Protein AF-0000000076553183 (afdb_homodimer)

Radius of gyration: 32.22 Å; Cα contacts (8 Å, |Δi|>4): 2214; chains: 2; bounding box: 131×107×100 Å

Organism: NCBI:txid570835

pLDDT: mean 92.84, std 14.52, range [26.91, 98.94]

Nearest PDB structures (foldseek):
  4f0r-assembly1_A  TM=8.713E-01  e=1.427E-31  Chromobacterium violaceum ATCC 12472
  3lnp-assembly1_A-2  TM=8.678E-01  e=7.817E-31  Oleispira antarctica
  4dzh-assembly1_A-2  TM=8.698E-01  e=2.341E-30  Xanthomonas campestris pv. campestris str. ATCC 33913
  4v1y-assembly2_G  TM=8.309E-01  e=9.746E-30  Pseudomonas sp. ADP
  4gbd-assembly1_B  TM=8.555E-01  e=4.527E-29  Pseudomonas aeruginosa PAO1

Foldseek 3Di:
DPPVVVVVVVVVVVVVVVDCPVPPPPLQAFAEKEAQEQECFLDPVDRDTAHGMWTFGPLQFTADTDHDYDDPPHHHPYYHYLNHWYKWFFFEALAAAQLQLLAFPPPQPAFPVSLCCRVVVAQCLPDALLLSLLSNLLSLLQLQLQRHQEYEHPYDQDNDLVRRLSSLVSNVNSQLVNLGAYAYEGELDFDDPVDALVSSLVSVVVNVVVVVVVLVPDDSSSNRRYPYYAYAQCLLVDDDLVSSLRSLLSRLVNCVVVVHAYEYAAQQAPPCNVVRQVSVVSNVVNVNLALRYEYEQCASYDPVSLLSNQVRNAAYEHAQLLSVSNVRHAHQVLVSVVSRHQYAYRPYYCHSSVHRNVLVRLVSNLVRNCVVVVHNVSADLSRSLQRRAQSSCSNNVNNQATRGSDGPHRPWMWTFACVPQPDPPDPSCCSRVPDGSQRTAFTDTSNHTQDGSSDGDPDDSVVSVVSSNVSSVVSPDD/DCPVPVVVVVVVVVVVPVPCPVPPPPQQAFAEKEAQEQECFLDPVDRDTAHGMWTFGPLQFTADTDHDYDDPPHHHPYYHYLNHWYKWFFFEALAAAQLQLLAFPPPQPAFPVSLCCRVVVAQCLPDALLLSLLSNLLSLLQLQLQRHQEYEHPYDQDNDLVRRLSSLVSNVNSQLVNLGAYAYEGELDFDDPVDALVSSLVSVVVNVVVVVVVLVPDDSSSNRRYPYYAYAQCLLVDDDLVSSLRSLLSRLVNCVVVVHAYEYAAQQAPPCNVVRQVSVVSNVVNVNLALRYEYEQCASYDPVSLLSNQVRNAAYEHAQLLSVSNVRHAHQVLVSVVSRHQYAYHPYYCHSSVHRNVLVRLVSNLVRNCVVVVHNVSADLSRSLQRRAQSSCSNNVNNQATRGSDGPHRPWMWTFACPPQPDPPDPSCCSRVPDGSQRTAFTDTSNHTQDGSSDGDPDDSVVSVVSSNVSSVVSPDD

Structure (mmCIF, N/CA/C/O backbone):
data_AF-0000000076553183-model_v1
#
loop_
_entity.id
_entity.type
_entity.pdbx_description
1 polymer 'Cytosine/adenosine deaminase-related metal-dependent hydrolase'
#
loop_
_atom_site.group_PDB
_atom_site.id
_atom_site.type_symbol
_atom_site.label_atom_id
_atom_site.label_alt_id
_atom_site.label_comp_id
_atom_site.label_asym_id
_atom_site.label_entity_id
_atom_site.label_seq_id
_atom_site.pdbx_PDB_ins_code
_atom_site.Cartn_x
_atom_site.Cartn_y
_atom_site.Cartn_z
_atom_site.occupancy
_atom_site.B_iso_or_equiv
_atom_site.auth_seq_id
_atom_site.auth_comp_id
_atom_site.auth_asym_id
_atom_site.auth_atom_id
_atom_site.pdbx_PDB_model_num
ATOM 1 N N . MET A 1 1 ? -69.25 62.438 8.078 1 26.95 1 MET A N 1
ATOM 2 C CA . MET A 1 1 ? -69 61 8.148 1 26.95 1 MET A CA 1
ATOM 3 C C . MET A 1 1 ? -68.062 60.594 7.012 1 26.95 1 MET A C 1
ATOM 5 O O . MET A 1 1 ? -67.375 59.562 7.121 1 26.95 1 MET A O 1
ATOM 9 N N . ASN A 1 2 ? -68.25 61.25 5.855 1 29.41 2 ASN A N 1
ATOM 10 C CA . ASN A 1 2 ? -67.875 60.625 4.582 1 29.41 2 ASN A CA 1
ATOM 11 C C . ASN A 1 2 ? -66.438 60.844 4.23 1 29.41 2 ASN A C 1
ATOM 13 O O . ASN A 1 2 ? -65.938 60.281 3.256 1 29.41 2 ASN A O 1
ATOM 17 N N . PHE A 1 3 ? -65.938 62.031 4.539 1 40.34 3 PHE A N 1
ATOM 18 C CA . PHE A 1 3 ? -64.688 62.469 3.984 1 40.34 3 PHE A CA 1
ATOM 19 C C . PHE A 1 3 ? -63.531 61.656 4.57 1 40.34 3 PHE A C 1
ATOM 21 O O . PHE A 1 3 ? -62.469 61.562 3.977 1 40.34 3 PHE A O 1
ATOM 28 N N . LEU A 1 4 ? -63.75 61.125 5.84 1 42.34 4 LEU A N 1
ATOM 29 C CA . LEU A 1 4 ? -62.719 60.406 6.527 1 42.34 4 LEU A CA 1
ATOM 30 C C . LEU A 1 4 ? -62.469 59.062 5.871 1 42.34 4 LEU A C 1
ATOM 32 O O . LEU A 1 4 ? -61.438 58.406 6.109 1 42.34 4 LEU A O 1
ATOM 36 N N . SER A 1 5 ? -63.531 58.594 5.148 1 42.16 5 SER A N 1
ATOM 37 C CA . SER A 1 5 ? -63.438 57.219 4.645 1 42.16 5 SER A CA 1
ATOM 38 C C . SER A 1 5 ? -62.531 57.156 3.424 1 42.16 5 SER A C 1
ATOM 40 O O . SER A 1 5 ? -61.938 56.094 3.154 1 42.16 5 SER A O 1
ATOM 42 N N . ARG A 1 6 ? -62.594 58.25 2.646 1 43.75 6 ARG A N 1
ATOM 43 C CA . ARG A 1 6 ? -61.844 58.156 1.395 1 43.75 6 ARG A CA 1
ATOM 44 C C . ARG A 1 6 ? -60.344 58.188 1.646 1 43.75 6 ARG A C 1
ATOM 46 O O . ARG A 1 6 ? -59.562 57.656 0.869 1 43.75 6 ARG A O 1
ATOM 53 N N . LEU A 1 7 ? -60.031 59.094 2.688 1 41.28 7 LEU A N 1
ATOM 54 C CA . LEU A 1 7 ? -58.594 59.156 2.902 1 41.28 7 LEU A CA 1
ATOM 55 C C . LEU A 1 7 ? -58.062 57.844 3.422 1 41.28 7 LEU A C 1
ATOM 57 O O . LEU A 1 7 ? -56.906 57.5 3.182 1 41.28 7 LEU A O 1
ATOM 61 N N . VAL A 1 8 ? -59.062 57.062 4.113 1 43.88 8 VAL A N 1
ATOM 62 C CA . VAL A 1 8 ? -58.594 55.75 4.59 1 43.88 8 VAL A CA 1
ATOM 63 C C . VAL A 1 8 ? -58.281 54.844 3.404 1 43.88 8 VAL A C 1
ATOM 65 O O . VAL A 1 8 ? -57.312 54.094 3.418 1 43.88 8 VAL A O 1
ATOM 68 N N . TRP A 1 9 ? -59.219 55.062 2.371 1 41.66 9 TRP A N 1
ATOM 69 C CA . TRP A 1 9 ? -59.062 54.094 1.294 1 41.66 9 TRP A CA 1
ATOM 70 C C . TRP A 1 9 ? -57.812 54.375 0.479 1 41.66 9 TRP A C 1
ATOM 72 O O . TRP A 1 9 ? -57.125 53.469 0.052 1 41.66 9 TRP A O 1
ATOM 82 N N . MET A 1 10 ? -57.625 55.719 0.238 1 40.75 10 MET A N 1
ATOM 83 C CA . MET A 1 10 ? -56.438 55.938 -0.59 1 40.75 10 MET A CA 1
ATOM 84 C C . MET A 1 10 ? -55.156 55.562 0.156 1 40.75 10 MET A C 1
ATOM 86 O O . MET A 1 10 ? -54.125 55.281 -0.464 1 40.75 10 MET A O 1
ATOM 90 N N . PHE A 1 11 ? -55.219 55.844 1.507 1 41.41 11 PHE A N 1
ATOM 91 C CA . PHE A 1 11 ? -54 55.406 2.203 1 41.41 11 PHE A CA 1
ATOM 92 C C . PHE A 1 11 ? -53.875 53.875 2.164 1 41.41 11 PHE A C 1
ATOM 94 O O . PHE A 1 11 ? -52.781 53.344 2.303 1 41.41 11 PHE A O 1
ATOM 101 N N . VAL A 1 12 ? -55.094 53.25 2.213 1 39.97 12 VAL A N 1
ATOM 102 C CA . VAL A 1 12 ? -54.969 51.781 2.223 1 39.97 12 VAL A CA 1
ATOM 103 C C . VAL A 1 12 ? -54.438 51.312 0.869 1 39.97 12 VAL A C 1
ATOM 105 O O . VAL A 1 12 ? -53.656 50.375 0.799 1 39.97 12 VAL A O 1
ATOM 108 N N . VAL A 1 13 ? -54.969 51.938 -0.22 1 40.22 13 VAL A N 1
ATOM 109 C CA . VAL A 1 13 ? -54.531 51.344 -1.481 1 40.22 13 VAL A CA 1
ATOM 110 C C . VAL A 1 13 ? -53.062 51.656 -1.714 1 40.22 13 VAL A C 1
ATOM 112 O O . VAL A 1 13 ? -52.344 50.844 -2.32 1 40.22 13 VAL A O 1
ATOM 115 N N . CYS A 1 14 ? -52.656 52.875 -1.464 1 35.88 14 CYS A N 1
ATOM 116 C CA . CYS A 1 14 ? -51.25 53.062 -1.761 1 35.88 14 CYS A CA 1
ATOM 117 C C . CYS A 1 14 ? -50.375 52.156 -0.889 1 35.88 14 CYS A C 1
ATOM 119 O O . CYS A 1 14 ? -49.188 52 -1.161 1 35.88 14 CYS A O 1
ATOM 121 N N . LEU A 1 15 ? -50.812 51.969 0.413 1 36.19 15 LEU A N 1
ATOM 122 C CA . LEU A 1 15 ? -49.938 51.125 1.198 1 36.19 15 LEU A CA 1
ATOM 123 C C . LEU A 1 15 ? -49.938 49.688 0.661 1 36.19 15 LEU A C 1
ATOM 125 O O . LEU A 1 15 ? -49.031 48.906 0.927 1 36.19 15 LEU A O 1
ATOM 129 N N . LEU A 1 16 ? -51.094 49.25 0.176 1 36.59 16 LEU A N 1
ATOM 130 C CA . LEU A 1 16 ? -51.062 47.844 -0.158 1 36.59 16 LEU A CA 1
ATOM 131 C C . LEU A 1 16 ? -50.125 47.594 -1.339 1 36.59 16 LEU A C 1
ATOM 133 O O . LEU A 1 16 ? -49.812 46.438 -1.677 1 36.59 16 LEU A O 1
ATOM 137 N N . GLY A 1 17 ? -50 48.562 -2.197 1 34.38 17 GLY A N 1
ATOM 138 C CA . GLY A 1 17 ? -49.156 48.188 -3.32 1 34.38 17 GLY A CA 1
ATOM 139 C C . GLY A 1 17 ? -47.719 47.938 -2.926 1 34.38 17 GLY A C 1
ATOM 140 O O . GLY A 1 17 ? -46.875 47.781 -3.787 1 34.38 17 GLY A O 1
ATOM 141 N N . ILE A 1 18 ? -47.312 48.469 -1.747 1 36.47 18 ILE A N 1
ATOM 142 C CA . ILE A 1 18 ? -45.969 48.031 -1.471 1 36.47 18 ILE A CA 1
ATOM 143 C C . ILE A 1 18 ? -45.875 46.5 -1.48 1 36.47 18 ILE A C 1
ATOM 145 O O . ILE A 1 18 ? -46.312 45.844 -0.533 1 36.47 18 ILE A O 1
ATOM 149 N N . LEU A 1 19 ? -46.594 45.75 -2.361 1 31.22 19 LEU A N 1
ATOM 150 C CA . LEU A 1 19 ? -46.375 44.344 -2.594 1 31.22 19 LEU A CA 1
ATOM 151 C C . LEU A 1 19 ? -44.938 43.938 -2.359 1 31.22 19 LEU A C 1
ATOM 153 O O . LEU A 1 19 ? -44.031 44.812 -2.42 1 31.22 19 LEU A O 1
ATOM 157 N N . THR A 1 20 ? -44.781 42.562 -2.057 1 33 20 THR A N 1
ATOM 158 C CA . THR A 1 20 ? -43.75 41.5 -1.918 1 33 20 THR A CA 1
ATOM 159 C C . THR A 1 20 ? -42.75 41.594 -3.059 1 33 20 THR A C 1
ATOM 161 O O . THR A 1 20 ? -43.062 41.219 -4.191 1 33 20 THR A O 1
ATOM 164 N N . SER A 1 21 ? -42.219 42.688 -3.43 1 31.95 21 SER A N 1
ATOM 165 C CA . SER A 1 21 ? -41 42.375 -4.168 1 31.95 21 SER A CA 1
ATOM 166 C C . SER A 1 21 ? -40.281 41.156 -3.566 1 31.95 21 SER A C 1
ATOM 168 O O . SER A 1 21 ? -39.781 41.219 -2.455 1 31.95 21 SER A O 1
ATOM 170 N N . LEU A 1 22 ? -40.906 40 -3.691 1 36.03 22 LEU A N 1
ATOM 171 C CA . LEU A 1 22 ? -40.031 38.844 -3.58 1 36.03 22 LEU A CA 1
ATOM 172 C C . LEU A 1 22 ? -38.625 39.188 -4.113 1 36.03 22 LEU A C 1
ATOM 174 O O . LEU A 1 22 ? -38.469 39.375 -5.32 1 36.03 22 LEU A O 1
ATOM 178 N N . ARG A 1 23 ? -37.938 40.125 -3.604 1 35.34 23 ARG A N 1
ATOM 179 C CA . ARG A 1 23 ? -36.5 39.969 -3.832 1 35.34 23 ARG A CA 1
ATOM 180 C C . ARG A 1 23 ? -36.125 38.531 -4.129 1 35.34 23 ARG A C 1
ATOM 182 O O . ARG A 1 23 ? -36.219 37.656 -3.252 1 35.34 23 ARG A O 1
ATOM 189 N N . ALA A 1 24 ? -36.438 38.062 -5.207 1 37.56 24 ALA A N 1
ATOM 190 C CA . ALA A 1 24 ? -35.688 36.875 -5.625 1 37.56 24 ALA A CA 1
ATOM 191 C C . ALA A 1 24 ? -34.281 36.906 -5.078 1 37.56 24 ALA A C 1
ATOM 193 O O . ALA A 1 24 ? -33.469 37.75 -5.477 1 37.56 24 ALA A O 1
ATOM 194 N N . ALA A 1 25 ? -34.031 36.781 -3.836 1 38.31 25 ALA A N 1
ATOM 195 C CA . ALA A 1 25 ? -32.656 36.438 -3.463 1 38.31 25 ALA A CA 1
ATOM 196 C C . ALA A 1 25 ? -31.875 35.938 -4.668 1 38.31 25 ALA A C 1
ATOM 198 O O . ALA A 1 25 ? -32.25 34.938 -5.285 1 38.31 25 ALA A O 1
ATOM 199 N N . ALA A 1 26 ? -31.453 36.75 -5.504 1 41.47 26 ALA A N 1
ATOM 200 C CA . ALA A 1 26 ? -30.484 36.281 -6.5 1 41.47 26 ALA A CA 1
ATOM 201 C C . ALA A 1 26 ? -29.781 35 -6.051 1 41.47 26 ALA A C 1
ATOM 203 O O . ALA A 1 26 ? -29.031 35 -5.07 1 41.47 26 ALA A O 1
ATOM 204 N N . GLN A 1 27 ? -30.453 33.906 -6.129 1 50.22 27 GLN A N 1
ATOM 205 C CA . GLN A 1 27 ? -29.828 32.625 -5.793 1 50.22 27 GLN A CA 1
ATOM 206 C C . GLN A 1 27 ? -28.344 32.625 -6.168 1 50.22 27 GLN A C 1
ATOM 208 O O . GLN A 1 27 ? -28 32.906 -7.316 1 50.22 27 GLN A O 1
ATOM 213 N N . ILE A 1 28 ? -27.562 33.156 -5.43 1 57.5 28 ILE A N 1
ATOM 214 C CA . ILE A 1 28 ? -26.125 33.094 -5.629 1 57.5 28 ILE A CA 1
ATOM 215 C C . ILE A 1 28 ? -25.75 31.781 -6.301 1 57.5 28 ILE A C 1
ATOM 217 O O . ILE A 1 28 ? -25.984 30.703 -5.742 1 57.5 28 ILE A O 1
ATOM 221 N N . PRO A 1 29 ? -25.359 31.859 -7.578 1 79.31 29 PRO A N 1
ATOM 222 C CA . PRO A 1 29 ? -25.016 30.672 -8.375 1 79.31 29 PRO A CA 1
ATOM 223 C C . PRO A 1 29 ? -23.875 29.859 -7.77 1 79.31 29 PRO A C 1
ATOM 225 O O . PRO A 1 29 ? -22.922 30.438 -7.23 1 79.31 29 PRO A O 1
ATOM 228 N N . ALA A 1 30 ? -24.172 28.688 -7.445 1 89.88 30 ALA A N 1
ATOM 229 C CA . ALA A 1 30 ? -23.094 27.75 -7.109 1 89.88 30 ALA A CA 1
ATOM 230 C C . ALA A 1 30 ? -21.969 27.844 -8.125 1 89.88 30 ALA A C 1
ATOM 232 O O . ALA A 1 30 ? -22.203 28.125 -9.305 1 89.88 30 ALA A O 1
ATOM 233 N N . LYS A 1 31 ? -20.781 27.797 -7.609 1 94.88 31 LYS A N 1
ATOM 234 C CA . LYS A 1 31 ? -19.625 27.734 -8.477 1 94.88 31 LYS A CA 1
ATOM 235 C C . LYS A 1 31 ? -19.547 26.391 -9.195 1 94.88 31 LYS A C 1
ATOM 237 O O . LYS A 1 31 ? -19.188 26.328 -10.375 1 94.88 31 LYS A O 1
ATOM 242 N N . LEU A 1 32 ? -19.859 25.344 -8.57 1 97.31 32 LEU A N 1
ATOM 243 C CA . LEU A 1 32 ? -19.75 23.984 -9.062 1 97.31 32 LEU A CA 1
ATOM 244 C C . LEU A 1 32 ? -20.875 23.109 -8.523 1 97.31 32 LEU A C 1
ATOM 246 O O . LEU A 1 32 ? -21.203 23.172 -7.34 1 97.31 32 LEU A O 1
ATOM 250 N N . VAL A 1 33 ? -21.516 22.422 -9.406 1 98.12 33 VAL A N 1
ATOM 251 C CA . VAL A 1 33 ? -22.422 21.344 -9.008 1 98.12 33 VAL A CA 1
ATOM 252 C C . VAL A 1 33 ? -21.938 20.016 -9.602 1 98.12 33 VAL A C 1
ATOM 254 O O . VAL A 1 33 ? -21.734 19.906 -10.82 1 98.12 33 VAL A O 1
ATOM 257 N N . VAL A 1 34 ? -21.656 19.031 -8.758 1 98.56 34 VAL A N 1
ATOM 258 C CA . VAL A 1 34 ? -21.359 17.656 -9.156 1 98.56 34 VAL A CA 1
ATOM 259 C C . VAL A 1 34 ? -22.625 16.812 -9.055 1 98.56 34 VAL A C 1
ATOM 261 O O . VAL A 1 34 ? -23.203 16.672 -7.965 1 98.56 34 VAL A O 1
ATOM 264 N N . ARG A 1 35 ? -23.109 16.344 -10.172 1 98.25 35 ARG A N 1
ATOM 265 C CA . ARG A 1 35 ? -24.328 15.547 -10.148 1 98.25 35 ARG A CA 1
ATOM 266 C C . ARG A 1 35 ? -24.047 14.094 -10.508 1 98.25 35 ARG A C 1
ATOM 268 O O . ARG A 1 35 ? -23.016 13.781 -11.102 1 98.25 35 ARG A O 1
ATOM 275 N N . ASN A 1 36 ? -24.953 13.148 -10.172 1 98.62 36 ASN A N 1
ATOM 276 C CA . ASN A 1 36 ? -24.844 11.727 -10.469 1 98.62 36 ASN A CA 1
ATOM 277 C C . ASN A 1 36 ? -23.562 11.133 -9.898 1 98.62 36 ASN A C 1
ATOM 279 O O . ASN A 1 36 ? -22.875 10.344 -10.562 1 98.62 36 ASN A O 1
ATOM 283 N N . ALA A 1 37 ? -23.172 11.602 -8.664 1 98.81 37 ALA A N 1
ATOM 284 C CA . ALA A 1 37 ? -22.016 11.094 -7.934 1 98.81 37 ALA A CA 1
ATOM 285 C C . ALA A 1 37 ? -22.438 10.078 -6.875 1 98.81 37 ALA A C 1
ATOM 287 O O . ALA A 1 37 ? -23.5 10.203 -6.273 1 98.81 37 ALA A O 1
ATOM 288 N N . TYR A 1 38 ? -21.672 8.961 -6.754 1 98.81 38 TYR A N 1
ATOM 289 C CA . TYR A 1 38 ? -21.812 8.094 -5.59 1 98.81 38 TYR A CA 1
ATOM 290 C C . TYR A 1 38 ? -21.031 8.641 -4.402 1 98.81 38 TYR A C 1
ATOM 292 O O . TYR A 1 38 ? -19.797 8.57 -4.371 1 98.81 38 TYR A O 1
ATOM 300 N N . ILE A 1 39 ? -21.766 9.188 -3.365 1 98.88 39 ILE A N 1
ATOM 301 C CA . ILE A 1 39 ? -21.156 10.086 -2.389 1 98.88 39 ILE A CA 1
ATOM 302 C C . ILE A 1 39 ? -21 9.367 -1.051 1 98.88 39 ILE A C 1
ATOM 304 O O . ILE A 1 39 ? -21.969 8.82 -0.518 1 98.88 39 ILE A O 1
ATOM 308 N N . PHE A 1 40 ? -19.781 9.297 -0.594 1 98.88 40 PHE A N 1
ATOM 309 C CA . PHE A 1 40 ? -19.469 8.977 0.792 1 98.88 40 PHE A CA 1
ATOM 310 C C . PHE A 1 40 ? -19.281 10.25 1.61 1 98.88 40 PHE A C 1
ATOM 312 O O . PHE A 1 40 ? -18.203 10.836 1.626 1 98.88 40 PHE A O 1
ATOM 319 N N . SER A 1 41 ? -20.297 10.648 2.328 1 98.69 41 SER A N 1
ATOM 320 C CA . SER A 1 41 ? -20.266 11.961 2.963 1 98.69 41 SER A CA 1
ATOM 321 C C . SER A 1 41 ? -19.391 11.953 4.207 1 98.69 41 SER A C 1
ATOM 323 O O . SER A 1 41 ? -18.844 12.984 4.605 1 98.69 41 SER A O 1
ATOM 325 N N . MET A 1 42 ? -19.281 10.805 4.895 1 98.44 42 MET A N 1
ATOM 326 C CA . MET A 1 42 ? -18.578 10.602 6.164 1 98.44 42 MET A CA 1
ATOM 327 C C . MET A 1 42 ? -19.234 11.43 7.273 1 98.44 42 MET A C 1
ATOM 329 O O . MET A 1 42 ? -18.625 11.648 8.32 1 98.44 42 MET A O 1
ATOM 333 N N . ALA A 1 43 ? -20.391 11.977 6.98 1 97.62 43 ALA A N 1
ATOM 334 C CA . ALA A 1 43 ? -21.156 12.625 8.031 1 97.62 43 ALA A CA 1
ATOM 335 C C . ALA A 1 43 ? -21.672 11.602 9.047 1 97.62 43 ALA A C 1
ATOM 337 O O . ALA A 1 43 ? -22.078 10.5 8.68 1 97.62 43 ALA A O 1
ATOM 338 N N . SER A 1 44 ? -21.562 11.961 10.305 1 93.62 44 SER A N 1
ATOM 339 C CA . SER A 1 44 ? -21.984 11.039 11.352 1 93.62 44 SER A CA 1
ATOM 340 C C . SER A 1 44 ? -23.453 10.664 11.195 1 93.62 44 SER A C 1
ATOM 342 O O . SER A 1 44 ? -23.859 9.562 11.578 1 93.62 44 SER A O 1
ATOM 344 N N . SER A 1 45 ? -24.234 11.492 10.562 1 92.56 45 SER A N 1
ATOM 345 C CA . SER A 1 45 ? -25.672 11.266 10.422 1 92.56 45 SER A CA 1
ATOM 346 C C . SER A 1 45 ? -25.984 10.445 9.18 1 92.56 45 SER A C 1
ATOM 348 O O . SER A 1 45 ? -27.125 9.992 8.992 1 92.56 45 SER A O 1
ATOM 350 N N . GLU A 1 46 ? -25.031 10.258 8.359 1 92.81 46 GLU A N 1
ATOM 351 C CA . GLU A 1 46 ? -25.25 9.578 7.086 1 92.81 46 GLU A CA 1
ATOM 352 C C . GLU A 1 46 ? -24.078 8.664 6.734 1 92.81 46 GLU A C 1
ATOM 354 O O . GLU A 1 46 ? -23.281 8.977 5.844 1 92.81 46 GLU A O 1
ATOM 359 N N . ARG A 1 47 ? -24.141 7.508 7.238 1 94.06 47 ARG A N 1
ATOM 360 C CA . ARG A 1 47 ? -23.047 6.57 7.035 1 94.06 47 ARG A CA 1
ATOM 361 C C . ARG A 1 47 ? -23.156 5.875 5.684 1 94.06 47 ARG A C 1
ATOM 363 O O . ARG A 1 47 ? -22.156 5.613 5.023 1 94.06 47 ARG A O 1
ATOM 370 N N . GLU A 1 48 ? -24.359 5.609 5.215 1 97.12 48 GLU A N 1
ATOM 371 C CA . GLU A 1 48 ? -24.562 4.91 3.947 1 97.12 48 GLU A CA 1
ATOM 372 C C . GLU A 1 48 ? -24.312 5.836 2.762 1 97.12 48 GLU A C 1
ATOM 374 O O . GLU A 1 48 ? -24.906 6.918 2.68 1 97.12 48 GLU A O 1
ATOM 379 N N . PRO A 1 49 ? -23.438 5.418 1.88 1 98.38 49 PRO A N 1
ATOM 380 C CA . PRO A 1 49 ? -23.25 6.238 0.679 1 98.38 49 PRO A CA 1
ATOM 381 C C . PRO A 1 49 ? -24.5 6.273 -0.198 1 98.38 49 PRO A C 1
ATOM 383 O O . PRO A 1 49 ? -25.375 5.414 -0.068 1 98.38 49 PRO A O 1
ATOM 386 N N . PHE A 1 50 ? -24.609 7.27 -1.038 1 98.38 50 PHE A N 1
ATOM 387 C CA . PHE A 1 50 ? -25.781 7.43 -1.886 1 98.38 50 PHE A CA 1
ATOM 388 C C . PHE A 1 50 ? -25.422 8.109 -3.201 1 98.38 50 PHE A C 1
ATOM 390 O O . PHE A 1 50 ? -24.406 8.797 -3.285 1 98.38 50 PHE A O 1
ATOM 397 N N . THR A 1 51 ? -26.219 7.879 -4.23 1 98.69 51 THR A N 1
ATOM 398 C CA . THR A 1 51 ? -26.094 8.602 -5.492 1 98.69 51 THR A CA 1
ATOM 399 C C . THR A 1 51 ? -26.812 9.945 -5.418 1 98.69 51 THR A C 1
ATOM 401 O O . THR A 1 51 ? -27.969 10.016 -5.02 1 98.69 51 THR A O 1
ATOM 404 N N . GLY A 1 52 ? -26.047 11.047 -5.688 1 98.69 52 GLY A N 1
ATOM 405 C CA . GLY A 1 52 ? -26.656 12.359 -5.578 1 98.69 52 GLY A CA 1
ATOM 406 C C . GLY A 1 52 ? -25.766 13.477 -6.105 1 98.69 52 GLY A C 1
ATOM 407 O O . GLY A 1 52 ? -25.125 13.32 -7.148 1 98.69 52 GLY A O 1
ATOM 408 N N . PHE A 1 53 ? -25.922 14.633 -5.402 1 98.5 53 PHE A N 1
ATOM 409 C CA . PHE A 1 53 ? -25.203 15.805 -5.906 1 98.5 53 PHE A CA 1
ATOM 410 C C . PHE A 1 53 ? -24.484 16.531 -4.777 1 98.5 53 PHE A C 1
ATOM 412 O O . PHE A 1 53 ? -24.797 16.312 -3.6 1 98.5 53 PHE A O 1
ATOM 419 N N . LEU A 1 54 ? -23.5 17.266 -5.098 1 98.69 54 LEU A N 1
ATOM 420 C CA . LEU A 1 54 ? -22.734 18.172 -4.254 1 98.69 54 LEU A CA 1
ATOM 421 C C . LEU A 1 54 ? -22.641 19.562 -4.898 1 98.69 54 LEU A C 1
ATOM 423 O O . LEU A 1 54 ? -22.203 19.688 -6.043 1 98.69 54 LEU A O 1
ATOM 427 N N . ALA A 1 55 ? -23.109 20.594 -4.223 1 98.44 55 ALA A N 1
ATOM 428 C CA . ALA A 1 55 ? -23.062 21.969 -4.715 1 98.44 55 ALA A CA 1
ATOM 429 C C . ALA A 1 55 ? -22.062 22.797 -3.914 1 98.44 55 ALA A C 1
ATOM 431 O O . ALA A 1 55 ? -22.047 22.75 -2.682 1 98.44 55 ALA A O 1
ATOM 432 N N . VAL A 1 56 ? -21.25 23.531 -4.629 1 98 56 VAL A N 1
ATOM 433 C CA . VAL A 1 56 ? -20.188 24.312 -4.008 1 98 56 VAL A CA 1
ATOM 434 C C . VAL A 1 56 ? -20.438 25.797 -4.273 1 98 56 VAL A C 1
ATOM 436 O O . VAL A 1 56 ? -20.672 26.203 -5.418 1 98 56 VAL A O 1
ATOM 439 N N . GLY A 1 57 ? -20.375 26.562 -3.256 1 95.25 57 GLY A N 1
ATOM 440 C CA . GLY A 1 57 ? -20.531 28 -3.375 1 95.25 57 GLY A CA 1
ATOM 441 C C . GLY A 1 57 ? -19.281 28.703 -3.863 1 95.25 57 GLY A C 1
ATOM 442 O O . GLY A 1 57 ? -18.219 28.094 -3.961 1 95.25 57 GLY A O 1
ATOM 443 N N . ALA A 1 58 ? -19.422 29.969 -4.129 1 92.44 58 ALA A N 1
ATOM 444 C CA . ALA A 1 58 ? -18.328 30.781 -4.633 1 92.44 58 ALA A CA 1
ATOM 445 C C . ALA A 1 58 ? -17.203 30.906 -3.594 1 92.44 58 ALA A C 1
ATOM 447 O O . ALA A 1 58 ? -16.047 31.078 -3.943 1 92.44 58 ALA A O 1
ATOM 448 N N . ASP A 1 59 ? -17.594 30.719 -2.363 1 91.44 59 ASP A N 1
ATOM 449 C CA . ASP A 1 59 ? -16.625 30.844 -1.286 1 91.44 59 ASP A CA 1
ATOM 450 C C . ASP A 1 59 ? -15.898 29.531 -1.032 1 91.44 59 ASP A C 1
ATOM 452 O O . ASP A 1 59 ? -15.086 29.438 -0.108 1 91.44 59 ASP A O 1
ATOM 456 N N . GLY A 1 60 ? -16.219 28.531 -1.79 1 94.62 60 GLY A N 1
ATOM 457 C CA . GLY A 1 60 ? -15.523 27.25 -1.682 1 94.62 60 GLY A CA 1
ATOM 458 C C . GLY A 1 60 ? -16.125 26.344 -0.629 1 94.62 60 GLY A C 1
ATOM 459 O O . GLY A 1 60 ? -15.539 25.297 -0.306 1 94.62 60 GLY A O 1
ATOM 460 N N . ARG A 1 61 ? -17.25 26.734 -0.13 1 96.19 61 ARG A N 1
ATOM 461 C CA . ARG A 1 61 ? -17.922 25.922 0.874 1 96.19 61 ARG A CA 1
ATOM 462 C C . ARG A 1 61 ? -19.078 25.125 0.255 1 96.19 61 ARG A C 1
ATOM 464 O O . ARG A 1 61 ? -19.609 25.516 -0.782 1 96.19 61 ARG A O 1
ATOM 471 N N . ILE A 1 62 ? -19.391 24.062 0.861 1 97.88 62 ILE A N 1
ATOM 472 C CA . ILE A 1 62 ? -20.484 23.219 0.392 1 97.88 62 ILE A CA 1
ATOM 473 C C . ILE A 1 62 ? -21.828 23.906 0.663 1 97.88 62 ILE A C 1
ATOM 475 O O . ILE A 1 62 ? -22.141 24.25 1.81 1 97.88 62 ILE A O 1
ATOM 479 N N . LEU A 1 63 ? -22.562 24.125 -0.393 1 97.38 63 LEU A N 1
ATOM 480 C CA . LEU A 1 63 ? -23.891 24.75 -0.292 1 97.38 63 LEU A CA 1
ATOM 481 C C . LEU A 1 63 ? -24.953 23.703 0.015 1 97.38 63 LEU A C 1
ATOM 483 O O . LEU A 1 63 ? -25.906 23.969 0.757 1 97.38 63 LEU A O 1
ATOM 487 N N . ALA A 1 64 ? -24.766 22.594 -0.661 1 97.12 64 ALA A N 1
ATOM 488 C CA . ALA A 1 64 ? -25.75 21.531 -0.506 1 97.12 64 ALA A CA 1
ATOM 489 C C . ALA A 1 64 ? -25.172 20.188 -0.956 1 97.12 64 ALA A C 1
ATOM 491 O O . ALA A 1 64 ? -24.344 20.141 -1.862 1 97.12 64 ALA A O 1
ATOM 492 N N . VAL A 1 65 ? -25.625 19.141 -0.297 1 97.94 65 VAL A N 1
ATOM 493 C CA . VAL A 1 65 ? -25.344 17.75 -0.639 1 97.94 65 VAL A CA 1
ATOM 494 C C . VAL A 1 65 ? -26.594 16.891 -0.377 1 97.94 65 VAL A C 1
ATOM 496 O O . VAL A 1 65 ? -27.281 17.078 0.635 1 97.94 65 VAL A O 1
ATOM 499 N N . GLY A 1 66 ? -26.922 16.125 -1.362 1 97.12 66 GLY A N 1
ATOM 500 C CA . GLY A 1 66 ? -28.141 15.359 -1.146 1 97.12 66 GLY A CA 1
ATOM 501 C C . GLY A 1 66 ? -28.344 14.25 -2.168 1 97.12 66 GLY A C 1
ATOM 502 O O . GLY A 1 66 ? -27.609 14.18 -3.164 1 97.12 66 GLY A O 1
ATOM 503 N N . LYS A 1 67 ? -29.328 13.414 -1.89 1 97.62 67 LYS A N 1
ATOM 504 C CA . LYS A 1 67 ? -29.703 12.297 -2.754 1 97.62 67 LYS A CA 1
ATOM 505 C C . LYS A 1 67 ? -30.422 12.781 -4.004 1 97.62 67 LYS A C 1
ATOM 507 O O . LYS A 1 67 ? -31.172 13.758 -3.955 1 97.62 67 LYS A O 1
ATOM 512 N N . GLY A 1 68 ? -30.109 12.109 -5.133 1 97.75 68 GLY A N 1
ATOM 513 C CA . GLY A 1 68 ? -30.828 12.398 -6.359 1 97.75 68 GLY A CA 1
ATOM 514 C C . GLY A 1 68 ? -30.281 13.602 -7.105 1 97.75 68 GLY A C 1
ATOM 515 O O . GLY A 1 68 ? -29.109 13.945 -6.961 1 97.75 68 GLY A O 1
ATOM 516 N N . GLU A 1 69 ? -31.109 14.18 -7.98 1 97 69 GLU A N 1
ATOM 517 C CA . GLU A 1 69 ? -30.719 15.32 -8.812 1 97 69 GLU A CA 1
ATOM 518 C C . GLU A 1 69 ? -30.75 16.625 -8.016 1 97 69 GLU A C 1
ATOM 520 O O . GLU A 1 69 ? -31.562 16.766 -7.094 1 97 69 GLU A O 1
ATOM 525 N N . PRO A 1 70 ? -29.828 17.516 -8.344 1 96 70 PRO A N 1
ATOM 526 C CA . PRO A 1 70 ? -29.922 18.828 -7.695 1 96 70 PRO A CA 1
ATOM 527 C C . PRO A 1 70 ? -31.266 19.516 -7.988 1 96 70 PRO A C 1
ATOM 529 O O . PRO A 1 70 ? -31.844 19.328 -9.062 1 96 70 PRO A O 1
ATOM 532 N N . PRO A 1 71 ? -31.672 20.328 -7.094 1 93 71 PRO A N 1
ATOM 533 C CA . PRO A 1 71 ? -32.906 21.094 -7.352 1 93 71 PRO A CA 1
ATOM 534 C C . PRO A 1 71 ? -32.781 21.984 -8.578 1 93 71 PRO A C 1
ATOM 536 O O . PRO A 1 71 ? -31.734 22.562 -8.844 1 93 71 PRO A O 1
ATOM 539 N N . ALA A 1 72 ? -33.875 22.188 -9.203 1 90.38 72 ALA A N 1
ATOM 540 C CA . ALA A 1 72 ? -33.938 23 -10.414 1 90.38 72 ALA A CA 1
ATOM 541 C C . ALA A 1 72 ? -33.531 24.453 -10.133 1 90.38 72 ALA A C 1
ATOM 543 O O . ALA A 1 72 ? -33.031 25.141 -11.008 1 90.38 72 ALA A O 1
ATOM 544 N N . SER A 1 73 ? -33.719 24.828 -8.938 1 89.25 73 SER A N 1
ATOM 545 C CA . SER A 1 73 ? -33.438 26.203 -8.539 1 89.25 73 SER A CA 1
ATOM 546 C C . SER A 1 73 ? -31.953 26.438 -8.367 1 89.25 73 SER A C 1
ATOM 548 O O . SER A 1 73 ? -31.5 27.594 -8.32 1 89.25 73 SER A O 1
ATOM 550 N N . LEU A 1 74 ? -31.25 25.391 -8.266 1 90.62 74 LEU A N 1
ATOM 551 C CA . LEU A 1 74 ? -29.812 25.516 -8.07 1 90.62 74 LEU A CA 1
ATOM 552 C C . LEU A 1 74 ? -29.109 25.781 -9.398 1 90.62 74 LEU A C 1
ATOM 554 O O . LEU A 1 74 ? -29.047 24.906 -10.266 1 90.62 74 LEU A O 1
ATOM 558 N N . LYS A 1 75 ? -28.672 27.016 -9.594 1 90.25 75 LYS A N 1
ATOM 559 C CA . LYS A 1 75 ? -27.875 27.391 -10.766 1 90.25 75 LYS A CA 1
ATOM 560 C C . LYS A 1 75 ? -26.391 27.406 -10.438 1 90.25 75 LYS A C 1
ATOM 562 O O . LYS A 1 75 ? -26 27.781 -9.328 1 90.25 75 LYS A O 1
ATOM 567 N N . ALA A 1 76 ? -25.641 26.891 -11.367 1 93.44 76 ALA A N 1
ATOM 568 C CA . ALA A 1 76 ? -24.203 26.844 -11.125 1 93.44 76 ALA A CA 1
ATOM 569 C C . ALA A 1 76 ? -23.422 27.312 -12.359 1 93.44 76 ALA A C 1
ATOM 571 O O . ALA A 1 76 ? -23.891 27.156 -13.484 1 93.44 76 ALA A O 1
ATOM 572 N N . ALA A 1 77 ? -22.281 27.891 -12.125 1 93.06 77 ALA A N 1
ATOM 573 C CA . ALA A 1 77 ? -21.391 28.266 -13.219 1 93.06 77 ALA A CA 1
ATOM 574 C C . ALA A 1 77 ? -20.891 27.031 -13.977 1 93.06 77 ALA A C 1
ATOM 576 O O . ALA A 1 77 ? -20.766 27.062 -15.203 1 93.06 77 ALA A O 1
ATOM 577 N N . THR A 1 78 ? -20.594 25.984 -13.289 1 95.06 78 THR A N 1
ATOM 578 C CA . THR A 1 78 ? -20.156 24.719 -13.859 1 95.06 78 THR A CA 1
ATOM 579 C C . THR A 1 78 ? -20.984 23.562 -13.305 1 95.06 78 THR A C 1
ATOM 581 O O . THR A 1 78 ? -21.188 23.469 -12.094 1 95.06 78 THR A O 1
ATOM 584 N N . VAL A 1 79 ? -21.484 22.75 -14.172 1 96.06 79 VAL A N 1
ATOM 585 C CA . VAL A 1 79 ? -22.156 21.516 -13.797 1 96.06 79 VAL A CA 1
ATOM 586 C C . VAL A 1 79 ? -21.391 20.328 -14.359 1 96.06 79 VAL A C 1
ATOM 588 O O . VAL A 1 79 ? -21.156 20.234 -15.562 1 96.06 79 VAL A O 1
ATOM 591 N N . TRP A 1 80 ? -20.953 19.469 -13.5 1 96.94 80 TRP A N 1
ATOM 592 C CA . TRP A 1 80 ? -20.203 18.297 -13.914 1 96.94 80 TRP A CA 1
ATOM 593 C C . TRP A 1 80 ? -20.984 17.016 -13.633 1 96.94 80 TRP A C 1
ATOM 595 O O . TRP A 1 80 ? -21.406 16.781 -12.492 1 96.94 80 TRP A O 1
ATOM 605 N N . ASP A 1 81 ? -21.297 16.25 -14.664 1 98.31 81 ASP A N 1
ATOM 606 C CA . ASP A 1 81 ? -21.891 14.922 -14.508 1 98.31 81 ASP A CA 1
ATOM 607 C C . ASP A 1 81 ? -20.828 13.883 -14.148 1 98.31 81 ASP A C 1
ATOM 609 O O . ASP A 1 81 ? -19.984 13.531 -14.984 1 98.31 81 ASP A O 1
ATOM 613 N N . ALA A 1 82 ? -20.922 13.367 -12.945 1 98.25 82 ALA A N 1
ATOM 614 C CA . ALA A 1 82 ? -19.906 12.461 -12.438 1 98.25 82 ALA A CA 1
ATOM 615 C C . ALA A 1 82 ? -20.078 11.055 -13.008 1 98.25 82 ALA A C 1
ATOM 617 O O . ALA A 1 82 ? -19.172 10.227 -12.914 1 98.25 82 ALA A O 1
ATOM 618 N N . LYS A 1 83 ? -21.203 10.734 -13.586 1 97.75 83 LYS A N 1
ATOM 619 C CA . LYS A 1 83 ? -21.484 9.453 -14.234 1 97.75 83 LYS A CA 1
ATOM 620 C C . LYS A 1 83 ? -21.172 8.289 -13.297 1 97.75 83 LYS A C 1
ATOM 622 O O . LYS A 1 83 ? -20.547 7.309 -13.695 1 97.75 83 LYS A O 1
ATOM 627 N N . GLY A 1 84 ? -21.516 8.453 -12.016 1 98.12 84 GLY A N 1
ATOM 628 C CA . GLY A 1 84 ? -21.406 7.367 -11.062 1 98.12 84 GLY A CA 1
ATOM 629 C C . GLY A 1 84 ? -20.062 7.309 -10.359 1 98.12 84 GLY A C 1
ATOM 630 O O . GLY A 1 84 ? -19.828 6.438 -9.523 1 98.12 84 GLY A O 1
ATOM 631 N N . HIS A 1 85 ? -19.188 8.25 -10.656 1 98.81 85 HIS A N 1
ATOM 632 C CA . HIS A 1 85 ? -17.906 8.281 -9.953 1 98.81 85 HIS A CA 1
ATOM 633 C C . HIS A 1 85 ? -18.109 8.461 -8.453 1 98.81 85 HIS A C 1
ATOM 635 O O . HIS A 1 85 ? -19.125 9.016 -8.023 1 98.81 85 HIS A O 1
ATOM 641 N N . TRP A 1 86 ? -17.219 7.91 -7.719 1 98.94 86 TRP A N 1
ATOM 642 C CA . TRP A 1 86 ? -17.281 8.008 -6.266 1 98.94 86 TRP A CA 1
ATOM 643 C C . TRP A 1 86 ? -16.703 9.328 -5.773 1 98.94 86 TRP A C 1
ATOM 645 O O . TRP A 1 86 ? -15.688 9.789 -6.285 1 98.94 86 TRP A O 1
ATOM 655 N N . VAL A 1 87 ? -17.391 9.93 -4.816 1 98.94 87 VAL A N 1
ATOM 656 C CA . VAL A 1 87 ? -16.938 11.188 -4.227 1 98.94 87 VAL A CA 1
ATOM 657 C C . VAL A 1 87 ? -16.781 11.031 -2.717 1 98.94 87 VAL A C 1
ATOM 659 O O . VAL A 1 87 ? -17.719 10.594 -2.033 1 98.94 87 VAL A O 1
ATOM 662 N N . ILE A 1 88 ? -15.609 11.32 -2.201 1 98.94 88 ILE A N 1
ATOM 663 C CA . ILE A 1 88 ? -15.312 11.25 -0.774 1 98.94 88 ILE A CA 1
ATOM 664 C C . ILE A 1 88 ? -14.633 12.547 -0.327 1 98.94 88 ILE A C 1
ATOM 666 O O . ILE A 1 88 ? -14.117 13.297 -1.153 1 98.94 88 ILE A O 1
ATOM 670 N N . PRO A 1 89 ? -14.703 12.852 1.003 1 98.94 89 PRO A N 1
ATOM 671 C CA . PRO A 1 89 ? -13.898 13.984 1.463 1 98.94 89 PRO A CA 1
ATOM 672 C C . PRO A 1 89 ? -12.414 13.82 1.147 1 98.94 89 PRO A C 1
ATOM 674 O O . PRO A 1 89 ? -11.906 12.695 1.101 1 98.94 89 PRO A O 1
ATOM 677 N N . GLY A 1 90 ? -11.734 14.945 0.887 1 98.88 90 GLY A N 1
ATOM 678 C CA . GLY A 1 90 ? -10.289 14.867 0.819 1 98.88 90 GLY A CA 1
ATOM 679 C C . GLY A 1 90 ? -9.664 14.273 2.068 1 98.88 90 GLY A C 1
ATOM 680 O O . GLY A 1 90 ? -10.133 14.523 3.182 1 98.88 90 GLY A O 1
ATOM 681 N N . PHE A 1 91 ? -8.617 13.484 1.882 1 98.94 91 PHE A N 1
ATOM 682 C CA . PHE A 1 91 ? -7.914 12.953 3.043 1 98.94 91 PHE A CA 1
ATOM 683 C C . PHE A 1 91 ? -7.234 14.07 3.828 1 98.94 91 PHE A C 1
ATOM 685 O O . PHE A 1 91 ? -6.809 15.07 3.25 1 98.94 91 PHE A O 1
ATOM 692 N N . ILE A 1 92 ? -7.199 13.898 5.105 1 98.94 92 ILE A N 1
ATOM 693 C CA . ILE A 1 92 ? -6.48 14.797 6.008 1 98.94 92 ILE A CA 1
ATOM 694 C C . ILE A 1 92 ? -5.34 14.031 6.684 1 98.94 92 ILE A C 1
ATOM 696 O O . ILE A 1 92 ? -5.551 12.953 7.246 1 98.94 92 ILE A O 1
ATOM 700 N N . SER A 1 93 ? -4.152 14.578 6.562 1 98.94 93 SER A N 1
ATOM 701 C CA . SER A 1 93 ? -3.02 14.016 7.289 1 98.94 93 SER A CA 1
ATOM 702 C C . SER A 1 93 ? -2.787 14.742 8.609 1 98.94 93 SER A C 1
ATOM 704 O O . SER A 1 93 ? -2.309 15.875 8.617 1 98.94 93 SER A O 1
ATOM 706 N N . ALA A 1 94 ? -2.977 14.031 9.695 1 98.88 94 ALA A N 1
ATOM 707 C CA . ALA A 1 94 ? -2.857 14.648 11.016 1 98.88 94 ALA A CA 1
ATOM 708 C C . ALA A 1 94 ? -1.395 14.844 11.398 1 98.88 94 ALA A C 1
ATOM 710 O O . ALA A 1 94 ? -1.092 15.492 12.398 1 98.88 94 ALA A O 1
ATOM 711 N N . HIS A 1 95 ? -0.505 14.328 10.609 1 98.88 95 HIS A N 1
ATOM 712 C CA . HIS A 1 95 ? 0.928 14.43 10.867 1 98.88 95 HIS A CA 1
ATOM 713 C C . HIS A 1 95 ? 1.727 14.266 9.578 1 98.88 95 HIS A C 1
ATOM 715 O O . HIS A 1 95 ? 1.709 13.203 8.953 1 98.88 95 HIS A O 1
ATOM 721 N N . SER A 1 96 ? 2.426 15.305 9.172 1 98.75 96 SER A N 1
ATOM 722 C CA . SER A 1 96 ? 3.277 15.25 7.988 1 98.75 96 SER A CA 1
ATOM 723 C C . SER A 1 96 ? 4.535 16.094 8.172 1 98.75 96 SER A C 1
ATOM 725 O O . SER A 1 96 ? 4.566 17 9.008 1 98.75 96 SER A O 1
ATOM 727 N N . HIS A 1 97 ? 5.594 15.734 7.535 1 98.62 97 HIS A N 1
ATOM 728 C CA . HIS A 1 97 ? 6.809 16.516 7.332 1 98.62 97 HIS A CA 1
ATOM 729 C C . HIS A 1 97 ? 7.008 16.844 5.859 1 98.62 97 HIS A C 1
ATOM 731 O O . HIS A 1 97 ? 7.805 16.203 5.172 1 98.62 97 HIS A O 1
ATOM 737 N N . LEU A 1 98 ? 6.414 17.922 5.395 1 98.56 98 LEU A N 1
ATOM 738 C CA . LEU A 1 98 ? 6.309 18.188 3.963 1 98.56 98 LEU A CA 1
ATOM 739 C C . LEU A 1 98 ? 7.688 18.406 3.348 1 98.56 98 LEU A C 1
ATOM 741 O O . LEU A 1 98 ? 7.938 18 2.213 1 98.56 98 LEU A O 1
ATOM 745 N N . TRP A 1 99 ? 8.633 19 4.074 1 98.25 99 TRP A N 1
ATOM 746 C CA . TRP A 1 99 ? 9.953 19.312 3.555 1 98.25 99 TRP A CA 1
ATOM 747 C C . TRP A 1 99 ? 10.766 18.047 3.291 1 98.25 99 TRP A C 1
ATOM 749 O O . TRP A 1 99 ? 11.75 18.078 2.547 1 98.25 99 TRP A O 1
ATOM 759 N N . GLN A 1 100 ? 10.359 16.969 3.82 1 98.19 100 GLN A N 1
ATOM 760 C CA . GLN A 1 100 ? 11.125 15.727 3.717 1 98.19 100 GLN A CA 1
ATOM 761 C C . GLN A 1 100 ? 10.961 15.094 2.34 1 98.19 100 GLN A C 1
ATOM 763 O O . GLN A 1 100 ? 11.641 14.117 2.016 1 98.19 100 GLN A O 1
ATOM 768 N N . SER A 1 101 ? 10.133 15.641 1.47 1 97.19 101 SER A N 1
ATOM 769 C CA . SER A 1 101 ? 9.953 15.141 0.112 1 97.19 101 SER A CA 1
ATOM 770 C C . SER A 1 101 ? 11.273 15.109 -0.646 1 97.19 101 SER A C 1
ATOM 772 O O . SER A 1 101 ? 11.445 14.305 -1.57 1 97.19 101 SER A O 1
ATOM 774 N N . ALA A 1 102 ? 12.242 15.844 -0.202 1 97.5 102 ALA A N 1
ATOM 775 C CA . ALA A 1 102 ? 13.539 15.969 -0.859 1 97.5 102 ALA A CA 1
ATOM 776 C C . ALA A 1 102 ? 14.438 14.781 -0.534 1 97.5 102 ALA A C 1
ATOM 778 O O . ALA A 1 102 ? 15.461 14.562 -1.189 1 97.5 102 ALA A O 1
ATOM 779 N N . TYR A 1 103 ? 13.992 13.922 0.394 1 97.5 103 TYR A N 1
ATOM 780 C CA . TYR A 1 103 ? 14.961 12.984 0.944 1 97.5 103 TYR A CA 1
ATOM 781 C C . TYR A 1 103 ? 14.398 11.562 0.951 1 97.5 103 TYR A C 1
ATOM 783 O O . TYR A 1 103 ? 14.758 10.75 1.807 1 97.5 103 TYR A O 1
ATOM 791 N N . ARG A 1 104 ? 13.562 11.203 0.006 1 97.5 104 ARG A N 1
ATOM 792 C CA . ARG A 1 104 ? 12.984 9.867 -0.094 1 97.5 104 ARG A CA 1
ATOM 793 C C . ARG A 1 104 ? 14.078 8.805 -0.239 1 97.5 104 ARG A C 1
ATOM 795 O O . ARG A 1 104 ? 15.078 9.031 -0.925 1 97.5 104 ARG A O 1
ATOM 802 N N . GLY A 1 105 ? 13.852 7.652 0.422 1 97.38 105 GLY A N 1
ATOM 803 C CA . GLY A 1 105 ? 14.734 6.508 0.249 1 97.38 105 GLY A CA 1
ATOM 804 C C . GLY A 1 105 ? 16 6.594 1.084 1 97.38 105 GLY A C 1
ATOM 805 O O . GLY A 1 105 ? 16.812 5.676 1.074 1 97.38 105 GLY A O 1
ATOM 806 N N . LEU A 1 106 ? 16.188 7.645 1.86 1 97 106 LEU A N 1
ATOM 807 C CA . LEU A 1 106 ? 17.375 7.848 2.682 1 97 106 LEU A CA 1
ATOM 808 C C . LEU A 1 106 ? 17.391 6.891 3.865 1 97 106 LEU A C 1
ATOM 810 O O . LEU A 1 106 ? 16.328 6.574 4.426 1 97 106 LEU A O 1
ATOM 814 N N . ALA A 1 107 ? 18.578 6.371 4.23 1 97.81 107 ALA A N 1
ATOM 815 C CA . ALA A 1 107 ? 18.797 5.594 5.445 1 97.81 107 ALA A CA 1
ATOM 816 C C . ALA A 1 107 ? 17.859 4.391 5.508 1 97.81 107 ALA A C 1
ATOM 818 O O . ALA A 1 107 ? 17.172 4.184 6.508 1 97.81 107 ALA A O 1
ATOM 819 N N . ALA A 1 108 ? 17.969 3.523 4.547 1 97.56 108 ALA A N 1
ATOM 820 C CA . ALA A 1 108 ? 16.969 2.508 4.223 1 97.56 108 ALA A CA 1
ATOM 821 C C . ALA A 1 108 ? 16.844 1.489 5.352 1 97.56 108 ALA A C 1
ATOM 823 O O . ALA A 1 108 ? 15.758 0.936 5.574 1 97.56 108 ALA A O 1
ATOM 824 N N . ASP A 1 109 ? 17.859 1.188 6.09 1 98.06 109 ASP A N 1
ATOM 825 C CA . ASP A 1 109 ? 17.844 0.095 7.059 1 98.06 109 ASP A CA 1
ATOM 826 C C . ASP A 1 109 ? 18.016 0.618 8.484 1 98.06 109 ASP A C 1
ATOM 828 O O . ASP A 1 109 ? 18.531 -0.093 9.352 1 98.06 109 ASP A O 1
ATOM 832 N N . LYS A 1 110 ? 17.594 1.889 8.695 1 98.19 110 LYS A N 1
ATOM 833 C CA . LYS A 1 110 ? 17.766 2.502 10.016 1 98.19 110 LYS A CA 1
ATOM 834 C C . LYS A 1 110 ? 16.422 2.648 10.727 1 98.19 110 LYS A C 1
ATOM 836 O O . LYS A 1 110 ? 15.414 2.959 10.102 1 98.19 110 LYS A O 1
ATOM 841 N N . THR A 1 111 ? 16.531 2.34 12.047 1 98.31 111 THR A N 1
ATOM 842 C CA . THR A 1 111 ? 15.406 2.721 12.891 1 98.31 111 THR A CA 1
ATOM 843 C C . THR A 1 111 ? 15.336 4.238 13.055 1 98.31 111 THR A C 1
ATOM 845 O O . THR A 1 111 ? 16.156 4.961 12.492 1 98.31 111 THR A O 1
ATOM 848 N N . LEU A 1 112 ? 14.367 4.719 13.805 1 97.88 112 LEU A N 1
ATOM 849 C CA . LEU A 1 112 ? 14.094 6.145 13.938 1 97.88 112 LEU A CA 1
ATOM 850 C C . LEU A 1 112 ? 15.352 6.91 14.32 1 97.88 112 LEU A C 1
ATOM 852 O O . LEU A 1 112 ? 15.688 7.914 13.695 1 97.88 112 LEU A O 1
ATOM 856 N N . LEU A 1 113 ? 16.078 6.457 15.328 1 97.06 113 LEU A N 1
ATOM 857 C CA . LEU A 1 113 ? 17.219 7.211 15.844 1 97.06 113 LEU A CA 1
ATOM 858 C C . LEU A 1 113 ? 18.328 7.273 14.812 1 97.06 113 LEU A C 1
ATOM 860 O O . LEU A 1 113 ? 18.953 8.328 14.617 1 97.06 113 LEU A O 1
ATOM 864 N N . GLY A 1 114 ? 18.625 6.113 14.195 1 97.75 114 GLY A N 1
ATOM 865 C CA . GLY A 1 114 ? 19.594 6.121 13.117 1 97.75 114 GLY A CA 1
ATOM 866 C C . GLY A 1 114 ? 19.172 6.98 11.945 1 97.75 114 GLY A C 1
ATOM 867 O O . GLY A 1 114 ? 20 7.672 11.344 1 97.75 114 GLY A O 1
ATOM 868 N N . TRP A 1 115 ? 17.953 6.938 11.555 1 98.19 115 TRP A N 1
ATOM 869 C CA . TRP A 1 115 ? 17.391 7.746 10.469 1 98.19 115 TRP A CA 1
ATOM 870 C C . TRP A 1 115 ? 17.5 9.234 10.797 1 98.19 115 TRP A C 1
ATOM 872 O O . TRP A 1 115 ? 17.844 10.039 9.93 1 98.19 115 TRP A O 1
ATOM 882 N N . ILE A 1 116 ? 17.203 9.664 12.047 1 97.38 116 ILE A N 1
ATOM 883 C CA . ILE A 1 116 ? 17.312 11.047 12.484 1 97.38 116 ILE A CA 1
ATOM 884 C C . ILE A 1 116 ? 18.75 11.523 12.312 1 97.38 116 ILE A C 1
ATOM 886 O O . ILE A 1 116 ? 19 12.633 11.836 1 97.38 116 ILE A O 1
ATOM 890 N N . ASP A 1 117 ? 19.703 10.703 12.703 1 97.19 117 ASP A N 1
ATOM 891 C CA . ASP A 1 117 ? 21.109 11.055 12.547 1 97.19 117 ASP A CA 1
ATOM 892 C C . ASP A 1 117 ? 21.453 11.305 11.078 1 97.19 117 ASP A C 1
ATOM 894 O O . ASP A 1 117 ? 22.156 12.266 10.758 1 97.19 117 ASP A O 1
ATOM 898 N N . GLU A 1 118 ? 20.953 10.477 10.25 1 97.12 118 GLU A N 1
ATOM 899 C CA . GLU A 1 118 ? 21.281 10.578 8.828 1 97.12 118 GLU A CA 1
ATOM 900 C C . GLU A 1 118 ? 20.625 11.797 8.195 1 97.12 118 GLU A C 1
ATOM 902 O O . GLU A 1 118 ? 21.234 12.492 7.387 1 97.12 118 GLU A O 1
ATOM 907 N N . LEU A 1 119 ? 19.359 12.016 8.516 1 97 119 LEU A N 1
ATOM 908 C CA . LEU A 1 119 ? 18.625 13.102 7.875 1 97 119 LEU A CA 1
ATOM 909 C C . LEU A 1 119 ? 18.938 14.438 8.539 1 97 119 LEU A C 1
ATOM 911 O O . LEU A 1 119 ? 19.422 15.367 7.883 1 97 119 LEU A O 1
ATOM 915 N N . TYR A 1 120 ? 18.766 14.594 9.805 1 95.44 120 TYR A N 1
ATOM 916 C CA . TYR A 1 120 ? 18.891 15.859 10.531 1 95.44 120 TYR A CA 1
ATOM 917 C C . TYR A 1 120 ? 20.328 16.125 10.906 1 95.44 120 TYR A C 1
ATOM 919 O O . TYR A 1 120 ? 20.75 17.281 11.016 1 95.44 120 TYR A O 1
ATOM 927 N N . GLY A 1 121 ? 21.094 15.109 11.125 1 95.38 121 GLY A N 1
ATOM 928 C CA . GLY A 1 121 ? 22.484 15.273 11.531 1 95.38 121 GLY A CA 1
ATOM 929 C C . GLY A 1 121 ? 23.422 15.43 10.352 1 95.38 121 GLY A C 1
ATOM 930 O O . GLY A 1 121 ? 24.547 15.906 10.516 1 95.38 121 GLY A O 1
ATOM 931 N N . LYS A 1 122 ? 22.969 14.961 9.18 1 95.44 122 LYS A N 1
ATOM 932 C CA . LYS A 1 122 ? 23.875 14.984 8.039 1 95.44 122 LYS A CA 1
ATOM 933 C C . LYS A 1 122 ? 23.203 15.625 6.824 1 95.44 122 LYS A C 1
ATOM 935 O O . LYS A 1 122 ? 23.438 16.797 6.531 1 95.44 122 LYS A O 1
ATOM 940 N N . ALA A 1 123 ? 22.234 15.047 6.207 1 95.19 123 ALA A N 1
ATOM 941 C CA . ALA A 1 123 ? 21.75 15.367 4.871 1 95.19 123 ALA A CA 1
ATOM 942 C C . ALA A 1 123 ? 21.109 16.75 4.84 1 95.19 123 ALA A C 1
ATOM 944 O O . ALA A 1 123 ? 21.312 17.516 3.893 1 95.19 123 ALA A O 1
ATOM 945 N N . ALA A 1 124 ? 20.328 17.062 5.84 1 95.5 124 ALA A N 1
ATOM 946 C CA . ALA A 1 124 ? 19.531 18.281 5.797 1 95.5 124 ALA A CA 1
ATOM 947 C C . ALA A 1 124 ? 20.297 19.469 6.391 1 95.5 124 ALA A C 1
ATOM 949 O O . ALA A 1 124 ? 19.875 20.609 6.273 1 95.5 124 ALA A O 1
ATOM 950 N N . THR A 1 125 ? 21.469 19.281 6.965 1 94.12 125 THR A N 1
ATOM 951 C CA . THR A 1 125 ? 22.172 20.297 7.73 1 94.12 125 THR A CA 1
ATOM 952 C C . THR A 1 125 ? 22.672 21.406 6.812 1 94.12 125 THR A C 1
ATOM 954 O O . THR A 1 125 ? 23.031 22.484 7.281 1 94.12 125 THR A O 1
ATOM 957 N N . LYS A 1 126 ? 22.672 21.141 5.562 1 91.25 126 LYS A N 1
ATOM 958 C CA . LYS A 1 126 ? 23.219 22.141 4.637 1 91.25 126 LYS A CA 1
ATOM 959 C C . LYS A 1 126 ? 22.109 22.875 3.896 1 91.25 126 LYS A C 1
ATOM 961 O O . LYS A 1 126 ? 22.375 23.766 3.092 1 91.25 126 LYS A O 1
ATOM 966 N N . ALA A 1 127 ? 20.922 22.547 4.176 1 96 127 ALA A N 1
ATOM 967 C CA . ALA A 1 127 ? 19.812 23.172 3.484 1 96 127 ALA A CA 1
ATOM 968 C C . ALA A 1 127 ? 19.672 24.641 3.896 1 96 127 ALA A C 1
ATOM 970 O O . ALA A 1 127 ? 19.859 24.984 5.066 1 96 127 ALA A O 1
ATOM 971 N N . THR A 1 128 ? 19.328 25.5 2.938 1 96.81 128 THR A N 1
ATOM 972 C CA . THR A 1 128 ? 19.047 26.906 3.203 1 96.81 128 THR A CA 1
ATOM 973 C C . THR A 1 128 ? 17.547 27.141 3.352 1 96.81 128 THR A C 1
ATOM 975 O O . THR A 1 128 ? 16.734 26.25 3.062 1 96.81 128 THR A O 1
ATOM 978 N N . ALA A 1 129 ? 17.203 28.328 3.826 1 97.62 129 ALA A N 1
ATOM 979 C CA . ALA A 1 129 ? 15.797 28.688 3.934 1 97.62 129 ALA A CA 1
ATOM 980 C C . ALA A 1 129 ? 15.102 28.594 2.578 1 97.62 129 ALA A C 1
ATOM 982 O O . ALA A 1 129 ? 13.969 28.125 2.484 1 97.62 129 ALA A O 1
ATOM 983 N N . GLU A 1 130 ? 15.758 29.016 1.558 1 97.81 130 GLU A N 1
ATOM 984 C CA . GLU A 1 130 ? 15.188 28.953 0.217 1 97.81 130 GLU A CA 1
ATOM 985 C C . GLU A 1 130 ? 14.969 27.5 -0.221 1 97.81 130 GLU A C 1
ATOM 987 O O . GLU A 1 130 ? 13.992 27.188 -0.91 1 97.81 130 GLU A O 1
ATOM 992 N N . ASP A 1 131 ? 15.938 26.609 0.128 1 98.19 131 ASP A N 1
ATOM 993 C CA . ASP A 1 131 ? 15.742 25.188 -0.164 1 98.19 131 ASP A CA 1
ATOM 994 C C . ASP A 1 131 ? 14.445 24.672 0.453 1 98.19 131 ASP A C 1
ATOM 996 O O . ASP A 1 131 ? 13.695 23.922 -0.188 1 98.19 131 ASP A O 1
ATOM 1000 N N . LEU A 1 132 ? 14.188 25.109 1.661 1 98.25 132 LEU A N 1
ATOM 1001 C CA . LEU A 1 132 ? 13.023 24.625 2.389 1 98.25 132 LEU A CA 1
ATOM 1002 C C . LEU A 1 132 ? 11.727 25.109 1.748 1 98.25 132 LEU A C 1
ATOM 1004 O O . LEU A 1 132 ? 10.695 24.438 1.831 1 98.25 132 LEU A O 1
ATOM 1008 N N . TYR A 1 133 ? 11.758 26.297 1.071 1 98.25 133 TYR A N 1
ATOM 1009 C CA . TYR A 1 133 ? 10.617 26.688 0.254 1 98.25 133 TYR A CA 1
ATOM 1010 C C . TYR A 1 133 ? 10.289 25.625 -0.788 1 98.25 133 TYR A C 1
ATOM 1012 O O . TYR A 1 133 ? 9.156 25.156 -0.869 1 98.25 133 TYR A O 1
ATOM 1020 N N . TRP A 1 134 ? 11.273 25.203 -1.508 1 98.44 134 TRP A N 1
ATOM 1021 C CA . TRP A 1 134 ? 11.094 24.266 -2.615 1 98.44 134 TRP A CA 1
ATOM 1022 C C . TRP A 1 134 ? 10.727 22.875 -2.104 1 98.44 134 TRP A C 1
ATOM 1024 O O . TRP A 1 134 ? 9.859 22.203 -2.666 1 98.44 134 TRP A O 1
ATOM 1034 N N . PHE A 1 135 ? 11.422 22.422 -1.045 1 98.5 135 PHE A N 1
ATOM 1035 C CA . PHE A 1 135 ? 11.148 21.109 -0.481 1 98.5 135 PHE A CA 1
ATOM 1036 C C . PHE A 1 135 ? 9.711 21.016 -0.001 1 98.5 135 PHE A C 1
ATOM 1038 O O . PHE A 1 135 ? 9.016 20.031 -0.282 1 98.5 135 PHE A O 1
ATOM 1045 N N . THR A 1 136 ? 9.273 22.078 0.678 1 98.44 136 THR A N 1
ATOM 1046 C CA . THR A 1 136 ? 7.934 22.109 1.249 1 98.44 136 THR A CA 1
ATOM 1047 C C . THR A 1 136 ? 6.883 22.219 0.152 1 98.44 136 THR A C 1
ATOM 1049 O O . THR A 1 136 ? 5.82 21.609 0.232 1 98.44 136 THR A O 1
ATOM 1052 N N . LEU A 1 137 ? 7.176 23.016 -0.887 1 98.25 137 LEU A N 1
ATOM 1053 C CA . LEU A 1 137 ? 6.273 23.094 -2.031 1 98.25 137 LEU A CA 1
ATOM 1054 C C . LEU A 1 137 ? 6.105 21.734 -2.691 1 98.25 137 LEU A C 1
ATOM 1056 O O . LEU A 1 137 ? 4.98 21.297 -2.947 1 98.25 137 LEU A O 1
ATOM 1060 N N . GLU A 1 138 ? 7.184 21.031 -2.902 1 98.19 138 GLU A N 1
ATOM 1061 C CA . GLU A 1 138 ? 7.133 19.703 -3.514 1 98.19 138 GLU A CA 1
ATOM 1062 C C . GLU A 1 138 ? 6.309 18.734 -2.666 1 98.19 138 GLU A C 1
ATOM 1064 O O . GLU A 1 138 ? 5.449 18.031 -3.189 1 98.19 138 GLU A O 1
ATOM 1069 N N . GLY A 1 139 ? 6.633 18.75 -1.375 1 98.31 139 GLY A N 1
ATOM 1070 C CA . GLY A 1 139 ? 5.891 17.859 -0.489 1 98.31 139 GLY A CA 1
ATOM 1071 C C . GLY A 1 139 ? 4.402 18.141 -0.466 1 98.31 139 GLY A C 1
ATOM 1072 O O . GLY A 1 139 ? 3.588 17.219 -0.426 1 98.31 139 GLY A O 1
ATOM 1073 N N . SER A 1 140 ? 4.023 19.406 -0.47 1 98.06 140 SER A N 1
ATOM 1074 C CA . SER A 1 140 ? 2.621 19.812 -0.484 1 98.06 140 SER A CA 1
ATOM 1075 C C . SER A 1 140 ? 1.936 19.375 -1.773 1 98.06 140 SER A C 1
ATOM 1077 O O . SER A 1 140 ? 0.815 18.859 -1.743 1 98.06 140 SER A O 1
ATOM 1079 N N . LEU A 1 141 ? 2.604 19.562 -2.881 1 97.88 141 LEU A N 1
ATOM 1080 C CA . LEU A 1 141 ? 2.053 19.172 -4.176 1 97.88 141 LEU A CA 1
ATOM 1081 C C . LEU A 1 141 ? 1.938 17.656 -4.281 1 97.88 141 LEU A C 1
ATOM 1083 O O . LEU A 1 141 ? 0.983 17.141 -4.871 1 97.88 141 LEU A O 1
ATOM 1087 N N . ASP A 1 142 ? 2.912 16.984 -3.764 1 97.38 142 ASP A N 1
ATOM 1088 C CA . ASP A 1 142 ? 2.855 15.523 -3.711 1 97.38 142 ASP A CA 1
ATOM 1089 C C . ASP A 1 142 ? 1.637 15.055 -2.922 1 97.38 142 ASP A C 1
ATOM 1091 O O . ASP A 1 142 ? 0.946 14.117 -3.338 1 97.38 142 ASP A O 1
ATOM 1095 N N . HIS A 1 143 ? 1.387 15.68 -1.771 1 98.38 143 HIS A N 1
ATOM 1096 C CA . HIS A 1 143 ? 0.205 15.367 -0.973 1 98.38 143 HIS A CA 1
ATOM 1097 C C . HIS A 1 143 ? -1.072 15.562 -1.781 1 98.38 143 HIS A C 1
ATOM 1099 O O . HIS A 1 143 ? -1.935 14.688 -1.812 1 98.38 143 HIS A O 1
ATOM 1105 N N . LEU A 1 144 ? -1.139 16.641 -2.492 1 97.94 144 LEU A N 1
ATOM 1106 C CA . LEU A 1 144 ? -2.309 16.938 -3.312 1 97.94 144 LEU A CA 1
ATOM 1107 C C . LEU A 1 144 ? -2.51 15.859 -4.379 1 97.94 144 LEU A C 1
ATOM 1109 O O . LEU A 1 144 ? -3.627 15.375 -4.574 1 97.94 144 LEU A O 1
ATOM 1113 N N . ARG A 1 145 ? -1.496 15.461 -4.98 1 97.75 145 ARG A N 1
ATOM 1114 C CA . ARG A 1 145 ? -1.574 14.469 -6.051 1 97.75 145 ARG A CA 1
ATOM 1115 C C . ARG A 1 145 ? -2.078 13.133 -5.52 1 97.75 145 ARG A C 1
ATOM 1117 O O . ARG A 1 145 ? -2.641 12.336 -6.273 1 97.75 145 ARG A O 1
ATOM 1124 N N . HIS A 1 146 ? -1.911 12.984 -4.254 1 98 146 HIS A N 1
ATOM 1125 C CA . HIS A 1 146 ? -2.301 11.711 -3.656 1 98 146 HIS A CA 1
ATOM 1126 C C . HIS A 1 146 ? -3.633 11.828 -2.924 1 98 146 HIS A C 1
ATOM 1128 O O . HIS A 1 146 ? -4.062 10.891 -2.248 1 98 146 HIS A O 1
ATOM 1134 N N . GLY A 1 147 ? -4.273 12.93 -2.994 1 98.62 147 GLY A N 1
ATOM 1135 C CA . GLY A 1 147 ? -5.621 13.086 -2.467 1 98.62 147 GLY A CA 1
ATOM 1136 C C . GLY A 1 147 ? -5.645 13.648 -1.059 1 98.62 147 GLY A C 1
ATOM 1137 O O . GLY A 1 147 ? -6.707 13.734 -0.438 1 98.62 147 GLY A O 1
ATOM 1138 N N . VAL A 1 148 ? -4.504 14.023 -0.524 1 98.81 148 VAL A N 1
ATOM 1139 C CA . VAL A 1 148 ? -4.461 14.719 0.757 1 98.81 148 VAL A CA 1
ATOM 1140 C C . VAL A 1 148 ? -4.664 16.219 0.537 1 98.81 148 VAL A C 1
ATOM 1142 O O . VAL A 1 148 ? -3.832 16.875 -0.094 1 98.81 148 VAL A O 1
ATOM 1145 N N . THR A 1 149 ? -5.719 16.719 1.083 1 98.69 149 THR A N 1
ATOM 1146 C CA . THR A 1 149 ? -6.062 18.109 0.801 1 98.69 149 THR A CA 1
ATOM 1147 C C . THR A 1 149 ? -5.688 19.016 1.976 1 98.69 149 THR A C 1
ATOM 1149 O O . THR A 1 149 ? -5.66 20.234 1.842 1 98.69 149 THR A O 1
ATOM 1152 N N . SER A 1 150 ? -5.414 18.406 3.107 1 98.56 150 SER A N 1
ATOM 1153 C CA . SER A 1 150 ? -5.004 19.141 4.297 1 98.56 150 SER A CA 1
ATOM 1154 C C . SER A 1 150 ? -4.051 18.312 5.16 1 98.56 150 SER A C 1
ATOM 1156 O O . SER A 1 150 ? -4.168 17.094 5.227 1 98.56 150 SER A O 1
ATOM 1158 N N . ALA A 1 151 ? -3.125 19.047 5.805 1 98.75 151 ALA A N 1
ATOM 1159 C CA . ALA A 1 151 ? -2.178 18.312 6.633 1 98.75 151 ALA A CA 1
ATOM 1160 C C . ALA A 1 151 ? -1.624 19.188 7.754 1 98.75 151 ALA A C 1
ATOM 1162 O O . ALA A 1 151 ? -1.598 20.406 7.637 1 98.75 151 ALA A O 1
ATOM 1163 N N . TYR A 1 152 ? -1.274 18.5 8.867 1 98.88 152 TYR A N 1
ATOM 1164 C CA . TYR A 1 152 ? -0.344 19.109 9.82 1 98.88 152 TYR A CA 1
ATOM 1165 C C . TYR A 1 152 ? 1.083 19.062 9.281 1 98.88 152 TYR A C 1
ATOM 1167 O O . TYR A 1 152 ? 1.59 18 8.93 1 98.88 152 TYR A O 1
ATOM 1175 N N . SER A 1 153 ? 1.711 20.203 9.227 1 98.56 153 SER A N 1
ATOM 1176 C CA . SER A 1 153 ? 3.086 20.25 8.734 1 98.56 153 SER A CA 1
ATOM 1177 C C . SER A 1 153 ? 4.074 20.438 9.883 1 98.56 153 SER A C 1
ATOM 1179 O O . SER A 1 153 ? 4.176 21.531 10.445 1 98.56 153 SER A O 1
ATOM 1181 N N . PHE A 1 154 ? 4.73 19.391 10.211 1 98.19 154 PHE A N 1
ATOM 1182 C CA . PHE A 1 154 ? 5.82 19.453 11.18 1 98.19 154 PHE A CA 1
ATOM 1183 C C . PHE A 1 154 ? 7.086 20 10.531 1 98.19 154 PHE A C 1
ATOM 1185 O O . PHE A 1 154 ? 7.906 19.25 10.016 1 98.19 154 PHE A O 1
ATOM 1192 N N . ASN A 1 155 ? 7.297 21.281 10.648 1 97.75 155 ASN A N 1
ATOM 1193 C CA . ASN A 1 155 ? 8.305 21.984 9.867 1 97.75 155 ASN A CA 1
ATOM 1194 C C . ASN A 1 155 ? 9.695 21.828 10.477 1 97.75 155 ASN A C 1
ATOM 1196 O O . ASN A 1 155 ? 9.828 21.453 11.641 1 97.75 155 ASN A O 1
ATOM 1200 N N . TYR A 1 156 ? 10.766 22.078 9.789 1 93.75 156 TYR A N 1
ATOM 1201 C CA . TYR A 1 156 ? 12.164 21.812 10.086 1 93.75 156 TYR A CA 1
ATOM 1202 C C . TYR A 1 156 ? 12.648 22.672 11.242 1 93.75 156 TYR A C 1
ATOM 1204 O O . TYR A 1 156 ? 13.422 22.203 12.086 1 93.75 156 TYR A O 1
ATOM 1212 N N . GLY A 1 157 ? 12.328 23.906 11.359 1 87.56 157 GLY A N 1
ATOM 1213 C CA . GLY A 1 157 ? 12.688 24.766 12.477 1 87.56 157 GLY A CA 1
ATOM 1214 C C . GLY A 1 157 ? 13.977 25.531 12.258 1 87.56 157 GLY A C 1
ATOM 1215 O O . GLY A 1 157 ? 14.281 26.469 12.992 1 87.56 157 GLY A O 1
ATOM 1216 N N . GLY A 1 158 ? 14.82 25.109 11.328 1 89.19 158 GLY A N 1
ATOM 1217 C CA . GLY A 1 158 ? 16.062 25.812 11.062 1 89.19 158 GLY A CA 1
ATOM 1218 C C . GLY A 1 158 ? 17.266 25.188 11.758 1 89.19 158 GLY A C 1
ATOM 1219 O O . GLY A 1 158 ? 17.109 24.266 12.57 1 89.19 158 GLY A O 1
ATOM 1220 N N . HIS A 1 159 ? 18.469 25.812 11.438 1 90.06 159 HIS A N 1
ATOM 1221 C CA . HIS A 1 159 ? 19.719 25.281 11.984 1 90.06 159 HIS A CA 1
ATOM 1222 C C . HIS A 1 159 ? 20.094 25.969 13.289 1 90.06 159 HIS A C 1
ATOM 1224 O O . HIS A 1 159 ? 20.719 25.359 14.156 1 90.06 159 HIS A O 1
ATOM 1230 N N . THR A 1 160 ? 19.812 27.25 13.375 1 88.25 160 THR A N 1
ATOM 1231 C CA . THR A 1 160 ? 20.094 28.078 14.547 1 88.25 160 THR A CA 1
ATOM 1232 C C . THR A 1 160 ? 18.875 28.906 14.922 1 88.25 160 THR A C 1
ATOM 1234 O O . THR A 1 160 ? 17.969 29.109 14.102 1 88.25 160 THR A O 1
ATOM 1237 N N . PRO A 1 161 ? 18.844 29.375 16.156 1 86.25 161 PRO A N 1
ATOM 1238 C CA . PRO A 1 161 ? 17.719 30.234 16.562 1 86.25 161 PRO A CA 1
ATOM 1239 C C . PRO A 1 161 ? 17.578 31.469 15.672 1 86.25 161 PRO A C 1
ATOM 1241 O O . PRO A 1 161 ? 16.469 31.906 15.406 1 86.25 161 PRO A O 1
ATOM 1244 N N . GLU A 1 162 ? 18.688 31.984 15.211 1 85.12 162 GLU A N 1
ATOM 1245 C CA . GLU A 1 162 ? 18.672 33.188 14.414 1 85.12 162 GLU A CA 1
ATOM 1246 C C . GLU A 1 162 ? 18.047 32.969 13.047 1 85.12 162 GLU A C 1
ATOM 1248 O O . GLU A 1 162 ? 17.422 33.875 12.477 1 85.12 162 GLU A O 1
ATOM 1253 N N . GLN A 1 163 ? 18.078 31.719 12.602 1 90.62 163 GLN A N 1
ATOM 1254 C CA . GLN A 1 163 ? 17.609 31.391 11.258 1 90.62 163 GLN A CA 1
ATOM 1255 C C . GLN A 1 163 ? 16.172 30.859 11.297 1 90.62 163 GLN A C 1
ATOM 1257 O O . GLN A 1 163 ? 15.516 30.766 10.258 1 90.62 163 GLN A O 1
ATOM 1262 N N . ALA A 1 164 ? 15.688 30.641 12.43 1 91.75 164 ALA A N 1
ATOM 1263 C CA . ALA A 1 164 ? 14.453 29.891 12.617 1 91.75 164 ALA A CA 1
ATOM 1264 C C . ALA A 1 164 ? 13.273 30.594 11.953 1 91.75 164 ALA A C 1
ATOM 1266 O O . ALA A 1 164 ? 12.461 29.953 11.281 1 91.75 164 ALA A O 1
ATOM 1267 N N . VAL A 1 165 ? 13.195 31.875 12.078 1 94.31 165 VAL A N 1
ATOM 1268 C CA . VAL A 1 165 ? 12.055 32.625 11.562 1 94.31 165 VAL A CA 1
ATOM 1269 C C . VAL A 1 165 ? 12.094 32.625 10.039 1 94.31 165 VAL A C 1
ATOM 1271 O O . VAL A 1 165 ? 11.062 32.438 9.383 1 94.31 165 VAL A O 1
ATOM 1274 N N . GLU A 1 166 ? 13.273 32.844 9.5 1 96.44 166 GLU A N 1
ATOM 1275 C CA . GLU A 1 166 ? 13.406 32.875 8.047 1 96.44 166 GLU A CA 1
ATOM 1276 C C . GLU A 1 166 ? 13.031 31.516 7.449 1 96.44 166 GLU A C 1
ATOM 1278 O O . GLU A 1 166 ? 12.344 31.453 6.426 1 96.44 166 GLU A O 1
ATOM 1283 N N . PHE A 1 167 ? 13.523 30.453 8.039 1 97.56 167 PHE A N 1
ATOM 1284 C CA . PHE A 1 167 ? 13.172 29.109 7.59 1 97.56 167 PHE A CA 1
ATOM 1285 C C . PHE A 1 167 ? 11.664 28.891 7.645 1 97.56 167 PHE A C 1
ATOM 1287 O O . PHE A 1 167 ? 11.07 28.375 6.695 1 97.56 167 PHE A O 1
ATOM 1294 N N . ALA A 1 168 ? 11.047 29.281 8.727 1 97.94 168 ALA A N 1
ATOM 1295 C CA . ALA A 1 168 ? 9.602 29.141 8.906 1 97.94 168 ALA A CA 1
ATOM 1296 C C . ALA A 1 168 ? 8.836 29.922 7.844 1 97.94 168 ALA A C 1
ATOM 1298 O O . ALA A 1 168 ? 7.84 29.422 7.305 1 97.94 168 ALA A O 1
ATOM 1299 N N . GLU A 1 169 ? 9.297 31.156 7.566 1 97.44 169 GLU A N 1
ATOM 1300 C CA . GLU A 1 169 ? 8.641 31.984 6.555 1 97.44 169 GLU A CA 1
ATOM 1301 C C . GLU A 1 169 ? 8.664 31.297 5.191 1 97.44 169 GLU A C 1
ATOM 1303 O O . GLU A 1 169 ? 7.66 31.297 4.477 1 97.44 169 GLU A O 1
ATOM 1308 N N . GLN A 1 170 ? 9.789 30.703 4.855 1 98.06 170 GLN A N 1
ATOM 1309 C CA . GLN A 1 170 ? 9.93 30.047 3.559 1 98.06 170 GLN A CA 1
ATOM 1310 C C . GLN A 1 170 ? 9.062 28.797 3.477 1 98.06 170 GLN A C 1
ATOM 1312 O O . GLN A 1 170 ? 8.453 28.531 2.439 1 98.06 170 GLN A O 1
ATOM 1317 N N . GLU A 1 171 ? 9.016 28.047 4.516 1 98.25 171 GLU A N 1
ATOM 1318 C CA . GLU A 1 171 ? 8.156 26.859 4.539 1 98.25 171 GLU A CA 1
ATOM 1319 C C . GLU A 1 171 ? 6.68 27.25 4.457 1 98.25 171 GLU A C 1
ATOM 1321 O O . GLU A 1 171 ? 5.898 26.594 3.771 1 98.25 171 GLU A O 1
ATOM 1326 N N . TYR A 1 172 ? 6.297 28.328 5.172 1 97.06 172 TYR A N 1
ATOM 1327 C CA . TYR A 1 172 ? 4.941 28.859 5.078 1 97.06 172 TYR A CA 1
ATOM 1328 C C . TYR A 1 172 ? 4.59 29.219 3.639 1 97.06 172 TYR A C 1
ATOM 1330 O O . TYR A 1 172 ? 3.527 28.828 3.143 1 97.06 172 TYR A O 1
ATOM 1338 N N . ARG A 1 173 ? 5.488 29.891 2.973 1 96.38 173 ARG A N 1
ATOM 1339 C CA . ARG A 1 173 ? 5.262 30.312 1.597 1 96.38 173 ARG A CA 1
ATOM 1340 C C . ARG A 1 173 ? 5.117 29.109 0.667 1 96.38 173 ARG A C 1
ATOM 1342 O O . ARG A 1 173 ? 4.27 29.109 -0.226 1 96.38 173 ARG A O 1
ATOM 1349 N N . GLY A 1 174 ? 5.992 28.078 0.875 1 97 174 GLY A N 1
ATOM 1350 C CA . GLY A 1 174 ? 5.875 26.859 0.079 1 97 174 GLY A CA 1
ATOM 1351 C C . GLY A 1 174 ? 4.527 26.188 0.216 1 97 174 GLY A C 1
ATOM 1352 O O . GLY A 1 174 ? 3.953 25.719 -0.774 1 97 174 GLY A O 1
ATOM 1353 N N . GLN A 1 175 ? 4.027 26.141 1.431 1 97.06 175 GLN A N 1
ATOM 1354 C CA . GLN A 1 175 ? 2.719 25.547 1.688 1 97.06 175 GLN A CA 1
ATOM 1355 C C . GLN A 1 175 ? 1.604 26.406 1.082 1 97.06 175 GLN A C 1
ATOM 1357 O O . GLN A 1 175 ? 0.707 25.875 0.418 1 97.06 175 GLN A O 1
ATOM 1362 N N . MET A 1 176 ? 1.69 27.688 1.25 1 95.69 176 MET A N 1
ATOM 1363 C CA . MET A 1 176 ? 0.687 28.609 0.717 1 95.69 176 MET A CA 1
ATOM 1364 C C . MET A 1 176 ? 0.627 28.516 -0.804 1 95.69 176 MET A C 1
ATOM 1366 O O . MET A 1 176 ? -0.458 28.469 -1.385 1 95.69 176 MET A O 1
ATOM 1370 N N . ASP A 1 177 ? 1.751 28.469 -1.407 1 94.81 177 ASP A N 1
ATOM 1371 C CA . ASP A 1 177 ? 1.84 28.484 -2.863 1 94.81 177 ASP A CA 1
ATOM 1372 C C . ASP A 1 177 ? 1.341 27.172 -3.463 1 94.81 177 ASP A C 1
ATOM 1374 O O . ASP A 1 177 ? 0.983 27.125 -4.641 1 94.81 177 ASP A O 1
ATOM 1378 N N . SER A 1 178 ? 1.312 26.094 -2.689 1 95.44 178 SER A N 1
ATOM 1379 C CA . SER A 1 178 ? 0.83 24.812 -3.184 1 95.44 178 SER A CA 1
ATOM 1380 C C . SER A 1 178 ? -0.682 24.812 -3.379 1 95.44 178 SER A C 1
ATOM 1382 O O . SER A 1 178 ? -1.219 24.047 -4.172 1 95.44 178 SER A O 1
ATOM 1384 N N . GLY A 1 179 ? -1.342 25.531 -2.529 1 92.94 179 GLY A N 1
ATOM 1385 C CA . GLY A 1 179 ? -2.791 25.625 -2.615 1 92.94 179 GLY A CA 1
ATOM 1386 C C . GLY A 1 179 ? -3.508 24.641 -1.714 1 92.94 179 GLY A C 1
ATOM 1387 O O . GLY A 1 179 ? -4.738 24.656 -1.63 1 92.94 179 GLY A O 1
ATOM 1388 N N . PHE A 1 180 ? -2.898 23.688 -1.035 1 92.56 180 PHE A N 1
ATOM 1389 C CA . PHE A 1 180 ? -3.631 22.812 -0.125 1 92.56 180 PHE A CA 1
ATOM 1390 C C . PHE A 1 180 ? -3.777 23.469 1.246 1 92.56 180 PHE A C 1
ATOM 1392 O O . PHE A 1 180 ? -3.326 24.594 1.458 1 92.56 180 PHE A O 1
ATOM 1399 N N . ARG A 1 181 ? -4.453 22.922 2.184 1 97.31 181 ARG A N 1
ATOM 1400 C CA . ARG A 1 181 ? -4.68 23.484 3.516 1 97.31 181 ARG A CA 1
ATOM 1401 C C . ARG A 1 181 ? -3.695 22.891 4.523 1 97.31 181 ARG A C 1
ATOM 1403 O O . ARG A 1 181 ? -3.264 21.75 4.383 1 97.31 181 ARG A O 1
ATOM 1410 N N . PHE A 1 182 ? -3.346 23.75 5.512 1 98.12 182 PHE A N 1
ATOM 1411 C CA . PHE A 1 182 ? -2.344 23.203 6.418 1 98.12 182 PHE A CA 1
ATOM 1412 C C . PHE A 1 182 ? -2.465 23.828 7.801 1 98.12 182 PHE A C 1
ATOM 1414 O O . PHE A 1 182 ? -2.955 24.953 7.941 1 98.12 182 PHE A O 1
ATOM 1421 N N . VAL A 1 183 ? -2.168 23.016 8.781 1 98.62 183 VAL A N 1
ATOM 1422 C CA . VAL A 1 183 ? -1.76 23.469 10.102 1 98.62 183 VAL A CA 1
ATOM 1423 C C . VAL A 1 183 ? -0.243 23.641 10.141 1 98.62 183 VAL A C 1
ATOM 1425 O O . VAL A 1 183 ? 0.502 22.703 9.836 1 98.62 183 VAL A O 1
ATOM 1428 N N . PHE A 1 184 ? 0.182 24.859 10.484 1 98.25 184 PHE A N 1
ATOM 1429 C CA . PHE A 1 184 ? 1.611 25.156 10.484 1 98.25 184 PHE A CA 1
ATOM 1430 C C . PHE A 1 184 ? 2.223 24.844 11.844 1 98.25 184 PHE A C 1
ATOM 1432 O O . PHE A 1 184 ? 1.939 25.547 12.828 1 98.25 184 PHE A O 1
ATOM 1439 N N . GLY A 1 185 ? 3.076 23.812 11.891 1 98.56 185 GLY A N 1
ATOM 1440 C CA . GLY A 1 185 ? 3.818 23.531 13.109 1 98.56 185 GLY A CA 1
ATOM 1441 C C . GLY A 1 185 ? 5.094 24.344 13.234 1 98.56 185 GLY A C 1
ATOM 1442 O O . GLY A 1 185 ? 5.992 24.219 12.398 1 98.56 185 GLY A O 1
ATOM 1443 N N . LEU A 1 186 ? 5.184 25.125 14.297 1 97.44 186 LEU A N 1
ATOM 1444 C CA . LEU A 1 186 ? 6.336 25.984 14.531 1 97.44 186 LEU A CA 1
ATOM 1445 C C . LEU A 1 186 ? 7.125 25.516 15.75 1 97.44 186 LEU A C 1
ATOM 1447 O O . LEU A 1 186 ? 6.559 25.344 16.828 1 97.44 186 LEU A O 1
ATOM 1451 N N . GLU A 1 187 ? 8.414 25.328 15.586 1 94.06 187 GLU A N 1
ATOM 1452 C CA . GLU A 1 187 ? 9.289 24.984 16.703 1 94.06 187 GLU A CA 1
ATOM 1453 C C . GLU A 1 187 ? 9.648 26.219 17.531 1 94.06 187 GLU A C 1
ATOM 1455 O O . GLU A 1 187 ? 10.242 27.156 17 1 94.06 187 GLU A O 1
ATOM 1460 N N . PRO A 1 188 ? 9.383 26.188 18.781 1 94.19 188 PRO A N 1
ATOM 1461 C CA . PRO A 1 188 ? 9.711 27.359 19.594 1 94.19 188 PRO A CA 1
ATOM 1462 C C . PRO A 1 188 ? 11.188 27.391 20 1 94.19 188 PRO A C 1
ATOM 1464 O O . PRO A 1 188 ? 11.664 28.422 20.484 1 94.19 188 PRO A O 1
ATOM 1467 N N . GLY A 1 189 ? 11.859 26.375 19.781 1 92.88 189 GLY A N 1
ATOM 1468 C CA . GLY A 1 189 ? 13.242 26.25 20.219 1 92.88 189 GLY A CA 1
ATOM 1469 C C . GLY A 1 189 ? 13.391 25.344 21.422 1 92.88 189 GLY A C 1
ATOM 1470 O O . GLY A 1 189 ? 12.406 25 22.078 1 92.88 189 GLY A O 1
ATOM 1471 N N . ARG A 1 190 ? 14.648 24.984 21.656 1 92.94 190 ARG A N 1
ATOM 1472 C CA . ARG A 1 190 ? 14.977 24.141 22.797 1 92.94 190 ARG A CA 1
ATOM 1473 C C . ARG A 1 190 ? 15.477 24.984 23.969 1 92.94 190 ARG A C 1
ATOM 1475 O O . ARG A 1 190 ? 16.344 25.844 23.797 1 92.94 190 ARG A O 1
ATOM 1482 N N . ALA A 1 191 ? 14.891 24.672 25.078 1 94.38 191 ALA A N 1
ATOM 1483 C CA . ALA A 1 191 ? 15.32 25.375 26.281 1 94.38 191 ALA A CA 1
ATOM 1484 C C . ALA A 1 191 ? 16.75 25 26.656 1 94.38 191 ALA A C 1
ATOM 1486 O O . ALA A 1 191 ? 17.078 23.812 26.766 1 94.38 191 ALA A O 1
ATOM 1487 N N . THR A 1 192 ? 17.578 26 26.766 1 91.94 192 THR A N 1
ATOM 1488 C CA . THR A 1 192 ? 18.953 25.875 27.25 1 91.94 192 THR A CA 1
ATOM 1489 C C . THR A 1 192 ? 19.266 26.938 28.297 1 91.94 192 THR A C 1
ATOM 1491 O O . THR A 1 192 ? 18.375 27.656 28.734 1 91.94 192 THR A O 1
ATOM 1494 N N . ALA A 1 193 ? 20.531 26.953 28.703 1 91.12 193 ALA A N 1
ATOM 1495 C CA . ALA A 1 193 ? 20.953 27.969 29.656 1 91.12 193 ALA A CA 1
ATOM 1496 C C . ALA A 1 193 ? 20.859 29.375 29.047 1 91.12 193 ALA A C 1
ATOM 1498 O O . ALA A 1 193 ? 20.641 30.344 29.766 1 91.12 193 ALA A O 1
ATOM 1499 N N . THR A 1 194 ? 20.922 29.469 27.766 1 92.19 194 THR A N 1
ATOM 1500 C CA . THR A 1 194 ? 20.984 30.781 27.125 1 92.19 194 THR A CA 1
ATOM 1501 C C . THR A 1 194 ? 19.719 31.031 26.297 1 92.19 194 THR A C 1
ATOM 1503 O O . THR A 1 194 ? 19.562 32.094 25.719 1 92.19 194 THR A O 1
ATOM 1506 N N . TYR A 1 195 ? 18.891 30.094 26.188 1 94.19 195 TYR A N 1
ATOM 1507 C CA . TYR A 1 195 ? 17.625 30.219 25.453 1 94.19 195 TYR A CA 1
ATOM 1508 C C . TYR A 1 195 ? 16.453 29.812 26.328 1 94.19 195 TYR A C 1
ATOM 1510 O O . TYR A 1 195 ? 16.266 28.625 26.625 1 94.19 195 TYR A O 1
ATOM 1518 N N . GLY A 1 196 ? 15.656 30.812 26.719 1 95.06 196 GLY A N 1
ATOM 1519 C CA . GLY A 1 196 ? 14.555 30.547 27.625 1 95.06 196 GLY A CA 1
ATOM 1520 C C . GLY A 1 196 ? 13.219 31.047 27.109 1 95.06 196 GLY A C 1
ATOM 1521 O O . GLY A 1 196 ? 13.047 31.219 25.891 1 95.06 196 GLY A O 1
ATOM 1522 N N . LEU A 1 197 ? 12.258 31.172 28.016 1 97.38 197 LEU A N 1
ATOM 1523 C CA . LEU A 1 197 ? 10.875 31.516 27.688 1 97.38 197 LEU A CA 1
ATOM 1524 C C . LEU A 1 197 ? 10.805 32.812 26.922 1 97.38 197 LEU A C 1
ATOM 1526 O O . LEU A 1 197 ? 10.039 32.938 25.953 1 97.38 197 LEU A O 1
ATOM 1530 N N . GLU A 1 198 ? 11.594 33.781 27.312 1 97.38 198 GLU A N 1
ATOM 1531 C CA . GLU A 1 198 ? 11.539 35.094 26.672 1 97.38 198 GLU A CA 1
ATOM 1532 C C . GLU A 1 198 ? 12.031 35.031 25.219 1 97.38 198 GLU A C 1
ATOM 1534 O O . GLU A 1 198 ? 11.492 35.688 24.344 1 97.38 198 GLU A O 1
ATOM 1539 N N . ASP A 1 199 ? 13.07 34.25 24.984 1 96.31 199 ASP A N 1
ATOM 1540 C CA . ASP A 1 199 ? 13.578 34.062 23.641 1 96.31 199 ASP A CA 1
ATOM 1541 C C . ASP A 1 199 ? 12.531 33.375 22.766 1 96.31 199 ASP A C 1
ATOM 1543 O O . ASP A 1 199 ? 12.281 33.781 21.625 1 96.31 199 ASP A O 1
ATOM 1547 N N . ALA A 1 200 ? 11.953 32.344 23.281 1 97 200 ALA A N 1
ATOM 1548 C CA . ALA A 1 200 ? 10.938 31.578 22.562 1 97 200 ALA A CA 1
ATOM 1549 C C . ALA A 1 200 ? 9.711 32.438 22.266 1 97 200 ALA A C 1
ATOM 1551 O O . ALA A 1 200 ? 9.141 32.375 21.172 1 97 200 ALA A O 1
ATOM 1552 N N . ARG A 1 201 ? 9.32 33.25 23.234 1 97.5 201 ARG A N 1
ATOM 1553 C CA . ARG A 1 201 ? 8.211 34.188 23.078 1 97.5 201 ARG A CA 1
ATOM 1554 C C . ARG A 1 201 ? 8.461 35.156 21.922 1 97.5 201 ARG A C 1
ATOM 1556 O O . ARG A 1 201 ? 7.578 35.375 21.094 1 97.5 201 ARG A O 1
ATOM 1563 N N . LYS A 1 202 ? 9.625 35.688 21.938 1 96.88 202 LYS A N 1
ATOM 1564 C CA . LYS A 1 202 ? 9.984 36.625 20.891 1 96.88 202 LYS A CA 1
ATOM 1565 C C . LYS A 1 202 ? 9.945 35.969 19.516 1 96.88 202 LYS A C 1
ATOM 1567 O O . LYS A 1 202 ? 9.438 36.531 18.547 1 96.88 202 LYS A O 1
ATOM 1572 N N . ARG A 1 203 ? 10.508 34.781 19.438 1 95.5 203 ARG A N 1
ATOM 1573 C CA . ARG A 1 203 ? 10.516 34.031 18.188 1 95.5 203 ARG A CA 1
ATOM 1574 C C . ARG A 1 203 ? 9.094 33.75 17.703 1 95.5 203 ARG A C 1
ATOM 1576 O O . ARG A 1 203 ? 8.781 34 16.531 1 95.5 203 ARG A O 1
ATOM 1583 N N . LEU A 1 204 ? 8.25 33.25 18.531 1 97 204 LEU A N 1
ATOM 1584 C CA . LEU A 1 204 ? 6.871 32.938 18.188 1 97 204 LEU A CA 1
ATOM 1585 C C . LEU A 1 204 ? 6.098 34.156 17.766 1 97 204 LEU A C 1
ATOM 1587 O O . LEU A 1 204 ? 5.375 34.156 16.766 1 97 204 LEU A O 1
ATOM 1591 N N . LYS A 1 205 ? 6.246 35.219 18.562 1 97.62 205 LYS A N 1
ATOM 1592 C CA . LYS A 1 205 ? 5.535 36.469 18.281 1 97.62 205 LYS A CA 1
ATOM 1593 C C . LYS A 1 205 ? 5.949 37.031 16.938 1 97.62 205 LYS A C 1
ATOM 1595 O O . LYS A 1 205 ? 5.105 37.531 16.188 1 97.62 205 LYS A O 1
ATOM 1600 N N . THR A 1 206 ? 7.246 37.031 16.703 1 97.19 206 THR A N 1
ATOM 1601 C CA . THR A 1 206 ? 7.75 37.531 15.43 1 97.19 206 THR A CA 1
ATOM 1602 C C . THR A 1 206 ? 7.105 36.781 14.258 1 97.19 206 THR A C 1
ATOM 1604 O O . THR A 1 206 ? 6.645 37.438 13.297 1 97.19 206 THR A O 1
ATOM 1607 N N . PHE A 1 207 ? 7.074 35.531 14.281 1 97 207 PHE A N 1
ATOM 1608 C CA . PHE A 1 207 ? 6.5 34.75 13.203 1 97 207 PHE A CA 1
ATOM 1609 C C . PHE A 1 207 ? 4.996 34.969 13.102 1 97 207 PHE A C 1
ATOM 1611 O O . PHE A 1 207 ? 4.461 35.156 12.008 1 97 207 PHE A O 1
ATOM 1618 N N . LEU A 1 208 ? 4.273 34.906 14.242 1 97.38 208 LEU A N 1
ATOM 1619 C CA . LEU A 1 208 ? 2.824 35.094 14.242 1 97.38 208 LEU A CA 1
ATOM 1620 C C . LEU A 1 208 ? 2.432 36.438 13.703 1 97.38 208 LEU A C 1
ATOM 1622 O O . LEU A 1 208 ? 1.439 36.562 12.977 1 97.38 208 LEU A O 1
ATOM 1626 N N . ASP A 1 209 ? 3.176 37.469 14.078 1 97 209 ASP A N 1
ATOM 1627 C CA . ASP A 1 209 ? 2.932 38.812 13.531 1 97 209 ASP A CA 1
ATOM 1628 C C . ASP A 1 209 ? 3.123 38.812 12.016 1 97 209 ASP A C 1
ATOM 1630 O O . ASP A 1 209 ? 2.346 39.438 11.297 1 97 209 ASP A O 1
ATOM 1634 N N . TRP A 1 210 ? 4.172 38.188 11.617 1 95.69 210 TRP A N 1
ATOM 1635 C CA . TRP A 1 210 ? 4.434 38.094 10.18 1 95.69 210 TRP A CA 1
ATOM 1636 C C . TRP A 1 210 ? 3.301 37.375 9.461 1 95.69 210 TRP A C 1
ATOM 1638 O O . TRP A 1 210 ? 2.834 37.812 8.414 1 95.69 210 TRP A O 1
ATOM 1648 N N . VAL A 1 211 ? 2.832 36.25 9.984 1 95.5 211 VAL A N 1
ATOM 1649 C CA . VAL A 1 211 ? 1.736 35.469 9.414 1 95.5 211 VAL A CA 1
ATOM 1650 C C . VAL A 1 211 ? 0.481 36.344 9.32 1 95.5 211 VAL A C 1
ATOM 1652 O O . VAL A 1 211 ? -0.241 36.281 8.32 1 95.5 211 VAL A O 1
ATOM 1655 N N . ALA A 1 212 ? 0.219 37.094 10.375 1 94.38 212 ALA A N 1
ATOM 1656 C CA . ALA A 1 212 ? -0.948 37.969 10.398 1 94.38 212 ALA A CA 1
ATOM 1657 C C . ALA A 1 212 ? -0.907 38.969 9.234 1 94.38 212 ALA A C 1
ATOM 1659 O O . ALA A 1 212 ? -1.937 39.25 8.617 1 94.38 212 ALA A O 1
ATOM 1660 N N . VAL A 1 213 ? 0.251 39.469 8.969 1 93.75 213 VAL A N 1
ATOM 1661 C CA . VAL A 1 213 ? 0.428 40.406 7.863 1 93.75 213 VAL A CA 1
ATOM 1662 C C . VAL A 1 213 ? 0.181 39.688 6.535 1 93.75 213 VAL A C 1
ATOM 1664 O O . VAL A 1 213 ? -0.481 40.219 5.645 1 93.75 213 VAL A O 1
ATOM 1667 N N . GLN A 1 214 ? 0.75 38.469 6.414 1 92.12 214 GLN A N 1
ATOM 1668 C CA . GLN A 1 214 ? 0.545 37.719 5.195 1 92.12 214 GLN A CA 1
ATOM 1669 C C . GLN A 1 214 ? -0.937 37.438 4.965 1 92.12 214 GLN A C 1
ATOM 1671 O O . GLN A 1 214 ? -1.418 37.5 3.832 1 92.12 214 GLN A O 1
ATOM 1676 N N . GLN A 1 215 ? -1.655 37.094 6.023 1 90.75 215 GLN A N 1
ATOM 1677 C CA . GLN A 1 215 ? -3.064 36.719 5.93 1 90.75 215 GLN A CA 1
ATOM 1678 C C . GLN A 1 215 ? -3.926 37.938 5.598 1 90.75 215 GLN A C 1
ATOM 1680 O O . GLN A 1 215 ? -4.934 37.812 4.898 1 90.75 215 GLN A O 1
ATOM 1685 N N . ALA A 1 216 ? -3.592 39.031 6.078 1 87.44 216 ALA A N 1
ATOM 1686 C CA . ALA A 1 216 ? -4.344 40.25 5.84 1 87.44 216 ALA A CA 1
ATOM 1687 C C . ALA A 1 216 ? -4.238 40.688 4.383 1 87.44 216 ALA A C 1
ATOM 1689 O O . ALA A 1 216 ? -5.152 41.312 3.848 1 87.44 216 ALA A O 1
ATOM 1690 N N . SER A 1 217 ? -3.217 40.344 3.725 1 79.31 217 SER A N 1
ATOM 1691 C CA . SER A 1 217 ? -2.941 40.781 2.359 1 79.31 217 SER A CA 1
ATOM 1692 C C . SER A 1 217 ? -3.529 39.812 1.339 1 79.31 217 SER A C 1
ATOM 1694 O O . SER A 1 217 ? -3.596 40.125 0.147 1 79.31 217 SER A O 1
ATOM 1696 N N . LYS A 1 218 ? -3.977 38.75 1.739 1 71.19 218 LYS A N 1
ATOM 1697 C CA . LYS A 1 218 ? -4.406 37.688 0.81 1 71.19 218 LYS A CA 1
ATOM 1698 C C . LYS A 1 218 ? -5.91 37.781 0.56 1 71.19 218 LYS A C 1
ATOM 1700 O O . LYS A 1 218 ? -6.66 38.281 1.401 1 71.19 218 LYS A O 1
ATOM 1705 N N . ASP A 1 219 ? -6.141 37.344 -0.649 1 68 219 ASP A N 1
ATOM 1706 C CA . ASP A 1 219 ? -7.559 37.219 -0.989 1 68 219 ASP A CA 1
ATOM 1707 C C . ASP A 1 219 ? -8.234 36.156 -0.15 1 68 219 ASP A C 1
ATOM 1709 O O . ASP A 1 219 ? -7.574 35.219 0.349 1 68 219 ASP A O 1
ATOM 1713 N N . PRO A 1 220 ? -9.438 36.406 0.073 1 59.88 220 PRO A N 1
ATOM 1714 C CA . PRO A 1 220 ? -10.211 35.531 0.94 1 59.88 220 PRO A CA 1
ATOM 1715 C C . PRO A 1 220 ? -10.047 34.031 0.574 1 59.88 220 PRO A C 1
ATOM 1717 O O . PRO A 1 220 ? -10.055 33.188 1.455 1 59.88 220 PRO A O 1
ATOM 1720 N N . GLN A 1 221 ? -9.797 33.75 -0.615 1 59.28 221 GLN A N 1
ATOM 1721 C CA . GLN A 1 221 ? -9.688 32.375 -1.035 1 59.28 221 GLN A CA 1
ATOM 1722 C C . GLN A 1 221 ? -8.391 31.75 -0.538 1 59.28 221 GLN A C 1
ATOM 1724 O O . GLN A 1 221 ? -8.336 30.547 -0.239 1 59.28 221 GLN A O 1
ATOM 1729 N N . THR A 1 222 ? -7.539 32.531 -0.368 1 66.94 222 THR A N 1
ATOM 1730 C CA . THR A 1 222 ? -6.223 32.094 0.067 1 66.94 222 THR A CA 1
ATOM 1731 C C . THR A 1 222 ? -6.145 32.031 1.59 1 66.94 222 THR A C 1
ATOM 1733 O O . THR A 1 222 ? -5.402 31.234 2.154 1 66.94 222 THR A O 1
ATOM 1736 N N . ARG A 1 223 ? -7.008 32.812 2.197 1 73 223 ARG A N 1
ATOM 1737 C CA . ARG A 1 223 ? -6.969 32.875 3.654 1 73 223 ARG A CA 1
ATOM 1738 C C . ARG A 1 223 ? -7.414 31.578 4.277 1 73 223 ARG A C 1
ATOM 1740 O O . ARG A 1 223 ? -6.953 31.203 5.359 1 73 223 ARG A O 1
ATOM 1747 N N . GLY A 1 224 ? -8.156 30.859 3.586 1 85.44 224 GLY A N 1
ATOM 1748 C CA . GLY A 1 224 ? -8.695 29.641 4.148 1 85.44 224 GLY A CA 1
ATOM 1749 C C . GLY A 1 224 ? -7.746 28.453 4.043 1 85.44 224 GLY A C 1
ATOM 1750 O O . GLY A 1 224 ? -8.047 27.359 4.523 1 85.44 224 GLY A O 1
ATOM 1751 N N . LYS A 1 225 ? -6.492 28.766 3.574 1 94 225 LYS A N 1
ATOM 1752 C CA . LYS A 1 225 ? -5.523 27.672 3.424 1 94 225 LYS A CA 1
ATOM 1753 C C . LYS A 1 225 ? -4.801 27.406 4.738 1 94 225 LYS A C 1
ATOM 1755 O O . LYS A 1 225 ? -4.555 26.25 5.09 1 94 225 LYS A O 1
ATOM 1760 N N . LEU A 1 226 ? -4.434 28.453 5.441 1 96.62 226 LEU A N 1
ATOM 1761 C CA . LEU A 1 226 ? -3.904 28.25 6.785 1 96.62 226 LEU A CA 1
ATOM 1762 C C . LEU A 1 226 ? -5.023 27.906 7.766 1 96.62 226 LEU A C 1
ATOM 1764 O O . LEU A 1 226 ? -5.914 28.734 8 1 96.62 226 LEU A O 1
ATOM 1768 N N . LEU A 1 227 ? -4.973 26.766 8.312 1 97.25 227 LEU A N 1
ATOM 1769 C CA . LEU A 1 227 ? -6.004 26.312 9.242 1 97.25 227 LEU A CA 1
ATOM 1770 C C . LEU A 1 227 ? -5.703 26.812 10.656 1 97.25 227 LEU A C 1
ATOM 1772 O O . LEU A 1 227 ? -6.605 27.234 11.375 1 97.25 227 LEU A O 1
ATOM 1776 N N . SER A 1 228 ? -4.469 26.688 11.102 1 97.25 228 SER A N 1
ATOM 1777 C CA . SER A 1 228 ? -3.971 27.188 12.375 1 97.25 228 SER A CA 1
ATOM 1778 C C . SER A 1 228 ? -2.453 27.078 12.461 1 97.25 228 SER A C 1
ATOM 1780 O O . SER A 1 228 ? -1.818 26.484 11.586 1 97.25 228 SER A O 1
ATOM 1782 N N . VAL A 1 229 ? -1.907 27.781 13.43 1 97.75 229 VAL A N 1
ATOM 1783 C CA . VAL A 1 229 ? -0.521 27.562 13.828 1 97.75 229 VAL A CA 1
ATOM 1784 C C . VAL A 1 229 ? -0.476 26.797 15.148 1 97.75 229 VAL A C 1
ATOM 1786 O O . VAL A 1 229 ? -1.286 27.047 16.047 1 97.75 229 VAL A O 1
ATOM 1789 N N . MET A 1 230 ? 0.375 25.828 15.242 1 98.69 230 MET A N 1
ATOM 1790 C CA . MET A 1 230 ? 0.587 25.078 16.469 1 98.69 230 MET A CA 1
ATOM 1791 C C . MET A 1 230 ? 2.072 24.984 16.812 1 98.69 230 MET A C 1
ATOM 1793 O O . MET A 1 230 ? 2.92 25.359 16 1 98.69 230 MET A O 1
ATOM 1797 N N . ILE A 1 231 ? 2.348 24.547 18.016 1 98.38 231 ILE A N 1
ATOM 1798 C CA . ILE A 1 231 ? 3.723 24.344 18.469 1 98.38 231 ILE A CA 1
ATOM 1799 C C . ILE A 1 231 ? 4.18 22.938 18.094 1 98.38 231 ILE A C 1
ATOM 1801 O O . ILE A 1 231 ? 3.467 21.969 18.344 1 98.38 231 ILE A O 1
ATOM 1805 N N . ASN A 1 232 ? 5.34 22.875 17.406 1 98.06 232 ASN A N 1
ATOM 1806 C CA . ASN A 1 232 ? 6.082 21.609 17.375 1 98.06 232 ASN A CA 1
ATOM 1807 C C . ASN A 1 232 ? 6.809 21.359 18.688 1 98.06 232 ASN A C 1
ATOM 1809 O O . ASN A 1 232 ? 7.863 21.938 18.953 1 98.06 232 ASN A O 1
ATOM 1813 N N . GLY A 1 233 ? 6.262 20.5 19.453 1 97.5 233 GLY A N 1
ATOM 1814 C CA . GLY A 1 233 ? 6.754 20.297 20.797 1 97.5 233 GLY A CA 1
ATOM 1815 C C . GLY A 1 233 ? 8.102 19.609 20.859 1 97.5 233 GLY A C 1
ATOM 1816 O O . GLY A 1 233 ? 8.383 18.734 20.047 1 97.5 233 GLY A O 1
ATOM 1817 N N . GLY A 1 234 ? 8.93 20.047 21.812 1 96.25 234 GLY A N 1
ATOM 1818 C CA . GLY A 1 234 ? 10.266 19.484 21.969 1 96.25 234 GLY A CA 1
ATOM 1819 C C . GLY A 1 234 ? 10.461 18.766 23.297 1 96.25 234 GLY A C 1
ATOM 1820 O O . GLY A 1 234 ? 11.531 18.219 23.562 1 96.25 234 GLY A O 1
ATOM 1821 N N . THR A 1 235 ? 9.461 18.641 24.109 1 95.44 235 THR A N 1
ATOM 1822 C CA . THR A 1 235 ? 9.547 18.094 25.453 1 95.44 235 THR A CA 1
ATOM 1823 C C . THR A 1 235 ? 10.031 16.641 25.406 1 95.44 235 THR A C 1
ATOM 1825 O O . THR A 1 235 ? 10.867 16.25 26.219 1 95.44 235 THR A O 1
ATOM 1828 N N . ALA A 1 236 ? 9.555 15.914 24.406 1 95.44 236 ALA A N 1
ATOM 1829 C CA . ALA A 1 236 ? 9.891 14.5 24.297 1 95.44 236 ALA A CA 1
ATOM 1830 C C . ALA A 1 236 ? 11.305 14.312 23.75 1 95.44 236 ALA A C 1
ATOM 1832 O O . ALA A 1 236 ? 11.844 13.203 23.781 1 95.44 236 ALA A O 1
ATOM 1833 N N . PHE A 1 237 ? 11.961 15.352 23.297 1 91.44 237 PHE A N 1
ATOM 1834 C CA . PHE A 1 237 ? 13.258 15.258 22.641 1 91.44 237 PHE A CA 1
ATOM 1835 C C . PHE A 1 237 ? 14.359 15.789 23.547 1 91.44 237 PHE A C 1
ATOM 1837 O O . PHE A 1 237 ? 15.32 16.406 23.078 1 91.44 237 PHE A O 1
ATOM 1844 N N . THR A 1 238 ? 14.18 15.648 24.797 1 91.56 238 THR A N 1
ATOM 1845 C CA . THR A 1 238 ? 15.18 16.078 25.766 1 91.56 238 THR A CA 1
ATOM 1846 C C . THR A 1 238 ? 15.922 14.867 26.328 1 91.56 238 THR A C 1
ATOM 1848 O O . THR A 1 238 ? 15.469 13.727 26.203 1 91.56 238 THR A O 1
ATOM 1851 N N . ASP A 1 239 ? 17.016 15.133 26.953 1 86.19 239 ASP A N 1
ATOM 1852 C CA . ASP A 1 239 ? 17.906 14.055 27.391 1 86.19 239 ASP A CA 1
ATOM 1853 C C . ASP A 1 239 ? 17.609 13.648 28.828 1 86.19 239 ASP A C 1
ATOM 1855 O O . ASP A 1 239 ? 17.922 12.531 29.25 1 86.19 239 ASP A O 1
ATOM 1859 N N . THR A 1 240 ? 17.078 14.602 29.656 1 89.44 240 THR A N 1
ATOM 1860 C CA . THR A 1 240 ? 16.844 14.328 31.062 1 89.44 240 THR A CA 1
ATOM 1861 C C . THR A 1 240 ? 15.453 14.812 31.484 1 89.44 240 THR A C 1
ATOM 1863 O O . THR A 1 240 ? 14.891 15.719 30.875 1 89.44 240 THR A O 1
ATOM 1866 N N . PRO A 1 241 ? 14.953 14.258 32.562 1 92.44 241 PRO A N 1
ATOM 1867 C CA . PRO A 1 241 ? 13.664 14.711 33.094 1 92.44 241 PRO A CA 1
ATOM 1868 C C . PRO A 1 241 ? 13.656 16.203 33.438 1 92.44 241 PRO A C 1
ATOM 1870 O O . PRO A 1 241 ? 12.641 16.875 33.281 1 92.44 241 PRO A O 1
ATOM 1873 N N . LYS A 1 242 ? 14.75 16.656 33.969 1 93.88 242 LYS A N 1
ATOM 1874 C CA . LYS A 1 242 ? 14.852 18.062 34.312 1 93.88 242 LYS A CA 1
ATOM 1875 C C . LYS A 1 242 ? 14.711 18.938 33.062 1 93.88 242 LYS A C 1
ATOM 1877 O O . LYS A 1 242 ? 13.992 19.938 33.094 1 93.88 242 LYS A O 1
ATOM 1882 N N . GLN A 1 243 ? 15.43 18.562 32.062 1 95.25 243 GLN A N 1
ATOM 1883 C CA . GLN A 1 243 ? 15.328 19.297 30.797 1 95.25 243 GLN A CA 1
ATOM 1884 C C . GLN A 1 243 ? 13.914 19.219 30.234 1 95.25 243 GLN A C 1
ATOM 1886 O O . GLN A 1 243 ? 13.406 20.203 29.688 1 95.25 243 GLN A O 1
ATOM 1891 N N . ALA A 1 244 ? 13.336 18.078 30.391 1 97 244 ALA A N 1
ATOM 1892 C CA . ALA A 1 244 ? 11.961 17.891 29.922 1 97 244 ALA A CA 1
ATOM 1893 C C . ALA A 1 244 ? 11 18.797 30.672 1 97 244 ALA A C 1
ATOM 1895 O O . ALA A 1 244 ? 10.094 19.391 30.062 1 97 244 ALA A O 1
ATOM 1896 N N . GLY A 1 245 ? 11.188 18.859 31.922 1 97.56 245 GLY A N 1
ATOM 1897 C CA . GLY A 1 245 ? 10.367 19.75 32.719 1 97.56 245 GLY A CA 1
ATOM 1898 C C . GLY A 1 245 ? 10.477 21.203 32.312 1 97.56 245 GLY A C 1
ATOM 1899 O O . GLY A 1 245 ? 9.461 21.891 32.156 1 97.56 245 GLY A O 1
ATOM 1900 N N . THR A 1 246 ? 11.688 21.672 32.062 1 97.56 246 THR A N 1
ATOM 1901 C CA . THR A 1 246 ? 11.93 23.047 31.625 1 97.56 246 THR A CA 1
ATOM 1902 C C . THR A 1 246 ? 11.289 23.312 30.266 1 97.56 246 THR A C 1
ATOM 1904 O O . THR A 1 246 ? 10.633 24.344 30.078 1 97.56 246 THR A O 1
ATOM 1907 N N . GLN A 1 247 ? 11.5 22.406 29.391 1 97.94 247 GLN A N 1
ATOM 1908 C CA . GLN A 1 247 ? 10.93 22.531 28.047 1 97.94 247 GLN A CA 1
ATOM 1909 C C . GLN A 1 247 ? 9.406 22.531 28.109 1 97.94 247 GLN A C 1
ATOM 1911 O O . GLN A 1 247 ? 8.758 23.344 27.438 1 97.94 247 GLN A O 1
ATOM 1916 N N . ALA A 1 248 ? 8.875 21.672 28.875 1 98.44 248 ALA A N 1
ATOM 1917 C CA . ALA A 1 248 ? 7.422 21.531 29 1 98.44 248 ALA A CA 1
ATOM 1918 C C . ALA A 1 248 ? 6.801 22.812 29.547 1 98.44 248 ALA A C 1
ATOM 1920 O O . ALA A 1 248 ? 5.758 23.266 29.062 1 98.44 248 ALA A O 1
ATOM 1921 N N . LEU A 1 249 ? 7.395 23.359 30.547 1 98.12 249 LEU A N 1
ATOM 1922 C CA . LEU A 1 249 ? 6.887 24.594 31.141 1 98.12 249 LEU A CA 1
ATOM 1923 C C . LEU A 1 249 ? 6.926 25.734 30.141 1 98.12 249 LEU A C 1
ATOM 1925 O O . LEU A 1 249 ? 6 26.547 30.078 1 98.12 249 LEU A O 1
ATOM 1929 N N . MET A 1 250 ? 7.992 25.812 29.375 1 98.12 250 MET A N 1
ATOM 1930 C CA . MET A 1 250 ? 8.117 26.828 28.344 1 98.12 250 MET A CA 1
ATOM 1931 C C . MET A 1 250 ? 7.02 26.672 27.297 1 98.12 250 MET A C 1
ATOM 1933 O O . MET A 1 250 ? 6.352 27.641 26.938 1 98.12 250 MET A O 1
ATOM 1937 N N . GLU A 1 251 ? 6.777 25.484 26.828 1 98.38 251 GLU A N 1
ATOM 1938 C CA . GLU A 1 251 ? 5.762 25.219 25.812 1 98.38 251 GLU A CA 1
ATOM 1939 C C . GLU A 1 251 ? 4.363 25.5 26.344 1 98.38 251 GLU A C 1
ATOM 1941 O O . GLU A 1 251 ? 3.533 26.094 25.641 1 98.38 251 GLU A O 1
ATOM 1946 N N . ALA A 1 252 ? 4.121 25.109 27.578 1 98.38 252 ALA A N 1
ATOM 1947 C CA . ALA A 1 252 ? 2.822 25.359 28.188 1 98.38 252 ALA A CA 1
ATOM 1948 C C . ALA A 1 252 ? 2.545 26.859 28.281 1 98.38 252 ALA A C 1
ATOM 1950 O O . ALA A 1 252 ? 1.423 27.297 28.031 1 98.38 252 ALA A O 1
ATOM 1951 N N . ALA A 1 253 ? 3.49 27.609 28.688 1 98.31 253 ALA A N 1
ATOM 1952 C CA . ALA A 1 253 ? 3.346 29.062 28.797 1 98.31 253 ALA A CA 1
ATOM 1953 C C . ALA A 1 253 ? 3.025 29.688 27.438 1 98.31 253 ALA A C 1
ATOM 1955 O O . ALA A 1 253 ? 2.17 30.562 27.344 1 98.31 253 ALA A O 1
ATOM 1956 N N . LEU A 1 254 ? 3.74 29.281 26.438 1 98.38 254 LEU A N 1
ATOM 1957 C CA . LEU A 1 254 ? 3.537 29.797 25.094 1 98.38 254 LEU A CA 1
ATOM 1958 C C . LEU A 1 254 ? 2.148 29.438 24.578 1 98.38 254 LEU A C 1
ATOM 1960 O O . LEU A 1 254 ? 1.482 30.25 23.938 1 98.38 254 LEU A O 1
ATOM 1964 N N . MET A 1 255 ? 1.726 28.172 24.828 1 98.31 255 MET A N 1
ATOM 1965 C CA . MET A 1 255 ? 0.395 27.734 24.422 1 98.31 255 MET A CA 1
ATOM 1966 C C . MET A 1 255 ? -0.684 28.625 25.031 1 98.31 255 MET A C 1
ATOM 1968 O O . MET A 1 255 ? -1.618 29.031 24.344 1 98.31 255 MET A O 1
ATOM 1972 N N . LYS A 1 256 ? -0.539 28.906 26.266 1 97.69 256 LYS A N 1
ATOM 1973 C CA . LYS A 1 256 ? -1.508 29.75 26.969 1 97.69 256 LYS A CA 1
ATOM 1974 C C . LYS A 1 256 ? -1.474 31.172 26.453 1 97.69 256 LYS A C 1
ATOM 1976 O O . LYS A 1 256 ? -2.52 31.781 26.188 1 97.69 256 LYS A O 1
ATOM 1981 N N . GLU A 1 257 ? -0.315 31.703 26.312 1 98.06 257 GLU A N 1
ATOM 1982 C CA . GLU A 1 257 ? -0.14 33.094 25.953 1 98.06 257 GLU A CA 1
ATOM 1983 C C . GLU A 1 257 ? -0.651 33.375 24.547 1 98.06 257 GLU A C 1
ATOM 1985 O O . GLU A 1 257 ? -1.257 34.406 24.281 1 98.06 257 GLU A O 1
ATOM 1990 N N . PHE A 1 258 ? -0.434 32.438 23.594 1 97.94 258 PHE A N 1
ATOM 1991 C CA . PHE A 1 258 ? -0.736 32.719 22.188 1 97.94 258 PHE A CA 1
ATOM 1992 C C . PHE A 1 258 ? -1.938 31.891 21.734 1 97.94 258 PHE A C 1
ATOM 1994 O O . PHE A 1 258 ? -2.314 31.922 20.562 1 97.94 258 PHE A O 1
ATOM 2001 N N . ASP A 1 259 ? -2.555 31.094 22.672 1 97.44 259 ASP A N 1
ATOM 2002 C CA . ASP A 1 259 ? -3.719 30.266 22.391 1 97.44 259 ASP A CA 1
ATOM 2003 C C . ASP A 1 259 ? -3.434 29.297 21.234 1 97.44 259 ASP A C 1
ATOM 2005 O O . ASP A 1 259 ? -4.164 29.266 20.25 1 97.44 259 ASP A O 1
ATOM 2009 N N . LEU A 1 260 ? -2.389 28.547 21.422 1 98.25 260 LEU A N 1
ATOM 2010 C CA . LEU A 1 260 ? -1.948 27.609 20.391 1 98.25 260 LEU A CA 1
ATOM 2011 C C . LEU A 1 260 ? -2.078 26.172 20.891 1 98.25 260 LEU A C 1
ATOM 2013 O O . LEU A 1 260 ? -2.02 25.922 22.094 1 98.25 260 LEU A O 1
ATOM 2017 N N . GLY A 1 261 ? -2.326 25.219 19.953 1 98.5 261 GLY A N 1
ATOM 2018 C CA . GLY A 1 261 ? -2.145 23.812 20.234 1 98.5 261 GLY A CA 1
ATOM 2019 C C . GLY A 1 261 ? -0.697 23.359 20.141 1 98.5 261 GLY A C 1
ATOM 2020 O O . GLY A 1 261 ? 0.188 24.172 19.844 1 98.5 261 GLY A O 1
ATOM 2021 N N . ASN A 1 262 ? -0.488 22.109 20.453 1 98.69 262 ASN A N 1
ATOM 2022 C CA . ASN A 1 262 ? 0.845 21.516 20.453 1 98.69 262 ASN A CA 1
ATOM 2023 C C . ASN A 1 262 ? 0.824 20.094 19.906 1 98.69 262 ASN A C 1
ATOM 2025 O O . ASN A 1 262 ? -0.085 19.312 20.219 1 98.69 262 ASN A O 1
ATOM 2029 N N . GLN A 1 263 ? 1.751 19.781 19 1 98.75 263 GLN A N 1
ATOM 2030 C CA . GLN A 1 263 ? 2 18.406 18.609 1 98.75 263 GLN A CA 1
ATOM 2031 C C . GLN A 1 263 ? 3.445 18 18.891 1 98.75 263 GLN A C 1
ATOM 2033 O O . GLN A 1 263 ? 4.375 18.75 18.578 1 98.75 263 GLN A O 1
ATOM 2038 N N . SER A 1 264 ? 3.607 16.875 19.5 1 98.31 264 SER A N 1
ATOM 2039 C CA . SER A 1 264 ? 4.922 16.328 19.812 1 98.31 264 SER A CA 1
ATOM 2040 C C . SER A 1 264 ? 5.004 14.852 19.422 1 98.31 264 SER A C 1
ATOM 2042 O O . SER A 1 264 ? 4.086 14.078 19.703 1 98.31 264 SER A O 1
ATOM 2044 N N . HIS A 1 265 ? 6.145 14.5 18.719 1 98.38 265 HIS A N 1
ATOM 2045 C CA . HIS A 1 265 ? 6.449 13.07 18.688 1 98.38 265 HIS A CA 1
ATOM 2046 C C . HIS A 1 265 ? 6.625 12.523 20.109 1 98.38 265 HIS A C 1
ATOM 2048 O O . HIS A 1 265 ? 7.262 13.164 20.953 1 98.38 265 HIS A O 1
ATOM 2054 N N . TYR A 1 266 ? 6.035 11.383 20.344 1 98.44 266 TYR A N 1
ATOM 2055 C CA . TYR A 1 266 ? 6.191 10.812 21.672 1 98.44 266 TYR A CA 1
ATOM 2056 C C . TYR A 1 266 ? 5.953 9.305 21.656 1 98.44 266 TYR A C 1
ATOM 2058 O O . TYR A 1 266 ? 5.008 8.828 21.016 1 98.44 266 TYR A O 1
ATOM 2066 N N . LEU A 1 267 ? 6.902 8.57 22.312 1 98.31 267 LEU A N 1
ATOM 2067 C CA . LEU A 1 267 ? 6.836 7.129 22.531 1 98.31 267 LEU A CA 1
ATOM 2068 C C . LEU A 1 267 ? 6.801 6.391 21.188 1 98.31 267 LEU A C 1
ATOM 2070 O O . LEU A 1 267 ? 5.961 5.508 20.984 1 98.31 267 LEU A O 1
ATOM 2074 N N . GLU A 1 268 ? 7.672 6.762 20.281 1 98.12 268 GLU A N 1
ATOM 2075 C CA . GLU A 1 268 ? 7.695 6.188 18.953 1 98.12 268 GLU A CA 1
ATOM 2076 C C . GLU A 1 268 ? 8.656 5 18.875 1 98.12 268 GLU A C 1
ATOM 2078 O O . GLU A 1 268 ? 8.273 3.918 18.422 1 98.12 268 GLU A O 1
ATOM 2083 N N . GLN A 1 269 ? 9.898 5.18 19.297 1 95.94 269 GLN A N 1
ATOM 2084 C CA . GLN A 1 269 ? 10.914 4.145 19.094 1 95.94 269 GLN A CA 1
ATOM 2085 C C . GLN A 1 269 ? 10.938 3.172 20.266 1 95.94 269 GLN A C 1
ATOM 2087 O O . GLN A 1 269 ? 10.781 3.578 21.422 1 95.94 269 GLN A O 1
ATOM 2092 N N . PRO A 1 270 ? 11.141 1.952 20 1 97 270 PRO A N 1
ATOM 2093 C CA . PRO A 1 270 ? 11.148 0.945 21.062 1 97 270 PRO A CA 1
ATOM 2094 C C . PRO A 1 270 ? 12.43 0.974 21.891 1 97 270 PRO A C 1
ATOM 2096 O O . PRO A 1 270 ? 12.422 0.6 23.062 1 97 270 PRO A O 1
ATOM 2099 N N . GLU A 1 271 ? 13.477 1.487 21.391 1 95.69 271 GLU A N 1
ATOM 2100 C CA . GLU A 1 271 ? 14.805 1.389 22 1 95.69 271 GLU A CA 1
ATOM 2101 C C . GLU A 1 271 ? 14.859 2.096 23.344 1 95.69 271 GLU A C 1
ATOM 2103 O O . GLU A 1 271 ? 15.57 1.661 24.25 1 95.69 271 GLU A O 1
ATOM 2108 N N . THR A 1 272 ? 14.133 3.182 23.484 1 95.5 272 THR A N 1
ATOM 2109 C CA . THR A 1 272 ? 14.219 3.998 24.688 1 95.5 272 THR A CA 1
ATOM 2110 C C . THR A 1 272 ? 12.859 4.105 25.375 1 95.5 272 THR A C 1
ATOM 2112 O O . THR A 1 272 ? 12.609 5.047 26.125 1 95.5 272 THR A O 1
ATOM 2115 N N . GLN A 1 273 ? 12 3.203 25.109 1 95.69 273 GLN A N 1
ATOM 2116 C CA . GLN A 1 273 ? 10.594 3.311 25.484 1 95.69 273 GLN A CA 1
ATOM 2117 C C . GLN A 1 273 ? 10.438 3.465 27 1 95.69 273 GLN A C 1
ATOM 2119 O O . GLN A 1 273 ? 9.562 4.203 27.453 1 95.69 273 GLN A O 1
ATOM 2124 N N . VAL A 1 274 ? 11.234 2.775 27.828 1 95.81 274 VAL A N 1
ATOM 2125 C CA . VAL A 1 274 ? 11.109 2.82 29.281 1 95.81 274 VAL A CA 1
ATOM 2126 C C . VAL A 1 274 ? 11.445 4.223 29.781 1 95.81 274 VAL A C 1
ATOM 2128 O O . VAL A 1 274 ? 10.695 4.805 30.562 1 95.81 274 VAL A O 1
ATOM 2131 N N . GLU A 1 275 ? 12.57 4.777 29.297 1 95.56 275 GLU A N 1
ATOM 2132 C CA . GLU A 1 275 ? 12.977 6.129 29.672 1 95.56 275 GLU A CA 1
ATOM 2133 C C . GLU A 1 275 ? 12.008 7.172 29.125 1 95.56 275 GLU A C 1
ATOM 2135 O O . GLU A 1 275 ? 11.703 8.156 29.812 1 95.56 275 GLU A O 1
ATOM 2140 N N . ASP A 1 276 ? 11.508 6.938 27.984 1 96.44 276 ASP A N 1
ATOM 2141 C CA . ASP A 1 276 ? 10.586 7.883 27.359 1 96.44 276 ASP A CA 1
ATOM 2142 C C . ASP A 1 276 ? 9.273 7.973 28.125 1 96.44 276 ASP A C 1
ATOM 2144 O O . ASP A 1 276 ? 8.688 9.055 28.234 1 96.44 276 ASP A O 1
ATOM 2148 N N . ARG A 1 277 ? 8.75 6.859 28.641 1 96.75 277 ARG A N 1
ATOM 2149 C CA . ARG A 1 277 ? 7.508 6.867 29.391 1 96.75 277 ARG A CA 1
ATOM 2150 C C . ARG A 1 277 ? 7.633 7.734 30.641 1 96.75 277 ARG A C 1
ATOM 2152 O O . ARG A 1 277 ? 6.66 8.367 31.062 1 96.75 277 ARG A O 1
ATOM 2159 N N . LYS A 1 278 ? 8.82 7.828 31.156 1 95.56 278 LYS A N 1
ATOM 2160 C CA . LYS A 1 278 ? 9.039 8.617 32.375 1 95.56 278 LYS A CA 1
ATOM 2161 C C . LYS A 1 278 ? 8.875 10.109 32.094 1 95.56 278 LYS A C 1
ATOM 2163 O O . LYS A 1 278 ? 8.555 10.875 33 1 95.56 278 LYS A O 1
ATOM 2168 N N . LEU A 1 279 ? 9.07 10.508 30.906 1 96.94 279 LEU A N 1
ATOM 2169 C CA . LEU A 1 279 ? 8.984 11.914 30.547 1 96.94 279 LEU A CA 1
ATOM 2170 C C . LEU A 1 279 ? 7.543 12.398 30.578 1 96.94 279 LEU A C 1
ATOM 2172 O O . LEU A 1 279 ? 7.285 13.609 30.562 1 96.94 279 LEU A O 1
ATOM 2176 N N . PHE A 1 280 ? 6.609 11.469 30.625 1 97.19 280 PHE A N 1
ATOM 2177 C CA . PHE A 1 280 ? 5.199 11.836 30.609 1 97.19 280 PHE A CA 1
ATOM 2178 C C . PHE A 1 280 ? 4.867 12.734 31.797 1 97.19 280 PHE A C 1
ATOM 2180 O O . PHE A 1 280 ? 4.027 13.633 31.703 1 97.19 280 PHE A O 1
ATOM 2187 N N . GLN A 1 281 ? 5.539 12.492 32.875 1 96.88 281 GLN A N 1
ATOM 2188 C CA . GLN A 1 281 ? 5.316 13.305 34.062 1 96.88 281 GLN A CA 1
ATOM 2189 C C . GLN A 1 281 ? 5.582 14.781 33.781 1 96.88 281 GLN A C 1
ATOM 2191 O O . GLN A 1 281 ? 4.898 15.656 34.344 1 96.88 281 GLN A O 1
ATOM 2196 N N . ALA A 1 282 ? 6.578 15.062 33 1 97.69 282 ALA A N 1
ATOM 2197 C CA . ALA A 1 282 ? 6.871 16.453 32.656 1 97.69 282 ALA A CA 1
ATOM 2198 C C . ALA A 1 282 ? 5.707 17.078 31.891 1 97.69 282 ALA A C 1
ATOM 2200 O O . ALA A 1 282 ? 5.379 18.25 32.094 1 97.69 282 ALA A O 1
ATOM 2201 N N . PHE A 1 283 ? 5.102 16.297 30.984 1 97.94 283 PHE A N 1
ATOM 2202 C CA . PHE A 1 283 ? 3.93 16.781 30.25 1 97.94 283 PHE A CA 1
ATOM 2203 C C . PHE A 1 283 ? 2.797 17.125 31.219 1 97.94 283 PHE A C 1
ATOM 2205 O O . PHE A 1 283 ? 2.191 18.188 31.109 1 97.94 283 PHE A O 1
ATOM 2212 N N . THR A 1 284 ? 2.518 16.219 32.125 1 97.62 284 THR A N 1
ATOM 2213 C CA . THR A 1 284 ? 1.397 16.359 33.031 1 97.62 284 THR A CA 1
ATOM 2214 C C . THR A 1 284 ? 1.658 17.5 34.031 1 97.62 284 THR A C 1
ATOM 2216 O O . THR A 1 284 ? 0.781 18.328 34.281 1 97.62 284 THR A O 1
ATOM 2219 N N . ASP A 1 285 ? 2.863 17.531 34.594 1 97.81 285 ASP A N 1
ATOM 2220 C CA . ASP A 1 285 ? 3.201 18.531 35.594 1 97.81 285 ASP A CA 1
ATOM 2221 C C . ASP A 1 285 ? 3.109 19.938 35.031 1 97.81 285 ASP A C 1
ATOM 2223 O O . ASP A 1 285 ? 2.719 20.875 35.719 1 97.81 285 ASP A O 1
ATOM 2227 N N . ALA A 1 286 ? 3.455 20.047 33.781 1 98.06 286 ALA A N 1
ATOM 2228 C CA . ALA A 1 286 ? 3.471 21.375 33.156 1 98.06 286 ALA A CA 1
ATOM 2229 C C . ALA A 1 286 ? 2.082 21.75 32.656 1 98.06 286 ALA A C 1
ATOM 2231 O O . ALA A 1 286 ? 1.863 22.891 32.219 1 98.06 286 ALA A O 1
ATOM 2232 N N . GLY A 1 287 ? 1.13 20.75 32.625 1 97.5 287 GLY A N 1
ATOM 2233 C CA . GLY A 1 287 ? -0.208 21.031 32.125 1 97.5 287 GLY A CA 1
ATOM 2234 C C . GLY A 1 287 ? -0.301 21 30.609 1 97.5 287 GLY A C 1
ATOM 2235 O O . GLY A 1 287 ? -1.165 21.641 30.031 1 97.5 287 GLY A O 1
ATOM 2236 N N . LEU A 1 288 ? 0.549 20.281 30.016 1 97.44 288 LEU A N 1
ATOM 2237 C CA . LEU A 1 288 ? 0.589 20.188 28.547 1 97.44 288 LEU A CA 1
ATOM 2238 C C . LEU A 1 288 ? -0.476 19.234 28.031 1 97.44 288 LEU A C 1
ATOM 2240 O O . LEU A 1 288 ? -0.957 19.375 26.906 1 97.44 288 LEU A O 1
ATOM 2244 N N . VAL A 1 289 ? -0.779 18.266 28.844 1 97.94 289 VAL A N 1
ATOM 2245 C CA . VAL A 1 289 ? -1.734 17.266 28.391 1 97.94 289 VAL A CA 1
ATOM 2246 C C . VAL A 1 289 ? -3.154 17.812 28.484 1 97.94 289 VAL A C 1
ATOM 2248 O O . VAL A 1 289 ? -3.803 17.703 29.531 1 97.94 289 VAL A O 1
ATOM 2251 N N . THR A 1 290 ? -3.666 18.375 27.422 1 97.88 290 THR A N 1
ATOM 2252 C CA . THR A 1 290 ? -4.996 18.953 27.297 1 97.88 290 THR A CA 1
ATOM 2253 C C . THR A 1 290 ? -5.633 18.547 25.969 1 97.88 290 THR A C 1
ATOM 2255 O O . THR A 1 290 ? -5.031 17.812 25.172 1 97.88 290 THR A O 1
ATOM 2258 N N . ASN A 1 291 ? -6.828 19.047 25.719 1 97.88 291 ASN A N 1
ATOM 2259 C CA . ASN A 1 291 ? -7.512 18.75 24.469 1 97.88 291 ASN A CA 1
ATOM 2260 C C . ASN A 1 291 ? -6.84 19.453 23.281 1 97.88 291 ASN A C 1
ATOM 2262 O O . ASN A 1 291 ? -7.238 19.25 22.141 1 97.88 291 ASN A O 1
ATOM 2266 N N . ARG A 1 292 ? -5.734 20.188 23.578 1 97.56 292 ARG A N 1
ATOM 2267 C CA . ARG A 1 292 ? -4.984 20.875 22.531 1 97.56 292 ARG A CA 1
ATOM 2268 C C . ARG A 1 292 ? -3.643 20.188 22.281 1 97.56 292 ARG A C 1
ATOM 2270 O O . ARG A 1 292 ? -2.809 20.703 21.531 1 97.56 292 ARG A O 1
ATOM 2277 N N . MET A 1 293 ? -3.428 19.047 22.938 1 98.75 293 MET A N 1
ATOM 2278 C CA . MET A 1 293 ? -2.197 18.281 22.781 1 98.75 293 MET A CA 1
ATOM 2279 C C . MET A 1 293 ? -2.416 17.094 21.844 1 98.75 293 MET A C 1
ATOM 2281 O O . MET A 1 293 ? -3.389 16.344 22 1 98.75 293 MET A O 1
ATOM 2285 N N . ILE A 1 294 ? -1.544 16.969 20.828 1 98.88 294 ILE A N 1
ATOM 2286 C CA . ILE A 1 294 ? -1.547 15.828 19.922 1 98.88 294 ILE A CA 1
ATOM 2287 C C . ILE A 1 294 ? -0.209 15.094 20 1 98.88 294 ILE A C 1
ATOM 2289 O O . ILE A 1 294 ? 0.849 15.695 19.812 1 98.88 294 ILE A O 1
ATOM 2293 N N . PHE A 1 295 ? -0.216 13.82 20.266 1 98.88 295 PHE A N 1
ATOM 2294 C CA . PHE A 1 295 ? 0.999 13.016 20.266 1 98.88 295 PHE A CA 1
ATOM 2295 C C . PHE A 1 295 ? 1.156 12.289 18.938 1 98.88 295 PHE A C 1
ATOM 2297 O O . PHE A 1 295 ? 0.253 11.57 18.5 1 98.88 295 PHE A O 1
ATOM 2304 N N . GLY A 1 296 ? 2.289 12.539 18.25 1 98.75 296 GLY A N 1
ATOM 2305 C CA . GLY A 1 296 ? 2.6 11.797 17.047 1 98.75 296 GLY A CA 1
ATOM 2306 C C . GLY A 1 296 ? 3.061 10.375 17.312 1 98.75 296 GLY A C 1
ATOM 2307 O O . GLY A 1 296 ? 3.836 10.133 18.25 1 98.75 296 GLY A O 1
ATOM 2308 N N . HIS A 1 297 ? 2.572 9.398 16.578 1 98.62 297 HIS A N 1
ATOM 2309 C CA . HIS A 1 297 ? 2.91 7.977 16.625 1 98.62 297 HIS A CA 1
ATOM 2310 C C . HIS A 1 297 ? 2.363 7.328 17.891 1 98.62 297 HIS A C 1
ATOM 2312 O O . HIS A 1 297 ? 1.42 6.539 17.844 1 98.62 297 HIS A O 1
ATOM 2318 N N . PHE A 1 298 ? 2.971 7.73 19.062 1 98.75 298 PHE A N 1
ATOM 2319 C CA . PHE A 1 298 ? 2.396 7.336 20.344 1 98.75 298 PHE A CA 1
ATOM 2320 C C . PHE A 1 298 ? 2.205 5.828 20.422 1 98.75 298 PHE A C 1
ATOM 2322 O O . PHE A 1 298 ? 1.108 5.348 20.719 1 98.75 298 PHE A O 1
ATOM 2329 N N . ILE A 1 299 ? 3.246 5.016 20.266 1 98.81 299 ILE A N 1
ATOM 2330 C CA . ILE A 1 299 ? 3.172 3.576 20.062 1 98.81 299 ILE A CA 1
ATOM 2331 C C . ILE A 1 299 ? 3.369 2.848 21.391 1 98.81 299 ILE A C 1
ATOM 2333 O O . ILE A 1 299 ? 2.561 1.992 21.75 1 98.81 299 ILE A O 1
ATOM 2337 N N . HIS A 1 300 ? 4.395 3.188 22.109 1 98.5 300 HIS A N 1
ATOM 2338 C CA . HIS A 1 300 ? 4.832 2.432 23.281 1 98.5 300 HIS A CA 1
ATOM 2339 C C . HIS A 1 300 ? 4.301 3.053 24.562 1 98.5 300 HIS A C 1
ATOM 2341 O O . HIS A 1 300 ? 5.074 3.342 25.484 1 98.5 300 HIS A O 1
ATOM 2347 N N . THR A 1 301 ? 3.068 3.123 24.656 1 98.38 301 THR A N 1
ATOM 2348 C CA . THR A 1 301 ? 2.375 3.682 25.812 1 98.38 301 THR A CA 1
ATOM 2349 C C . THR A 1 301 ? 2.143 2.611 26.875 1 98.38 301 THR A C 1
ATOM 2351 O O . THR A 1 301 ? 2.672 1.502 26.766 1 98.38 301 THR A O 1
ATOM 2354 N N . ASP A 1 302 ? 1.506 2.936 27.922 1 97.56 302 ASP A N 1
ATOM 2355 C CA . ASP A 1 302 ? 1.004 2.031 28.953 1 97.56 302 ASP A CA 1
ATOM 2356 C C . ASP A 1 302 ? -0.374 2.471 29.453 1 97.56 302 ASP A C 1
ATOM 2358 O O . ASP A 1 302 ? -0.881 3.516 29.031 1 97.56 302 ASP A O 1
ATOM 2362 N N . PRO A 1 303 ? -1.042 1.696 30.25 1 97.44 303 PRO A N 1
ATOM 2363 C CA . PRO A 1 303 ? -2.422 2 30.625 1 97.44 303 PRO A CA 1
ATOM 2364 C C . PRO A 1 303 ? -2.551 3.336 31.359 1 97.44 303 PRO A C 1
ATOM 2366 O O . PRO A 1 303 ? -3.566 4.023 31.219 1 97.44 303 PRO A O 1
ATOM 2369 N N . ILE A 1 304 ? -1.576 3.715 32.094 1 97.75 304 ILE A N 1
ATOM 2370 C CA . ILE A 1 304 ? -1.621 4.961 32.844 1 97.75 304 ILE A CA 1
ATOM 2371 C C . ILE A 1 304 ? -1.564 6.148 31.891 1 97.75 304 ILE A C 1
ATOM 2373 O O . ILE A 1 304 ? -2.357 7.086 32 1 97.75 304 ILE A O 1
ATOM 2377 N N . ILE A 1 305 ? -0.671 6.117 30.984 1 98.56 305 ILE A N 1
ATOM 2378 C CA . ILE A 1 305 ? -0.509 7.176 29.984 1 98.56 305 ILE A CA 1
ATOM 2379 C C . ILE A 1 305 ? -1.768 7.277 29.141 1 98.56 305 ILE A C 1
ATOM 2381 O O . ILE A 1 305 ? -2.26 8.375 28.875 1 98.56 305 ILE A O 1
ATOM 2385 N N . ILE A 1 306 ? -2.289 6.172 28.719 1 98.69 306 ILE A N 1
ATOM 2386 C CA . ILE A 1 306 ? -3.488 6.141 27.891 1 98.69 306 ILE A CA 1
ATOM 2387 C C . ILE A 1 306 ? -4.656 6.773 28.641 1 98.69 306 ILE A C 1
ATOM 2389 O O . ILE A 1 306 ? -5.371 7.617 28.094 1 98.69 306 ILE A O 1
ATOM 2393 N N . ALA A 1 307 ? -4.859 6.371 29.859 1 98.44 307 ALA A N 1
ATOM 2394 C CA . ALA A 1 307 ? -5.969 6.879 30.672 1 98.44 307 ALA A CA 1
ATOM 2395 C C . ALA A 1 307 ? -5.859 8.391 30.859 1 98.44 307 ALA A C 1
ATOM 2397 O O . ALA A 1 307 ? -6.855 9.109 30.766 1 98.44 307 ALA A O 1
ATOM 2398 N N . ALA A 1 308 ? -4.691 8.875 31.203 1 98.5 308 ALA A N 1
ATOM 2399 C CA . ALA A 1 308 ? -4.469 10.305 31.406 1 98.5 308 ALA A CA 1
ATOM 2400 C C . ALA A 1 308 ? -4.719 11.086 30.125 1 98.5 308 ALA A C 1
ATOM 2402 O O . ALA A 1 308 ? -5.285 12.18 30.156 1 98.5 308 ALA A O 1
ATOM 2403 N N . THR A 1 309 ? -4.246 10.523 29.031 1 98.75 309 THR A N 1
ATOM 2404 C CA . THR A 1 309 ? -4.434 11.148 27.734 1 98.75 309 THR A CA 1
ATOM 2405 C C . THR A 1 309 ? -5.918 11.273 27.391 1 98.75 309 THR A C 1
ATOM 2407 O O . THR A 1 309 ? -6.383 12.336 26.984 1 98.75 309 THR A O 1
ATOM 2410 N N . ALA A 1 310 ? -6.625 10.211 27.594 1 98.75 310 ALA A N 1
ATOM 2411 C CA . ALA A 1 310 ? -8.062 10.195 27.344 1 98.75 310 ALA A CA 1
ATOM 2412 C C . ALA A 1 310 ? -8.797 11.18 28.234 1 98.75 310 ALA A C 1
ATOM 2414 O O . ALA A 1 310 ? -9.656 11.938 27.766 1 98.75 310 ALA A O 1
ATOM 2415 N N . LYS A 1 311 ? -8.484 11.133 29.484 1 98.5 311 LYS A N 1
ATOM 2416 C CA . LYS A 1 311 ? -9.148 11.992 30.469 1 98.5 311 LYS A CA 1
ATOM 2417 C C . LYS A 1 311 ? -8.961 13.469 30.109 1 98.5 311 LYS A C 1
ATOM 2419 O O . LYS A 1 311 ? -9.883 14.273 30.281 1 98.5 311 LYS A O 1
ATOM 2424 N N . ALA A 1 312 ? -7.816 13.828 29.609 1 98.56 312 ALA A N 1
ATOM 2425 C CA . ALA A 1 312 ? -7.484 15.219 29.297 1 98.56 312 ALA A CA 1
ATOM 2426 C C . ALA A 1 312 ? -8.07 15.633 27.953 1 98.56 312 ALA A C 1
ATOM 2428 O O . ALA A 1 312 ? -8.086 16.812 27.609 1 98.56 312 ALA A O 1
ATOM 2429 N N . GLY A 1 313 ? -8.523 14.656 27.156 1 98.5 313 GLY A N 1
ATOM 2430 C CA . GLY A 1 313 ? -9.016 14.93 25.812 1 98.5 313 GLY A CA 1
ATOM 2431 C C . GLY A 1 313 ? -7.91 15.117 24.797 1 98.5 313 GLY A C 1
ATOM 2432 O O . GLY A 1 313 ? -8.141 15.664 23.719 1 98.5 313 GLY A O 1
ATOM 2433 N N . ALA A 1 314 ? -6.68 14.742 25.156 1 98.75 314 ALA A N 1
ATOM 2434 C CA . ALA A 1 314 ? -5.562 14.797 24.219 1 98.75 314 ALA A CA 1
ATOM 2435 C C . ALA A 1 314 ? -5.727 13.766 23.109 1 98.75 314 ALA A C 1
ATOM 2437 O O . ALA A 1 314 ? -6.594 12.891 23.188 1 98.75 314 ALA A O 1
ATOM 2438 N N . ALA A 1 315 ? -4.941 13.977 22.047 1 98.88 315 ALA A N 1
ATOM 2439 C CA . ALA A 1 315 ? -5.113 13.172 20.844 1 98.88 315 ALA A CA 1
ATOM 2440 C C . ALA A 1 315 ? -3.791 12.555 20.406 1 98.88 315 ALA A C 1
ATOM 2442 O O . ALA A 1 315 ? -2.74 12.844 20.984 1 98.88 315 ALA A O 1
ATOM 2443 N N . MET A 1 316 ? -3.891 11.672 19.469 1 98.81 316 MET A N 1
ATOM 2444 C CA . MET A 1 316 ? -2.689 11.148 18.828 1 98.81 316 MET A CA 1
ATOM 2445 C C . MET A 1 316 ? -2.887 11.023 17.312 1 98.81 316 MET A C 1
ATOM 2447 O O . MET A 1 316 ? -4.02 11 16.844 1 98.81 316 MET A O 1
ATOM 2451 N N . SER A 1 317 ? -1.816 11.055 16.562 1 98.88 317 SER A N 1
ATOM 2452 C CA . SER A 1 317 ? -1.789 10.781 15.125 1 98.88 317 SER A CA 1
ATOM 2453 C C . SER A 1 317 ? -1.105 9.453 14.82 1 98.88 317 SER A C 1
ATOM 2455 O O . SER A 1 317 ? 0.074 9.273 15.133 1 98.88 317 SER A O 1
ATOM 2457 N N . TRP A 1 318 ? -1.884 8.547 14.273 1 98.88 318 TRP A N 1
ATOM 2458 C CA . TRP A 1 318 ? -1.408 7.23 13.859 1 98.88 318 TRP A CA 1
ATOM 2459 C C . TRP A 1 318 ? -0.714 7.297 12.508 1 98.88 318 TRP A C 1
ATOM 2461 O O . TRP A 1 318 ? -1.281 7.805 11.539 1 98.88 318 TRP A O 1
ATOM 2471 N N . ASN A 1 319 ? 0.542 6.828 12.398 1 98.75 319 ASN A N 1
ATOM 2472 C CA . ASN A 1 319 ? 1.351 6.898 11.188 1 98.75 319 ASN A CA 1
ATOM 2473 C C . ASN A 1 319 ? 1.872 5.523 10.773 1 98.75 319 ASN A C 1
ATOM 2475 O O . ASN A 1 319 ? 3.074 5.266 10.852 1 98.75 319 ASN A O 1
ATOM 2479 N N . PRO A 1 320 ? 1.04 4.68 10.203 1 98.5 320 PRO A N 1
ATOM 2480 C CA . PRO A 1 320 ? 1.394 3.27 10.047 1 98.5 320 PRO A CA 1
ATOM 2481 C C . PRO A 1 320 ? 2.518 3.051 9.039 1 98.5 320 PRO A C 1
ATOM 2483 O O . PRO A 1 320 ? 3.406 2.225 9.266 1 98.5 320 PRO A O 1
ATOM 2486 N N . LEU A 1 321 ? 2.527 3.699 7.871 1 98.5 321 LEU A N 1
ATOM 2487 C CA . LEU A 1 321 ? 3.596 3.51 6.898 1 98.5 321 LEU A CA 1
ATOM 2488 C C . LEU A 1 321 ? 4.949 3.861 7.504 1 98.5 321 LEU A C 1
ATOM 2490 O O . LEU A 1 321 ? 5.91 3.1 7.371 1 98.5 321 LEU A O 1
ATOM 2494 N N . SER A 1 322 ? 4.988 4.977 8.148 1 98.69 322 SER A N 1
ATOM 2495 C CA . SER A 1 322 ? 6.234 5.41 8.773 1 98.69 322 SER A CA 1
ATOM 2496 C C . SER A 1 322 ? 6.668 4.449 9.875 1 98.69 322 SER A C 1
ATOM 2498 O O . SER A 1 322 ? 7.855 4.137 10 1 98.69 322 SER A O 1
ATOM 2500 N N . ASN A 1 323 ? 5.707 4.047 10.742 1 98.69 323 ASN A N 1
ATOM 2501 C CA . ASN A 1 323 ? 6.023 3.107 11.812 1 98.69 323 ASN A CA 1
ATOM 2502 C C . ASN A 1 323 ? 6.68 1.842 11.273 1 98.69 323 ASN A C 1
ATOM 2504 O O . ASN A 1 323 ? 7.676 1.37 11.828 1 98.69 323 ASN A O 1
ATOM 2508 N N . GLY A 1 324 ? 6.133 1.328 10.172 1 98.5 324 GLY A N 1
ATOM 2509 C CA . GLY A 1 324 ? 6.711 0.145 9.562 1 98.5 324 GLY A CA 1
ATOM 2510 C C . GLY A 1 324 ? 8.062 0.408 8.914 1 98.5 324 GLY A C 1
ATOM 2511 O O . GLY A 1 324 ? 9 -0.374 9.086 1 98.5 324 GLY A O 1
ATOM 2512 N N . ARG A 1 325 ? 8.164 1.512 8.203 1 98.62 325 ARG A N 1
ATOM 2513 C CA . ARG A 1 325 ? 9.391 1.923 7.52 1 98.62 325 ARG A CA 1
ATOM 2514 C C . ARG A 1 325 ? 10.562 1.995 8.492 1 98.62 325 ARG A C 1
ATOM 2516 O O . ARG A 1 325 ? 11.664 1.558 8.172 1 98.62 325 ARG A O 1
ATOM 2523 N N . LEU A 1 326 ? 10.305 2.42 9.68 1 98.69 326 LEU A N 1
ATOM 2524 C CA . LEU A 1 326 ? 11.359 2.689 10.648 1 98.69 326 LEU A CA 1
ATOM 2525 C C . LEU A 1 326 ? 11.375 1.628 11.742 1 98.69 326 LEU A C 1
ATOM 2527 O O . LEU A 1 326 ? 12.156 1.72 12.695 1 98.69 326 LEU A O 1
ATOM 2531 N N . ALA A 1 327 ? 10.5 0.652 11.641 1 98.56 327 ALA A N 1
ATOM 2532 C CA . ALA A 1 327 ? 10.422 -0.446 12.594 1 98.56 327 ALA A CA 1
ATOM 2533 C C . ALA A 1 327 ? 10.078 0.071 13.992 1 98.56 327 ALA A C 1
ATOM 2535 O O . ALA A 1 327 ? 10.688 -0.343 14.984 1 98.56 327 ALA A O 1
ATOM 2536 N N . SER A 1 328 ? 9.109 0.963 14 1 98.69 328 SER A N 1
ATOM 2537 C CA . SER A 1 328 ? 8.805 1.626 15.266 1 98.69 328 SER A CA 1
ATOM 2538 C C . SER A 1 328 ? 7.785 0.831 16.078 1 98.69 328 SER A C 1
ATOM 2540 O O . SER A 1 328 ? 7.617 1.062 17.266 1 98.69 328 SER A O 1
ATOM 2542 N N . GLY A 1 329 ? 7.102 -0.071 15.469 1 98.19 329 GLY A N 1
ATOM 2543 C CA . GLY A 1 329 ? 6.098 -0.874 16.156 1 98.19 329 GLY A CA 1
ATOM 2544 C C . GLY A 1 329 ? 4.68 -0.543 15.727 1 98.19 329 GLY A C 1
ATOM 2545 O O . GLY A 1 329 ? 4.473 0.221 14.781 1 98.19 329 GLY A O 1
ATOM 2546 N N . VAL A 1 330 ? 3.703 -1.241 16.375 1 98.19 330 VAL A N 1
ATOM 2547 C CA . VAL A 1 330 ? 2.295 -1.092 16.016 1 98.19 330 VAL A CA 1
ATOM 2548 C C . VAL A 1 330 ? 1.532 -0.477 17.188 1 98.19 330 VAL A C 1
ATOM 2550 O O . VAL A 1 330 ? 1.419 -1.089 18.25 1 98.19 330 VAL A O 1
ATOM 2553 N N . ALA A 1 331 ? 1.058 0.715 16.984 1 98.38 331 ALA A N 1
ATOM 2554 C CA . ALA A 1 331 ? 0.233 1.352 18 1 98.38 331 ALA A CA 1
ATOM 2555 C C . ALA A 1 331 ? -1.078 0.597 18.203 1 98.38 331 ALA A C 1
ATOM 2557 O O . ALA A 1 331 ? -1.69 0.141 17.234 1 98.38 331 ALA A O 1
ATOM 2558 N N . ASP A 1 332 ? -1.53 0.484 19.438 1 98.25 332 ASP A N 1
ATOM 2559 C CA . ASP A 1 332 ? -2.738 -0.273 19.75 1 98.25 332 ASP A CA 1
ATOM 2560 C C . ASP A 1 332 ? -3.986 0.59 19.594 1 98.25 332 ASP A C 1
ATOM 2562 O O . ASP A 1 332 ? -4.684 0.877 20.562 1 98.25 332 ASP A O 1
ATOM 2566 N N . ILE A 1 333 ? -4.406 0.828 18.422 1 98.81 333 ILE A N 1
ATOM 2567 C CA . ILE A 1 333 ? -5.426 1.81 18.062 1 98.81 333 ILE A CA 1
ATOM 2568 C C . ILE A 1 333 ? -6.773 1.386 18.641 1 98.81 333 ILE A C 1
ATOM 2570 O O . ILE A 1 333 ? -7.488 2.203 19.234 1 98.81 333 ILE A O 1
ATOM 2574 N N . PRO A 1 334 ? -7.184 0.066 18.516 1 98.56 334 PRO A N 1
ATOM 2575 C CA . PRO A 1 334 ? -8.453 -0.323 19.125 1 98.56 334 PRO A CA 1
ATOM 2576 C C . PRO A 1 334 ? -8.508 -0.031 20.625 1 98.56 334 PRO A C 1
ATOM 2578 O O . PRO A 1 334 ? -9.523 0.442 21.125 1 98.56 334 PRO A O 1
ATOM 2581 N N . ALA A 1 335 ? -7.426 -0.275 21.297 1 98.31 335 ALA A N 1
ATOM 2582 C CA . ALA A 1 335 ? -7.367 0.003 22.734 1 98.31 335 ALA A CA 1
ATOM 2583 C C . ALA A 1 335 ? -7.469 1.501 23 1 98.31 335 ALA A C 1
ATOM 2585 O O . ALA A 1 335 ? -8.109 1.92 23.969 1 98.31 335 ALA A O 1
ATOM 2586 N N . TYR A 1 336 ? -6.785 2.318 22.234 1 98.75 336 TYR A N 1
ATOM 2587 C CA . TYR A 1 336 ? -6.84 3.768 22.375 1 98.75 336 TYR A CA 1
ATOM 2588 C C . TYR A 1 336 ? -8.258 4.281 22.203 1 98.75 336 TYR A C 1
ATOM 2590 O O . TYR A 1 336 ? -8.758 5.051 23.031 1 98.75 336 TYR A O 1
ATOM 2598 N N . LEU A 1 337 ? -8.875 3.832 21.125 1 98.62 337 LEU A N 1
ATOM 2599 C CA . LEU A 1 337 ? -10.242 4.254 20.828 1 98.62 337 LEU A CA 1
ATOM 2600 C C . LEU A 1 337 ? -11.188 3.832 21.953 1 98.62 337 LEU A C 1
ATOM 2602 O O . LEU A 1 337 ? -12.047 4.613 22.375 1 98.62 337 LEU A O 1
ATOM 2606 N N . LYS A 1 338 ? -11.047 2.643 22.422 1 98.19 338 LYS A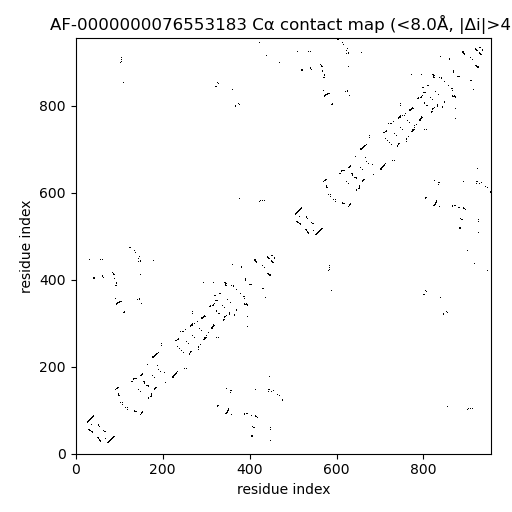 N 1
ATOM 2607 C CA . LYS A 1 338 ? -11.875 2.139 23.5 1 98.19 338 LYS A CA 1
ATOM 2608 C C . LYS A 1 338 ? -11.711 2.98 24.766 1 98.19 338 LYS A C 1
ATOM 2610 O O . LYS A 1 338 ? -12.672 3.205 25.5 1 98.19 338 LYS A O 1
ATOM 2615 N N . ALA A 1 339 ? -10.508 3.445 25.016 1 98.56 339 ALA A N 1
ATOM 2616 C CA . ALA A 1 339 ? -10.195 4.234 26.203 1 98.56 339 ALA A CA 1
ATOM 2617 C C . ALA A 1 339 ? -10.688 5.672 26.047 1 98.56 339 ALA A C 1
ATOM 2619 O O . ALA A 1 339 ? -10.742 6.426 27.016 1 98.56 339 ALA A O 1
ATOM 2620 N N . GLY A 1 340 ? -11 6.062 24.828 1 98.5 340 GLY A N 1
ATOM 2621 C CA . GLY A 1 340 ? -11.523 7.398 24.594 1 98.5 340 GLY A CA 1
ATOM 2622 C C . GLY A 1 340 ? -10.477 8.367 24.078 1 98.5 340 GLY A C 1
ATOM 2623 O O . GLY A 1 340 ? -10.711 9.578 24.031 1 98.5 340 GLY A O 1
ATOM 2624 N N . VAL A 1 341 ? -9.336 7.902 23.734 1 98.88 341 VAL A N 1
ATOM 2625 C CA . VAL A 1 341 ? -8.328 8.758 23.125 1 98.88 341 VAL A CA 1
ATOM 2626 C C . VAL A 1 341 ? -8.781 9.148 21.719 1 98.88 341 VAL A C 1
ATOM 2628 O O . VAL A 1 341 ? -9.266 8.312 20.953 1 98.88 341 VAL A O 1
ATOM 2631 N N . ARG A 1 342 ? -8.703 10.422 21.391 1 98.75 342 ARG A N 1
ATOM 2632 C CA . ARG A 1 342 ? -8.953 10.883 20.016 1 98.75 342 ARG A CA 1
ATOM 2633 C C . ARG A 1 342 ? -7.82 10.477 19.078 1 98.75 342 ARG A C 1
ATOM 2635 O O . ARG A 1 342 ? -6.645 10.648 19.422 1 98.75 342 ARG A O 1
ATOM 2642 N N . VAL A 1 343 ? -8.195 9.859 17.969 1 98.94 343 VAL A N 1
ATOM 2643 C CA . VAL A 1 343 ? -7.18 9.336 17.062 1 98.94 343 VAL A CA 1
ATOM 2644 C C . VAL A 1 343 ? -7.414 9.883 15.648 1 98.94 343 VAL A C 1
ATOM 2646 O O . VAL A 1 343 ? -8.539 9.844 15.141 1 98.94 343 VAL A O 1
ATOM 2649 N N . GLY A 1 344 ? -6.414 10.484 15.031 1 98.88 344 GLY A N 1
ATOM 2650 C CA . GLY A 1 344 ? -6.301 10.742 13.609 1 98.88 344 GLY A CA 1
ATOM 2651 C C . GLY A 1 344 ? -5.234 9.906 12.93 1 98.88 344 GLY A C 1
ATOM 2652 O O . GLY A 1 344 ? -4.59 9.07 13.57 1 98.88 344 GLY A O 1
ATOM 2653 N N . MET A 1 345 ? -5.117 10.07 11.648 1 98.69 345 MET A N 1
ATOM 2654 C CA . MET A 1 345 ? -4.117 9.352 10.875 1 98.69 345 MET A CA 1
ATOM 2655 C C . MET A 1 345 ? -3.273 10.312 10.039 1 98.69 345 MET A C 1
ATOM 2657 O O . MET A 1 345 ? -3.779 11.328 9.555 1 98.69 345 MET A O 1
ATOM 2661 N N . GLY A 1 346 ? -2.016 10.062 9.969 1 98.81 346 GLY A N 1
ATOM 2662 C CA . GLY A 1 346 ? -1.104 10.836 9.141 1 98.81 346 GLY A CA 1
ATOM 2663 C C . GLY A 1 346 ? -0.25 9.984 8.227 1 98.81 346 GLY A C 1
ATOM 2664 O O . GLY A 1 346 ? -0.132 8.773 8.43 1 98.81 346 GLY A O 1
ATOM 2665 N N . VAL A 1 347 ? 0.283 10.648 7.207 1 98.5 347 VAL A N 1
ATOM 2666 C CA . VAL A 1 347 ? 1.178 9.953 6.289 1 98.5 347 VAL A CA 1
ATOM 2667 C C . VAL A 1 347 ? 2.629 10.211 6.688 1 98.5 347 VAL A C 1
ATOM 2669 O O . VAL A 1 347 ? 3.555 9.695 6.055 1 98.5 347 VAL A O 1
ATOM 2672 N N . ASP A 1 348 ? 2.842 10.969 7.727 1 98.12 348 ASP A N 1
ATOM 2673 C CA . ASP A 1 348 ? 4.145 11.328 8.281 1 98.12 348 ASP A CA 1
ATOM 2674 C C . ASP A 1 348 ? 5 12.039 7.234 1 98.12 348 ASP A C 1
ATOM 2676 O O . ASP A 1 348 ? 4.559 13.016 6.621 1 98.12 348 ASP A O 1
ATOM 2680 N N . GLY A 1 349 ? 6.305 11.641 7.113 1 96.44 349 GLY A N 1
ATOM 2681 C CA . GLY A 1 349 ? 7.207 12.328 6.203 1 96.44 349 GLY A CA 1
ATOM 2682 C C . GLY A 1 349 ? 7.594 11.484 5 1 96.44 349 GLY A C 1
ATOM 2683 O O . GLY A 1 349 ? 7.645 10.258 5.086 1 96.44 349 GLY A O 1
ATOM 2684 N N . GLU A 1 350 ? 7.918 12.227 3.869 1 96.06 350 GLU A N 1
ATOM 2685 C CA . GLU A 1 350 ? 8.289 11.562 2.625 1 96.06 350 GLU A CA 1
ATOM 2686 C C . GLU A 1 350 ? 9.719 11.023 2.691 1 96.06 350 GLU A C 1
ATOM 2688 O O . GLU A 1 350 ? 10.227 10.477 1.712 1 96.06 350 GLU A O 1
ATOM 2693 N N . ALA A 1 351 ? 10.336 11.125 3.855 1 97.38 351 ALA A N 1
ATOM 2694 C CA . ALA A 1 351 ? 11.609 10.438 4.066 1 97.38 351 ALA A CA 1
ATOM 2695 C C . ALA A 1 351 ? 11.5 9.406 5.184 1 97.38 351 ALA A C 1
ATOM 2697 O O . ALA A 1 351 ? 12.406 8.594 5.379 1 97.38 351 ALA A O 1
ATOM 2698 N N . SER A 1 352 ? 10.461 9.445 5.902 1 97.38 352 SER A N 1
ATOM 2699 C CA . SER A 1 352 ? 10.258 8.484 6.988 1 97.38 352 SER A CA 1
ATOM 2700 C C . SER A 1 352 ? 9.203 7.449 6.621 1 97.38 352 SER A C 1
ATOM 2702 O O . SER A 1 352 ? 9.188 6.352 7.18 1 97.38 352 SER A O 1
ATOM 2704 N N . ALA A 1 353 ? 8.273 7.789 5.777 1 97.44 353 ALA A N 1
ATOM 2705 C CA . ALA A 1 353 ? 7.332 6.859 5.156 1 97.44 353 ALA A CA 1
ATOM 2706 C C . ALA A 1 353 ? 7.652 6.66 3.68 1 97.44 353 ALA A C 1
ATOM 2708 O O . ALA A 1 353 ? 7.301 5.629 3.098 1 97.44 353 ALA A O 1
ATOM 2709 N N . ASP A 1 354 ? 8.219 7.695 3.086 1 97.5 354 ASP A N 1
ATOM 2710 C CA . ASP A 1 354 ? 8.695 7.781 1.709 1 97.5 354 ASP A CA 1
ATOM 2711 C C . ASP A 1 354 ? 7.535 7.949 0.733 1 97.5 354 ASP A C 1
ATOM 2713 O O . ASP A 1 354 ? 7.715 8.453 -0.375 1 97.5 354 ASP A O 1
ATOM 2717 N N . LEU A 1 355 ? 6.352 7.414 1.065 1 95.5 355 LEU A N 1
ATOM 2718 C CA . LEU A 1 355 ? 5.152 7.547 0.247 1 95.5 355 LEU A CA 1
ATOM 2719 C C . LEU A 1 355 ? 4.043 8.25 1.021 1 95.5 355 LEU A C 1
ATOM 2721 O O . LEU A 1 355 ? 3.736 7.871 2.154 1 95.5 355 LEU A O 1
ATOM 2725 N N . ALA A 1 356 ? 3.438 9.266 0.369 1 95.81 356 ALA A N 1
ATOM 2726 C CA . ALA A 1 356 ? 2.287 9.945 0.956 1 95.81 356 ALA A CA 1
ATOM 2727 C C . ALA A 1 356 ? 0.981 9.445 0.35 1 95.81 356 ALA A C 1
ATOM 2729 O O . ALA A 1 356 ? 0.154 10.242 -0.105 1 95.81 356 ALA A O 1
ATOM 2730 N N . ASP A 1 357 ? 0.747 8.156 0.328 1 97.56 357 ASP A N 1
ATOM 2731 C CA . ASP A 1 357 ? -0.431 7.523 -0.254 1 97.56 357 ASP A CA 1
ATOM 2732 C C . ASP A 1 357 ? -1.43 7.117 0.829 1 97.56 357 ASP A C 1
ATOM 2734 O O . ASP A 1 357 ? -1.24 6.109 1.509 1 97.56 357 ASP A O 1
ATOM 2738 N N . PRO A 1 358 ? -2.521 7.836 0.904 1 98.44 358 PRO A N 1
ATOM 2739 C CA . PRO A 1 358 ? -3.471 7.527 1.977 1 98.44 358 PRO A CA 1
ATOM 2740 C C . PRO A 1 358 ? -4.16 6.18 1.786 1 98.44 358 PRO A C 1
ATOM 2742 O O . PRO A 1 358 ? -4.527 5.527 2.766 1 98.44 358 PRO A O 1
ATOM 2745 N N . PHE A 1 359 ? -4.387 5.715 0.546 1 98.56 359 PHE A N 1
ATOM 2746 C CA . PHE A 1 359 ? -5.016 4.418 0.324 1 98.56 359 PHE A CA 1
ATOM 2747 C C . PHE A 1 359 ? -4.156 3.297 0.898 1 98.56 359 PHE A C 1
ATOM 2749 O O . PHE A 1 359 ? -4.66 2.432 1.619 1 98.56 359 PHE A O 1
ATOM 2756 N N . GLU A 1 360 ? -2.916 3.336 0.582 1 98.31 360 GLU A N 1
ATOM 2757 C CA . GLU A 1 360 ? -1.999 2.348 1.14 1 98.31 360 GLU A CA 1
ATOM 2758 C C . GLU A 1 360 ? -1.863 2.512 2.65 1 98.31 360 GLU A C 1
ATOM 2760 O O . GLU A 1 360 ? -1.735 1.525 3.379 1 98.31 360 GLU A O 1
ATOM 2765 N N . ASN A 1 361 ? -1.83 3.76 3.08 1 98.62 361 ASN A N 1
ATOM 2766 C CA . ASN A 1 361 ? -1.725 4.043 4.508 1 98.62 361 ASN A CA 1
ATOM 2767 C C . ASN A 1 361 ? -2.877 3.418 5.289 1 98.62 361 ASN A C 1
ATOM 2769 O O . ASN A 1 361 ? -2.666 2.846 6.359 1 98.62 361 ASN A O 1
ATOM 2773 N N . LEU A 1 362 ? -4.07 3.484 4.789 1 98.69 362 LEU A N 1
ATOM 2774 C CA . LEU A 1 362 ? -5.246 2.857 5.379 1 98.69 362 LEU A CA 1
ATOM 2775 C C . LEU A 1 362 ? -5.055 1.35 5.504 1 98.69 362 LEU A C 1
ATOM 2777 O O . LEU A 1 362 ? -5.266 0.778 6.574 1 98.69 362 LEU A O 1
ATOM 2781 N N . ARG A 1 363 ? -4.605 0.698 4.41 1 98.56 363 ARG A N 1
ATOM 2782 C CA . ARG A 1 363 ? -4.461 -0.754 4.387 1 98.56 363 ARG A CA 1
ATOM 2783 C C . ARG A 1 363 ? -3.328 -1.205 5.301 1 98.56 363 ARG A C 1
ATOM 2785 O O . ARG A 1 363 ? -3.477 -2.17 6.055 1 98.56 363 ARG A O 1
ATOM 2792 N N . THR A 1 364 ? -2.252 -0.452 5.246 1 98.31 364 THR A N 1
ATOM 2793 C CA . THR A 1 364 ? -1.108 -0.811 6.078 1 98.31 364 THR A CA 1
ATOM 2794 C C . THR A 1 364 ? -1.49 -0.801 7.555 1 98.31 364 THR A C 1
ATOM 2796 O O . THR A 1 364 ? -1.174 -1.738 8.289 1 98.31 364 THR A O 1
ATOM 2799 N N . GLY A 1 365 ? -2.164 0.251 7.949 1 98.69 365 GLY A N 1
ATOM 2800 C CA . GLY A 1 365 ? -2.604 0.335 9.336 1 98.69 365 GLY A CA 1
ATOM 2801 C C . GLY A 1 365 ? -3.609 -0.737 9.703 1 98.69 365 GLY A C 1
ATOM 2802 O O . GLY A 1 365 ? -3.43 -1.444 10.703 1 98.69 365 GLY A O 1
ATOM 2803 N N . LEU A 1 366 ? -4.617 -0.872 8.906 1 98.81 366 LEU A N 1
ATOM 2804 C CA . LEU A 1 366 ? -5.691 -1.813 9.195 1 98.81 366 LEU A CA 1
ATOM 2805 C C . LEU A 1 366 ? -5.16 -3.24 9.273 1 98.81 366 LEU A C 1
ATOM 2807 O O . LEU A 1 366 ? -5.484 -3.98 10.203 1 98.81 366 LEU A O 1
ATOM 2811 N N . TYR A 1 367 ? -4.348 -3.607 8.344 1 98.69 367 TYR A N 1
ATOM 2812 C CA . TYR A 1 367 ? -3.846 -4.977 8.273 1 98.69 367 TYR A CA 1
ATOM 2813 C C . TYR A 1 367 ? -2.91 -5.277 9.438 1 98.69 367 TYR A C 1
ATOM 2815 O O . TYR A 1 367 ? -2.914 -6.387 9.977 1 98.69 367 TYR A O 1
ATOM 2823 N N . ALA A 1 368 ? -2.156 -4.27 9.828 1 98.38 368 ALA A N 1
ATOM 2824 C CA . ALA A 1 368 ? -1.292 -4.457 10.992 1 98.38 368 ALA A CA 1
ATOM 2825 C C . ALA A 1 368 ? -2.115 -4.723 12.25 1 98.38 368 ALA A C 1
ATOM 2827 O O . ALA A 1 368 ? -1.779 -5.605 13.047 1 98.38 368 ALA A O 1
ATOM 2828 N N . ILE A 1 369 ? -3.188 -3.951 12.406 1 98.44 369 ILE A N 1
ATOM 2829 C CA . ILE A 1 369 ? -4.051 -4.086 13.57 1 98.44 369 ILE A CA 1
ATOM 2830 C C . ILE A 1 369 ? -4.762 -5.438 13.531 1 98.44 369 ILE A C 1
ATOM 2832 O O . ILE A 1 369 ? -4.863 -6.121 14.555 1 98.44 369 ILE A O 1
ATOM 2836 N N . ARG A 1 370 ? -5.203 -5.84 12.359 1 98.5 370 ARG A N 1
ATOM 2837 C CA . ARG A 1 370 ? -5.898 -7.113 12.203 1 98.5 370 ARG A CA 1
ATOM 2838 C C . ARG A 1 370 ? -4.973 -8.289 12.508 1 98.5 370 ARG A C 1
ATOM 2840 O O . ARG A 1 370 ? -5.359 -9.227 13.211 1 98.5 370 ARG A O 1
ATOM 2847 N N . ASP A 1 371 ? -3.795 -8.242 12.039 1 98.19 371 ASP A N 1
ATOM 2848 C CA . ASP A 1 371 ? -2.816 -9.297 12.312 1 98.19 371 ASP A CA 1
ATOM 2849 C C . ASP A 1 371 ? -2.465 -9.352 13.797 1 98.19 371 ASP A C 1
ATOM 2851 O O . ASP A 1 371 ? -2.377 -10.43 14.375 1 98.19 371 ASP A O 1
ATOM 2855 N N . LYS A 1 372 ? -2.279 -8.164 14.375 1 96.88 372 LYS A N 1
ATOM 2856 C CA . LYS A 1 372 ? -1.91 -8.078 15.789 1 96.88 372 LYS A CA 1
ATOM 2857 C C . LYS A 1 372 ? -2.963 -8.742 16.672 1 96.88 372 LYS A C 1
ATOM 2859 O O . LYS A 1 372 ? -2.625 -9.438 17.625 1 96.88 372 LYS A O 1
ATOM 2864 N N . TYR A 1 373 ? -4.184 -8.531 16.328 1 97.94 373 TYR A N 1
ATOM 2865 C CA . TYR A 1 373 ? -5.285 -9.031 17.141 1 97.94 373 TYR A CA 1
ATOM 2866 C C . TYR A 1 373 ? -5.77 -10.383 16.641 1 97.94 373 TYR A C 1
ATOM 2868 O O . TYR A 1 373 ? -6.578 -11.047 17.297 1 97.94 373 TYR A O 1
ATOM 2876 N N . GLU A 1 374 ? -5.281 -10.789 15.453 1 97.62 374 GLU A N 1
ATOM 2877 C CA . GLU A 1 374 ? -5.805 -11.984 14.789 1 97.62 374 GLU A CA 1
ATOM 2878 C C . GLU A 1 374 ? -7.332 -11.969 14.742 1 97.62 374 GLU A C 1
ATOM 2880 O O . GLU A 1 374 ? -7.98 -12.953 15.094 1 97.62 374 GLU A O 1
ATOM 2885 N N . ASN A 1 375 ? -7.867 -10.82 14.414 1 98.12 375 ASN A N 1
ATOM 2886 C CA . ASN A 1 375 ? -9.297 -10.523 14.375 1 98.12 375 ASN A CA 1
ATOM 2887 C C . ASN A 1 375 ? -9.633 -9.516 13.281 1 98.12 375 ASN A C 1
ATOM 2889 O O . ASN A 1 375 ? -9.328 -8.328 13.422 1 98.12 375 ASN A O 1
ATOM 2893 N N . ALA A 1 376 ? -10.297 -9.984 12.242 1 98 376 ALA A N 1
ATOM 2894 C CA . ALA A 1 376 ? -10.578 -9.148 11.078 1 98 376 ALA A CA 1
ATOM 2895 C C . ALA A 1 376 ? -11.688 -8.141 11.383 1 98 376 ALA A C 1
ATOM 2897 O O . ALA A 1 376 ? -11.867 -7.164 10.656 1 98 376 ALA A O 1
ATOM 2898 N N . GLY A 1 377 ? -12.422 -8.312 12.406 1 97.81 377 GLY A N 1
ATOM 2899 C CA . GLY A 1 377 ? -13.523 -7.426 12.766 1 97.81 377 GLY A CA 1
ATOM 2900 C C . GLY A 1 377 ? -13.148 -6.418 13.836 1 97.81 377 GLY A C 1
ATOM 2901 O O . GLY A 1 377 ? -13.977 -5.613 14.258 1 97.81 377 GLY A O 1
ATOM 2902 N N . VAL A 1 378 ? -11.883 -6.414 14.258 1 98.38 378 VAL A N 1
ATOM 2903 C CA . VAL A 1 378 ? -11.453 -5.559 15.359 1 98.38 378 VAL A CA 1
ATOM 2904 C C . VAL A 1 378 ? -11.562 -4.094 14.945 1 98.38 378 VAL A C 1
ATOM 2906 O O . VAL A 1 378 ? -11.773 -3.217 15.789 1 98.38 378 VAL A O 1
ATOM 2909 N N . MET A 1 379 ? -11.438 -3.832 13.695 1 97.88 379 MET A N 1
ATOM 2910 C CA . MET A 1 379 ? -11.609 -2.531 13.047 1 97.88 379 MET A CA 1
ATOM 2911 C C . MET A 1 379 ? -12.086 -2.691 11.617 1 97.88 379 MET A C 1
ATOM 2913 O O . MET A 1 379 ? -11.539 -3.49 10.852 1 97.88 379 MET A O 1
ATOM 2917 N N . SER A 1 380 ? -13.109 -1.948 11.211 1 97.94 380 SER A N 1
ATOM 2918 C CA . SER A 1 380 ? -13.719 -2.088 9.891 1 97.94 380 SER A CA 1
ATOM 2919 C C . SER A 1 380 ? -13.094 -1.12 8.891 1 97.94 380 SER A C 1
ATOM 2921 O O . SER A 1 380 ? -12.391 -0.188 9.281 1 97.94 380 SER A O 1
ATOM 2923 N N . PRO A 1 381 ? -13.398 -1.344 7.566 1 98.5 381 PRO A N 1
ATOM 2924 C CA . PRO A 1 381 ? -12.984 -0.364 6.559 1 98.5 381 PRO A CA 1
ATOM 2925 C C . PRO A 1 381 ? -13.547 1.031 6.828 1 98.5 381 PRO A C 1
ATOM 2927 O O . PRO A 1 381 ? -12.836 2.027 6.656 1 98.5 381 PRO A O 1
ATOM 2930 N N . TYR A 1 382 ? -14.742 1.142 7.293 1 98.25 382 TYR A N 1
ATOM 2931 C CA . TYR A 1 382 ? -15.32 2.438 7.641 1 98.25 382 TYR A CA 1
ATOM 2932 C C . TYR A 1 382 ? -14.531 3.104 8.758 1 98.25 382 TYR A C 1
ATOM 2934 O O . TYR A 1 382 ? -14.25 4.305 8.695 1 98.25 382 TYR A O 1
ATOM 2942 N N . ASP A 1 383 ? -14.18 2.26 9.75 1 97.88 383 ASP A N 1
ATOM 2943 C CA . ASP A 1 383 ? -13.484 2.791 10.922 1 97.88 383 ASP A CA 1
ATOM 2944 C C . ASP A 1 383 ? -12.148 3.416 10.531 1 97.88 383 ASP A C 1
ATOM 2946 O O . ASP A 1 383 ? -11.82 4.52 10.969 1 97.88 383 ASP A O 1
ATOM 2950 N N . VAL A 1 384 ? -11.398 2.738 9.758 1 98.75 384 VAL A N 1
ATOM 2951 C CA . VAL A 1 384 ? -10.07 3.234 9.43 1 98.75 384 VAL A CA 1
ATOM 2952 C C . VAL A 1 384 ? -10.18 4.438 8.492 1 98.75 384 VAL A C 1
ATOM 2954 O O . VAL A 1 384 ? -9.398 5.383 8.586 1 98.75 384 VAL A O 1
ATOM 2957 N N . LEU A 1 385 ? -11.117 4.434 7.551 1 98.75 385 LEU A N 1
ATOM 2958 C CA . LEU A 1 385 ? -11.352 5.574 6.672 1 98.75 385 LEU A CA 1
ATOM 2959 C C . LEU A 1 385 ? -11.711 6.816 7.48 1 98.75 385 LEU A C 1
ATOM 2961 O O . LEU A 1 385 ? -11.25 7.918 7.168 1 98.75 385 LEU A O 1
ATOM 2965 N N . LYS A 1 386 ? -12.492 6.629 8.484 1 98.62 386 LYS A N 1
ATOM 2966 C CA . LYS A 1 386 ? -12.891 7.727 9.367 1 98.62 386 LYS A CA 1
ATOM 2967 C C . LYS A 1 386 ? -11.672 8.383 10.008 1 98.62 386 LYS A C 1
ATOM 2969 O O . LYS A 1 386 ? -11.633 9.609 10.18 1 98.62 386 LYS A O 1
ATOM 2974 N N . LEU A 1 387 ? -10.672 7.637 10.312 1 98.81 387 LEU A N 1
ATOM 2975 C CA . LEU A 1 387 ? -9.484 8.18 10.977 1 98.81 387 LEU A CA 1
ATOM 2976 C C . LEU A 1 387 ? -8.727 9.117 10.039 1 98.81 387 LEU A C 1
ATOM 2978 O O . LEU A 1 387 ? -8.102 10.078 10.492 1 98.81 387 LEU A O 1
ATOM 2982 N N . HIS A 1 388 ? -8.766 8.898 8.672 1 98.31 388 HIS A N 1
ATOM 2983 C CA . HIS A 1 388 ? -8.047 9.703 7.688 1 98.31 388 HIS A CA 1
ATOM 2984 C C . HIS A 1 388 ? -8.906 10.859 7.195 1 98.31 388 HIS A C 1
ATOM 2986 O O . HIS A 1 388 ? -8.523 11.578 6.273 1 98.31 388 HIS A O 1
ATOM 2992 N N . THR A 1 389 ? -10.156 11 7.738 1 98.69 389 THR A N 1
ATOM 2993 C CA . THR A 1 389 ? -11.062 12.094 7.402 1 98.69 389 THR A CA 1
ATOM 2994 C C . THR A 1 389 ? -11.523 12.812 8.664 1 98.69 389 THR A C 1
ATOM 2996 O O . THR A 1 389 ? -10.781 13.617 9.234 1 98.69 389 THR A O 1
ATOM 2999 N N . MET A 1 390 ? -12.602 12.32 9.242 1 98.69 390 MET A N 1
ATOM 3000 C CA . MET A 1 390 ? -13.195 12.992 10.391 1 98.69 390 MET A CA 1
ATOM 3001 C C . MET A 1 390 ? -12.289 12.875 11.617 1 98.69 390 MET A C 1
ATOM 3003 O O . MET A 1 390 ? -12.211 13.797 12.43 1 98.69 390 MET A O 1
ATOM 3007 N N . GLY A 1 391 ? -11.648 11.742 11.773 1 98.81 391 GLY A N 1
ATOM 3008 C CA . GLY A 1 391 ? -10.734 11.594 12.891 1 98.81 391 GLY A CA 1
ATOM 3009 C C . GLY A 1 391 ? -9.609 12.602 12.883 1 98.81 391 GLY A C 1
ATOM 3010 O O . GLY A 1 391 ? -9.328 13.242 13.898 1 98.81 391 GLY A O 1
ATOM 3011 N N . SER A 1 392 ? -9.016 12.742 11.758 1 98.94 392 SER A N 1
ATOM 3012 C CA . SER A 1 392 ? -7.926 13.703 11.617 1 98.94 392 SER A CA 1
ATOM 3013 C C . SER A 1 392 ? -8.438 15.133 11.734 1 98.94 392 SER A C 1
ATOM 3015 O O . SER A 1 392 ? -7.762 15.992 12.312 1 98.94 392 SER A O 1
ATOM 3017 N N . ALA A 1 393 ? -9.609 15.391 11.211 1 98.88 393 ALA A N 1
ATOM 3018 C CA . ALA A 1 393 ? -10.203 16.719 11.367 1 98.88 393 ALA A CA 1
ATOM 3019 C C . ALA A 1 393 ? -10.414 17.047 12.844 1 98.88 393 ALA A C 1
ATOM 3021 O O . ALA A 1 393 ? -10.133 18.172 13.281 1 98.88 393 ALA A O 1
ATOM 3022 N N . ASP A 1 394 ? -10.844 16.078 13.57 1 98.69 394 ASP A N 1
ATOM 3023 C CA . ASP A 1 394 ? -11.094 16.25 15 1 98.69 394 ASP A CA 1
ATOM 3024 C C . ASP A 1 394 ? -9.789 16.516 15.75 1 98.69 394 ASP A C 1
ATOM 3026 O O . ASP A 1 394 ? -9.695 17.453 16.531 1 98.69 394 ASP A O 1
ATOM 3030 N N . VAL A 1 395 ? -8.805 15.734 15.453 1 98.5 395 VAL A N 1
ATOM 3031 C CA . VAL A 1 395 ? -7.52 15.82 16.141 1 98.5 395 VAL A CA 1
ATOM 3032 C C . VAL A 1 395 ? -6.879 17.172 15.867 1 98.5 395 VAL A C 1
ATOM 3034 O O . VAL A 1 395 ? -6.219 17.75 16.75 1 98.5 395 VAL A O 1
ATOM 3037 N N . LEU A 1 396 ? -7.152 17.75 14.703 1 98.69 396 LEU A N 1
ATOM 3038 C CA . LEU A 1 396 ? -6.527 19.016 14.312 1 98.69 396 LEU A CA 1
ATOM 3039 C C . LEU A 1 396 ? -7.402 20.203 14.695 1 98.69 396 LEU A C 1
ATOM 3041 O O . LEU A 1 396 ? -7.02 21.359 14.477 1 98.69 396 LEU A O 1
ATOM 3045 N N . GLY A 1 397 ? -8.57 19.953 15.234 1 98.19 397 GLY A N 1
ATOM 3046 C CA . GLY A 1 397 ? -9.469 21.016 15.68 1 98.19 397 GLY A CA 1
ATOM 3047 C C . GLY A 1 397 ? -10.18 21.719 14.539 1 98.19 397 GLY A C 1
ATOM 3048 O O . GLY A 1 397 ? -10.469 22.906 14.625 1 98.19 397 GLY A O 1
ATOM 3049 N N . VAL A 1 398 ? -10.414 20.969 13.445 1 98.19 398 VAL A N 1
ATOM 3050 C CA . VAL A 1 398 ? -11.008 21.609 12.281 1 98.19 398 VAL A CA 1
ATOM 3051 C C . VAL A 1 398 ? -12.219 20.828 11.812 1 98.19 398 VAL A C 1
ATOM 3053 O O . VAL A 1 398 ? -12.57 20.859 10.625 1 98.19 398 VAL A O 1
ATOM 3056 N N . ALA A 1 399 ? -12.867 20.031 12.664 1 98.25 399 ALA A N 1
ATOM 3057 C CA . ALA A 1 399 ? -13.984 19.156 12.32 1 98.25 399 ALA A CA 1
ATOM 3058 C C . ALA A 1 399 ? -15.188 19.969 11.844 1 98.25 399 ALA A C 1
ATOM 3060 O O . ALA A 1 399 ? -16.062 19.438 11.156 1 98.25 399 ALA A O 1
ATOM 3061 N N . ASP A 1 400 ? -15.25 21.219 12.188 1 97.81 400 ASP A N 1
ATOM 3062 C CA . ASP A 1 400 ? -16.344 22.094 11.766 1 97.81 400 ASP A CA 1
ATOM 3063 C C . ASP A 1 400 ? -16.156 22.562 10.328 1 97.81 400 ASP A C 1
ATOM 3065 O O . ASP A 1 400 ? -17.078 23.062 9.703 1 97.81 400 ASP A O 1
ATOM 3069 N N . ARG A 1 401 ? -15.016 22.344 9.766 1 97.75 401 ARG A N 1
ATOM 3070 C CA . ARG A 1 401 ? -14.695 22.906 8.461 1 97.75 401 ARG A CA 1
ATOM 3071 C C . ARG A 1 401 ? -14.32 21.812 7.469 1 97.75 401 ARG A C 1
ATOM 3073 O O . ARG A 1 401 ? -14.453 22 6.254 1 97.75 401 ARG A O 1
ATOM 3080 N N . LEU A 1 402 ? -13.805 20.703 7.926 1 98.38 402 LEU A N 1
ATOM 3081 C CA . LEU A 1 402 ? -13.25 19.656 7.07 1 98.38 402 LEU A CA 1
ATOM 3082 C C . LEU A 1 402 ? -13.656 18.266 7.57 1 98.38 402 LEU A C 1
ATOM 3084 O O . LEU A 1 402 ? -14.305 18.141 8.609 1 98.38 402 LEU A O 1
ATOM 3088 N N . GLY A 1 403 ? -13.352 17.219 6.828 1 98.69 403 GLY A N 1
ATOM 3089 C CA . GLY A 1 403 ? -13.438 15.836 7.27 1 98.69 403 GLY A CA 1
ATOM 3090 C C . GLY A 1 403 ? -14.672 15.125 6.762 1 98.69 403 GLY A C 1
ATOM 3091 O O . GLY A 1 403 ? -14.719 13.891 6.738 1 98.69 403 GLY A O 1
ATOM 3092 N N . SER A 1 404 ? -15.703 15.852 6.422 1 98.81 404 SER A N 1
ATOM 3093 C CA . SER A 1 404 ? -16.938 15.312 5.852 1 98.81 404 SER A CA 1
ATOM 3094 C C . SER A 1 404 ? -17.516 16.25 4.797 1 98.81 404 SER A C 1
ATOM 3096 O O . SER A 1 404 ? -17.078 17.391 4.676 1 98.81 404 SER A O 1
ATOM 3098 N N . LEU A 1 405 ? -18.359 15.695 3.959 1 98.81 405 LEU A N 1
ATOM 3099 C CA . LEU A 1 405 ? -19.094 16.5 2.99 1 98.81 405 LEU A CA 1
ATOM 3100 C C . LEU A 1 405 ? -20.453 16.906 3.545 1 98.81 405 LEU A C 1
ATOM 3102 O O . LEU A 1 405 ? -21.438 16.188 3.377 1 98.81 405 LEU A O 1
ATOM 3106 N N . GLU A 1 406 ? -20.453 18.016 4.168 1 98.69 406 GLU A N 1
ATOM 3107 C CA . GLU A 1 406 ? -21.641 18.578 4.793 1 98.69 406 GLU A CA 1
ATOM 3108 C C . GLU A 1 406 ? -21.766 20.062 4.496 1 98.69 406 GLU A C 1
ATOM 3110 O O . GLU A 1 406 ? -20.766 20.75 4.293 1 98.69 406 GLU A O 1
ATOM 3115 N N . LYS A 1 407 ? -23.016 20.516 4.508 1 97.75 407 LYS A N 1
ATOM 3116 C CA . LYS A 1 407 ? -23.266 21.922 4.258 1 97.75 407 LYS A CA 1
ATOM 3117 C C . LYS A 1 407 ? -22.438 22.812 5.176 1 97.75 407 LYS A C 1
ATOM 3119 O O . LYS A 1 407 ? -22.328 22.547 6.379 1 97.75 407 LYS A O 1
ATOM 3124 N N . GLY A 1 408 ? -21.797 23.797 4.617 1 97.56 408 GLY A N 1
ATOM 3125 C CA . GLY A 1 408 ? -21.031 24.766 5.383 1 97.56 408 GLY A CA 1
ATOM 3126 C C . GLY A 1 408 ? -19.547 24.469 5.43 1 97.56 408 GLY A C 1
ATOM 3127 O O . GLY A 1 408 ? -18.734 25.359 5.621 1 97.56 408 GLY A O 1
ATOM 3128 N N . LYS A 1 409 ? -19.156 23.266 5.285 1 98.19 409 LYS A N 1
ATOM 3129 C CA . LYS A 1 409 ? -17.75 22.891 5.309 1 98.19 409 LYS A CA 1
ATOM 3130 C C . LYS A 1 409 ? -17.078 23.203 3.98 1 98.19 409 LYS A C 1
ATOM 3132 O O . LYS A 1 409 ? -17.75 23.469 2.98 1 98.19 409 LYS A O 1
ATOM 3137 N N . PHE A 1 410 ? -15.75 23.281 4.047 1 97.69 410 PHE A N 1
ATOM 3138 C CA . PHE A 1 410 ? -14.992 23.484 2.814 1 97.69 410 PHE A CA 1
ATOM 3139 C C . PHE A 1 410 ? -15.227 22.328 1.847 1 97.69 410 PHE A C 1
ATOM 3141 O O . PHE A 1 410 ? -15.297 21.172 2.258 1 97.69 410 PHE A O 1
ATOM 3148 N N . ALA A 1 411 ? -15.344 22.656 0.578 1 97.94 411 ALA A N 1
ATOM 3149 C CA . ALA A 1 411 ? -15.539 21.641 -0.459 1 97.94 411 ALA A CA 1
ATOM 3150 C C . ALA A 1 411 ? -14.211 21.047 -0.891 1 97.94 411 ALA A C 1
ATOM 3152 O O . ALA A 1 411 ? -13.805 21.188 -2.047 1 97.94 411 ALA A O 1
ATOM 3153 N N . ASP A 1 412 ? -13.555 20.375 -0.021 1 98.56 412 ASP A N 1
ATOM 3154 C CA . ASP A 1 412 ? -12.398 19.531 -0.306 1 98.56 412 ASP A CA 1
ATOM 3155 C C . ASP A 1 412 ? -12.812 18.078 -0.524 1 98.56 412 ASP A C 1
ATOM 3157 O O . ASP A 1 412 ? -13.203 17.391 0.421 1 98.56 412 ASP A O 1
ATOM 3161 N N . PHE A 1 413 ? -12.672 17.641 -1.783 1 98.88 413 PHE A N 1
ATOM 3162 C CA . PHE A 1 413 ? -13.18 16.297 -2.045 1 98.88 413 PHE A CA 1
ATOM 3163 C C . PHE A 1 413 ? -12.422 15.648 -3.189 1 98.88 413 PHE A C 1
ATOM 3165 O O . PHE A 1 413 ? -11.688 16.312 -3.918 1 98.88 413 PHE A O 1
ATOM 3172 N N . LEU A 1 414 ? -12.531 14.367 -3.256 1 98.94 414 LEU A N 1
ATOM 3173 C CA . LEU A 1 414 ? -11.898 13.531 -4.27 1 98.94 414 LEU A CA 1
ATOM 3174 C C . LEU A 1 414 ? -12.945 12.906 -5.188 1 98.94 414 LEU A C 1
ATOM 3176 O O . LEU A 1 414 ? -14.055 12.594 -4.75 1 98.94 414 LEU A O 1
ATOM 3180 N N . VAL A 1 415 ? -12.602 12.773 -6.418 1 98.94 415 VAL A N 1
ATOM 3181 C CA . VAL A 1 415 ? -13.375 12 -7.383 1 98.94 415 VAL A CA 1
ATOM 3182 C C . VAL A 1 415 ? -12.602 10.75 -7.785 1 98.94 415 VAL A C 1
ATOM 3184 O O . VAL A 1 415 ? -11.469 10.844 -8.273 1 98.94 415 VAL A O 1
ATOM 3187 N N . ILE A 1 416 ? -13.227 9.594 -7.605 1 98.88 416 ILE A N 1
ATOM 3188 C CA . ILE A 1 416 ? -12.594 8.305 -7.832 1 98.88 416 ILE A CA 1
ATOM 3189 C C . ILE A 1 416 ? -13.336 7.551 -8.93 1 98.88 416 ILE A C 1
ATOM 3191 O O . ILE A 1 416 ? -14.562 7.469 -8.914 1 98.88 416 ILE A O 1
ATOM 3195 N N . ASP A 1 417 ? -12.617 7.027 -9.875 1 98.25 417 ASP A N 1
ATOM 3196 C CA . ASP A 1 417 ? -13.156 6.25 -10.977 1 98.25 417 ASP A CA 1
ATOM 3197 C C . ASP A 1 417 ? -13.359 4.789 -10.578 1 98.25 417 ASP A C 1
ATOM 3199 O O . ASP A 1 417 ? -12.391 4.059 -10.375 1 98.25 417 ASP A O 1
ATOM 3203 N N . PRO A 1 418 ? -14.555 4.316 -10.5 1 97 418 PRO A N 1
ATOM 3204 C CA . PRO A 1 418 ? -14.82 2.951 -10.039 1 97 418 PRO A CA 1
ATOM 3205 C C . PRO A 1 418 ? -14.789 1.927 -11.164 1 97 418 PRO A C 1
ATOM 3207 O O . PRO A 1 418 ? -15.172 0.772 -10.969 1 97 418 PRO A O 1
ATOM 3210 N N . SER A 1 419 ? -14.289 2.246 -12.297 1 93.81 419 SER A N 1
ATOM 3211 C CA . SER A 1 419 ? -14.422 1.429 -13.5 1 93.81 419 SER A CA 1
ATOM 3212 C C . SER A 1 419 ? -13.773 0.062 -13.312 1 93.81 419 SER A C 1
ATOM 3214 O O . SER A 1 419 ? -14.242 -0.935 -13.867 1 93.81 419 SER A O 1
ATOM 3216 N N . ASP A 1 420 ? -12.773 0.004 -12.477 1 92.5 420 ASP A N 1
ATOM 3217 C CA . ASP A 1 420 ? -12 -1.229 -12.383 1 92.5 420 ASP A CA 1
ATOM 3218 C C . ASP A 1 420 ? -12.367 -2.01 -11.117 1 92.5 420 ASP A C 1
ATOM 3220 O O . ASP A 1 420 ? -11.672 -2.953 -10.742 1 92.5 420 ASP A O 1
ATOM 3224 N N . TYR A 1 421 ? -13.438 -1.717 -10.461 1 95.19 421 TYR A N 1
ATOM 3225 C CA . TYR A 1 421 ? -13.766 -2.348 -9.188 1 95.19 421 TYR A CA 1
ATOM 3226 C C . TYR A 1 421 ? -14.461 -3.684 -9.406 1 95.19 421 TYR A C 1
ATOM 3228 O O . TYR A 1 421 ? -14.43 -4.559 -8.531 1 95.19 421 TYR A O 1
ATOM 3236 N N . GLY A 1 422 ? -15.133 -3.826 -10.562 1 93.31 422 GLY A N 1
ATOM 3237 C CA . GLY A 1 422 ? -16.047 -4.945 -10.711 1 93.31 422 GLY A CA 1
ATOM 3238 C C . GLY A 1 422 ? -17.297 -4.816 -9.859 1 93.31 422 GLY A C 1
ATOM 3239 O O . GLY A 1 422 ? -17.797 -3.709 -9.641 1 93.31 422 GLY A O 1
ATOM 3240 N N . HIS A 1 423 ? -17.844 -5.953 -9.516 1 94.38 423 HIS A N 1
ATOM 3241 C CA . HIS A 1 423 ? -19.031 -5.961 -8.648 1 94.38 423 HIS A CA 1
ATOM 3242 C C . HIS A 1 423 ? -18.688 -5.457 -7.25 1 94.38 423 HIS A C 1
ATOM 3244 O O . HIS A 1 423 ? -17.703 -5.91 -6.641 1 94.38 423 HIS A O 1
ATOM 3250 N N . VAL A 1 424 ? -19.469 -4.547 -6.766 1 96.31 424 VAL A N 1
ATOM 3251 C CA . VAL A 1 424 ? -19.219 -3.963 -5.449 1 96.31 424 VAL A CA 1
ATOM 3252 C C . VAL A 1 424 ? -20.062 -4.668 -4.398 1 96.31 424 VAL A C 1
ATOM 3254 O O . VAL A 1 424 ? -21.281 -4.461 -4.332 1 96.31 424 VAL A O 1
ATOM 3257 N N . PHE A 1 425 ? -19.422 -5.445 -3.57 1 95.69 425 PHE A N 1
ATOM 3258 C CA . PHE A 1 425 ? -20.125 -6.156 -2.502 1 95.69 425 PHE A CA 1
ATOM 3259 C C . PHE A 1 425 ? -20.328 -5.25 -1.296 1 95.69 425 PHE A C 1
ATOM 3261 O O . PHE A 1 425 ? -21.344 -5.355 -0.604 1 95.69 425 PHE A O 1
ATOM 3268 N N . ASP A 1 426 ? -19.422 -4.445 -0.98 1 96.44 426 ASP A N 1
ATOM 3269 C CA . ASP A 1 426 ? -19.391 -3.48 0.116 1 96.44 426 ASP A CA 1
ATOM 3270 C C . ASP A 1 426 ? -18.641 -2.219 -0.284 1 96.44 426 ASP A C 1
ATOM 3272 O O . ASP A 1 426 ? -17.422 -2.262 -0.494 1 96.44 426 ASP A O 1
ATOM 3276 N N . PRO A 1 427 ? -19.344 -1.136 -0.343 1 98.06 427 PRO A N 1
ATOM 3277 C CA . PRO A 1 427 ? -18.719 0.082 -0.856 1 98.06 427 PRO A CA 1
ATOM 3278 C C . PRO A 1 427 ? -17.531 0.534 -0.007 1 98.06 427 PRO A C 1
ATOM 3280 O O . PRO A 1 427 ? -16.516 0.98 -0.546 1 98.06 427 PRO A O 1
ATOM 3283 N N . TYR A 1 428 ? -17.609 0.459 1.308 1 98.56 428 TYR A N 1
ATOM 3284 C CA . TYR A 1 428 ? -16.5 0.883 2.158 1 98.56 428 TYR A CA 1
ATOM 3285 C C . TYR A 1 428 ? -15.336 -0.087 2.053 1 98.56 428 TYR A C 1
ATOM 3287 O O . TYR A 1 428 ? -14.172 0.33 2.047 1 98.56 428 TYR A O 1
ATOM 3295 N N . ALA A 1 429 ? -15.641 -1.393 1.962 1 98.56 429 ALA A N 1
ATOM 3296 C CA . ALA A 1 429 ? -14.578 -2.369 1.734 1 98.56 429 ALA A CA 1
ATOM 3297 C C . ALA A 1 429 ? -13.859 -2.1 0.417 1 98.56 429 ALA A C 1
ATOM 3299 O O . ALA A 1 429 ? -12.625 -2.143 0.355 1 98.56 429 ALA A O 1
ATOM 3300 N N . THR A 1 430 ? -14.664 -1.812 -0.615 1 98.38 430 THR A N 1
ATOM 3301 C CA . THR A 1 430 ? -14.086 -1.524 -1.923 1 98.38 430 THR A CA 1
ATOM 3302 C C . THR A 1 430 ? -13.195 -0.284 -1.86 1 98.38 430 THR A C 1
ATOM 3304 O O . THR A 1 430 ? -12.102 -0.267 -2.43 1 98.38 430 THR A O 1
ATOM 3307 N N . LEU A 1 431 ? -13.586 0.701 -1.12 1 98.38 431 LEU A N 1
ATOM 3308 C CA . LEU A 1 431 ? -12.828 1.942 -0.991 1 98.38 431 LEU A CA 1
ATOM 3309 C C . LEU A 1 431 ? -11.492 1.695 -0.298 1 98.38 431 LEU A C 1
ATOM 3311 O O . LEU A 1 431 ? -10.484 2.314 -0.646 1 98.38 431 LEU A O 1
ATOM 3315 N N . VAL A 1 432 ? -11.5 0.789 0.646 1 98.62 432 VAL A N 1
ATOM 3316 C CA . VAL A 1 432 ? -10.297 0.606 1.454 1 98.62 432 VAL A CA 1
ATOM 3317 C C . VAL A 1 432 ? -9.453 -0.527 0.875 1 98.62 432 VAL A C 1
ATOM 3319 O O . VAL A 1 432 ? -8.234 -0.394 0.74 1 98.62 432 VAL A O 1
ATOM 3322 N N . PHE A 1 433 ? -10.062 -1.609 0.419 1 98.5 433 PHE A N 1
ATOM 3323 C CA . PHE A 1 433 ? -9.32 -2.816 0.065 1 98.5 433 PHE A CA 1
ATOM 3324 C C . PHE A 1 433 ? -8.906 -2.785 -1.4 1 98.5 433 PHE A C 1
ATOM 3326 O O . PHE A 1 433 ? -7.93 -3.432 -1.786 1 98.5 433 PHE A O 1
ATOM 3333 N N . VAL A 1 434 ? -9.672 -2.051 -2.229 1 98.19 434 VAL A N 1
ATOM 3334 C CA . VAL A 1 434 ? -9.516 -2.205 -3.672 1 98.19 434 VAL A CA 1
ATOM 3335 C C . VAL A 1 434 ? -8.961 -0.917 -4.273 1 98.19 434 VAL A C 1
ATOM 3337 O O . VAL A 1 434 ? -8.086 -0.959 -5.141 1 98.19 434 VAL A O 1
ATOM 3340 N N . THR A 1 435 ? -9.391 0.217 -3.775 1 98.44 435 THR A N 1
ATOM 3341 C CA . THR A 1 435 ? -9.078 1.507 -4.383 1 98.44 435 THR A CA 1
ATOM 3342 C C . THR A 1 435 ? -7.602 1.846 -4.203 1 98.44 435 THR A C 1
ATOM 3344 O O . THR A 1 435 ? -7.039 1.634 -3.127 1 98.44 435 THR A O 1
ATOM 3347 N N . SER A 1 436 ? -7.023 2.342 -5.285 1 97.19 436 SER A N 1
ATOM 3348 C CA . SER A 1 436 ? -5.625 2.762 -5.258 1 97.19 436 SER A CA 1
ATOM 3349 C C . SER A 1 436 ? -5.414 4.031 -6.074 1 97.19 436 SER A C 1
ATOM 3351 O O . SER A 1 436 ? -6.371 4.598 -6.613 1 97.19 436 SER A O 1
ATOM 3353 N N . GLN A 1 437 ? -4.184 4.523 -6.074 1 96.38 437 GLN A N 1
ATOM 3354 C CA . GLN A 1 437 ? -3.846 5.824 -6.641 1 96.38 437 GLN A CA 1
ATOM 3355 C C . GLN A 1 437 ? -4.266 5.914 -8.102 1 96.38 437 GLN A C 1
ATOM 3357 O O . GLN A 1 437 ? -4.738 6.961 -8.555 1 96.38 437 GLN A O 1
ATOM 3362 N N . PRO A 1 438 ? -4.152 4.836 -8.914 1 95.5 438 PRO A N 1
ATOM 3363 C CA . PRO A 1 438 ? -4.57 4.949 -10.312 1 95.5 438 PRO A CA 1
ATOM 3364 C C . PRO A 1 438 ? -6.059 5.266 -10.461 1 95.5 438 PRO A C 1
ATOM 3366 O O . PRO A 1 438 ? -6.484 5.781 -11.5 1 95.5 438 PRO A O 1
ATOM 3369 N N . ASP A 1 439 ? -6.84 5.02 -9.422 1 97.44 439 ASP A N 1
ATOM 3370 C CA . ASP A 1 439 ? -8.281 5.23 -9.484 1 97.44 439 ASP A CA 1
ATOM 3371 C C . ASP A 1 439 ? -8.641 6.68 -9.172 1 97.44 439 ASP A C 1
ATOM 3373 O O . ASP A 1 439 ? -9.758 7.125 -9.453 1 97.44 439 ASP A O 1
ATOM 3377 N N . LEU A 1 440 ? -7.746 7.367 -8.523 1 98.44 440 LEU A N 1
ATOM 3378 C CA . LEU A 1 440 ? -8 8.758 -8.164 1 98.44 440 LEU A CA 1
ATOM 3379 C C . LEU A 1 440 ? -7.984 9.656 -9.391 1 98.44 440 LEU A C 1
ATOM 3381 O O . LEU A 1 440 ? -6.93 9.883 -9.992 1 98.44 440 LEU A O 1
ATOM 3385 N N . GLU A 1 441 ? -9.125 10.219 -9.734 1 98.38 441 GLU A N 1
ATOM 3386 C CA . GLU A 1 441 ? -9.25 10.961 -10.984 1 98.38 441 GLU A CA 1
ATOM 3387 C C . GLU A 1 441 ? -9.109 12.461 -10.75 1 98.38 441 GLU A C 1
ATOM 3389 O O . GLU A 1 441 ? -8.477 13.164 -11.547 1 98.38 441 GLU A O 1
ATOM 3394 N N . ARG A 1 442 ? -9.766 12.969 -9.672 1 98.69 442 ARG A N 1
ATOM 3395 C CA . ARG A 1 442 ? -9.742 14.406 -9.438 1 98.69 442 ARG A CA 1
ATOM 3396 C C . ARG A 1 442 ? -9.609 14.719 -7.953 1 98.69 442 ARG A C 1
ATOM 3398 O O . ARG A 1 442 ? -10.141 13.992 -7.109 1 98.69 442 ARG A O 1
ATOM 3405 N N . VAL A 1 443 ? -8.93 15.812 -7.691 1 98.75 443 VAL A N 1
ATOM 3406 C CA . VAL A 1 443 ? -8.805 16.359 -6.344 1 98.75 443 VAL A CA 1
ATOM 3407 C C . VAL A 1 443 ? -9.258 17.812 -6.332 1 98.75 443 VAL A C 1
ATOM 3409 O O . VAL A 1 443 ? -8.773 18.625 -7.121 1 98.75 443 VAL A O 1
ATOM 3412 N N . TYR A 1 444 ? -10.164 18.109 -5.457 1 98.25 444 TYR A N 1
ATOM 3413 C CA . TYR A 1 444 ? -10.68 19.469 -5.312 1 98.25 444 TYR A CA 1
ATOM 3414 C C . TYR A 1 444 ? -10.328 20.031 -3.943 1 98.25 444 TYR A C 1
ATOM 3416 O O . TYR A 1 444 ? -10.398 19.328 -2.934 1 98.25 444 TYR A O 1
ATOM 3424 N N . VAL A 1 445 ? -9.945 21.297 -3.895 1 97.44 445 VAL A N 1
ATOM 3425 C CA . VAL A 1 445 ? -9.805 22.094 -2.676 1 97.44 445 VAL A CA 1
ATOM 3426 C C . VAL A 1 445 ? -10.672 23.344 -2.771 1 97.44 445 VAL A C 1
ATOM 3428 O O . VAL A 1 445 ? -10.445 24.188 -3.631 1 97.44 445 VAL A O 1
ATOM 3431 N N . GLY A 1 446 ? -11.68 23.391 -1.916 1 95.56 446 GLY A N 1
ATOM 3432 C CA . GLY A 1 446 ? -12.602 24.516 -2 1 95.56 446 GLY A CA 1
ATOM 3433 C C . GLY A 1 446 ? -13.367 24.562 -3.312 1 95.56 446 GLY A C 1
ATOM 3434 O O . GLY A 1 446 ? -13.602 25.641 -3.861 1 95.56 446 GLY A O 1
ATOM 3435 N N . GLY A 1 447 ? -13.57 23.422 -3.867 1 95.62 447 GLY A N 1
ATOM 3436 C CA . GLY A 1 447 ? -14.289 23.359 -5.129 1 95.62 447 GLY A CA 1
ATOM 3437 C C . GLY A 1 447 ? -13.43 23.688 -6.328 1 95.62 447 GLY A C 1
ATOM 3438 O O . GLY A 1 447 ? -13.914 23.703 -7.461 1 95.62 447 GLY A O 1
ATOM 3439 N N . GLU A 1 448 ? -12.258 23.984 -6.102 1 95.12 448 GLU A N 1
ATOM 3440 C CA . GLU A 1 448 ? -11.328 24.234 -7.195 1 95.12 448 GLU A CA 1
ATOM 3441 C C . GLU A 1 448 ? -10.562 22.969 -7.57 1 95.12 448 GLU A C 1
ATOM 3443 O O . GLU A 1 448 ? -9.969 22.312 -6.707 1 95.12 448 GLU A O 1
ATOM 3448 N N . LEU A 1 449 ? -10.57 22.641 -8.875 1 96.94 449 LEU A N 1
ATOM 3449 C CA . LEU A 1 449 ? -9.836 21.484 -9.359 1 96.94 449 LEU A CA 1
ATOM 3450 C C . LEU A 1 449 ? -8.328 21.703 -9.242 1 96.94 449 LEU A C 1
ATOM 3452 O O . LEU A 1 449 ? -7.785 22.625 -9.836 1 96.94 449 LEU A O 1
ATOM 3456 N N . LYS A 1 450 ? -7.691 20.875 -8.438 1 97.44 450 LYS A N 1
ATOM 3457 C CA . LYS A 1 450 ? -6.254 21.016 -8.219 1 97.44 450 LYS A CA 1
ATOM 3458 C C . LYS A 1 450 ? -5.469 19.953 -8.984 1 97.44 450 LYS A C 1
ATOM 3460 O O . LYS A 1 450 ? -4.352 20.219 -9.43 1 97.44 450 LYS A O 1
ATOM 3465 N N . VAL A 1 451 ? -6.023 18.75 -9.016 1 98.25 451 VAL A N 1
ATOM 3466 C CA . VAL A 1 451 ? -5.371 17.609 -9.656 1 98.25 451 VAL A CA 1
ATOM 3467 C C . VAL A 1 451 ? -6.367 16.875 -10.547 1 98.25 451 VAL A C 1
ATOM 3469 O O . VAL A 1 451 ? -7.52 16.672 -10.164 1 98.25 451 VAL A O 1
ATOM 3472 N N . GLU A 1 452 ? -5.941 16.531 -11.711 1 97.81 452 GLU A N 1
ATOM 3473 C CA . GLU A 1 452 ? -6.707 15.695 -12.633 1 97.81 452 GLU A CA 1
ATOM 3474 C C . GLU A 1 452 ? -5.848 14.562 -13.188 1 97.81 452 GLU A C 1
ATOM 3476 O O . GLU A 1 452 ? -4.879 14.805 -13.906 1 97.81 452 GLU A O 1
ATOM 3481 N N . ARG A 1 453 ? -6.188 13.289 -12.891 1 93.56 453 ARG A N 1
ATOM 3482 C CA . ARG A 1 453 ? -5.504 12.078 -13.328 1 93.56 453 ARG A CA 1
ATOM 3483 C C . ARG A 1 453 ? -4.008 12.164 -13.047 1 93.56 453 ARG A C 1
ATOM 3485 O O . ARG A 1 453 ? -3.189 11.953 -13.945 1 93.56 453 ARG A O 1
ATOM 3492 N N . GLY A 1 454 ? -3.779 12.648 -11.867 1 93.5 454 GLY A N 1
ATOM 3493 C CA . GLY A 1 454 ? -2.406 12.664 -11.391 1 93.5 454 GLY A CA 1
ATOM 3494 C C . GLY A 1 454 ? -1.645 13.914 -11.797 1 93.5 454 GLY A C 1
ATOM 3495 O O . GLY A 1 454 ? -0.525 14.141 -11.328 1 93.5 454 GLY A O 1
ATOM 3496 N N . HIS A 1 455 ? -2.225 14.812 -12.578 1 95 455 HIS A N 1
ATOM 3497 C CA . HIS A 1 455 ? -1.55 16.016 -13.047 1 95 455 HIS A CA 1
ATOM 3498 C C . HIS A 1 455 ? -2.066 17.25 -12.328 1 95 455 HIS A C 1
ATOM 3500 O O . HIS A 1 455 ? -3.277 17.453 -12.203 1 95 455 HIS A O 1
ATOM 3506 N N . LEU A 1 456 ? -1.129 18.047 -11.891 1 96.5 456 LEU A N 1
ATOM 3507 C CA . LEU A 1 456 ? -1.491 19.312 -11.266 1 96.5 456 LEU A CA 1
ATOM 3508 C C . LEU A 1 456 ? -2.016 20.297 -12.297 1 96.5 456 LEU A C 1
ATOM 3510 O O . LEU A 1 456 ? -1.435 20.438 -13.375 1 96.5 456 LEU A O 1
ATOM 3514 N N . VAL A 1 457 ? -3.061 20.969 -12.008 1 94.06 457 VAL A N 1
ATOM 3515 C CA . VAL A 1 457 ? -3.732 21.828 -12.961 1 94.06 457 VAL A CA 1
ATOM 3516 C C . VAL A 1 457 ? -3.004 23.172 -13.047 1 94.06 457 VAL A C 1
ATOM 3518 O O . VAL A 1 457 ? -2.838 23.734 -14.133 1 94.06 457 VAL A O 1
ATOM 3521 N N . ALA A 1 458 ? -2.521 23.734 -11.914 1 89.88 458 ALA A N 1
ATOM 3522 C CA . ALA A 1 458 ? -2.039 25.109 -11.906 1 89.88 458 ALA A CA 1
ATOM 3523 C C . ALA A 1 458 ? -0.566 25.172 -11.516 1 89.88 458 ALA A C 1
ATOM 3525 O O . ALA A 1 458 ? -0.024 26.25 -11.289 1 89.88 458 ALA A O 1
ATOM 3526 N N . GLN A 1 459 ? 0.054 24.094 -11.336 1 91.25 459 GLN A N 1
ATOM 3527 C CA . GLN A 1 459 ? 1.445 24.094 -10.898 1 91.25 459 GLN A CA 1
ATOM 3528 C C . GLN A 1 459 ? 2.326 23.312 -11.875 1 91.25 459 GLN A C 1
ATOM 3530 O O . GLN A 1 459 ? 1.902 22.312 -12.438 1 91.25 459 GLN A O 1
ATOM 3535 N N . ASP A 1 460 ? 3.486 23.797 -12.062 1 93.5 460 ASP A N 1
ATOM 3536 C CA . ASP A 1 460 ? 4.496 23.125 -12.867 1 93.5 460 ASP A CA 1
ATOM 3537 C C . ASP A 1 460 ? 5.359 22.203 -12.008 1 93.5 460 ASP A C 1
ATOM 3539 O O . ASP A 1 460 ? 6.434 22.594 -11.555 1 93.5 460 ASP A O 1
ATOM 3543 N N . LEU A 1 461 ? 4.906 21 -11.898 1 94.31 461 LEU A N 1
ATOM 3544 C CA . LEU A 1 461 ? 5.574 20.047 -11.023 1 94.31 461 LEU A CA 1
ATOM 3545 C C . LEU A 1 461 ? 6.984 19.734 -11.523 1 94.31 461 LEU A C 1
ATOM 3547 O O . LEU A 1 461 ? 7.895 19.516 -10.727 1 94.31 461 LEU A O 1
ATOM 3551 N N . ASP A 1 462 ? 7.168 19.719 -12.789 1 94.06 462 ASP A N 1
ATOM 3552 C CA . ASP A 1 462 ? 8.477 19.422 -13.352 1 94.06 462 ASP A CA 1
ATOM 3553 C C . ASP A 1 462 ? 9.508 20.453 -12.914 1 94.06 462 ASP A C 1
ATOM 3555 O O . ASP A 1 462 ? 10.641 20.109 -12.57 1 94.06 462 ASP A O 1
ATOM 3559 N N . ARG A 1 463 ? 9.102 21.656 -12.938 1 96.62 463 ARG A N 1
ATOM 3560 C CA . ARG A 1 463 ? 9.992 22.719 -12.484 1 96.62 463 ARG A CA 1
ATOM 3561 C C . ARG A 1 463 ? 10.328 22.562 -11.008 1 96.62 463 ARG A C 1
ATOM 3563 O O . ARG A 1 463 ? 11.492 22.688 -10.617 1 96.62 463 ARG A O 1
ATOM 3570 N N . VAL A 1 464 ? 9.297 22.297 -10.227 1 97.75 464 VAL A N 1
ATOM 3571 C CA . VAL A 1 464 ? 9.492 22.156 -8.789 1 97.75 464 VAL A CA 1
ATOM 3572 C C . VAL A 1 464 ? 10.461 21 -8.523 1 97.75 464 VAL A C 1
ATOM 3574 O O . VAL A 1 464 ? 11.414 21.156 -7.754 1 97.75 464 VAL A O 1
ATOM 3577 N N . GLU A 1 465 ? 10.289 19.906 -9.195 1 96.56 465 GLU A N 1
ATOM 3578 C CA . GLU A 1 465 ? 11.125 18.734 -9.008 1 96.56 465 GLU A CA 1
ATOM 3579 C C . GLU A 1 465 ? 12.562 19 -9.445 1 96.56 465 GLU A C 1
ATOM 3581 O O . GLU A 1 465 ? 13.516 18.547 -8.805 1 96.56 465 GLU A O 1
ATOM 3586 N N . ARG A 1 466 ? 12.734 19.719 -10.5 1 96.62 466 ARG A N 1
ATOM 3587 C CA . ARG A 1 466 ? 14.07 20.094 -10.961 1 96.62 466 ARG A CA 1
ATOM 3588 C C . ARG A 1 466 ? 14.789 20.953 -9.93 1 96.62 466 ARG A C 1
ATOM 3590 O O . ARG A 1 466 ? 15.969 20.75 -9.648 1 96.62 466 ARG A O 1
ATOM 3597 N N . GLU A 1 467 ? 14.055 21.906 -9.414 1 97.44 467 GLU A N 1
ATOM 3598 C CA . GLU A 1 467 ? 14.625 22.766 -8.383 1 97.44 467 GLU A CA 1
ATOM 3599 C C . GLU A 1 467 ? 15.062 21.953 -7.164 1 97.44 467 GLU A C 1
ATOM 3601 O O . GLU A 1 467 ? 16.188 22.109 -6.672 1 97.44 467 GLU A O 1
ATOM 3606 N N . VAL A 1 468 ? 14.227 21.078 -6.73 1 98 468 VAL A N 1
ATOM 3607 C CA . VAL A 1 468 ? 14.5 20.281 -5.543 1 98 468 VAL A CA 1
ATOM 3608 C C . VAL A 1 468 ? 15.703 19.359 -5.805 1 98 468 VAL A C 1
ATOM 3610 O O . VAL A 1 468 ? 16.625 19.297 -4.988 1 98 468 VAL A O 1
ATOM 3613 N N . ASN A 1 469 ? 15.688 18.703 -6.938 1 96.31 469 ASN A N 1
ATOM 3614 C CA . ASN A 1 469 ? 16.766 17.781 -7.27 1 96.31 469 ASN A CA 1
ATOM 3615 C C . ASN A 1 469 ? 18.109 18.5 -7.352 1 96.31 469 ASN A C 1
ATOM 3617 O O . ASN A 1 469 ? 19.125 17.984 -6.867 1 96.31 469 ASN A O 1
ATOM 3621 N N . THR A 1 470 ? 18.109 19.625 -7.965 1 96.12 470 THR A N 1
ATOM 3622 C CA . THR A 1 470 ? 19.328 20.406 -8.094 1 96.12 470 THR A CA 1
ATOM 3623 C C . THR A 1 470 ? 19.859 20.812 -6.719 1 96.12 470 THR A C 1
ATOM 3625 O O . THR A 1 470 ? 21.062 20.719 -6.453 1 96.12 470 THR A O 1
ATOM 3628 N N . ARG A 1 471 ? 19.016 21.188 -5.883 1 96.5 471 ARG A N 1
ATOM 3629 C CA . ARG A 1 471 ? 19.391 21.672 -4.559 1 96.5 471 ARG A CA 1
ATOM 3630 C C . ARG A 1 471 ? 19.906 20.531 -3.684 1 96.5 471 ARG A C 1
ATOM 3632 O O . ARG A 1 471 ? 20.906 20.688 -2.982 1 96.5 471 ARG A O 1
ATOM 3639 N N . VAL A 1 472 ? 19.266 19.406 -3.725 1 96.62 472 VAL A N 1
ATOM 3640 C CA . VAL A 1 472 ? 19.688 18.266 -2.924 1 96.62 472 VAL A CA 1
ATOM 3641 C C . VAL A 1 472 ? 21.031 17.75 -3.439 1 96.62 472 VAL A C 1
ATOM 3643 O O . VAL A 1 472 ? 21.922 17.422 -2.652 1 96.62 472 VAL A O 1
ATOM 3646 N N . ALA A 1 473 ? 21.156 17.656 -4.727 1 92.88 473 ALA A N 1
ATOM 3647 C CA . ALA A 1 473 ? 22.406 17.188 -5.328 1 92.88 473 ALA A CA 1
ATOM 3648 C C . ALA A 1 473 ? 23.578 18.094 -4.938 1 92.88 473 ALA A C 1
ATOM 3650 O O . ALA A 1 473 ? 24.672 17.594 -4.668 1 92.88 473 ALA A O 1
ATOM 3651 N N . ALA A 1 474 ? 23.375 19.312 -4.941 1 91.5 474 ALA A N 1
ATOM 3652 C CA . ALA A 1 474 ? 24.422 20.281 -4.609 1 91.5 474 ALA A CA 1
ATOM 3653 C C . ALA A 1 474 ? 24.875 20.125 -3.162 1 91.5 474 ALA A C 1
ATOM 3655 O O . ALA A 1 474 ? 26.031 20.422 -2.828 1 91.5 474 ALA A O 1
ATOM 3656 N N . ARG A 1 475 ? 23.984 19.609 -2.342 1 88.12 475 ARG A N 1
ATOM 3657 C CA . ARG A 1 475 ? 24.266 19.531 -0.911 1 88.12 475 ARG A CA 1
ATOM 3658 C C . ARG A 1 475 ? 24.75 18.141 -0.526 1 88.12 475 ARG A C 1
ATOM 3660 O O . ARG A 1 475 ? 25.234 17.938 0.587 1 88.12 475 ARG A O 1
ATOM 3667 N N . SER A 1 476 ? 24.562 17.172 -1.32 1 80 476 SER A N 1
ATOM 3668 C CA . SER A 1 476 ? 24.953 15.789 -1.05 1 80 476 SER A CA 1
ATOM 3669 C C . SER A 1 476 ? 26.359 15.5 -1.542 1 80 476 SER A C 1
ATOM 3671 O O . SER A 1 476 ? 26.938 14.453 -1.241 1 80 476 SER A O 1
ATOM 3673 N N . THR A 1 477 ? 26.953 16.375 -2.305 1 65.25 477 THR A N 1
ATOM 3674 C CA . THR A 1 477 ? 28.312 16.219 -2.791 1 65.25 477 THR A CA 1
ATOM 3675 C C . THR A 1 477 ? 29.312 16.578 -1.696 1 65.25 477 THR A C 1
ATOM 3677 O O . THR A 1 477 ? 29.172 17.594 -1.021 1 65.25 477 THR A O 1
ATOM 3680 N N . PRO A 1 478 ? 30.312 15.586 -1.425 1 56.75 478 PRO A N 1
ATOM 3681 C CA . PRO A 1 478 ? 31.344 15.906 -0.437 1 56.75 478 PRO A CA 1
ATOM 3682 C C . PRO A 1 478 ? 32.094 17.203 -0.757 1 56.75 478 PRO A C 1
ATOM 3684 O O . PRO A 1 478 ? 32.188 17.578 -1.926 1 56.75 478 PRO A O 1
ATOM 3687 N N . MET B 1 1 ? 62.125 -36.219 -64.25 1 26.91 1 MET B N 1
ATOM 3688 C CA . MET B 1 1 ? 61.781 -34.844 -64.625 1 26.91 1 MET B CA 1
ATOM 3689 C C . MET B 1 1 ? 60.562 -34.375 -63.844 1 26.91 1 MET B C 1
ATOM 3691 O O . MET B 1 1 ? 59.812 -35.188 -63.281 1 26.91 1 MET B O 1
ATOM 3695 N N . ASN B 1 2 ? 60 -33.219 -64.25 1 28.62 2 ASN B N 1
ATOM 3696 C CA . ASN B 1 2 ? 59.375 -32.062 -63.656 1 28.62 2 ASN B CA 1
ATOM 3697 C C . ASN B 1 2 ? 57.906 -32.281 -63.406 1 28.62 2 ASN B C 1
ATOM 3699 O O . ASN B 1 2 ? 57.156 -31.312 -63.188 1 28.62 2 ASN B O 1
ATOM 3703 N N . PHE B 1 3 ? 57.406 -33.406 -63.938 1 35.56 3 PHE B N 1
ATOM 3704 C CA . PHE B 1 3 ? 55.938 -33.469 -63.969 1 35.56 3 PHE B CA 1
ATOM 3705 C C . PHE B 1 3 ? 55.406 -33.719 -62.562 1 35.56 3 PHE B C 1
ATOM 3707 O O . PHE B 1 3 ? 54.188 -33.562 -62.344 1 35.56 3 PHE B O 1
ATOM 3714 N N . LEU B 1 4 ? 56.188 -34.344 -61.625 1 41.84 4 LEU B N 1
ATOM 3715 C CA . LEU B 1 4 ? 55.688 -34.656 -60.281 1 41.84 4 LEU B CA 1
ATOM 3716 C C . LEU B 1 4 ? 55.438 -33.375 -59.5 1 41.84 4 LEU B C 1
ATOM 3718 O O . LEU B 1 4 ? 54.781 -33.406 -58.469 1 41.84 4 LEU B O 1
ATOM 3722 N N . SER B 1 5 ? 56.219 -32.312 -59.906 1 41.06 5 SER B N 1
ATOM 3723 C CA . SER B 1 5 ? 56.156 -31.125 -59.094 1 41.06 5 SER B CA 1
ATOM 3724 C C . SER B 1 5 ? 54.844 -30.391 -59.25 1 41.06 5 SER B C 1
ATOM 3726 O O . SER B 1 5 ? 54.406 -29.672 -58.344 1 41.06 5 SER B O 1
ATOM 3728 N N . ARG B 1 6 ? 54.312 -30.453 -60.5 1 39.91 6 ARG B N 1
ATOM 3729 C CA . ARG B 1 6 ? 53.156 -29.594 -60.75 1 39.91 6 ARG B CA 1
ATOM 3730 C C . ARG B 1 6 ? 51.906 -30.156 -60.094 1 39.91 6 ARG B C 1
ATOM 3732 O O . ARG B 1 6 ? 50.906 -29.438 -59.969 1 39.91 6 ARG B O 1
ATOM 3739 N N . LEU B 1 7 ? 51.906 -31.531 -59.969 1 39.72 7 LEU B N 1
ATOM 3740 C CA . LEU B 1 7 ? 50.688 -32.031 -59.312 1 39.72 7 LEU B CA 1
ATOM 3741 C C . LEU B 1 7 ? 50.594 -31.578 -57.875 1 39.72 7 LEU B C 1
ATOM 3743 O O . LEU B 1 7 ? 49.5 -31.469 -57.312 1 39.72 7 LEU B O 1
ATOM 3747 N N . VAL B 1 8 ? 51.906 -31.312 -57.281 1 42.19 8 VAL B N 1
ATOM 3748 C CA . VAL B 1 8 ? 51.875 -30.891 -55.906 1 42.19 8 VAL B CA 1
ATOM 3749 C C . VAL B 1 8 ? 51.188 -29.516 -55.812 1 42.19 8 VAL B C 1
ATOM 3751 O O . VAL B 1 8 ? 50.375 -29.281 -54.875 1 42.19 8 VAL B O 1
ATOM 3754 N N . TRP B 1 9 ? 51.656 -28.703 -56.875 1 40.5 9 TRP B N 1
ATOM 3755 C CA . TRP B 1 9 ? 51.25 -27.312 -56.656 1 40.5 9 TRP B CA 1
ATOM 3756 C C . TRP B 1 9 ? 49.75 -27.125 -56.906 1 40.5 9 TRP B C 1
ATOM 3758 O O . TRP B 1 9 ? 49.125 -26.297 -56.25 1 40.5 9 TRP B O 1
ATOM 3768 N N . MET B 1 10 ? 49.25 -27.891 -57.969 1 38.84 10 MET B N 1
ATOM 3769 C CA . MET B 1 10 ? 47.844 -27.609 -58.219 1 38.84 10 MET B CA 1
ATOM 3770 C C . MET B 1 10 ? 46.969 -28.141 -57.094 1 38.84 10 MET B C 1
ATOM 3772 O O . MET B 1 10 ? 45.844 -27.688 -56.906 1 38.84 10 MET B O 1
ATOM 3776 N N . PHE B 1 11 ? 47.438 -29.328 -56.531 1 41.44 11 PHE B N 1
ATOM 3777 C CA . PHE B 1 11 ? 46.594 -29.781 -55.438 1 41.44 11 PHE B CA 1
ATOM 3778 C C . PHE B 1 11 ? 46.625 -28.797 -54.281 1 41.44 11 PHE B C 1
ATOM 3780 O O . PHE B 1 11 ? 45.688 -28.781 -53.438 1 41.44 11 PHE B O 1
ATOM 3787 N N . VAL B 1 12 ? 47.875 -28.203 -54.094 1 40.81 12 VAL B N 1
ATOM 3788 C CA . VAL B 1 12 ? 47.906 -27.297 -52.938 1 40.81 12 VAL B CA 1
ATOM 3789 C C . VAL B 1 12 ? 47 -26.094 -53.219 1 40.81 12 VAL B C 1
ATOM 3791 O O . VAL B 1 12 ? 46.406 -25.547 -52.281 1 40.81 12 VAL B O 1
ATOM 3794 N N . VAL B 1 13 ? 47 -25.656 -54.531 1 40 13 VAL B N 1
ATOM 3795 C CA . VAL B 1 13 ? 46.219 -24.422 -54.688 1 40 13 VAL B CA 1
ATOM 3796 C C . VAL B 1 13 ? 44.75 -24.703 -54.5 1 40 13 VAL B C 1
ATOM 3798 O O . VAL B 1 13 ? 43.969 -23.828 -54.062 1 40 13 VAL B O 1
ATOM 3801 N N . CYS B 1 14 ? 44.25 -25.844 -55.062 1 36.25 14 CYS B N 1
ATOM 3802 C CA . CYS B 1 14 ? 42.812 -25.984 -54.938 1 36.25 14 CYS B CA 1
ATOM 3803 C C . CYS B 1 14 ? 42.406 -26.125 -53.469 1 36.25 14 CYS B C 1
ATOM 3805 O O . CYS B 1 14 ? 41.219 -26 -53.125 1 36.25 14 CYS B O 1
ATOM 3807 N N . LEU B 1 15 ? 43.281 -26.891 -52.688 1 35.94 15 LEU B N 1
ATOM 3808 C CA . LEU B 1 15 ? 42.812 -27.031 -51.312 1 35.94 15 LEU B CA 1
ATOM 3809 C C . LEU B 1 15 ? 42.75 -25.688 -50.594 1 35.94 15 LEU B C 1
ATOM 3811 O O . LEU B 1 15 ? 42.031 -25.516 -49.625 1 35.94 15 LEU B O 1
ATOM 3815 N N . LEU B 1 16 ? 43.781 -24.859 -50.938 1 36.53 16 LEU B N 1
ATOM 3816 C CA . LEU B 1 16 ? 43.812 -23.719 -50.031 1 36.53 16 LEU B CA 1
ATOM 3817 C C . LEU B 1 16 ? 42.594 -22.812 -50.25 1 36.53 16 LEU B C 1
ATOM 3819 O O . LEU B 1 16 ? 42.375 -21.859 -49.5 1 36.53 16 LEU B O 1
ATOM 3823 N N . GLY B 1 17 ? 42.094 -22.859 -51.5 1 33.75 17 GLY B N 1
ATOM 3824 C CA . GLY B 1 17 ? 41.031 -21.859 -51.625 1 33.75 17 GLY B CA 1
ATOM 3825 C C . GLY B 1 17 ? 39.812 -22.188 -50.844 1 33.75 17 GLY B C 1
ATOM 3826 O O . GLY B 1 17 ? 38.75 -21.594 -51.062 1 33.75 17 GLY B O 1
ATOM 3827 N N . ILE B 1 18 ? 39.688 -23.469 -50.344 1 35.22 18 ILE B N 1
ATOM 3828 C CA . ILE B 1 18 ? 38.469 -23.562 -49.562 1 35.22 18 ILE B CA 1
ATOM 3829 C C . ILE B 1 18 ? 38.438 -22.438 -48.531 1 35.22 18 ILE B C 1
ATOM 3831 O O . ILE B 1 18 ? 39.25 -22.406 -47.594 1 35.22 18 ILE B O 1
ATOM 3835 N N . LEU B 1 19 ? 38.469 -21.141 -48.938 1 32.56 19 LEU B N 1
ATOM 3836 C CA . LEU B 1 19 ? 38.156 -19.922 -48.25 1 32.56 19 LEU B CA 1
ATOM 3837 C C . LEU B 1 19 ? 37.094 -20.172 -47.188 1 32.56 19 LEU B C 1
ATOM 3839 O O . LEU B 1 19 ? 36.125 -20.938 -47.406 1 32.56 19 LEU B O 1
ATOM 3843 N N . THR B 1 20 ? 37.469 -19.953 -45.906 1 33.41 20 THR B N 1
ATOM 3844 C CA . THR B 1 20 ? 36.688 -19.594 -44.688 1 33.41 20 THR B CA 1
ATOM 3845 C C . THR B 1 20 ? 35.469 -18.734 -45.062 1 33.41 20 THR B C 1
ATOM 3847 O O . THR B 1 20 ? 35.625 -17.562 -45.438 1 33.41 20 THR B O 1
ATOM 3850 N N . SER B 1 21 ? 34.656 -19.109 -46.031 1 32.22 21 SER B N 1
ATOM 3851 C CA . SER B 1 21 ? 33.375 -18.406 -45.938 1 32.22 21 SER B CA 1
ATOM 3852 C C . SER B 1 21 ? 33 -18.219 -44.469 1 32.22 21 SER B C 1
ATOM 3854 O O . SER B 1 21 ? 32.688 -19.188 -43.781 1 32.22 21 SER B O 1
ATOM 3856 N N . LEU B 1 22 ? 33.719 -17.359 -43.781 1 36.41 22 LEU B N 1
ATOM 3857 C CA . LEU B 1 22 ? 33 -16.828 -42.625 1 36.41 22 LEU B CA 1
ATOM 3858 C C . LEU B 1 22 ? 31.516 -16.719 -42.906 1 36.41 22 LEU B C 1
ATOM 3860 O O . LEU B 1 22 ? 31.078 -15.859 -43.656 1 36.41 22 LEU B O 1
ATOM 3864 N N . ARG B 1 23 ? 30.812 -17.75 -43.25 1 35.12 23 ARG B N 1
ATOM 3865 C CA . ARG B 1 23 ? 29.375 -17.625 -43 1 35.12 23 ARG B CA 1
ATOM 3866 C C . ARG B 1 23 ? 29.109 -16.578 -41.906 1 35.12 23 ARG B C 1
ATOM 3868 O O . ARG B 1 23 ? 29.469 -16.75 -40.75 1 35.12 23 ARG B O 1
ATOM 3875 N N . ALA B 1 24 ? 29.188 -15.414 -42.281 1 36.56 24 ALA B N 1
ATOM 3876 C CA . ALA B 1 24 ? 28.484 -14.461 -41.406 1 36.56 24 ALA B CA 1
ATOM 3877 C C . ALA B 1 24 ? 27.25 -15.094 -40.781 1 36.56 24 ALA B C 1
ATOM 3879 O O . ALA B 1 24 ? 26.281 -15.398 -41.469 1 36.56 24 ALA B O 1
ATOM 3880 N N . ALA B 1 25 ? 27.344 -15.977 -39.875 1 36.91 25 ALA B N 1
ATOM 3881 C CA . ALA B 1 25 ? 26.125 -16.219 -39.094 1 36.91 25 ALA B CA 1
ATOM 3882 C C . ALA B 1 25 ? 25.156 -15.047 -39.188 1 36.91 25 ALA B C 1
ATOM 3884 O O . ALA B 1 25 ? 25.5 -13.922 -38.844 1 36.91 25 ALA B O 1
ATOM 3885 N N . ALA B 1 26 ? 24.469 -14.914 -40.219 1 40.44 26 ALA B N 1
ATOM 3886 C CA . ALA B 1 26 ? 23.359 -13.961 -40.188 1 40.44 26 ALA B CA 1
ATOM 3887 C C . ALA B 1 26 ? 22.938 -13.633 -38.75 1 40.44 26 ALA B C 1
ATOM 3889 O O . ALA B 1 26 ? 22.453 -14.508 -38.031 1 40.44 26 ALA B O 1
ATOM 3890 N N . GLN B 1 27 ? 23.719 -12.844 -38.062 1 49.72 27 GLN B N 1
ATOM 3891 C CA . GLN B 1 27 ? 23.359 -12.43 -36.719 1 49.72 27 GLN B CA 1
ATOM 3892 C C . GLN B 1 27 ? 21.844 -12.305 -36.562 1 49.72 27 GLN B C 1
ATOM 3894 O O . GLN B 1 27 ? 21.188 -11.594 -37.344 1 49.72 27 GLN B O 1
ATOM 3899 N N . ILE B 1 28 ? 21.172 -13.297 -36.406 1 56.81 28 ILE B N 1
ATOM 3900 C CA . ILE B 1 28 ? 19.75 -13.266 -36.094 1 56.81 28 ILE B CA 1
ATOM 3901 C C . ILE B 1 28 ? 19.406 -11.992 -35.344 1 56.81 28 ILE B C 1
ATOM 3903 O O . ILE B 1 28 ? 19.906 -11.766 -34.219 1 56.81 28 ILE B O 1
ATOM 3907 N N . PRO B 1 29 ? 18.703 -11.055 -36 1 78.81 29 PRO B N 1
ATOM 3908 C CA . PRO B 1 29 ? 18.344 -9.75 -35.469 1 78.81 29 PRO B CA 1
ATOM 3909 C C . PRO B 1 29 ? 17.516 -9.859 -34.188 1 78.81 29 PRO B C 1
ATOM 3911 O O . PRO B 1 29 ? 16.672 -10.75 -34.062 1 78.81 29 PRO B O 1
ATOM 3914 N N . ALA B 1 30 ? 18.047 -9.359 -33.156 1 89.69 30 ALA B N 1
ATOM 3915 C CA . ALA B 1 30 ? 17.234 -9.172 -31.953 1 89.69 30 ALA B CA 1
ATOM 3916 C C . ALA B 1 30 ? 15.867 -8.586 -32.312 1 89.69 30 ALA B C 1
ATOM 3918 O O . ALA B 1 30 ? 15.75 -7.828 -33.281 1 89.69 30 ALA B O 1
ATOM 3919 N N . LYS B 1 31 ? 14.883 -9.094 -31.672 1 94.81 31 LYS B N 1
ATOM 3920 C CA . LYS B 1 31 ? 13.539 -8.531 -31.812 1 94.81 31 LYS B CA 1
ATOM 3921 C C . LYS B 1 31 ? 13.461 -7.148 -31.156 1 94.81 31 LYS B C 1
ATOM 3923 O O . LYS B 1 31 ? 12.82 -6.242 -31.703 1 94.81 31 LYS B O 1
ATOM 3928 N N . LEU B 1 32 ? 14.062 -6.953 -30.078 1 97.25 32 LEU B N 1
ATOM 3929 C CA . LEU B 1 32 ? 14 -5.734 -29.281 1 97.25 32 LEU B CA 1
ATOM 3930 C C . LEU B 1 32 ? 15.328 -5.465 -28.594 1 97.25 32 LEU B C 1
ATOM 3932 O O . LEU B 1 32 ? 15.953 -6.383 -28.062 1 97.25 32 LEU B O 1
ATOM 3936 N N . VAL B 1 33 ? 15.812 -4.266 -28.734 1 98.06 33 VAL B N 1
ATOM 3937 C CA . VAL B 1 33 ? 16.906 -3.785 -27.906 1 98.06 33 VAL B CA 1
ATOM 3938 C C . VAL B 1 33 ? 16.453 -2.57 -27.109 1 98.06 33 VAL B C 1
ATOM 3940 O O . VAL B 1 33 ? 15.969 -1.591 -27.672 1 98.06 33 VAL B O 1
ATOM 3943 N N . VAL B 1 34 ? 16.531 -2.658 -25.781 1 98.56 34 VAL B N 1
ATOM 3944 C CA . VAL B 1 34 ? 16.328 -1.535 -24.875 1 98.56 34 VAL B CA 1
ATOM 3945 C C . VAL B 1 34 ? 17.672 -0.929 -24.484 1 98.56 34 VAL B C 1
ATOM 3947 O O . VAL B 1 34 ? 18.516 -1.6 -23.891 1 98.56 34 VAL B O 1
ATOM 3950 N N . ARG B 1 35 ? 17.906 0.302 -24.891 1 98.25 35 ARG B N 1
ATOM 3951 C CA . ARG B 1 35 ? 19.188 0.936 -24.578 1 98.25 35 ARG B CA 1
ATOM 3952 C C . ARG B 1 35 ? 19 2.082 -23.594 1 98.25 35 ARG B C 1
ATOM 3954 O O . ARG B 1 35 ? 17.891 2.588 -23.422 1 98.25 35 ARG B O 1
ATOM 3961 N N . ASN B 1 36 ? 20.078 2.514 -22.906 1 98.62 36 ASN B N 1
ATOM 3962 C CA . ASN B 1 36 ? 20.078 3.613 -21.938 1 98.62 36 ASN B CA 1
ATOM 3963 C C . ASN B 1 36 ? 19.078 3.371 -20.812 1 98.62 36 ASN B C 1
ATOM 3965 O O . ASN B 1 36 ? 18.359 4.285 -20.406 1 98.62 36 ASN B O 1
ATOM 3969 N N . ALA B 1 37 ? 18.984 2.076 -20.375 1 98.81 37 ALA B N 1
ATOM 3970 C CA . ALA B 1 37 ? 18.125 1.678 -19.25 1 98.81 37 ALA B CA 1
ATOM 3971 C C . ALA B 1 37 ? 18.938 1.544 -17.969 1 98.81 37 ALA B C 1
ATOM 3973 O O . ALA B 1 37 ? 20.109 1.142 -18 1 98.81 37 ALA B O 1
ATOM 3974 N N . TYR B 1 38 ? 18.375 2.033 -16.828 1 98.81 38 TYR B N 1
ATOM 3975 C CA . TYR B 1 38 ? 18.922 1.696 -15.523 1 98.81 38 TYR B CA 1
ATOM 3976 C C . TYR B 1 38 ? 18.422 0.334 -15.062 1 98.81 38 TYR B C 1
ATOM 3978 O O . TYR B 1 38 ? 17.266 0.194 -14.664 1 98.81 38 TYR B O 1
ATOM 3986 N N . ILE B 1 39 ? 19.328 -0.71 -15.078 1 98.88 39 ILE B N 1
ATOM 3987 C CA . ILE B 1 39 ? 18.891 -2.102 -15.055 1 98.88 39 ILE B CA 1
ATOM 3988 C C . ILE B 1 39 ? 19.188 -2.711 -13.688 1 98.88 39 ILE B C 1
ATOM 3990 O O . ILE B 1 39 ? 20.328 -2.656 -13.211 1 98.88 39 ILE B O 1
ATOM 3994 N N . PHE B 1 40 ? 18.156 -3.186 -13.047 1 98.88 40 PHE B N 1
ATOM 3995 C CA . PHE B 1 40 ? 18.25 -4.102 -11.922 1 98.88 40 PHE B CA 1
ATOM 3996 C C . PHE B 1 40 ? 18.125 -5.547 -12.383 1 98.88 40 PHE B C 1
ATOM 3998 O O . PHE B 1 40 ? 17.016 -6.062 -12.547 1 98.88 40 PHE B O 1
ATOM 4005 N N . SER B 1 41 ? 19.234 -6.219 -12.547 1 98.69 41 SER B N 1
ATOM 4006 C CA . SER B 1 41 ? 19.203 -7.527 -13.188 1 98.69 41 SER B CA 1
ATOM 4007 C C . SER B 1 41 ? 18.688 -8.594 -12.227 1 98.69 41 SER B C 1
ATOM 4009 O O . SER B 1 41 ? 18.156 -9.617 -12.664 1 98.69 41 SER B O 1
ATOM 4011 N N . MET B 1 42 ? 18.906 -8.43 -10.914 1 98.44 42 MET B N 1
ATOM 4012 C CA . MET B 1 42 ? 18.609 -9.375 -9.852 1 98.44 42 MET B CA 1
ATOM 4013 C C . MET B 1 42 ? 19.406 -10.664 -10.023 1 98.44 42 MET B C 1
ATOM 4015 O O . MET B 1 42 ? 19.062 -11.695 -9.438 1 98.44 42 MET B O 1
ATOM 4019 N N . ALA B 1 43 ? 20.375 -10.625 -10.906 1 97.62 43 ALA B N 1
ATOM 4020 C CA . ALA B 1 43 ? 21.312 -11.734 -11.008 1 97.62 43 ALA B CA 1
ATOM 4021 C C . ALA B 1 43 ? 22.188 -11.828 -9.766 1 97.62 43 ALA B C 1
ATOM 4023 O O . ALA B 1 43 ? 22.625 -10.805 -9.227 1 97.62 43 ALA B O 1
ATOM 4024 N N . SER B 1 44 ? 22.375 -13.039 -9.289 1 93.62 44 SER B N 1
ATOM 4025 C CA . SER B 1 44 ? 23.188 -13.219 -8.086 1 93.62 44 SER B CA 1
ATOM 4026 C C . SER B 1 44 ? 24.594 -12.672 -8.266 1 93.62 44 SER B C 1
ATOM 4028 O O . SER B 1 44 ? 25.219 -12.234 -7.301 1 93.62 44 SER B O 1
ATOM 4030 N N . SER B 1 45 ? 25.078 -12.594 -9.484 1 92.5 45 SER B N 1
ATOM 4031 C CA . SER B 1 45 ? 26.438 -12.156 -9.766 1 92.5 45 SER B CA 1
ATOM 4032 C C . SER B 1 45 ? 26.516 -10.648 -9.93 1 92.5 45 SER B C 1
ATOM 4034 O O . SER B 1 45 ? 27.609 -10.078 -9.992 1 92.5 45 SER B O 1
ATOM 4036 N N . GLU B 1 46 ? 25.391 -10.016 -10.008 1 92.81 46 GLU B N 1
ATOM 4037 C CA . GLU B 1 46 ? 25.359 -8.586 -10.273 1 92.81 46 GLU B CA 1
ATOM 4038 C C . GLU B 1 46 ? 24.266 -7.895 -9.469 1 92.81 46 GLU B C 1
ATOM 4040 O O . GLU B 1 46 ? 23.234 -7.496 -10.016 1 92.81 46 GLU B O 1
ATOM 4045 N N . ARG B 1 47 ? 24.609 -7.574 -8.289 1 94.12 47 ARG B N 1
ATOM 4046 C CA . ARG B 1 47 ? 23.625 -6.977 -7.395 1 94.12 47 ARG B CA 1
ATOM 4047 C C . ARG B 1 47 ? 23.469 -5.484 -7.668 1 94.12 47 ARG B C 1
ATOM 4049 O O . ARG B 1 47 ? 22.359 -4.941 -7.582 1 94.12 47 ARG B O 1
ATOM 4056 N N . GLU B 1 48 ? 24.531 -4.797 -8.055 1 97.12 48 GLU B N 1
ATOM 4057 C CA . GLU B 1 48 ? 24.484 -3.357 -8.297 1 97.12 48 GLU B CA 1
ATOM 4058 C C . GLU B 1 48 ? 23.812 -3.043 -9.625 1 97.12 48 GLU B C 1
ATOM 4060 O O . GLU B 1 48 ? 24.203 -3.58 -10.664 1 97.12 48 GLU B O 1
ATOM 4065 N N . PRO B 1 49 ? 22.781 -2.215 -9.578 1 98.38 49 PRO B N 1
ATOM 4066 C CA . PRO B 1 49 ? 22.188 -1.812 -10.852 1 98.38 49 PRO B CA 1
ATOM 4067 C C . PRO B 1 49 ? 23.156 -0.991 -11.711 1 98.38 49 PRO B C 1
ATOM 4069 O O . PRO B 1 49 ? 24.125 -0.444 -11.203 1 98.38 49 PRO B O 1
ATOM 4072 N N . PHE B 1 50 ? 22.906 -0.939 -12.992 1 98.38 50 PHE B N 1
ATOM 4073 C CA . PHE B 1 50 ? 23.781 -0.232 -13.914 1 98.38 50 PHE B CA 1
ATOM 4074 C C . PHE B 1 50 ? 23 0.319 -15.102 1 98.38 50 PHE B C 1
ATOM 4076 O O . PHE B 1 50 ? 21.922 -0.174 -15.414 1 98.38 50 PHE B O 1
ATOM 4083 N N . THR B 1 51 ? 23.531 1.357 -15.727 1 98.69 51 THR B N 1
ATOM 4084 C CA . THR B 1 51 ? 22.984 1.868 -16.984 1 98.69 51 THR B CA 1
ATOM 4085 C C . THR B 1 51 ? 23.516 1.067 -18.172 1 98.69 51 THR B C 1
ATOM 4087 O O . THR B 1 51 ? 24.734 0.87 -18.297 1 98.69 51 THR B O 1
ATOM 4090 N N . GLY B 1 52 ? 22.562 0.493 -18.969 1 98.69 52 GLY B N 1
ATOM 4091 C CA . GLY B 1 52 ? 23 -0.333 -20.078 1 98.69 52 GLY B CA 1
ATOM 4092 C C . GLY B 1 52 ? 21.875 -0.728 -21.016 1 98.69 52 GLY B C 1
ATOM 4093 O O . GLY B 1 52 ? 21.016 0.087 -21.328 1 98.69 52 GLY B O 1
ATOM 4094 N N . PHE B 1 53 ? 22.062 -1.971 -21.547 1 98.5 53 PHE B N 1
ATOM 4095 C CA . PHE B 1 53 ? 21.109 -2.398 -22.562 1 98.5 53 PHE B CA 1
ATOM 4096 C C . PHE B 1 53 ? 20.609 -3.812 -22.281 1 98.5 53 PHE B C 1
ATOM 4098 O O . PHE B 1 53 ? 21.234 -4.551 -21.516 1 98.5 53 PHE B O 1
ATOM 4105 N N . LEU B 1 54 ? 19.484 -4.152 -22.781 1 98.69 54 LEU B N 1
ATOM 4106 C CA . LEU B 1 54 ? 18.859 -5.473 -22.812 1 98.69 54 LEU B CA 1
ATOM 4107 C C . LEU B 1 54 ? 18.422 -5.84 -24.219 1 98.69 54 LEU B C 1
ATOM 4109 O O . LEU B 1 54 ? 17.688 -5.086 -24.859 1 98.69 54 LEU B O 1
ATOM 4113 N N . ALA B 1 55 ? 18.922 -6.938 -24.75 1 98.44 55 ALA B N 1
ATOM 4114 C CA . ALA B 1 55 ? 18.562 -7.418 -26.078 1 98.44 55 ALA B CA 1
ATOM 4115 C C . ALA B 1 55 ? 17.719 -8.68 -26 1 98.44 55 ALA B C 1
ATOM 4117 O O . ALA B 1 55 ? 18.031 -9.609 -25.25 1 98.44 55 ALA B O 1
ATOM 4118 N N . VAL B 1 56 ? 16.656 -8.688 -26.766 1 98 56 VAL B N 1
ATOM 4119 C CA . VAL B 1 56 ? 15.711 -9.797 -26.75 1 98 56 VAL B CA 1
ATOM 4120 C C . VAL B 1 56 ? 15.68 -10.477 -28.109 1 98 56 VAL B C 1
ATOM 4122 O O . VAL B 1 56 ? 15.547 -9.812 -29.141 1 98 56 VAL B O 1
ATOM 4125 N N . GLY B 1 57 ? 15.773 -11.742 -28.094 1 95.25 57 GLY B N 1
ATOM 4126 C CA . GLY B 1 57 ? 15.719 -12.523 -29.312 1 95.25 57 GLY B CA 1
ATOM 4127 C C . GLY B 1 57 ? 14.305 -12.75 -29.812 1 95.25 57 GLY B C 1
ATOM 4128 O O . GLY B 1 57 ? 13.336 -12.438 -29.125 1 95.25 57 GLY B O 1
ATOM 4129 N N . ALA B 1 58 ? 14.203 -13.305 -30.984 1 92.44 58 ALA B N 1
ATOM 4130 C CA . ALA B 1 58 ? 12.906 -13.562 -31.609 1 92.44 58 ALA B CA 1
ATOM 4131 C C . ALA B 1 58 ? 12.102 -14.586 -30.812 1 92.44 58 ALA B C 1
ATOM 4133 O O . ALA B 1 58 ? 10.875 -14.586 -30.859 1 92.44 58 ALA B O 1
ATOM 4134 N N . ASP B 1 59 ? 12.828 -15.375 -30.062 1 91.5 59 ASP B N 1
ATOM 4135 C CA . ASP B 1 59 ? 12.164 -16.422 -29.297 1 91.5 59 ASP B CA 1
ATOM 4136 C C . ASP B 1 59 ? 11.703 -15.891 -27.938 1 91.5 59 ASP B C 1
ATOM 4138 O O . ASP B 1 59 ? 11.188 -16.656 -27.109 1 91.5 59 ASP B O 1
ATOM 4142 N N . GLY B 1 60 ? 11.945 -14.641 -27.688 1 94.69 60 GLY B N 1
ATOM 4143 C CA . GLY B 1 60 ? 11.469 -14.031 -26.453 1 94.69 60 GLY B CA 1
ATOM 4144 C C . GLY B 1 60 ? 12.43 -14.195 -25.297 1 94.69 60 GLY B C 1
ATOM 4145 O O . GLY B 1 60 ? 12.094 -13.875 -24.156 1 94.69 60 GLY B O 1
ATOM 4146 N N . ARG B 1 61 ? 13.602 -14.68 -25.609 1 96.19 61 ARG B N 1
ATOM 4147 C CA . ARG B 1 61 ? 14.617 -14.859 -24.578 1 96.19 61 ARG B CA 1
ATOM 4148 C C . ARG B 1 61 ? 15.656 -13.742 -24.625 1 96.19 61 ARG B C 1
ATOM 4150 O O . ARG B 1 61 ? 15.844 -13.117 -25.672 1 96.19 61 ARG B O 1
ATOM 4157 N N . ILE B 1 62 ? 16.266 -13.508 -23.531 1 97.81 62 ILE B N 1
ATOM 4158 C CA . ILE B 1 62 ? 17.297 -12.484 -23.438 1 97.81 62 ILE B CA 1
ATOM 4159 C C . ILE B 1 62 ? 18.562 -12.953 -24.172 1 97.81 62 ILE B C 1
ATOM 4161 O O . ILE B 1 62 ? 19.109 -14.008 -23.859 1 97.81 62 ILE B O 1
ATOM 4165 N N . LEU B 1 63 ? 18.953 -12.164 -25.141 1 97.38 63 LEU B N 1
ATOM 4166 C CA . LEU B 1 63 ? 20.172 -12.461 -25.906 1 97.38 63 LEU B CA 1
ATOM 4167 C C . LEU B 1 63 ? 21.406 -11.914 -25.203 1 97.38 63 LEU B C 1
ATOM 4169 O O . LEU B 1 63 ? 22.469 -12.539 -25.234 1 97.38 63 LEU B O 1
ATOM 4173 N N . ALA B 1 64 ? 21.188 -10.734 -24.688 1 97.12 64 ALA B N 1
ATOM 4174 C CA . ALA B 1 64 ? 22.312 -10.062 -24.031 1 97.12 64 ALA B CA 1
ATOM 4175 C C . ALA B 1 64 ? 21.812 -8.953 -23.109 1 97.12 64 ALA B C 1
ATOM 4177 O O . ALA B 1 64 ? 20.781 -8.328 -23.359 1 97.12 64 ALA B O 1
ATOM 4178 N N . VAL B 1 65 ? 22.547 -8.758 -22.016 1 97.88 65 VAL B N 1
ATOM 4179 C CA . VAL B 1 65 ? 22.375 -7.668 -21.078 1 97.88 65 VAL B CA 1
ATOM 4180 C C . VAL B 1 65 ? 23.734 -7.184 -20.594 1 97.88 65 VAL B C 1
ATOM 4182 O O . VAL B 1 65 ? 24.625 -7.988 -20.328 1 97.88 65 VAL B O 1
ATOM 4185 N N . GLY B 1 66 ? 23.891 -5.898 -20.641 1 97.12 66 GLY B N 1
ATOM 4186 C CA . GLY B 1 66 ? 25.203 -5.434 -20.234 1 97.12 66 GLY B CA 1
ATOM 4187 C C . GLY B 1 66 ? 25.266 -3.932 -20.016 1 97.12 66 GLY B C 1
ATOM 4188 O O . GLY B 1 66 ? 24.312 -3.213 -20.344 1 97.12 66 GLY B O 1
ATOM 4189 N N . LYS B 1 67 ? 26.406 -3.498 -19.469 1 97.56 67 LYS B N 1
ATOM 4190 C CA . LYS B 1 67 ? 26.672 -2.088 -19.203 1 97.56 67 LYS B CA 1
ATOM 4191 C C . LYS B 1 67 ? 26.969 -1.328 -20.484 1 97.56 67 LYS B C 1
ATOM 4193 O O . LYS B 1 67 ? 27.578 -1.876 -21.406 1 97.56 67 LYS B O 1
ATOM 4198 N N . GLY B 1 68 ? 26.453 -0.078 -20.531 1 97.69 68 GLY B N 1
ATOM 4199 C CA . GLY B 1 68 ? 26.781 0.788 -21.641 1 97.69 68 GLY B CA 1
ATOM 4200 C C . GLY B 1 68 ? 25.922 0.542 -22.875 1 97.69 68 GLY B C 1
ATOM 4201 O O . GLY B 1 68 ? 24.797 0.056 -22.75 1 97.69 68 GLY B O 1
ATOM 4202 N N . GLU B 1 69 ? 26.406 0.987 -24.031 1 97 69 GLU B N 1
ATOM 4203 C CA . GLU B 1 69 ? 25.688 0.871 -25.297 1 97 69 GLU B CA 1
ATOM 4204 C C . GLU B 1 69 ? 25.766 -0.549 -25.844 1 97 69 GLU B C 1
ATOM 4206 O O . GLU B 1 69 ? 26.766 -1.245 -25.641 1 97 69 GLU B O 1
ATOM 4211 N N . PRO B 1 70 ? 24.672 -0.974 -26.484 1 96 70 PRO B N 1
ATOM 4212 C CA . PRO B 1 70 ? 24.766 -2.273 -27.156 1 96 70 PRO B CA 1
ATOM 4213 C C . PRO B 1 70 ? 25.875 -2.312 -28.203 1 96 70 PRO B C 1
ATOM 4215 O O . PRO B 1 70 ? 26.172 -1.289 -28.828 1 96 70 PRO B O 1
ATOM 4218 N N . PRO B 1 71 ? 26.391 -3.461 -28.422 1 93 71 PRO B N 1
ATOM 4219 C CA . PRO B 1 71 ? 27.406 -3.572 -29.469 1 93 71 PRO B CA 1
ATOM 4220 C C . PRO B 1 71 ? 26.875 -3.195 -30.844 1 93 71 PRO B C 1
ATOM 4222 O O . PRO B 1 71 ? 25.719 -3.477 -31.156 1 93 71 PRO B O 1
ATOM 4225 N N . ALA B 1 72 ? 27.719 -2.709 -31.656 1 90.38 72 ALA B N 1
ATOM 4226 C CA . ALA B 1 72 ? 27.359 -2.264 -33 1 90.38 72 ALA B CA 1
ATOM 4227 C C . ALA B 1 72 ? 26.859 -3.434 -33.844 1 90.38 72 ALA B C 1
ATOM 4229 O O . ALA B 1 72 ? 26.047 -3.248 -34.75 1 90.38 72 ALA B O 1
ATOM 4230 N N . SER B 1 73 ? 27.297 -4.566 -33.5 1 89.19 73 SER B N 1
ATOM 4231 C CA . SER B 1 73 ? 26.953 -5.766 -34.25 1 89.19 73 SER B CA 1
ATOM 4232 C C . SER B 1 73 ? 25.547 -6.234 -33.938 1 89.19 73 SER B C 1
ATOM 4234 O O . SER B 1 73 ? 24.969 -7.035 -34.688 1 89.19 73 SER B O 1
ATOM 4236 N N . LEU B 1 74 ? 25.031 -5.762 -32.906 1 90.62 74 LEU B N 1
ATOM 4237 C CA . LEU B 1 74 ? 23.688 -6.172 -32.5 1 90.62 74 LEU B CA 1
ATOM 4238 C C . LEU B 1 74 ? 22.641 -5.398 -33.281 1 90.62 74 LEU B C 1
ATOM 4240 O O . LEU B 1 74 ? 22.469 -4.195 -33.094 1 90.62 74 LEU B O 1
ATOM 4244 N N . LYS B 1 75 ? 22 -6.062 -34.25 1 90.12 75 LYS B N 1
ATOM 4245 C CA . LYS B 1 75 ? 20.891 -5.492 -35 1 90.12 75 LYS B CA 1
ATOM 4246 C C . LYS B 1 75 ? 19.547 -5.949 -34.438 1 90.12 75 LYS B C 1
ATOM 4248 O O . LYS B 1 75 ? 19.422 -7.09 -34 1 90.12 75 LYS B O 1
ATOM 4253 N N . ALA B 1 76 ? 18.656 -5.016 -34.375 1 93.44 76 ALA B N 1
ATOM 4254 C CA . ALA B 1 76 ? 17.344 -5.355 -33.844 1 93.44 76 ALA B CA 1
ATOM 4255 C C . ALA B 1 76 ? 16.219 -4.781 -34.719 1 93.44 76 ALA B C 1
ATOM 4257 O O . ALA B 1 76 ? 16.406 -3.75 -35.375 1 93.44 76 ALA B O 1
ATOM 4258 N N . ALA B 1 77 ? 15.117 -5.453 -34.719 1 93.12 77 ALA B N 1
ATOM 4259 C CA . ALA B 1 77 ? 13.938 -4.953 -35.406 1 93.12 77 ALA B CA 1
ATOM 4260 C C . ALA B 1 77 ? 13.422 -3.666 -34.781 1 93.12 77 ALA B C 1
ATOM 4262 O O . ALA B 1 77 ? 12.984 -2.75 -35.469 1 93.12 77 ALA B O 1
ATOM 4263 N N . THR B 1 78 ? 13.445 -3.592 -33.469 1 95.06 78 THR B N 1
ATOM 4264 C CA . THR B 1 78 ? 13.039 -2.422 -32.719 1 95.06 78 THR B CA 1
ATOM 4265 C C . THR B 1 78 ? 14.117 -2.027 -31.703 1 95.06 78 THR B C 1
ATOM 4267 O O . THR B 1 78 ? 14.648 -2.879 -31 1 95.06 78 THR B O 1
ATOM 4270 N N . VAL B 1 79 ? 14.484 -0.792 -31.734 1 96.06 79 VAL B N 1
ATOM 4271 C CA . VAL B 1 79 ? 15.383 -0.226 -30.734 1 96.06 79 VAL B CA 1
ATOM 4272 C C . VAL B 1 79 ? 14.648 0.847 -29.922 1 96.06 79 VAL B C 1
ATOM 4274 O O . VAL B 1 79 ? 14.117 1.802 -30.5 1 96.06 79 VAL B O 1
ATOM 4277 N N . TRP B 1 80 ? 14.578 0.661 -28.672 1 97 80 TRP B N 1
ATOM 4278 C CA . TRP B 1 80 ? 13.898 1.612 -27.797 1 97 80 TRP B CA 1
ATOM 4279 C C . TRP B 1 80 ? 14.891 2.285 -26.844 1 97 80 TRP B C 1
ATOM 4281 O O . TRP B 1 80 ? 15.609 1.609 -26.109 1 97 80 TRP B O 1
ATOM 4291 N N . ASP B 1 81 ? 15 3.604 -26.922 1 98.31 81 ASP B N 1
ATOM 4292 C CA . ASP B 1 81 ? 15.781 4.383 -25.969 1 98.31 81 ASP B CA 1
ATOM 4293 C C . ASP B 1 81 ? 14.984 4.613 -24.672 1 98.31 81 ASP B C 1
ATOM 4295 O O . ASP B 1 81 ? 14.016 5.375 -24.672 1 98.31 81 ASP B O 1
ATOM 4299 N N . ALA B 1 82 ? 15.469 4.012 -23.609 1 98.25 82 ALA B N 1
ATOM 4300 C CA . ALA B 1 82 ? 14.742 4.051 -22.344 1 98.25 82 ALA B CA 1
ATOM 4301 C C . ALA B 1 82 ? 14.938 5.383 -21.641 1 98.25 82 ALA B C 1
ATOM 4303 O O . ALA B 1 82 ? 14.211 5.707 -20.703 1 98.25 82 ALA B O 1
ATOM 4304 N N . LYS B 1 83 ? 15.914 6.176 -22.016 1 97.69 83 LYS B N 1
ATOM 4305 C CA . LYS B 1 83 ? 16.156 7.508 -21.469 1 97.69 83 LYS B CA 1
ATOM 4306 C C . LYS B 1 83 ? 16.281 7.465 -19.953 1 97.69 83 LYS B C 1
ATOM 4308 O O . LYS B 1 83 ? 15.695 8.305 -19.266 1 97.69 83 LYS B O 1
ATOM 4313 N N . GLY B 1 84 ? 16.906 6.41 -19.438 1 98.12 84 GLY B N 1
ATOM 4314 C CA . GLY B 1 84 ? 17.203 6.336 -18.016 1 98.12 84 GLY B CA 1
ATOM 4315 C C . GLY B 1 84 ? 16.109 5.656 -17.203 1 98.12 84 GLY B C 1
ATOM 4316 O O . GLY B 1 84 ? 16.219 5.516 -15.992 1 98.12 84 GLY B O 1
ATOM 4317 N N . HIS B 1 85 ? 15.07 5.18 -17.875 1 98.81 85 HIS B N 1
ATOM 4318 C CA . HIS B 1 85 ? 14.031 4.449 -17.156 1 98.81 85 HIS B CA 1
ATOM 4319 C C . HIS B 1 85 ? 14.594 3.203 -16.484 1 98.81 85 HIS B C 1
ATOM 4321 O O . HIS B 1 85 ? 15.609 2.662 -16.922 1 98.81 85 HIS B O 1
ATOM 4327 N N . TRP B 1 86 ? 14 2.859 -15.406 1 98.94 86 TRP B N 1
ATOM 4328 C CA . TRP B 1 86 ? 14.438 1.687 -14.656 1 98.94 86 TRP B CA 1
ATOM 4329 C C . TRP B 1 86 ? 13.844 0.411 -15.242 1 98.94 86 TRP B C 1
ATOM 4331 O O . TRP B 1 86 ? 12.672 0.386 -15.625 1 98.94 86 TRP B O 1
ATOM 4341 N N . VAL B 1 87 ? 14.664 -0.616 -15.336 1 98.94 87 VAL B N 1
ATOM 4342 C CA . VAL B 1 87 ? 14.234 -1.909 -15.852 1 98.94 87 VAL B CA 1
ATOM 4343 C C . VAL B 1 87 ? 14.5 -2.998 -14.82 1 98.94 87 VAL B C 1
ATOM 4345 O O . VAL B 1 87 ? 15.625 -3.137 -14.336 1 98.94 87 VAL B O 1
ATOM 4348 N N . ILE B 1 88 ? 13.477 -3.73 -14.438 1 98.94 88 ILE B N 1
ATOM 4349 C CA . ILE B 1 88 ? 13.578 -4.832 -13.492 1 98.94 88 ILE B CA 1
ATOM 4350 C C . ILE B 1 88 ? 12.883 -6.066 -14.055 1 98.94 88 ILE B C 1
ATOM 4352 O O . ILE B 1 88 ? 12.07 -5.965 -14.977 1 98.94 88 ILE B O 1
ATOM 4356 N N . PRO B 1 89 ? 13.266 -7.273 -13.539 1 98.94 89 PRO B N 1
ATOM 4357 C CA . PRO B 1 89 ? 12.469 -8.438 -13.938 1 98.94 89 PRO B CA 1
ATOM 4358 C C . PRO B 1 89 ? 10.984 -8.281 -13.602 1 98.94 89 PRO B C 1
ATOM 4360 O O . PRO B 1 89 ? 10.641 -7.613 -12.633 1 98.94 89 PRO B O 1
ATOM 4363 N N . GLY B 1 90 ? 10.125 -8.883 -14.445 1 98.88 90 GLY B N 1
ATOM 4364 C CA . GLY B 1 90 ? 8.727 -8.961 -14.047 1 98.88 90 GLY B CA 1
ATOM 4365 C C . GLY B 1 90 ? 8.539 -9.641 -12.703 1 98.88 90 GLY B C 1
ATOM 4366 O O . GLY B 1 90 ? 9.242 -10.602 -12.375 1 98.88 90 GLY B O 1
ATOM 4367 N N . PHE B 1 91 ? 7.586 -9.141 -11.93 1 98.94 91 PHE B N 1
ATOM 4368 C CA . PHE B 1 91 ? 7.285 -9.797 -10.664 1 98.94 91 PHE B CA 1
ATOM 4369 C C . PHE B 1 91 ? 6.699 -11.188 -10.898 1 98.94 91 PHE B C 1
ATOM 4371 O O . PHE B 1 91 ? 6.016 -11.422 -11.898 1 98.94 91 PHE B O 1
ATOM 4378 N N . ILE B 1 92 ? 7.023 -12.07 -10.023 1 98.94 92 ILE B N 1
ATOM 4379 C CA . ILE B 1 92 ? 6.457 -13.414 -10 1 98.94 92 ILE B CA 1
ATOM 4380 C C . ILE B 1 92 ? 5.648 -13.617 -8.727 1 98.94 92 ILE B C 1
ATOM 4382 O O . ILE B 1 92 ? 6.137 -13.359 -7.621 1 98.94 92 ILE B O 1
ATOM 4386 N N . SER B 1 93 ? 4.406 -14.016 -8.914 1 98.94 93 SER B N 1
ATOM 4387 C CA . SER B 1 93 ? 3.588 -14.367 -7.758 1 98.94 93 SER B CA 1
ATOM 4388 C C . SER B 1 93 ? 3.617 -15.867 -7.5 1 98.94 93 SER B C 1
ATOM 4390 O O . SER B 1 93 ? 3.014 -16.641 -8.242 1 98.94 93 SER B O 1
ATOM 4392 N N . ALA B 1 94 ? 4.18 -16.25 -6.371 1 98.88 94 ALA B N 1
ATOM 4393 C CA . ALA B 1 94 ? 4.332 -17.656 -6.059 1 98.88 94 ALA B CA 1
ATOM 4394 C C . ALA B 1 94 ? 3.008 -18.266 -5.605 1 98.88 94 ALA B C 1
ATOM 4396 O O . ALA B 1 94 ? 2.898 -19.484 -5.453 1 98.88 94 ALA B O 1
ATOM 4397 N N . HIS B 1 95 ? 2.02 -17.453 -5.418 1 98.88 95 HIS B N 1
ATOM 4398 C CA . HIS B 1 95 ? 0.704 -17.891 -4.969 1 98.88 95 HIS B CA 1
ATOM 4399 C C . HIS B 1 95 ? -0.38 -16.906 -5.379 1 98.88 95 HIS B C 1
ATOM 4401 O O . HIS B 1 95 ? -0.39 -15.766 -4.918 1 98.88 95 HIS B O 1
ATOM 4407 N N . SER B 1 96 ? -1.291 -17.328 -6.234 1 98.81 96 SER B N 1
ATOM 4408 C CA . SER B 1 96 ? -2.41 -16.484 -6.652 1 98.81 96 SER B CA 1
ATOM 4409 C C . SER B 1 96 ? -3.672 -17.312 -6.867 1 98.81 96 SER B C 1
ATOM 4411 O O . SER B 1 96 ? -3.594 -18.531 -7.086 1 98.81 96 SER B O 1
ATOM 4413 N N . HIS B 1 97 ? -4.797 -16.734 -6.672 1 98.62 97 HIS B N 1
ATOM 4414 C CA . HIS B 1 97 ? -6.113 -17.219 -7.066 1 98.62 97 HIS B CA 1
ATOM 4415 C C . HIS B 1 97 ? -6.738 -16.312 -8.125 1 98.62 97 HIS B C 1
ATOM 4417 O O . HIS B 1 97 ? -7.598 -15.484 -7.812 1 98.62 97 HIS B O 1
ATOM 4423 N N . LEU B 1 98 ? -6.438 -16.547 -9.391 1 98.56 98 LEU B N 1
ATOM 4424 C CA . LEU B 1 98 ? -6.746 -15.586 -10.438 1 98.56 98 LEU B CA 1
ATOM 4425 C C . LEU B 1 98 ? -8.258 -15.43 -10.602 1 98.56 98 LEU B C 1
ATOM 4427 O O . LEU B 1 98 ? -8.742 -14.328 -10.867 1 98.56 98 LEU B O 1
ATOM 4431 N N . TRP B 1 99 ? -9.039 -16.469 -10.383 1 98.25 99 TRP B N 1
ATOM 4432 C CA . TRP B 1 99 ? -10.477 -16.453 -10.586 1 98.25 99 TRP B CA 1
ATOM 4433 C C . TRP B 1 99 ? -11.156 -15.562 -9.547 1 98.25 99 TRP B C 1
ATOM 4435 O O . TRP B 1 99 ? -12.297 -15.133 -9.734 1 98.25 99 TRP B O 1
ATOM 4445 N N . GLN B 1 100 ? -10.492 -15.242 -8.508 1 98.12 100 GLN B N 1
ATOM 4446 C CA . GLN B 1 100 ? -11.094 -14.492 -7.406 1 98.12 100 GLN B CA 1
ATOM 4447 C C . GLN B 1 100 ? -11.219 -13.016 -7.758 1 98.12 100 GLN B C 1
ATOM 4449 O O . GLN B 1 100 ? -11.828 -12.242 -7.012 1 98.12 100 GLN B O 1
ATOM 4454 N N . SER B 1 101 ? -10.734 -12.57 -8.898 1 97.25 101 SER B N 1
ATOM 4455 C CA . SER B 1 101 ? -10.852 -11.188 -9.344 1 97.25 101 SER B CA 1
ATOM 4456 C C . SER B 1 101 ? -12.312 -10.742 -9.406 1 97.25 101 SER B C 1
ATOM 4458 O O . SER B 1 101 ? -12.609 -9.555 -9.289 1 97.25 101 SER B O 1
ATOM 4460 N N . ALA B 1 102 ? -13.211 -11.68 -9.461 1 97.5 102 ALA B N 1
ATOM 4461 C CA . ALA B 1 102 ? -14.641 -11.414 -9.594 1 97.5 102 ALA B CA 1
ATOM 4462 C C . ALA B 1 102 ? -15.258 -11.047 -8.25 1 97.5 102 ALA B C 1
ATOM 4464 O O . ALA B 1 102 ? -16.375 -10.539 -8.195 1 97.5 102 ALA B O 1
ATOM 4465 N N . TYR B 1 103 ? -14.477 -11.172 -7.172 1 97.5 103 TYR B N 1
ATOM 4466 C CA . TYR B 1 103 ? -15.141 -11.133 -5.875 1 97.5 103 TYR B CA 1
ATOM 4467 C C . TYR B 1 103 ? -14.422 -10.188 -4.922 1 97.5 103 TYR B C 1
ATOM 4469 O O . TYR B 1 103 ? -14.438 -10.391 -3.703 1 97.5 103 TYR B O 1
ATOM 4477 N N . ARG B 1 104 ? -13.82 -9.125 -5.41 1 97.5 104 ARG B N 1
ATOM 4478 C CA . ARG B 1 104 ? -13.125 -8.141 -4.586 1 97.5 104 ARG B CA 1
ATOM 4479 C C . ARG B 1 104 ? -14.062 -7.516 -3.562 1 97.5 104 ARG B C 1
ATOM 4481 O O . ARG B 1 104 ? -15.227 -7.246 -3.863 1 97.5 104 ARG B O 1
ATOM 4488 N N . GLY B 1 105 ? -13.523 -7.289 -2.35 1 97.38 105 GLY B N 1
ATOM 4489 C CA . GLY B 1 105 ? -14.258 -6.555 -1.332 1 97.38 105 GLY B CA 1
ATOM 4490 C C . GLY B 1 105 ? -15.258 -7.418 -0.584 1 97.38 105 GLY B C 1
ATOM 4491 O O . GLY B 1 105 ? -15.922 -6.945 0.339 1 97.38 105 GLY B O 1
ATOM 4492 N N . LEU B 1 106 ? -15.367 -8.695 -0.902 1 97 106 LEU B N 1
ATOM 4493 C CA . LEU B 1 106 ? -16.312 -9.609 -0.273 1 97 106 LEU B CA 1
ATOM 4494 C C . LEU B 1 106 ? -15.891 -9.93 1.156 1 97 106 LEU B C 1
ATOM 4496 O O . LEU B 1 106 ? -14.695 -10.031 1.447 1 97 106 LEU B O 1
ATOM 4500 N N . ALA B 1 107 ? -16.875 -10.047 2.072 1 97.88 107 ALA B N 1
ATOM 4501 C CA . ALA B 1 107 ? -16.672 -10.531 3.432 1 97.88 107 ALA B CA 1
ATOM 4502 C C . ALA B 1 107 ? -15.602 -9.719 4.152 1 97.88 107 ALA B C 1
ATOM 4504 O O . ALA B 1 107 ? -14.648 -10.273 4.703 1 97.88 107 ALA B O 1
ATOM 4505 N N . ALA B 1 108 ? -15.852 -8.453 4.293 1 97.62 108 ALA B N 1
ATOM 4506 C CA . ALA B 1 108 ? -14.852 -7.441 4.629 1 97.62 108 ALA B CA 1
ATOM 4507 C C . ALA B 1 108 ? -14.297 -7.668 6.031 1 97.62 108 ALA B C 1
ATOM 4509 O O . ALA B 1 108 ? -13.133 -7.359 6.301 1 97.62 108 ALA B O 1
ATOM 4510 N N . ASP B 1 109 ? -15.031 -8.18 6.969 1 98.06 109 ASP B N 1
ATOM 4511 C CA . ASP B 1 109 ? -14.609 -8.25 8.367 1 98.06 109 ASP B CA 1
ATOM 4512 C C . ASP B 1 109 ? -14.477 -9.695 8.828 1 98.06 109 ASP B C 1
ATOM 4514 O O . ASP B 1 109 ? -14.648 -9.992 10.016 1 98.06 109 ASP B O 1
ATOM 4518 N N . LYS B 1 110 ? -14.172 -10.602 7.859 1 98.19 110 LYS B N 1
ATOM 4519 C CA . LYS B 1 110 ? -14.07 -12.016 8.188 1 98.19 110 LYS B CA 1
ATOM 4520 C C . LYS B 1 110 ? -12.625 -12.492 8.133 1 98.19 110 LYS B C 1
ATOM 4522 O O . LYS B 1 110 ? -11.859 -12.07 7.266 1 98.19 110 LYS B O 1
ATOM 4527 N N . THR B 1 111 ? -12.344 -13.328 9.164 1 98.31 111 THR B N 1
ATOM 4528 C CA . THR B 1 111 ? -11.094 -14.078 9.062 1 98.31 111 THR B CA 1
ATOM 4529 C C . THR B 1 111 ? -11.18 -15.141 7.973 1 98.31 111 THR B C 1
ATOM 4531 O O . THR B 1 111 ? -12.211 -15.266 7.301 1 98.31 111 THR B O 1
ATOM 4534 N N . LEU B 1 112 ? -10.117 -15.891 7.773 1 97.88 112 LEU B N 1
ATOM 4535 C CA . LEU B 1 112 ? -10 -16.844 6.68 1 97.88 112 LEU B CA 1
ATOM 4536 C C . LEU B 1 112 ? -11.203 -17.781 6.637 1 97.88 112 LEU B C 1
ATOM 4538 O O . LEU B 1 112 ? -11.82 -17.953 5.586 1 97.88 112 LEU B O 1
ATOM 4542 N N . LEU B 1 113 ? -11.578 -18.375 7.758 1 97 113 LEU B N 1
ATOM 4543 C CA . LEU B 1 113 ? -12.625 -19.391 7.77 1 97 113 LEU B CA 1
ATOM 4544 C C . LEU B 1 113 ? -13.977 -18.766 7.418 1 97 113 LEU B C 1
ATOM 4546 O O . LEU B 1 113 ? -14.75 -19.344 6.656 1 97 113 LEU B O 1
ATOM 4550 N N . GLY B 1 114 ? -14.266 -17.609 8.055 1 97.69 114 GLY B N 1
ATOM 4551 C CA . GLY B 1 114 ? -15.477 -16.906 7.68 1 97.69 114 GLY B CA 1
ATOM 4552 C C . GLY B 1 114 ? -15.5 -16.469 6.227 1 97.69 114 GLY B C 1
ATOM 4553 O O . GLY B 1 114 ? -16.531 -16.547 5.566 1 97.69 114 GLY B O 1
ATOM 4554 N N . TRP B 1 115 ? -14.414 -15.984 5.703 1 98.12 115 TRP B N 1
ATOM 4555 C CA . TRP B 1 115 ? -14.273 -15.578 4.309 1 98.12 115 TRP B CA 1
ATOM 4556 C C . TRP B 1 115 ? -14.484 -16.766 3.371 1 98.12 115 TRP B C 1
ATOM 4558 O O . TRP B 1 115 ? -15.156 -16.641 2.342 1 98.12 115 TRP B O 1
ATOM 4568 N N . ILE B 1 116 ? -13.922 -17.953 3.68 1 97.38 116 ILE B N 1
ATOM 4569 C CA . ILE B 1 116 ? -14.094 -19.172 2.889 1 97.38 116 ILE B CA 1
ATOM 4570 C C . ILE B 1 116 ? -15.578 -19.516 2.803 1 97.38 116 ILE B C 1
ATOM 4572 O O . ILE B 1 116 ? -16.078 -19.859 1.731 1 97.38 116 ILE B O 1
ATOM 4576 N N . ASP B 1 117 ? -16.281 -19.438 3.908 1 97.25 117 ASP B N 1
ATOM 4577 C CA . ASP B 1 117 ? -17.703 -19.719 3.92 1 97.25 117 ASP B CA 1
ATOM 4578 C C . ASP B 1 117 ? -18.453 -18.781 2.979 1 97.25 117 ASP B C 1
ATOM 4580 O O . ASP B 1 117 ? -19.344 -19.219 2.234 1 97.25 117 ASP B O 1
ATOM 4584 N N . GLU B 1 118 ? -18.078 -17.547 3.002 1 97.19 118 GLU B N 1
ATOM 4585 C CA . GLU B 1 118 ? -18.781 -16.562 2.195 1 97.19 118 GLU B CA 1
ATOM 4586 C C . GLU B 1 118 ? -18.484 -16.734 0.711 1 97.19 118 GLU B C 1
ATOM 4588 O O . GLU B 1 118 ? -19.375 -16.625 -0.129 1 97.19 118 GLU B O 1
ATOM 4593 N N . LEU B 1 119 ? -17.219 -16.969 0.394 1 97 119 LEU B N 1
ATOM 4594 C CA . LEU B 1 119 ? -16.828 -17.047 -1.007 1 97 119 LEU B CA 1
ATOM 4595 C C . LEU B 1 119 ? -17.125 -18.422 -1.575 1 97 119 LEU B C 1
ATOM 4597 O O . LEU B 1 119 ? -17.891 -18.562 -2.537 1 97 119 LEU B O 1
ATOM 4601 N N . TYR B 1 120 ? -16.641 -19.484 -1.016 1 95.44 120 TYR B N 1
ATOM 4602 C CA . TYR B 1 120 ? -16.734 -20.844 -1.544 1 95.44 120 TYR B CA 1
ATOM 4603 C C . TYR B 1 120 ? -18.062 -21.5 -1.151 1 95.44 120 TYR B C 1
ATOM 4605 O O . TYR B 1 120 ? -18.578 -22.344 -1.875 1 95.44 120 TYR B O 1
ATOM 4613 N N . GLY B 1 121 ? -18.594 -21.125 -0.034 1 95.38 121 GLY B N 1
ATOM 4614 C CA . GLY B 1 121 ? -19.828 -21.719 0.437 1 95.38 121 GLY B CA 1
ATOM 4615 C C . GLY B 1 121 ? -21.062 -21.031 -0.107 1 95.38 121 GLY B C 1
ATOM 4616 O O . GLY B 1 121 ? -22.156 -21.609 -0.094 1 95.38 121 GLY B O 1
ATOM 4617 N N . LYS B 1 122 ? -20.859 -19.766 -0.546 1 95.5 122 LYS B N 1
ATOM 4618 C CA . LYS B 1 122 ? -22.047 -19.016 -0.982 1 95.5 122 LYS B CA 1
ATOM 4619 C C . LYS B 1 122 ? -21.812 -18.391 -2.352 1 95.5 122 LYS B C 1
ATOM 4621 O O . LYS B 1 122 ? -22.25 -18.922 -3.371 1 95.5 122 LYS B O 1
ATOM 4626 N N . ALA B 1 123 ? -20.969 -17.422 -2.512 1 95.06 123 ALA B N 1
ATOM 4627 C CA . ALA B 1 123 ? -20.891 -16.531 -3.66 1 95.06 123 ALA B CA 1
ATOM 4628 C C . ALA B 1 123 ? -20.469 -17.281 -4.918 1 95.06 123 ALA B C 1
ATOM 4630 O O . ALA B 1 123 ? -21.016 -17.047 -6 1 95.06 123 ALA B O 1
ATOM 4631 N N . ALA B 1 124 ? -19.5 -18.156 -4.797 1 95.5 124 ALA B N 1
ATOM 4632 C CA . ALA B 1 124 ? -18.906 -18.781 -5.977 1 95.5 124 ALA B CA 1
ATOM 4633 C C . ALA B 1 124 ? -19.641 -20.062 -6.344 1 95.5 124 ALA B C 1
ATOM 4635 O O . ALA B 1 124 ? -19.406 -20.641 -7.41 1 95.5 124 ALA B O 1
ATOM 4636 N N . THR B 1 125 ? -20.578 -20.547 -5.555 1 94.12 125 THR B N 1
ATOM 4637 C CA . THR B 1 125 ? -21.188 -21.859 -5.711 1 94.12 125 THR B CA 1
ATOM 4638 C C . THR B 1 125 ? -22.047 -21.906 -6.973 1 94.12 125 THR B C 1
ATOM 4640 O O . THR B 1 125 ? -22.406 -22.984 -7.441 1 94.12 125 THR B O 1
ATOM 4643 N N . LYS B 1 126 ? -22.344 -20.766 -7.492 1 91.25 126 LYS B N 1
ATOM 4644 C CA . LYS B 1 126 ? -23.234 -20.75 -8.648 1 91.25 126 LYS B CA 1
ATOM 4645 C C . LYS B 1 126 ? -22.469 -20.484 -9.938 1 91.25 126 LYS B C 1
ATOM 4647 O O . LYS B 1 126 ? -23.047 -20.453 -11.023 1 91.25 126 LYS B O 1
ATOM 4652 N N . ALA B 1 127 ? -21.219 -20.344 -9.836 1 96.06 127 ALA B N 1
ATOM 4653 C CA . ALA B 1 127 ? -20.406 -20.062 -11.016 1 96.06 127 ALA B CA 1
ATOM 4654 C C . ALA B 1 127 ? -20.359 -21.266 -11.945 1 96.06 127 ALA B C 1
ATOM 4656 O O . ALA B 1 127 ? -20.281 -22.406 -11.492 1 96.06 127 ALA B O 1
ATOM 4657 N N . THR B 1 128 ? -20.391 -21.016 -13.242 1 96.81 128 THR B N 1
ATOM 4658 C CA . THR B 1 128 ? -20.234 -22.062 -14.25 1 96.81 128 THR B CA 1
ATOM 4659 C C . THR B 1 128 ? -18.781 -22.125 -14.742 1 96.81 128 THR B C 1
ATOM 4661 O O . THR B 1 128 ? -17.984 -21.25 -14.43 1 96.81 128 THR B O 1
ATOM 4664 N N . ALA B 1 129 ? -18.5 -23.188 -15.484 1 97.62 129 ALA B N 1
ATOM 4665 C CA . ALA B 1 129 ? -17.172 -23.312 -16.078 1 97.62 129 ALA B CA 1
ATOM 4666 C C . ALA B 1 129 ? -16.844 -22.109 -16.969 1 97.62 129 ALA B C 1
ATOM 4668 O O . ALA B 1 129 ? -15.727 -21.609 -16.953 1 97.62 129 ALA B O 1
ATOM 4669 N N . GLU B 1 130 ? -17.797 -21.672 -17.703 1 97.81 130 GLU B N 1
ATOM 4670 C CA . GLU B 1 130 ? -17.594 -20.516 -18.578 1 97.81 130 GLU B CA 1
ATOM 4671 C C . GLU B 1 130 ? -17.312 -19.25 -17.766 1 97.81 130 GLU B C 1
ATOM 4673 O O . GLU B 1 130 ? -16.516 -18.406 -18.188 1 97.81 130 GLU B O 1
ATOM 4678 N N . ASP B 1 131 ? -18.031 -19.094 -16.609 1 98.19 131 ASP B N 1
ATOM 4679 C CA . ASP B 1 131 ? -17.734 -17.969 -15.734 1 98.19 131 ASP B CA 1
ATOM 4680 C C . ASP B 1 131 ? -16.266 -17.953 -15.328 1 98.19 131 ASP B C 1
ATOM 4682 O O . ASP B 1 131 ? -15.625 -16.891 -15.312 1 98.19 131 ASP B O 1
ATOM 4686 N N . LEU B 1 132 ? -15.75 -19.125 -15.055 1 98.25 132 LEU B N 1
ATOM 4687 C CA . LEU B 1 132 ? -14.383 -19.234 -14.547 1 98.25 132 LEU B CA 1
ATOM 4688 C C . LEU B 1 132 ? -13.383 -18.875 -15.641 1 98.25 132 LEU B C 1
ATOM 4690 O O . LEU B 1 132 ? -12.281 -18.391 -15.344 1 98.25 132 LEU B O 1
ATOM 4694 N N . TYR B 1 133 ? -13.742 -19.078 -16.922 1 98.25 133 TYR B N 1
ATOM 4695 C CA . TYR B 1 133 ? -12.914 -18.547 -18.016 1 98.25 133 TYR B CA 1
ATOM 4696 C C . TYR B 1 133 ? -12.742 -17.047 -17.875 1 98.25 133 TYR B C 1
ATOM 4698 O O . TYR B 1 133 ? -11.617 -16.531 -17.859 1 98.25 133 TYR B O 1
ATOM 4706 N N . TRP B 1 134 ? -13.82 -16.344 -17.703 1 98.5 134 TRP B N 1
ATOM 4707 C CA . TRP B 1 134 ? -13.82 -14.891 -17.672 1 98.5 134 TRP B CA 1
ATOM 4708 C C . TRP B 1 134 ? -13.156 -14.375 -16.391 1 98.5 134 TRP B C 1
ATOM 4710 O O . TRP B 1 134 ? -12.383 -13.414 -16.422 1 98.5 134 TRP B O 1
ATOM 4720 N N . PHE B 1 135 ? -13.484 -15.008 -15.25 1 98.5 135 PHE B N 1
ATOM 4721 C CA . PHE B 1 135 ? -12.906 -14.586 -13.977 1 98.5 135 PHE B CA 1
ATOM 4722 C C . PHE B 1 135 ? -11.391 -14.719 -14 1 98.5 135 PHE B C 1
ATOM 4724 O O . PHE B 1 135 ? -10.68 -13.797 -13.586 1 98.5 135 PHE B O 1
ATOM 4731 N N . THR B 1 136 ? -10.938 -15.844 -14.547 1 98.5 136 THR B N 1
ATOM 4732 C CA . THR B 1 136 ? -9.508 -16.125 -14.594 1 98.5 136 THR B CA 1
ATOM 4733 C C . THR B 1 136 ? -8.805 -15.219 -15.602 1 98.5 136 THR B C 1
ATOM 4735 O O . THR B 1 136 ? -7.688 -14.758 -15.352 1 98.5 136 THR B O 1
ATOM 4738 N N . LEU B 1 137 ? -9.461 -14.938 -16.719 1 98.25 137 LEU B N 1
ATOM 4739 C CA . LEU B 1 137 ? -8.914 -13.992 -17.688 1 98.25 137 LEU B CA 1
ATOM 4740 C C . LEU B 1 137 ? -8.75 -12.609 -17.062 1 98.25 137 LEU B C 1
ATOM 4742 O O . LEU B 1 137 ? -7.684 -12 -17.172 1 98.25 137 LEU B O 1
ATOM 4746 N N . GLU B 1 138 ? -9.742 -12.156 -16.359 1 98.19 138 GLU B N 1
ATOM 4747 C CA . GLU B 1 138 ? -9.688 -10.852 -15.695 1 98.19 138 GLU B CA 1
ATOM 4748 C C . GLU B 1 138 ? -8.547 -10.805 -14.672 1 98.19 138 GLU B C 1
ATOM 4750 O O . GLU B 1 138 ? -7.77 -9.852 -14.656 1 98.19 138 GLU B O 1
ATOM 4755 N N . GLY B 1 139 ? -8.516 -11.844 -13.859 1 98.31 139 GLY B N 1
ATOM 4756 C CA . GLY B 1 139 ? -7.465 -11.891 -12.852 1 98.31 139 GLY B CA 1
ATOM 4757 C C . GLY B 1 139 ? -6.07 -11.898 -13.453 1 98.31 139 GLY B C 1
ATOM 4758 O O . GLY B 1 139 ? -5.16 -11.25 -12.93 1 98.31 139 GLY B O 1
ATOM 4759 N N . SER B 1 140 ? -5.883 -12.617 -14.531 1 98.06 140 SER B N 1
ATOM 4760 C CA . SER B 1 140 ? -4.594 -12.672 -15.219 1 98.06 140 SER B CA 1
ATOM 4761 C C . SER B 1 140 ? -4.219 -11.32 -15.805 1 98.06 140 SER B C 1
ATOM 4763 O O . SER B 1 140 ? -3.072 -10.883 -15.68 1 98.06 140 SER B O 1
ATOM 4765 N N . LEU B 1 141 ? -5.168 -10.672 -16.406 1 97.88 141 LEU B N 1
ATOM 4766 C CA . LEU B 1 141 ? -4.93 -9.359 -16.984 1 97.88 141 LEU B CA 1
ATOM 4767 C C . LEU B 1 141 ? -4.652 -8.32 -15.906 1 97.88 141 LEU B C 1
ATOM 4769 O O . LEU B 1 141 ? -3.828 -7.426 -16.094 1 97.88 141 LEU B O 1
ATOM 4773 N N . ASP B 1 142 ? -5.355 -8.453 -14.828 1 97.38 142 ASP B N 1
ATOM 4774 C CA . ASP B 1 142 ? -5.102 -7.582 -13.688 1 97.38 142 ASP B CA 1
ATOM 4775 C C . ASP B 1 142 ? -3.67 -7.742 -13.188 1 97.38 142 ASP B C 1
ATOM 4777 O O . ASP B 1 142 ? -2.998 -6.75 -12.883 1 97.38 142 ASP B O 1
ATOM 4781 N N . HIS B 1 143 ? -3.219 -8.977 -13.086 1 98.31 143 HIS B N 1
ATOM 4782 C CA . HIS B 1 143 ? -1.839 -9.25 -12.695 1 98.31 143 HIS B CA 1
ATOM 4783 C C . HIS B 1 143 ? -0.858 -8.578 -13.656 1 98.31 143 HIS B C 1
ATOM 4785 O O . HIS B 1 143 ? 0.075 -7.902 -13.227 1 98.31 143 HIS B O 1
ATOM 4791 N N . LEU B 1 144 ? -1.115 -8.672 -14.914 1 98 144 LEU B N 1
ATOM 4792 C CA . LEU B 1 144 ? -0.253 -8.07 -15.93 1 98 144 LEU B CA 1
ATOM 4793 C C . LEU B 1 144 ? -0.202 -6.555 -15.766 1 98 144 LEU B C 1
ATOM 4795 O O . LEU B 1 144 ? 0.876 -5.957 -15.797 1 98 144 LEU B O 1
ATOM 4799 N N . ARG B 1 145 ? -1.277 -5.977 -15.539 1 97.75 145 ARG B N 1
ATOM 4800 C CA . ARG B 1 145 ? -1.357 -4.523 -15.414 1 97.75 145 ARG B CA 1
ATOM 4801 C C . ARG B 1 145 ? -0.564 -4.039 -14.203 1 97.75 145 ARG B C 1
ATOM 4803 O O . ARG B 1 145 ? -0.124 -2.887 -14.164 1 97.75 145 ARG B O 1
ATOM 4810 N N . HIS B 1 146 ? -0.371 -4.949 -13.312 1 98 146 HIS B N 1
ATOM 4811 C CA . HIS B 1 146 ? 0.324 -4.574 -12.086 1 98 146 HIS B CA 1
ATOM 4812 C C . HIS B 1 146 ? 1.774 -5.043 -12.109 1 98 146 HIS B C 1
ATOM 4814 O O . HIS B 1 146 ? 2.482 -4.93 -11.109 1 98 146 HIS B O 1
ATOM 4820 N N . GLY B 1 147 ? 2.23 -5.574 -13.164 1 98.62 147 GLY B N 1
ATOM 4821 C CA . GLY B 1 147 ? 3.637 -5.91 -13.336 1 98.62 147 GLY B CA 1
ATOM 4822 C C . GLY B 1 147 ? 3.957 -7.344 -12.961 1 98.62 147 GLY B C 1
ATOM 4823 O O . GLY B 1 147 ? 5.125 -7.738 -12.945 1 98.62 147 GLY B O 1
ATOM 4824 N N . VAL B 1 148 ? 2.955 -8.133 -12.648 1 98.81 148 VAL B N 1
ATOM 4825 C CA . VAL B 1 148 ? 3.162 -9.562 -12.438 1 98.81 148 VAL B CA 1
ATOM 4826 C C . VAL B 1 148 ? 3.105 -10.297 -13.781 1 98.81 148 VAL B C 1
ATOM 4828 O O . VAL B 1 148 ? 2.061 -10.328 -14.438 1 98.81 148 VAL B O 1
ATOM 4831 N N . THR B 1 149 ? 4.199 -10.898 -14.133 1 98.69 149 THR B N 1
ATOM 4832 C CA . THR B 1 149 ? 4.273 -11.492 -15.453 1 98.69 149 THR B CA 1
ATOM 4833 C C . THR B 1 149 ? 4.113 -13.008 -15.375 1 98.69 149 THR B C 1
ATOM 4835 O O . THR B 1 149 ? 3.896 -13.672 -16.391 1 98.69 149 THR B O 1
ATOM 4838 N N . SER B 1 150 ? 4.219 -13.547 -14.188 1 98.62 150 SER B N 1
ATOM 4839 C CA . SER B 1 150 ? 4.047 -14.977 -13.961 1 98.62 150 SER B CA 1
ATOM 4840 C C . SER B 1 150 ? 3.467 -15.258 -12.578 1 98.62 150 SER B C 1
ATOM 4842 O O . SER B 1 150 ? 3.754 -14.531 -11.625 1 98.62 150 SER B O 1
ATOM 4844 N N . ALA B 1 151 ? 2.648 -16.328 -12.531 1 98.81 151 ALA B N 1
ATOM 4845 C CA . ALA B 1 151 ? 2.057 -16.641 -11.227 1 98.81 151 ALA B CA 1
ATOM 4846 C C . ALA B 1 151 ? 1.707 -18.109 -11.109 1 98.81 151 ALA B C 1
ATOM 4848 O O . ALA B 1 151 ? 1.485 -18.781 -12.117 1 98.81 151 ALA B O 1
ATOM 4849 N N . TYR B 1 152 ? 1.764 -18.594 -9.859 1 98.88 152 TYR B N 1
ATOM 4850 C CA . TYR B 1 152 ? 1.046 -19.828 -9.531 1 98.88 152 TYR B CA 1
ATOM 4851 C C . TYR B 1 152 ? -0.453 -19.578 -9.43 1 98.88 152 TYR B C 1
ATOM 4853 O O . TYR B 1 152 ? -0.891 -18.703 -8.672 1 98.88 152 TYR B O 1
ATOM 4861 N N . SER B 1 153 ? -1.212 -20.312 -10.172 1 98.56 153 SER B N 1
ATOM 4862 C CA . SER B 1 153 ? -2.66 -20.141 -10.125 1 98.56 153 SER B CA 1
ATOM 4863 C C . SER B 1 153 ? -3.326 -21.281 -9.352 1 98.56 153 SER B C 1
ATOM 4865 O O . SER B 1 153 ? -3.426 -22.406 -9.852 1 98.56 153 SER B O 1
ATOM 4867 N N . PHE B 1 154 ? -3.738 -20.969 -8.18 1 98.19 154 PHE B N 1
ATOM 4868 C CA . PHE B 1 154 ? -4.539 -21.891 -7.387 1 98.19 154 PHE B CA 1
ATOM 4869 C C . PHE B 1 154 ? -5.988 -21.906 -7.859 1 98.19 154 PHE B C 1
ATOM 4871 O O . PHE B 1 154 ? -6.812 -21.125 -7.355 1 98.19 154 PHE B O 1
ATOM 4878 N N . ASN B 1 155 ? -6.316 -22.812 -8.711 1 97.81 155 ASN B N 1
ATOM 4879 C CA . ASN B 1 155 ? -7.578 -22.766 -9.445 1 97.81 155 ASN B CA 1
ATOM 4880 C C . ASN B 1 155 ? -8.727 -23.328 -8.609 1 97.81 155 ASN B C 1
ATOM 4882 O O . ASN B 1 155 ? -8.5 -24.016 -7.617 1 97.81 155 ASN B O 1
ATOM 4886 N N . TYR B 1 156 ? -9.961 -23.094 -8.922 1 93.94 156 TYR B N 1
ATOM 4887 C CA . TYR B 1 156 ? -11.188 -23.328 -8.172 1 93.94 156 TYR B CA 1
ATOM 4888 C C . TYR B 1 156 ? -11.461 -24.812 -8.039 1 93.94 156 TYR B C 1
ATOM 4890 O O . TYR B 1 156 ? -11.922 -25.281 -6.996 1 93.94 156 TYR B O 1
ATOM 4898 N N . GLY B 1 157 ? -11.273 -25.641 -9.023 1 87.62 157 GLY B N 1
ATOM 4899 C CA . GLY B 1 157 ? -11.438 -27.078 -8.945 1 87.62 157 GLY B CA 1
ATOM 4900 C C . GLY B 1 157 ? -12.828 -27.547 -9.336 1 87.62 157 GLY B C 1
ATOM 4901 O O . GLY B 1 157 ? -13.047 -28.734 -9.578 1 87.62 157 GLY B O 1
ATOM 4902 N N . GLY B 1 158 ? -13.836 -26.672 -9.305 1 89.12 158 GLY B N 1
ATOM 4903 C CA . GLY B 1 158 ? -15.188 -27.062 -9.664 1 89.12 158 GLY B CA 1
ATOM 4904 C C . GLY B 1 158 ? -16.062 -27.359 -8.469 1 89.12 158 GLY B C 1
ATOM 4905 O O . GLY B 1 158 ? -15.586 -27.406 -7.332 1 89.12 158 GLY B O 1
ATOM 4906 N N . HIS B 1 159 ? -17.391 -27.672 -8.82 1 90.19 159 HIS B N 1
ATOM 4907 C CA . HIS B 1 159 ? -18.359 -27.922 -7.758 1 90.19 159 HIS B CA 1
ATOM 4908 C C . HIS B 1 159 ? -18.469 -29.406 -7.445 1 90.19 159 HIS B C 1
ATOM 4910 O O . HIS B 1 159 ? -18.766 -29.797 -6.312 1 90.19 159 HIS B O 1
ATOM 4916 N N . THR B 1 160 ? -18.344 -30.234 -8.477 1 88.31 160 THR B N 1
ATOM 4917 C CA . THR B 1 160 ? -18.406 -31.688 -8.359 1 88.31 160 THR B CA 1
ATOM 4918 C C . THR B 1 160 ? -17.25 -32.344 -9.109 1 88.31 160 THR B C 1
ATOM 4920 O O . THR B 1 160 ? -16.625 -31.703 -9.977 1 88.31 160 THR B O 1
ATOM 4923 N N . PRO B 1 161 ? -16.953 -33.594 -8.781 1 86.25 161 PRO B N 1
ATOM 4924 C CA . PRO B 1 161 ? -15.891 -34.281 -9.508 1 86.25 161 PRO B CA 1
ATOM 4925 C C . PRO B 1 161 ? -16.156 -34.344 -11.016 1 86.25 161 PRO B C 1
ATOM 4927 O O . PRO B 1 161 ? -15.211 -34.25 -11.812 1 86.25 161 PRO B O 1
ATOM 4930 N N . GLU B 1 162 ? -17.406 -34.438 -11.383 1 85.19 162 GLU B N 1
ATOM 4931 C CA . GLU B 1 162 ? -17.766 -34.562 -12.789 1 85.19 162 GLU B CA 1
ATOM 4932 C C . GLU B 1 162 ? -17.484 -33.281 -13.555 1 85.19 162 GLU B C 1
ATOM 4934 O O . GLU B 1 162 ? -17.172 -33.312 -14.75 1 85.19 162 GLU B O 1
ATOM 4939 N N . GLN B 1 163 ? -17.469 -32.156 -12.836 1 90.69 163 GLN B N 1
ATOM 4940 C CA . GLN B 1 163 ? -17.328 -30.875 -13.477 1 90.69 163 GLN B CA 1
ATOM 4941 C C . GLN B 1 163 ? -15.875 -30.391 -13.43 1 90.69 163 GLN B C 1
ATOM 4943 O O . GLN B 1 163 ? -15.508 -29.438 -14.109 1 90.69 163 GLN B O 1
ATOM 4948 N N . ALA B 1 164 ? -15.094 -31.078 -12.742 1 91.81 164 ALA B N 1
ATOM 4949 C CA . ALA B 1 164 ? -13.766 -30.594 -12.375 1 91.81 164 ALA B CA 1
ATOM 4950 C C . ALA B 1 164 ? -12.898 -30.359 -13.609 1 91.81 164 ALA B C 1
ATOM 4952 O O . ALA B 1 164 ? -12.219 -29.344 -13.719 1 91.81 164 ALA B O 1
ATOM 4953 N N . VAL B 1 165 ? -12.953 -31.234 -14.539 1 94.31 165 VAL B N 1
ATOM 4954 C CA . VAL B 1 165 ? -12.094 -31.156 -15.719 1 94.31 165 VAL B CA 1
ATOM 4955 C C . VAL B 1 165 ? -12.531 -29.984 -16.594 1 94.31 165 VAL B C 1
ATOM 4957 O O . VAL B 1 165 ? -11.695 -29.219 -17.078 1 94.31 165 VAL B O 1
ATOM 4960 N N . GLU B 1 166 ? -13.828 -29.859 -16.766 1 96.44 166 GLU B N 1
ATOM 4961 C CA . GLU B 1 166 ? -14.344 -28.766 -17.578 1 96.44 166 GLU B CA 1
ATOM 4962 C C . GLU B 1 166 ? -13.961 -27.406 -16.969 1 96.44 166 GLU B C 1
ATOM 4964 O O . GLU B 1 166 ? -13.57 -26.5 -17.688 1 96.44 166 GLU B O 1
ATOM 4969 N N . PHE B 1 167 ? -14.141 -27.266 -15.672 1 97.56 167 PHE B N 1
ATOM 4970 C CA . PHE B 1 167 ? -13.75 -26.047 -14.984 1 97.56 167 PHE B CA 1
ATOM 4971 C C . PHE B 1 167 ? -12.266 -25.766 -15.188 1 97.56 167 PHE B C 1
ATOM 4973 O O . PHE B 1 167 ? -11.883 -24.625 -15.492 1 97.56 167 PHE B O 1
ATOM 4980 N N . ALA B 1 168 ? -11.445 -26.766 -15.031 1 97.94 168 ALA B N 1
ATOM 4981 C CA . ALA B 1 168 ? -10 -26.625 -15.195 1 97.94 168 ALA B CA 1
ATOM 4982 C C . ALA B 1 168 ? -9.641 -26.188 -16.609 1 97.94 168 ALA B C 1
ATOM 4984 O O . ALA B 1 168 ? -8.773 -25.344 -16.797 1 97.94 168 ALA B O 1
ATOM 4985 N N . GLU B 1 169 ? -10.32 -26.797 -17.609 1 97.44 169 GLU B N 1
ATOM 4986 C CA . GLU B 1 169 ? -10.062 -26.453 -19 1 97.44 169 GLU B CA 1
ATOM 4987 C C . GLU B 1 169 ? -10.359 -24.969 -19.25 1 97.44 169 GLU B C 1
ATOM 4989 O O . GLU B 1 169 ? -9.586 -24.281 -19.922 1 97.44 169 GLU B O 1
ATOM 4994 N N . GLN B 1 170 ? -11.445 -24.484 -18.688 1 98.12 170 GLN B N 1
ATOM 4995 C CA . GLN B 1 170 ? -11.836 -23.094 -18.906 1 98.12 170 GLN B CA 1
ATOM 4996 C C . GLN B 1 170 ? -10.867 -22.141 -18.203 1 98.12 170 GLN B C 1
ATOM 4998 O O . GLN B 1 170 ? -10.516 -21.094 -18.75 1 98.12 170 GLN B O 1
ATOM 5003 N N . GLU B 1 171 ? -10.461 -22.484 -17.031 1 98.31 171 GLU B N 1
ATOM 5004 C CA . GLU B 1 171 ? -9.477 -21.656 -16.328 1 98.31 171 GLU B CA 1
ATOM 5005 C C . GLU B 1 171 ? -8.141 -21.641 -17.062 1 98.31 171 GLU B C 1
ATOM 5007 O O . GLU B 1 171 ? -7.484 -20.594 -17.156 1 98.31 171 GLU B O 1
ATOM 5012 N N . TYR B 1 172 ? -7.727 -22.812 -17.594 1 97.12 172 TYR B N 1
ATOM 5013 C CA . TYR B 1 172 ? -6.52 -22.891 -18.406 1 97.12 172 TYR B CA 1
ATOM 5014 C C . TYR B 1 172 ? -6.609 -21.953 -19.609 1 97.12 172 TYR B C 1
ATOM 5016 O O . TYR B 1 172 ? -5.672 -21.203 -19.875 1 97.12 172 TYR B O 1
ATOM 5024 N N . ARG B 1 173 ? -7.723 -21.969 -20.266 1 96.5 173 ARG B N 1
ATOM 5025 C CA . ARG B 1 173 ? -7.926 -21.141 -21.453 1 96.5 173 ARG B CA 1
ATOM 5026 C C . ARG B 1 173 ? -7.879 -19.656 -21.094 1 96.5 173 ARG B C 1
ATOM 5028 O O . ARG B 1 173 ? -7.305 -18.859 -21.844 1 96.5 173 ARG B O 1
ATOM 5035 N N . GLY B 1 174 ? -8.531 -19.297 -19.938 1 97.06 174 GLY B N 1
ATOM 5036 C CA . GLY B 1 174 ? -8.477 -17.906 -19.5 1 97.06 174 GLY B CA 1
ATOM 5037 C C . GLY B 1 174 ? -7.059 -17.422 -19.25 1 97.06 174 GLY B C 1
ATOM 5038 O O . GLY B 1 174 ? -6.715 -16.297 -19.609 1 97.06 174 GLY B O 1
ATOM 5039 N N . GLN B 1 175 ? -6.25 -18.281 -18.656 1 97.12 175 GLN B N 1
ATOM 5040 C CA . GLN B 1 175 ? -4.855 -17.938 -18.391 1 97.12 175 GLN B CA 1
ATOM 5041 C C . GLN B 1 175 ? -4.059 -17.859 -19.688 1 97.12 175 GLN B C 1
ATOM 5043 O O . GLN B 1 175 ? -3.309 -16.891 -19.891 1 97.12 175 GLN B O 1
ATOM 5048 N N . MET B 1 176 ? -4.262 -18.781 -20.562 1 95.81 176 MET B N 1
ATOM 5049 C CA . MET B 1 176 ? -3.562 -18.812 -21.844 1 95.81 176 MET B CA 1
ATOM 5050 C C . MET B 1 176 ? -3.893 -17.578 -22.672 1 95.81 176 MET B C 1
ATOM 5052 O O . MET B 1 176 ? -3 -16.953 -23.234 1 95.81 176 MET B O 1
ATOM 5056 N N . ASP B 1 177 ? -5.121 -17.219 -22.672 1 94.88 177 ASP B N 1
ATOM 5057 C CA . ASP B 1 177 ? -5.594 -16.125 -23.516 1 94.88 177 ASP B CA 1
ATOM 5058 C C . ASP B 1 177 ? -5.109 -14.781 -22.969 1 94.88 177 ASP B C 1
ATOM 5060 O O . ASP B 1 177 ? -5.082 -13.789 -23.703 1 94.88 177 ASP B O 1
ATOM 5064 N N . SER B 1 178 ? -4.734 -14.703 -21.688 1 95.5 178 SER B N 1
ATOM 5065 C CA . SER B 1 178 ? -4.242 -13.461 -21.109 1 95.5 178 SER B CA 1
ATOM 5066 C C . SER B 1 178 ? -2.852 -13.117 -21.625 1 95.5 178 SER B C 1
ATOM 5068 O O . SER B 1 178 ? -2.451 -11.953 -21.625 1 95.5 178 SER B O 1
ATOM 5070 N N . GLY B 1 179 ? -2.072 -14.133 -21.859 1 93.06 179 GLY B N 1
ATOM 5071 C CA . GLY B 1 179 ? -0.724 -13.93 -22.375 1 93.06 179 GLY B CA 1
ATOM 5072 C C . GLY B 1 179 ? 0.33 -13.922 -21.281 1 93.06 179 GLY B C 1
ATOM 5073 O O . GLY B 1 179 ? 1.526 -13.836 -21.562 1 93.06 179 GLY B O 1
ATOM 5074 N N . PHE B 1 180 ? 0.043 -13.945 -19.984 1 92.81 180 PHE B N 1
ATOM 5075 C CA . PHE B 1 180 ? 1.098 -14.016 -18.984 1 92.81 180 PHE B CA 1
ATOM 5076 C C . PHE B 1 180 ? 1.513 -15.461 -18.734 1 92.81 180 PHE B C 1
ATOM 5078 O O . PHE B 1 180 ? 0.989 -16.375 -19.359 1 92.81 180 PHE B O 1
ATOM 5085 N N . ARG B 1 181 ? 2.482 -15.758 -17.969 1 97.44 181 ARG B N 1
ATOM 5086 C CA . ARG B 1 181 ? 2.973 -17.109 -17.688 1 97.44 181 ARG B CA 1
ATOM 5087 C C . ARG B 1 181 ? 2.371 -17.641 -16.391 1 97.44 181 ARG B C 1
ATOM 5089 O O . ARG B 1 181 ? 2.072 -16.875 -15.469 1 97.44 181 ARG B O 1
ATOM 5096 N N . PHE B 1 182 ? 2.176 -18.984 -16.391 1 98.12 182 PHE B N 1
ATOM 5097 C CA . PHE B 1 182 ? 1.524 -19.469 -15.18 1 98.12 182 PHE B CA 1
ATOM 5098 C C . PHE B 1 182 ? 1.921 -20.922 -14.898 1 98.12 182 PHE B C 1
ATOM 5100 O O . PHE B 1 182 ? 2.281 -21.656 -15.812 1 98.12 182 PHE B O 1
ATOM 5107 N N . VAL B 1 183 ? 2 -21.203 -13.633 1 98.69 183 VAL B N 1
ATOM 5108 C CA . VAL B 1 183 ? 1.899 -22.578 -13.117 1 98.69 183 VAL B CA 1
ATOM 5109 C C . VAL B 1 183 ? 0.439 -22.906 -12.828 1 98.69 183 VAL B C 1
ATOM 5111 O O . VAL B 1 183 ? -0.236 -22.188 -12.094 1 98.69 183 VAL B O 1
ATOM 5114 N N . PHE B 1 184 ? -0.02 -23.984 -13.445 1 98.25 184 PHE B N 1
ATOM 5115 C CA . PHE B 1 184 ? -1.424 -24.344 -13.289 1 98.25 184 PHE B CA 1
ATOM 5116 C C . PHE B 1 184 ? -1.611 -25.297 -12.117 1 98.25 184 PHE B C 1
ATOM 5118 O O . PHE B 1 184 ? -1.169 -26.453 -12.156 1 98.25 184 PHE B O 1
ATOM 5125 N N . GLY B 1 185 ? -2.287 -24.797 -11.055 1 98.56 185 GLY B N 1
ATOM 5126 C CA . GLY B 1 185 ? -2.639 -25.656 -9.938 1 98.56 185 GLY B CA 1
ATOM 5127 C C . GLY B 1 185 ? -3.93 -26.422 -10.164 1 98.56 185 GLY B C 1
ATOM 5128 O O . GLY B 1 185 ? -4.996 -25.812 -10.312 1 98.56 185 GLY B O 1
ATOM 5129 N N . LEU B 1 186 ? -3.844 -27.734 -10.141 1 97.44 186 LEU B N 1
ATOM 5130 C CA . LEU B 1 186 ? -4.996 -28.609 -10.367 1 97.44 186 LEU B CA 1
ATOM 5131 C C . LEU B 1 186 ? -5.367 -29.359 -9.094 1 97.44 186 LEU B C 1
ATOM 5133 O O . LEU B 1 186 ? -4.516 -30 -8.484 1 97.44 186 LEU B O 1
ATOM 5137 N N . GLU B 1 187 ? -6.625 -29.281 -8.711 1 94.06 187 GLU B N 1
ATOM 5138 C CA . GLU B 1 187 ? -7.117 -30.047 -7.57 1 94.06 187 GLU B CA 1
ATOM 5139 C C . GLU B 1 187 ? -7.41 -31.5 -7.957 1 94.06 187 GLU B C 1
ATOM 5141 O O . GLU B 1 187 ? -8.258 -31.75 -8.82 1 94.06 187 GLU B O 1
ATOM 5146 N N . PRO B 1 188 ? -6.816 -32.406 -7.285 1 94.19 188 PRO B N 1
ATOM 5147 C CA . PRO B 1 188 ? -7.066 -33.812 -7.633 1 94.19 188 PRO B CA 1
ATOM 5148 C C . PRO B 1 188 ? -8.367 -34.344 -7.039 1 94.19 188 PRO B C 1
ATOM 5150 O O . PRO B 1 188 ? -8.836 -35.406 -7.434 1 94.19 188 PRO B O 1
ATOM 5153 N N . GLY B 1 189 ? -8.938 -33.594 -6.191 1 92.88 189 GLY B N 1
ATOM 5154 C CA . GLY B 1 189 ? -10.117 -34.062 -5.469 1 92.88 189 GLY B CA 1
ATOM 5155 C C 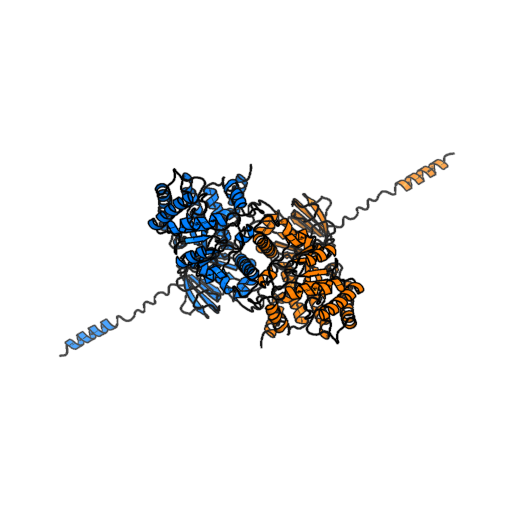. GLY B 1 189 ? -9.828 -34.438 -4.031 1 92.88 189 GLY B C 1
ATOM 5156 O O . GLY B 1 189 ? -8.672 -34.625 -3.652 1 92.88 189 GLY B O 1
ATOM 5157 N N . ARG B 1 190 ? -10.93 -34.562 -3.287 1 93 190 ARG B N 1
ATOM 5158 C CA . ARG B 1 190 ? -10.836 -34.969 -1.891 1 93 190 ARG B CA 1
ATOM 5159 C C . ARG B 1 190 ? -11.109 -36.469 -1.742 1 93 190 ARG B C 1
ATOM 5161 O O . ARG B 1 190 ? -12.094 -36.969 -2.275 1 93 190 ARG B O 1
ATOM 5168 N N . ALA B 1 191 ? -10.203 -37.062 -1.016 1 94.44 191 ALA B N 1
ATOM 5169 C CA . ALA B 1 191 ? -10.391 -38.5 -0.763 1 94.44 191 ALA B CA 1
ATOM 5170 C C . ALA B 1 191 ? -11.609 -38.719 0.12 1 94.44 191 ALA B C 1
ATOM 5172 O O . ALA B 1 191 ? -11.742 -38.125 1.19 1 94.44 191 ALA B O 1
ATOM 5173 N N . THR B 1 192 ? -12.508 -39.531 -0.375 1 91.94 192 THR B N 1
ATOM 5174 C CA . THR B 1 192 ? -13.68 -40 0.359 1 91.94 192 THR B CA 1
ATOM 5175 C C . THR B 1 192 ? -13.836 -41.531 0.213 1 91.94 192 THR B C 1
ATOM 5177 O O . THR B 1 192 ? -12.961 -42.188 -0.324 1 91.94 192 THR B O 1
ATOM 5180 N N . ALA B 1 193 ? -14.938 -42.031 0.763 1 91.12 193 ALA B N 1
ATOM 5181 C CA . ALA B 1 193 ? -15.227 -43.438 0.635 1 91.12 193 ALA B CA 1
ATOM 5182 C C . ALA B 1 193 ? -15.484 -43.812 -0.821 1 91.12 193 ALA B C 1
ATOM 5184 O O . ALA B 1 193 ? -15.211 -44.938 -1.233 1 91.12 193 ALA B O 1
ATOM 5185 N N . THR B 1 194 ? -15.906 -42.875 -1.621 1 92.19 194 THR B N 1
ATOM 5186 C CA . THR B 1 194 ? -16.297 -43.219 -2.99 1 92.19 194 THR B CA 1
ATOM 5187 C C . THR B 1 194 ? -15.344 -42.562 -3.99 1 92.19 194 THR B C 1
ATOM 5189 O O . THR B 1 194 ? -15.484 -42.75 -5.199 1 92.19 194 THR B O 1
ATOM 5192 N N . TYR B 1 195 ? -14.445 -41.781 -3.555 1 94.19 195 TYR B N 1
ATOM 5193 C CA . TYR B 1 195 ? -13.453 -41.125 -4.395 1 94.19 195 TYR B CA 1
ATOM 5194 C C . TYR B 1 195 ? -12.039 -41.406 -3.883 1 94.19 195 TYR B C 1
ATOM 5196 O O . TYR B 1 195 ? -11.641 -40.875 -2.842 1 94.19 195 TYR B O 1
ATOM 5204 N N . GLY B 1 196 ? -11.312 -42.219 -4.648 1 95.06 196 GLY B N 1
ATOM 5205 C CA . GLY B 1 196 ? -9.984 -42.625 -4.211 1 95.06 196 GLY B CA 1
ATOM 5206 C C . GLY B 1 196 ? -8.906 -42.344 -5.246 1 95.06 196 GLY B C 1
ATOM 5207 O O . GLY B 1 196 ? -9.078 -41.5 -6.125 1 95.06 196 GLY B O 1
ATOM 5208 N N . LEU B 1 197 ? -7.766 -43 -5.074 1 97.31 197 LEU B N 1
ATOM 5209 C CA . LEU B 1 197 ? -6.574 -42.781 -5.891 1 97.31 197 LEU B CA 1
ATOM 5210 C C . LEU B 1 197 ? -6.883 -43 -7.367 1 97.31 197 LEU B C 1
ATOM 5212 O O . LEU B 1 197 ? -6.418 -42.25 -8.219 1 97.31 197 LEU B O 1
ATOM 5216 N N . GLU B 1 198 ? -7.652 -44 -7.668 1 97.31 198 GLU B N 1
ATOM 5217 C CA . GLU B 1 198 ? -7.941 -44.312 -9.062 1 97.31 198 GLU B CA 1
ATOM 5218 C C . GLU B 1 198 ? -8.781 -43.219 -9.703 1 97.31 198 GLU B C 1
ATOM 5220 O O . GLU B 1 198 ? -8.578 -42.875 -10.875 1 97.31 198 GLU B O 1
ATOM 5225 N N . ASP B 1 199 ? -9.75 -42.688 -8.984 1 96.31 199 ASP B N 1
ATOM 5226 C CA . ASP B 1 199 ? -10.562 -41.594 -9.477 1 96.31 199 ASP B CA 1
ATOM 5227 C C . ASP B 1 199 ? -9.703 -40.344 -9.719 1 96.31 199 ASP B C 1
ATOM 5229 O O . ASP B 1 199 ? -9.82 -39.688 -10.766 1 96.31 199 ASP B O 1
ATOM 5233 N N . ALA B 1 200 ? -8.875 -40.031 -8.773 1 96.94 200 ALA B N 1
ATOM 5234 C CA . ALA B 1 200 ? -7.988 -38.875 -8.875 1 96.94 200 ALA B CA 1
ATOM 5235 C C . ALA B 1 200 ? -7.016 -39.031 -10.039 1 96.94 200 ALA B C 1
ATOM 5237 O O . ALA B 1 200 ? -6.746 -38.062 -10.758 1 96.94 200 ALA B O 1
ATOM 5238 N N . ARG B 1 201 ? -6.492 -40.219 -10.203 1 97.5 201 ARG B N 1
ATOM 5239 C CA . ARG B 1 201 ? -5.594 -40.531 -11.312 1 97.5 201 ARG B CA 1
ATOM 5240 C C . ARG B 1 201 ? -6.262 -40.281 -12.656 1 97.5 201 ARG B C 1
ATOM 5242 O O . ARG B 1 201 ? -5.668 -39.656 -13.539 1 97.5 201 ARG B O 1
ATOM 5249 N N . LYS B 1 202 ? -7.434 -40.781 -12.75 1 96.88 202 LYS B N 1
ATOM 5250 C CA . LYS B 1 202 ? -8.18 -40.594 -13.992 1 96.88 202 LYS B CA 1
ATOM 5251 C C . LYS B 1 202 ? -8.414 -39.094 -14.273 1 96.88 202 LYS B C 1
ATOM 5253 O O . LYS B 1 202 ? -8.258 -38.656 -15.398 1 96.88 202 LYS B O 1
ATOM 5258 N N . ARG B 1 203 ? -8.82 -38.406 -13.266 1 95.44 203 ARG B N 1
ATOM 5259 C CA . ARG B 1 203 ? -9.055 -36.969 -13.383 1 95.44 203 ARG B CA 1
ATOM 5260 C C . ARG B 1 203 ? -7.797 -36.219 -13.836 1 95.44 203 ARG B C 1
ATOM 5262 O O . ARG B 1 203 ? -7.832 -35.438 -14.781 1 95.44 203 ARG B O 1
ATOM 5269 N N . LEU B 1 204 ? -6.703 -36.469 -13.195 1 96.94 204 LEU B N 1
ATOM 5270 C CA . LEU B 1 204 ? -5.438 -35.812 -13.5 1 96.94 204 LEU B CA 1
ATOM 5271 C C . LEU B 1 204 ? -4.965 -36.156 -14.906 1 96.94 204 LEU B C 1
ATOM 5273 O O . LEU B 1 204 ? -4.539 -35.281 -15.664 1 96.94 204 LEU B O 1
ATOM 5277 N N . LYS B 1 205 ? -5.031 -37.438 -15.211 1 97.56 205 LYS B N 1
ATOM 5278 C CA . LYS B 1 205 ? -4.586 -37.906 -16.516 1 97.56 205 LYS B CA 1
ATOM 5279 C C . LYS B 1 205 ? -5.41 -37.25 -17.641 1 97.56 205 LYS B C 1
ATOM 5281 O O . LYS B 1 205 ? -4.867 -36.875 -18.672 1 97.56 205 LYS B O 1
ATOM 5286 N N . THR B 1 206 ? -6.711 -37.219 -17.422 1 97.12 206 THR B N 1
ATOM 5287 C CA . THR B 1 206 ? -7.59 -36.625 -18.422 1 97.12 206 THR B CA 1
ATOM 5288 C C . THR B 1 206 ? -7.191 -35.188 -18.703 1 97.12 206 THR B C 1
ATOM 5290 O O . THR B 1 206 ? -7.078 -34.781 -19.859 1 97.12 206 THR B O 1
ATOM 5293 N N . PHE B 1 207 ? -7 -34.438 -17.719 1 97 207 PHE B N 1
ATOM 5294 C CA . PHE B 1 207 ? -6.633 -33.031 -17.875 1 97 207 PHE B CA 1
ATOM 5295 C C . PHE B 1 207 ? -5.25 -32.906 -18.5 1 97 207 PHE B C 1
ATOM 5297 O O . PHE B 1 207 ? -5.051 -32.094 -19.422 1 97 207 PHE B O 1
ATOM 5304 N N . LEU B 1 208 ? -4.246 -33.656 -18 1 97.38 208 LEU B N 1
ATOM 5305 C CA . LEU B 1 208 ? -2.883 -33.562 -18.5 1 97.38 208 LEU B CA 1
ATOM 5306 C C . LEU B 1 208 ? -2.824 -33.938 -19.984 1 97.38 208 LEU B C 1
ATOM 5308 O O . LEU B 1 208 ? -2.082 -33.344 -20.75 1 97.38 208 LEU B O 1
ATOM 5312 N N . ASP B 1 209 ? -3.576 -34.969 -20.359 1 97.06 209 ASP B N 1
ATOM 5313 C CA . ASP B 1 209 ? -3.658 -35.344 -21.766 1 97.06 209 ASP B CA 1
ATOM 5314 C C . ASP B 1 209 ? -4.242 -34.188 -22.594 1 97.06 209 ASP B C 1
ATOM 5316 O O . ASP B 1 209 ? -3.77 -33.938 -23.703 1 97.06 209 ASP B O 1
ATOM 5320 N N . TRP B 1 210 ? -5.266 -33.625 -22.062 1 95.81 210 TRP B N 1
ATOM 5321 C CA . TRP B 1 210 ? -5.883 -32.5 -22.75 1 95.81 210 TRP B CA 1
ATOM 5322 C C . TRP B 1 210 ? -4.895 -31.344 -22.891 1 95.81 210 TRP B C 1
ATOM 5324 O O . TRP B 1 210 ? -4.781 -30.766 -23.969 1 95.81 210 TRP B O 1
ATOM 5334 N N . VAL B 1 211 ? -4.164 -30.984 -21.859 1 95.56 211 VAL B N 1
ATOM 5335 C CA . VAL B 1 211 ? -3.166 -29.922 -21.875 1 95.56 211 VAL B CA 1
ATOM 5336 C C . VAL B 1 211 ? -2.1 -30.234 -22.922 1 95.56 211 VAL B C 1
ATOM 5338 O O . VAL B 1 211 ? -1.668 -29.328 -23.656 1 95.56 211 VAL B O 1
ATOM 5341 N N . ALA B 1 212 ? -1.675 -31.484 -22.969 1 94.56 212 ALA B N 1
ATOM 5342 C CA . ALA B 1 212 ? -0.667 -31.891 -23.953 1 94.56 212 ALA B CA 1
ATOM 5343 C C . ALA B 1 212 ? -1.139 -31.609 -25.375 1 94.56 212 ALA B C 1
ATOM 5345 O O . ALA B 1 212 ? -0.354 -31.188 -26.219 1 94.56 212 ALA B O 1
ATOM 5346 N N . VAL B 1 213 ? -2.381 -31.859 -25.594 1 93.94 213 VAL B N 1
ATOM 5347 C CA . VAL B 1 213 ? -2.961 -31.609 -26.922 1 93.94 213 VAL B CA 1
ATOM 5348 C C . VAL B 1 213 ? -2.982 -30.109 -27.188 1 93.94 213 VAL B C 1
ATOM 5350 O O . VAL B 1 213 ? -2.652 -29.672 -28.297 1 93.94 213 VAL B O 1
ATOM 5353 N N . GLN B 1 214 ? -3.41 -29.344 -26.172 1 92.31 214 GLN B N 1
ATOM 5354 C CA . GLN B 1 214 ? -3.436 -27.891 -26.328 1 92.31 214 GLN B CA 1
ATOM 5355 C C . GLN B 1 214 ? -2.043 -27.344 -26.641 1 92.31 214 GLN B C 1
ATOM 5357 O O . GLN B 1 214 ? -1.891 -26.453 -27.484 1 92.31 214 GLN B O 1
ATOM 5362 N N . GLN B 1 215 ? -1.024 -27.859 -25.969 1 91.06 215 GLN B N 1
ATOM 5363 C CA . GLN B 1 215 ? 0.345 -27.375 -26.109 1 91.06 215 GLN B CA 1
ATOM 5364 C C . GLN B 1 215 ? 0.926 -27.766 -27.453 1 91.06 215 GLN B C 1
ATOM 5366 O O . GLN B 1 215 ? 1.713 -27.016 -28.047 1 91.06 215 GLN B O 1
ATOM 5371 N N . ALA B 1 216 ? 0.594 -28.844 -27.938 1 87.75 216 ALA B N 1
ATOM 5372 C CA . ALA B 1 216 ? 1.094 -29.328 -29.219 1 87.75 216 ALA B CA 1
ATOM 5373 C C . ALA B 1 216 ? 0.549 -28.484 -30.375 1 87.75 216 ALA B C 1
ATOM 5375 O O . ALA B 1 216 ? 1.199 -28.344 -31.406 1 87.75 216 ALA B O 1
ATOM 5376 N N . SER B 1 217 ? -0.567 -27.891 -30.203 1 79.81 217 SER B N 1
ATOM 5377 C CA . SER B 1 217 ? -1.244 -27.141 -31.25 1 79.81 217 SER B CA 1
ATOM 5378 C C . SER B 1 217 ? -0.825 -25.672 -31.25 1 79.81 217 SER B C 1
ATOM 5380 O O . SER B 1 217 ? -1.119 -24.938 -32.188 1 79.81 217 SER B O 1
ATOM 5382 N N . LYS B 1 218 ? -0.143 -25.25 -30.297 1 72.25 218 LYS B N 1
ATOM 5383 C CA . LYS B 1 218 ? 0.17 -23.844 -30.156 1 72.25 218 LYS B CA 1
ATOM 5384 C C . LYS B 1 218 ? 1.537 -23.516 -30.75 1 72.25 218 LYS B C 1
ATOM 5386 O O . LYS B 1 218 ? 2.402 -24.391 -30.844 1 72.25 218 LYS B O 1
ATOM 5391 N N . ASP B 1 219 ? 1.516 -22.266 -31.172 1 68.75 219 ASP B N 1
ATOM 5392 C CA . ASP B 1 219 ? 2.805 -21.766 -31.641 1 68.75 219 ASP B CA 1
ATOM 5393 C C . ASP B 1 219 ? 3.803 -21.656 -30.484 1 68.75 219 ASP B C 1
ATOM 5395 O O . ASP B 1 219 ? 3.406 -21.547 -29.328 1 68.75 219 ASP B O 1
ATOM 5399 N N . PRO B 1 220 ? 4.988 -21.844 -30.859 1 60.28 220 PRO B N 1
ATOM 5400 C CA . PRO B 1 220 ? 6.059 -21.8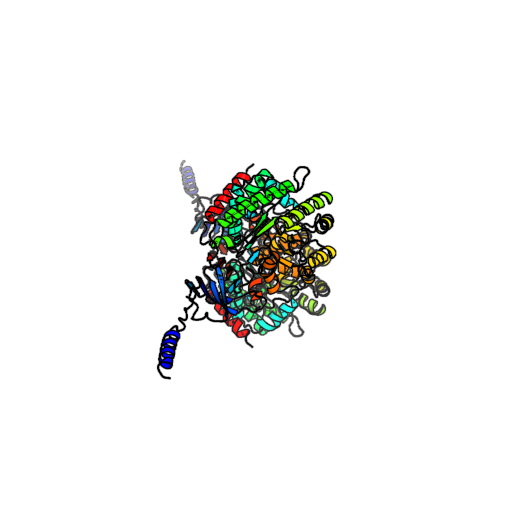59 -29.859 1 60.28 220 PRO B CA 1
ATOM 5401 C C . PRO B 1 220 ? 5.98 -20.688 -28.891 1 60.28 220 PRO B C 1
ATOM 5403 O O . PRO B 1 220 ? 6.305 -20.828 -27.719 1 60.28 220 PRO B O 1
ATOM 5406 N N . GLN B 1 221 ? 5.488 -19.609 -29.312 1 59.69 221 GLN B N 1
ATOM 5407 C CA . GLN B 1 221 ? 5.453 -18.438 -28.453 1 59.69 221 GLN B CA 1
ATOM 5408 C C . GLN B 1 221 ? 4.398 -18.594 -27.359 1 59.69 221 GLN B C 1
ATOM 5410 O O . GLN B 1 221 ? 4.574 -18.094 -26.25 1 59.69 221 GLN B O 1
ATOM 5415 N N . THR B 1 222 ? 3.523 -19.312 -27.672 1 67.38 222 THR B N 1
ATOM 5416 C CA . THR B 1 222 ? 2.424 -19.531 -26.75 1 67.38 222 THR B CA 1
ATOM 5417 C C . THR B 1 222 ? 2.727 -20.703 -25.812 1 67.38 222 THR B C 1
ATOM 5419 O O . THR B 1 222 ? 2.262 -20.719 -24.672 1 67.38 222 THR B O 1
ATOM 5422 N N . ARG B 1 223 ? 3.609 -21.547 -26.266 1 73 223 ARG B N 1
ATOM 5423 C CA . ARG B 1 223 ? 3.922 -22.734 -25.469 1 73 223 ARG B CA 1
ATOM 5424 C C . ARG B 1 223 ? 4.68 -22.344 -24.203 1 73 223 ARG B C 1
ATOM 5426 O O . ARG B 1 223 ? 4.543 -23.016 -23.172 1 73 223 ARG B O 1
ATOM 5433 N N . GLY B 1 224 ? 5.336 -21.312 -24.234 1 85.62 224 GLY B N 1
ATOM 5434 C CA . GLY B 1 224 ? 6.16 -20.938 -23.109 1 85.62 224 GLY B CA 1
ATOM 5435 C C . GLY B 1 224 ? 5.375 -20.234 -22 1 85.62 224 GLY B C 1
ATOM 5436 O O . GLY B 1 224 ? 5.934 -19.906 -20.953 1 85.62 224 GLY B O 1
ATOM 5437 N N . LYS B 1 225 ? 4.02 -20.203 -22.203 1 94.12 225 LYS B N 1
ATOM 5438 C CA . LYS B 1 225 ? 3.197 -19.531 -21.203 1 94.12 225 LYS B CA 1
ATOM 5439 C C . LYS B 1 225 ? 2.885 -20.484 -20.031 1 94.12 225 LYS B C 1
ATOM 5441 O O . LYS B 1 225 ? 2.898 -20.062 -18.875 1 94.12 225 LYS B O 1
ATOM 5446 N N . LEU B 1 226 ? 2.588 -21.703 -20.344 1 96.69 226 LEU B N 1
ATOM 5447 C CA . LEU B 1 226 ? 2.465 -22.688 -19.266 1 96.69 226 LEU B CA 1
ATOM 5448 C C . LEU B 1 226 ? 3.836 -23.094 -18.734 1 96.69 226 LEU B C 1
ATOM 5450 O O . LEU B 1 226 ? 4.645 -23.672 -19.469 1 96.69 226 LEU B O 1
ATOM 5454 N N . LEU B 1 227 ? 4.078 -22.812 -17.531 1 97.31 227 LEU B N 1
ATOM 5455 C CA . LEU B 1 227 ? 5.367 -23.125 -16.906 1 97.31 227 LEU B CA 1
ATOM 5456 C C . LEU B 1 227 ? 5.391 -24.562 -16.391 1 97.31 227 LEU B C 1
ATOM 5458 O O . LEU B 1 227 ? 6.395 -25.266 -16.547 1 97.31 227 LEU B O 1
ATOM 5462 N N . SER B 1 228 ? 4.34 -24.984 -15.727 1 97.31 228 SER B N 1
ATOM 5463 C CA . SER B 1 228 ? 4.137 -26.359 -15.258 1 97.31 228 SER B CA 1
ATOM 5464 C C . SER B 1 228 ? 2.727 -26.547 -14.711 1 97.31 228 SER B C 1
ATOM 5466 O O . SER B 1 228 ? 1.963 -25.578 -14.594 1 97.31 228 SER B O 1
ATOM 5468 N N . VAL B 1 229 ? 2.367 -27.797 -14.562 1 97.81 229 VAL B N 1
ATOM 5469 C CA . VAL B 1 229 ? 1.174 -28.156 -13.805 1 97.81 229 VAL B CA 1
ATOM 5470 C C . VAL B 1 229 ? 1.576 -28.703 -12.438 1 97.81 229 VAL B C 1
ATOM 5472 O O . VAL B 1 229 ? 2.553 -29.453 -12.32 1 97.81 229 VAL B O 1
ATOM 5475 N N . MET B 1 230 ? 0.914 -28.297 -11.406 1 98.69 230 MET B N 1
ATOM 5476 C CA . MET B 1 230 ? 1.133 -28.812 -10.062 1 98.69 230 MET B CA 1
ATOM 5477 C C . MET B 1 230 ? -0.187 -29.203 -9.406 1 98.69 230 MET B C 1
ATOM 5479 O O . MET B 1 230 ? -1.26 -28.906 -9.938 1 98.69 230 MET B O 1
ATOM 5483 N N . ILE B 1 231 ? -0.077 -29.891 -8.305 1 98.38 231 ILE B N 1
ATOM 5484 C CA . ILE B 1 231 ? -1.246 -30.281 -7.523 1 98.38 231 ILE B CA 1
ATOM 5485 C C . ILE B 1 231 ? -1.596 -29.188 -6.523 1 98.38 231 ILE B C 1
ATOM 5487 O O . ILE B 1 231 ? -0.72 -28.672 -5.82 1 98.38 231 ILE B O 1
ATOM 5491 N N . ASN B 1 232 ? -2.879 -28.766 -6.562 1 98.12 232 ASN B N 1
ATOM 5492 C CA . ASN B 1 232 ? -3.432 -28.062 -5.41 1 98.12 232 ASN B CA 1
ATOM 5493 C C . ASN B 1 232 ? -3.75 -29.016 -4.266 1 98.12 232 ASN B C 1
ATOM 5495 O O . ASN B 1 232 ? -4.766 -29.703 -4.297 1 98.12 232 ASN B O 1
ATOM 5499 N N . GLY B 1 233 ? -2.924 -29 -3.307 1 97.5 233 GLY B N 1
ATOM 5500 C CA . GLY B 1 233 ? -3.01 -30 -2.244 1 97.5 233 GLY B CA 1
ATOM 5501 C C . GLY B 1 233 ? -4.195 -29.781 -1.323 1 97.5 233 GLY B C 1
ATOM 5502 O O . GLY B 1 233 ? -4.566 -28.641 -1.031 1 97.5 233 GLY B O 1
ATOM 5503 N N . GLY B 1 234 ? -4.785 -30.891 -0.888 1 96.31 234 GLY B N 1
ATOM 5504 C CA . GLY B 1 234 ? -5.949 -30.859 -0.015 1 96.31 234 GLY B CA 1
ATOM 5505 C C . GLY B 1 234 ? -5.688 -31.453 1.354 1 96.31 234 GLY B C 1
ATOM 5506 O O . GLY B 1 234 ? -6.57 -31.469 2.213 1 96.31 234 GLY B O 1
ATOM 5507 N N . THR B 1 235 ? -4.492 -31.875 1.651 1 95.56 235 THR B N 1
ATOM 5508 C CA . THR B 1 235 ? -4.145 -32.594 2.881 1 95.56 235 THR B CA 1
ATOM 5509 C C . THR B 1 235 ? -4.438 -31.719 4.102 1 95.56 235 THR B C 1
ATOM 5511 O O . THR B 1 235 ? -4.98 -32.188 5.098 1 95.56 235 THR B O 1
ATOM 5514 N N . ALA B 1 236 ? -4.16 -30.438 3.969 1 95.5 236 ALA B N 1
ATOM 5515 C CA . ALA B 1 236 ? -4.328 -29.516 5.094 1 95.5 236 ALA B CA 1
ATOM 5516 C C . ALA B 1 236 ? -5.801 -29.156 5.297 1 95.5 236 ALA B C 1
ATOM 5518 O O . ALA B 1 236 ? -6.164 -28.562 6.312 1 95.5 236 ALA B O 1
ATOM 5519 N N . PHE B 1 237 ? -6.688 -29.531 4.406 1 91.56 237 PHE B N 1
ATOM 5520 C CA . PHE B 1 237 ? -8.086 -29.141 4.441 1 91.56 237 PHE B CA 1
ATOM 5521 C C . PHE B 1 237 ? -8.969 -30.312 4.84 1 91.56 237 PHE B C 1
ATOM 5523 O O . PHE B 1 237 ? -10.094 -30.453 4.34 1 91.56 237 PHE B O 1
ATOM 5530 N N . THR B 1 238 ? -8.445 -31.156 5.621 1 91.69 238 THR B N 1
ATOM 5531 C CA . THR B 1 238 ? -9.195 -32.312 6.117 1 91.69 238 THR B CA 1
ATOM 5532 C C . THR B 1 238 ? -9.602 -32.094 7.574 1 91.69 238 THR B C 1
ATOM 5534 O O . THR B 1 238 ? -9.039 -31.234 8.266 1 91.69 238 THR B O 1
ATOM 5537 N N . ASP B 1 239 ? -10.523 -32.875 8.016 1 86.25 239 ASP B N 1
ATOM 5538 C CA . ASP B 1 239 ? -11.109 -32.656 9.336 1 86.25 239 ASP B CA 1
ATOM 5539 C C . ASP B 1 239 ? -10.391 -33.5 10.398 1 86.25 239 ASP B C 1
ATOM 5541 O O . ASP B 1 239 ? -10.438 -33.156 11.586 1 86.25 239 ASP B O 1
ATOM 5545 N N . THR B 1 240 ? -9.789 -34.625 9.984 1 89.56 240 THR B N 1
ATOM 5546 C CA . THR B 1 240 ? -9.156 -35.531 10.945 1 89.56 240 THR B CA 1
ATOM 5547 C C . THR B 1 240 ? -7.781 -35.969 10.453 1 89.56 240 THR B C 1
ATOM 5549 O O . THR B 1 240 ? -7.523 -36 9.25 1 89.56 240 THR B O 1
ATOM 5552 N N . PRO B 1 241 ? -6.953 -36.406 11.367 1 92.5 241 PRO B N 1
ATOM 5553 C CA . PRO B 1 241 ? -5.641 -36.938 10.977 1 92.5 241 PRO B CA 1
ATOM 5554 C C . PRO B 1 241 ? -5.734 -38.125 10.031 1 92.5 241 PRO B C 1
ATOM 5556 O O . PRO B 1 241 ? -4.895 -38.281 9.141 1 92.5 241 PRO B O 1
ATOM 5559 N N . LYS B 1 242 ? -6.699 -38.969 10.266 1 93.94 242 LYS B N 1
ATOM 5560 C CA . LYS B 1 242 ? -6.887 -40.125 9.398 1 93.94 242 LYS B CA 1
ATOM 5561 C C . LYS B 1 242 ? -7.195 -39.688 7.965 1 93.94 242 LYS B C 1
ATOM 5563 O O . LYS B 1 242 ? -6.625 -40.219 7.012 1 93.94 242 LYS B O 1
ATOM 5568 N N . GLN B 1 243 ? -8.102 -38.75 7.867 1 95.31 243 GLN B N 1
ATOM 5569 C CA . GLN B 1 243 ? -8.43 -38.219 6.551 1 95.31 243 GLN B CA 1
ATOM 5570 C C . GLN B 1 243 ? -7.223 -37.531 5.914 1 95.31 243 GLN B C 1
ATOM 5572 O O . GLN B 1 243 ? -7 -37.656 4.707 1 95.31 243 GLN B O 1
ATOM 5577 N N . ALA B 1 244 ? -6.473 -36.875 6.73 1 97 244 ALA B N 1
ATOM 5578 C CA . ALA B 1 244 ? -5.262 -36.219 6.246 1 97 244 ALA B CA 1
ATOM 5579 C C . ALA B 1 244 ? -4.262 -37.25 5.711 1 97 244 ALA B C 1
ATOM 5581 O O . ALA B 1 244 ? -3.635 -37.031 4.672 1 97 244 ALA B O 1
ATOM 5582 N N . GLY B 1 245 ? -4.121 -38.281 6.445 1 97.56 245 GLY B N 1
ATOM 5583 C CA . GLY B 1 245 ? -3.236 -39.344 5.996 1 97.56 245 GLY B CA 1
ATOM 5584 C C . GLY B 1 245 ? -3.639 -39.938 4.656 1 97.56 245 GLY B C 1
ATOM 5585 O O . GLY B 1 245 ? -2.795 -40.125 3.779 1 97.56 245 GLY B O 1
ATOM 5586 N N . THR B 1 246 ? -4.926 -40.188 4.477 1 97.56 246 THR B N 1
ATOM 5587 C CA . THR B 1 246 ? -5.449 -40.75 3.23 1 97.56 246 THR B CA 1
ATOM 5588 C C . THR B 1 246 ? -5.227 -39.781 2.072 1 97.56 246 THR B C 1
ATOM 5590 O O . THR B 1 246 ? -4.789 -40.188 0.993 1 97.56 246 THR B O 1
ATOM 5593 N N . GLN B 1 247 ? -5.551 -38.531 2.322 1 97.94 247 GLN B N 1
ATOM 5594 C CA . GLN B 1 247 ? -5.375 -37.531 1.304 1 97.94 247 GLN B CA 1
ATOM 5595 C C . GLN B 1 247 ? -3.902 -37.375 0.925 1 97.94 247 GLN B C 1
ATOM 5597 O O . GLN B 1 247 ? -3.566 -37.281 -0.257 1 97.94 247 GLN B O 1
ATOM 5602 N N . ALA B 1 248 ? -3.078 -37.344 1.905 1 98.44 248 ALA B N 1
ATOM 5603 C CA . ALA B 1 248 ? -1.645 -37.188 1.689 1 98.44 248 ALA B CA 1
ATOM 5604 C C . ALA B 1 248 ? -1.07 -38.312 0.85 1 98.44 248 ALA B C 1
ATOM 5606 O O . ALA B 1 248 ? -0.261 -38.094 -0.052 1 98.44 248 ALA B O 1
ATOM 5607 N N . LEU B 1 249 ? -1.438 -39.5 1.165 1 98.12 249 LEU B N 1
ATOM 5608 C CA . LEU B 1 249 ? -0.957 -40.656 0.419 1 98.12 249 LEU B CA 1
ATOM 5609 C C . LEU B 1 249 ? -1.406 -40.594 -1.037 1 98.12 249 LEU B C 1
ATOM 5611 O O . LEU B 1 249 ? -0.641 -40.938 -1.943 1 98.12 249 LEU B O 1
ATOM 5615 N N . MET B 1 250 ? -2.637 -40.188 -1.248 1 98.12 250 MET B N 1
ATOM 5616 C CA . MET B 1 250 ? -3.16 -40.031 -2.602 1 98.12 250 MET B CA 1
ATOM 5617 C C . MET B 1 250 ? -2.367 -39 -3.375 1 98.12 250 MET B C 1
ATOM 5619 O O . MET B 1 250 ? -1.951 -39.219 -4.508 1 98.12 250 MET B O 1
ATOM 5623 N N . GLU B 1 251 ? -2.109 -37.844 -2.787 1 98.44 251 GLU B N 1
ATOM 5624 C CA . GLU B 1 251 ? -1.372 -36.781 -3.439 1 98.44 251 GLU B CA 1
ATOM 5625 C C . GLU B 1 251 ? 0.07 -37.188 -3.723 1 98.44 251 GLU B C 1
ATOM 5627 O O . GLU B 1 251 ? 0.602 -36.906 -4.797 1 98.44 251 GLU B O 1
ATOM 5632 N N . ALA B 1 252 ? 0.678 -37.844 -2.764 1 98.38 252 ALA B N 1
ATOM 5633 C CA . ALA B 1 252 ? 2.049 -38.312 -2.947 1 98.38 252 ALA B CA 1
ATOM 5634 C C . ALA B 1 252 ? 2.146 -39.281 -4.121 1 98.38 252 ALA B C 1
ATOM 5636 O O . ALA B 1 252 ? 3.092 -39.219 -4.91 1 98.38 252 ALA B O 1
ATOM 5637 N N . ALA B 1 253 ? 1.249 -40.188 -4.227 1 98.38 253 ALA B N 1
ATOM 5638 C CA . ALA B 1 253 ? 1.228 -41.156 -5.324 1 98.38 253 ALA B CA 1
ATOM 5639 C C . ALA B 1 253 ? 1.095 -40.469 -6.672 1 98.38 253 ALA B C 1
ATOM 5641 O O . ALA B 1 253 ? 1.773 -40.812 -7.637 1 98.38 253 ALA B O 1
ATOM 5642 N N . LEU B 1 254 ? 0.204 -39.5 -6.742 1 98.38 254 LEU B N 1
ATOM 5643 C CA . LEU B 1 254 ? -0.023 -38.75 -7.977 1 98.38 254 LEU B CA 1
ATOM 5644 C C . LEU B 1 254 ? 1.216 -37.969 -8.359 1 98.38 254 LEU B C 1
ATOM 5646 O O . LEU B 1 254 ? 1.582 -37.906 -9.539 1 98.38 254 LEU B O 1
ATOM 5650 N N . MET B 1 255 ? 1.852 -37.344 -7.352 1 98.38 255 MET B N 1
ATOM 5651 C CA . MET B 1 255 ? 3.074 -36.562 -7.594 1 98.38 255 MET B CA 1
ATOM 5652 C C . MET B 1 255 ? 4.148 -37.469 -8.227 1 98.38 255 MET B C 1
ATOM 5654 O O . MET B 1 255 ? 4.805 -37.062 -9.18 1 98.38 255 MET B O 1
ATOM 5658 N N . LYS B 1 256 ? 4.297 -38.594 -7.691 1 97.69 256 LYS B N 1
ATOM 5659 C CA . LYS B 1 256 ? 5.297 -39.531 -8.188 1 97.69 256 LYS B CA 1
ATOM 5660 C C . LYS B 1 256 ? 4.941 -40.031 -9.586 1 97.69 256 LYS B C 1
ATOM 5662 O O . LYS B 1 256 ? 5.793 -40.062 -10.477 1 97.69 256 LYS B O 1
ATOM 5667 N N . GLU B 1 257 ? 3.73 -40.406 -9.773 1 98.06 257 GLU B N 1
ATOM 5668 C CA . GLU B 1 257 ? 3.283 -41 -11.023 1 98.06 257 GLU B CA 1
ATOM 5669 C C . GLU B 1 257 ? 3.365 -40.031 -12.18 1 98.06 257 GLU B C 1
ATOM 5671 O O . GLU B 1 257 ? 3.742 -40.375 -13.289 1 98.06 257 GLU B O 1
ATOM 5676 N N . PHE B 1 258 ? 3.027 -38.75 -11.945 1 97.94 258 PHE B N 1
ATOM 5677 C CA . PHE B 1 258 ? 2.912 -37.781 -13.031 1 97.94 258 PHE B CA 1
ATOM 5678 C C . PHE B 1 258 ? 4.047 -36.75 -12.969 1 97.94 258 PHE B C 1
ATOM 5680 O O . PHE B 1 258 ? 4.09 -35.812 -13.773 1 97.94 258 PHE B O 1
ATOM 5687 N N . ASP B 1 259 ? 4.984 -36.906 -11.992 1 97.44 259 ASP B N 1
ATOM 5688 C CA . ASP B 1 259 ? 6.129 -36.031 -11.812 1 97.44 259 ASP B CA 1
ATOM 5689 C C . ASP B 1 259 ? 5.68 -34.562 -11.648 1 97.44 259 ASP B C 1
ATOM 5691 O O . ASP B 1 259 ? 6.121 -33.688 -12.391 1 97.44 259 ASP B O 1
ATOM 5695 N N . LEU B 1 260 ? 4.824 -34.375 -10.688 1 98.19 260 LEU B N 1
ATOM 5696 C CA . LEU B 1 260 ? 4.254 -33.062 -10.43 1 98.19 260 LEU B CA 1
ATOM 5697 C C . LEU B 1 260 ? 4.699 -32.531 -9.062 1 98.19 260 LEU B C 1
ATOM 5699 O O . LEU B 1 260 ? 4.992 -33.312 -8.164 1 98.19 260 LEU B O 1
ATOM 5703 N N . GLY B 1 261 ? 4.812 -31.203 -8.945 1 98.5 261 GLY B N 1
ATOM 5704 C CA . GLY B 1 261 ? 4.895 -30.578 -7.637 1 98.5 261 GLY B CA 1
ATOM 5705 C C . GLY B 1 261 ? 3.543 -30.406 -6.969 1 98.5 261 GLY B C 1
ATOM 5706 O O . GLY B 1 261 ? 2.516 -30.797 -7.527 1 98.5 261 GLY B O 1
ATOM 5707 N N . ASN B 1 262 ? 3.586 -29.891 -5.766 1 98.69 262 ASN B N 1
ATOM 5708 C CA . ASN B 1 262 ? 2.389 -29.688 -4.957 1 98.69 262 ASN B CA 1
ATOM 5709 C C . ASN B 1 262 ? 2.449 -28.391 -4.176 1 98.69 262 ASN B C 1
ATOM 5711 O O . ASN B 1 262 ? 3.498 -28.031 -3.635 1 98.69 262 ASN B O 1
ATOM 5715 N N . GLN B 1 263 ? 1.365 -27.625 -4.195 1 98.75 263 GLN B N 1
ATOM 5716 C CA . GLN B 1 263 ? 1.202 -26.484 -3.289 1 98.75 263 GLN B CA 1
ATOM 5717 C C . GLN B 1 263 ? -0.053 -26.641 -2.436 1 98.75 263 GLN B C 1
ATOM 5719 O O . GLN B 1 263 ? -1.119 -26.984 -2.947 1 98.75 263 GLN B O 1
ATOM 5724 N N . SER B 1 264 ? 0.095 -26.438 -1.173 1 98.31 264 SER B N 1
ATOM 5725 C CA . SER B 1 264 ? -1.008 -26.5 -0.22 1 98.31 264 SER B CA 1
ATOM 5726 C C . SER B 1 264 ? -0.995 -25.297 0.727 1 98.31 264 SER B C 1
ATOM 5728 O O . SER B 1 264 ? 0.058 -24.922 1.249 1 98.31 264 SER B O 1
ATOM 5730 N N . HIS B 1 265 ? -2.225 -24.672 0.885 1 98.38 265 HIS B N 1
ATOM 5731 C CA . HIS B 1 265 ? -2.338 -23.812 2.057 1 98.38 265 HIS B CA 1
ATOM 5732 C C . HIS B 1 265 ? -2.066 -24.594 3.34 1 98.38 265 HIS B C 1
ATOM 5734 O O . HIS B 1 265 ? -2.535 -25.719 3.496 1 98.38 265 HIS B O 1
ATOM 5740 N N . TYR B 1 266 ? -1.292 -24 4.203 1 98.5 266 TYR B N 1
ATOM 5741 C CA . TYR B 1 266 ? -1.018 -24.703 5.457 1 98.5 266 TYR B CA 1
ATOM 5742 C C . TYR B 1 266 ? -0.603 -23.719 6.543 1 98.5 266 TYR B C 1
ATOM 5744 O O . TYR B 1 266 ? 0.19 -22.797 6.297 1 98.5 266 TYR B O 1
ATOM 5752 N N . LEU B 1 267 ? -1.239 -23.891 7.746 1 98.31 267 LEU B N 1
ATOM 5753 C CA . LEU B 1 267 ? -0.935 -23.156 8.961 1 98.31 267 LEU B CA 1
ATOM 5754 C C . LEU B 1 267 ? -1.159 -21.656 8.75 1 98.31 267 LEU B C 1
ATOM 5756 O O . LEU B 1 267 ? -0.301 -20.844 9.102 1 98.31 267 LEU B O 1
ATOM 5760 N N . GLU B 1 268 ? -2.275 -21.312 8.156 1 98.12 268 GLU B N 1
ATOM 5761 C CA . GLU B 1 268 ? -2.578 -19.922 7.836 1 98.12 268 GLU B CA 1
ATOM 5762 C C . GLU B 1 268 ? -3.359 -19.25 8.961 1 98.12 268 GLU B C 1
ATOM 5764 O O . GLU B 1 268 ? -2.967 -18.188 9.453 1 98.12 268 GLU B O 1
ATOM 5769 N N . GLN B 1 269 ? -4.465 -19.844 9.398 1 95.94 269 GLN B N 1
ATOM 5770 C CA . GLN B 1 269 ? -5.352 -19.188 10.352 1 95.94 269 GLN B CA 1
ATOM 5771 C C . GLN B 1 269 ? -4.934 -19.484 11.789 1 95.94 269 GLN B C 1
ATOM 5773 O O . GLN B 1 269 ? -4.52 -20.609 12.102 1 95.94 269 GLN B O 1
ATOM 5778 N N . PRO B 1 270 ? -5.055 -18.547 12.633 1 97.06 270 PRO B N 1
ATOM 5779 C CA . PRO B 1 270 ? -4.652 -18.734 14.023 1 97.06 270 PRO B CA 1
ATOM 5780 C C . PRO B 1 270 ? -5.66 -19.562 14.82 1 97.06 270 PRO B C 1
ATOM 5782 O O . PRO B 1 270 ? -5.285 -20.234 15.781 1 97.06 270 PRO B O 1
ATOM 5785 N N . GLU B 1 271 ? -6.855 -19.656 14.422 1 95.69 271 GLU B N 1
ATOM 5786 C CA . GLU B 1 271 ? -7.953 -20.219 15.195 1 95.69 271 GLU B CA 1
ATOM 5787 C C . GLU B 1 271 ? -7.738 -21.703 15.445 1 95.69 271 GLU B C 1
ATOM 5789 O O . GLU B 1 271 ? -8.117 -22.234 16.5 1 95.69 271 GLU B O 1
ATOM 5794 N N . THR B 1 272 ? -7.141 -22.391 14.5 1 95.5 272 THR B N 1
ATOM 5795 C CA . THR B 1 272 ? -7.008 -23.844 14.594 1 95.5 272 THR B CA 1
ATOM 5796 C C . THR B 1 272 ? -5.543 -24.266 14.531 1 95.5 272 THR B C 1
ATOM 5798 O O . THR B 1 272 ? -5.227 -25.391 14.18 1 95.5 272 THR B O 1
ATOM 5801 N N . GLN B 1 273 ? -4.68 -23.391 14.852 1 95.69 273 GLN B N 1
ATOM 5802 C CA . GLN B 1 273 ? -3.252 -23.562 14.609 1 95.69 273 GLN B CA 1
ATOM 5803 C C . GLN B 1 273 ? -2.719 -24.812 15.32 1 95.69 273 GLN B C 1
ATOM 5805 O O . GLN B 1 273 ? -1.863 -25.516 14.781 1 95.69 273 GLN B O 1
ATOM 5810 N N . VAL B 1 274 ? -3.166 -25.125 16.547 1 95.88 274 VAL B N 1
ATOM 5811 C CA . VAL B 1 274 ? -2.67 -26.266 17.312 1 95.88 274 VAL B CA 1
ATOM 5812 C C . VAL B 1 274 ? -3.041 -27.562 16.609 1 95.88 274 VAL B C 1
ATOM 5814 O O . VAL B 1 274 ? -2.191 -28.438 16.406 1 95.88 274 VAL B O 1
ATOM 5817 N N . GLU B 1 275 ? -4.32 -27.688 16.188 1 95.56 275 GLU B N 1
ATOM 5818 C CA . GLU B 1 275 ? -4.785 -28.859 15.477 1 95.56 275 GLU B CA 1
ATOM 5819 C C . GLU B 1 275 ? -4.137 -28.969 14.102 1 95.56 275 GLU B C 1
ATOM 5821 O O . GLU B 1 275 ? -3.797 -30.062 13.648 1 95.56 275 GLU B O 1
ATOM 5826 N N . ASP B 1 276 ? -3.936 -27.859 13.492 1 96.44 276 ASP B N 1
ATOM 5827 C CA . ASP B 1 276 ? -3.348 -27.844 12.156 1 96.44 276 ASP B CA 1
ATOM 5828 C C . ASP B 1 276 ? -1.899 -28.328 12.18 1 96.44 276 ASP B C 1
ATOM 5830 O O . ASP B 1 276 ? -1.449 -29.016 11.258 1 96.44 276 ASP B O 1
ATOM 5834 N N . ARG B 1 277 ? -1.12 -27.969 13.188 1 96.81 277 ARG B N 1
ATOM 5835 C CA . ARG B 1 277 ? 0.271 -28.391 13.297 1 96.81 277 ARG B CA 1
ATOM 5836 C C . ARG B 1 277 ? 0.369 -29.922 13.375 1 96.81 277 ARG B C 1
ATOM 5838 O O . ARG B 1 277 ? 1.323 -30.516 12.867 1 96.81 277 ARG B O 1
ATOM 5845 N N . LYS B 1 278 ? -0.637 -30.531 13.906 1 95.62 278 LYS B N 1
ATOM 5846 C CA . LYS B 1 278 ? -0.63 -31.984 14.055 1 95.62 278 LYS B CA 1
ATOM 5847 C C . LYS B 1 278 ? -0.735 -32.656 12.695 1 95.62 278 LYS B C 1
ATOM 5849 O O . LYS B 1 278 ? -0.287 -33.812 12.539 1 95.62 278 LYS B O 1
ATOM 5854 N N . LEU B 1 279 ? -1.285 -32.031 11.758 1 97 279 LEU B N 1
ATOM 5855 C CA . LEU B 1 279 ? -1.483 -32.625 10.438 1 97 279 LEU B CA 1
ATOM 5856 C C . LEU B 1 279 ? -0.158 -32.75 9.695 1 97 279 LEU B C 1
ATOM 5858 O O . LEU B 1 279 ? -0.073 -33.438 8.688 1 97 279 LEU B O 1
ATOM 5862 N N . PHE B 1 280 ? 0.861 -32.094 10.203 1 97.25 280 PHE B N 1
ATOM 5863 C CA . PHE B 1 280 ? 2.156 -32.125 9.539 1 97.25 280 PHE B CA 1
ATOM 5864 C C . PHE B 1 280 ? 2.676 -33.562 9.445 1 97.25 280 PHE B C 1
ATOM 5866 O O . PHE B 1 280 ? 3.338 -33.906 8.469 1 97.25 280 PHE B O 1
ATOM 5873 N N . GLN B 1 281 ? 2.35 -34.344 10.43 1 96.94 281 GLN B N 1
ATOM 5874 C CA . GLN B 1 281 ? 2.775 -35.719 10.43 1 96.94 281 GLN B CA 1
ATOM 5875 C C . GLN B 1 281 ? 2.258 -36.469 9.195 1 96.94 281 GLN B C 1
ATOM 5877 O O . GLN B 1 281 ? 2.943 -37.312 8.656 1 96.94 281 GLN B O 1
ATOM 5882 N N . ALA B 1 282 ? 1.062 -36.156 8.781 1 97.75 282 ALA B N 1
ATOM 5883 C CA . ALA B 1 282 ? 0.506 -36.781 7.578 1 97.75 282 ALA B CA 1
ATOM 5884 C C . ALA B 1 282 ? 1.34 -36.406 6.348 1 97.75 282 ALA B C 1
ATOM 5886 O O . ALA B 1 282 ? 1.561 -37.25 5.477 1 97.75 282 ALA B O 1
ATOM 5887 N N . PHE B 1 283 ? 1.775 -35.156 6.27 1 98 283 PHE B N 1
ATOM 5888 C CA . PHE B 1 283 ? 2.641 -34.75 5.176 1 98 283 PHE B CA 1
ATOM 5889 C C . PHE B 1 283 ? 3.934 -35.562 5.168 1 98 283 PHE B C 1
ATOM 5891 O O . PHE B 1 283 ? 4.348 -36.062 4.121 1 98 283 PHE B O 1
ATOM 5898 N N . THR B 1 284 ? 4.551 -35.656 6.32 1 97.69 284 THR B N 1
ATOM 5899 C CA . THR B 1 284 ? 5.844 -36.312 6.441 1 97.69 284 THR B CA 1
ATOM 5900 C C . THR B 1 284 ? 5.711 -37.812 6.203 1 97.69 284 THR B C 1
ATOM 5902 O O . THR B 1 284 ? 6.508 -38.406 5.473 1 97.69 284 THR B O 1
ATOM 5905 N N . ASP B 1 285 ? 4.711 -38.406 6.812 1 97.88 285 ASP B N 1
ATOM 5906 C CA . ASP B 1 285 ? 4.527 -39.875 6.707 1 97.88 285 ASP B CA 1
ATOM 5907 C C . ASP B 1 285 ? 4.281 -40.281 5.262 1 97.88 285 ASP B C 1
ATOM 5909 O O . ASP B 1 285 ? 4.719 -41.344 4.836 1 97.88 285 ASP B O 1
ATOM 5913 N N . ALA B 1 286 ? 3.607 -39.438 4.547 1 98.06 286 ALA B N 1
ATOM 5914 C CA . ALA B 1 286 ? 3.254 -39.781 3.168 1 98.06 286 ALA B CA 1
ATOM 5915 C C . ALA B 1 286 ? 4.398 -39.438 2.213 1 98.06 286 ALA B C 1
ATOM 5917 O O . ALA B 1 286 ? 4.348 -39.781 1.031 1 98.06 286 ALA B O 1
ATOM 5918 N N . GLY B 1 287 ? 5.43 -38.688 2.723 1 97.5 287 GLY B N 1
ATOM 5919 C CA . GLY B 1 287 ? 6.539 -38.281 1.869 1 97.5 287 GLY B CA 1
ATOM 5920 C C . GLY B 1 287 ? 6.234 -37.094 1.002 1 97.5 287 GLY B C 1
ATOM 5921 O O . GLY B 1 287 ? 6.816 -36.938 -0.072 1 97.5 287 GLY B O 1
ATOM 5922 N N . LEU B 1 288 ? 5.352 -36.281 1.439 1 97.5 288 LEU B N 1
ATOM 5923 C CA . LEU B 1 288 ? 4.941 -35.094 0.677 1 97.5 288 LEU B CA 1
ATOM 5924 C C . LEU B 1 288 ? 5.945 -33.969 0.843 1 97.5 288 LEU B C 1
ATOM 5926 O O . LEU B 1 288 ? 6.09 -33.125 -0.044 1 97.5 288 LEU B O 1
ATOM 5930 N N . VAL B 1 289 ? 6.582 -33.969 1.978 1 98 289 VAL B N 1
ATOM 5931 C CA . VAL B 1 289 ? 7.508 -32.875 2.248 1 98 289 VAL B CA 1
ATOM 5932 C C . VAL B 1 289 ? 8.82 -33.094 1.5 1 98 289 VAL B C 1
ATOM 5934 O O . VAL B 1 289 ? 9.734 -33.75 2.025 1 98 289 VAL B O 1
ATOM 5937 N N . THR B 1 290 ? 8.953 -32.562 0.317 1 97.94 290 THR B N 1
ATOM 5938 C CA . THR B 1 290 ? 10.117 -32.625 -0.561 1 97.94 290 THR B CA 1
ATOM 5939 C C . THR B 1 290 ? 10.422 -31.281 -1.186 1 97.94 290 THR B C 1
ATOM 5941 O O . THR B 1 290 ? 9.742 -30.297 -0.907 1 97.94 290 THR B O 1
ATOM 5944 N N . ASN B 1 291 ? 11.438 -31.266 -2.025 1 97.88 291 ASN B N 1
ATOM 5945 C CA . ASN B 1 291 ? 11.797 -30.016 -2.697 1 97.88 291 ASN B CA 1
ATOM 5946 C C . ASN B 1 291 ? 10.75 -29.625 -3.738 1 97.88 291 ASN B C 1
ATOM 5948 O O . ASN B 1 291 ? 10.852 -28.547 -4.352 1 97.88 291 ASN B O 1
ATOM 5952 N N . ARG B 1 292 ? 9.68 -30.438 -3.848 1 97.56 292 ARG B N 1
ATOM 5953 C CA . ARG B 1 292 ? 8.594 -30.156 -4.785 1 97.56 292 ARG B CA 1
ATOM 5954 C C . ARG B 1 292 ? 7.336 -29.719 -4.051 1 97.56 292 ARG B C 1
ATOM 5956 O O . ARG B 1 292 ? 6.281 -29.547 -4.66 1 97.56 292 ARG B O 1
ATOM 5963 N N . MET B 1 293 ? 7.445 -29.547 -2.736 1 98.75 293 MET B N 1
ATOM 5964 C CA . MET B 1 293 ? 6.328 -29.094 -1.903 1 98.75 293 MET B CA 1
ATOM 5965 C C . MET B 1 293 ? 6.445 -27.609 -1.581 1 98.75 293 MET B C 1
ATOM 5967 O O . MET B 1 293 ? 7.512 -27.141 -1.178 1 98.75 293 MET B O 1
ATOM 5971 N N . ILE B 1 294 ? 5.359 -26.859 -1.836 1 98.88 294 ILE B N 1
ATOM 5972 C CA . ILE B 1 294 ? 5.27 -25.453 -1.485 1 98.88 294 ILE B CA 1
ATOM 5973 C C . ILE B 1 294 ? 4.105 -25.234 -0.519 1 98.88 294 ILE B C 1
ATOM 5975 O O . ILE B 1 294 ? 2.967 -25.609 -0.816 1 98.88 294 ILE B O 1
ATOM 5979 N N . PHE B 1 295 ? 4.352 -24.656 0.622 1 98.88 295 PHE B N 1
ATOM 5980 C CA . PHE B 1 295 ? 3.293 -24.312 1.561 1 98.88 295 PHE B CA 1
ATOM 5981 C C . PHE B 1 295 ? 2.887 -22.844 1.395 1 98.88 295 PHE B C 1
ATOM 5983 O O . PHE B 1 295 ? 3.73 -21.953 1.458 1 98.88 295 PHE B O 1
ATOM 5990 N N . GLY B 1 296 ? 1.594 -22.625 1.112 1 98.69 296 GLY B N 1
ATOM 5991 C CA . GLY B 1 296 ? 1.074 -21.266 1.072 1 98.69 296 GLY B CA 1
ATOM 5992 C C . GLY B 1 296 ? 0.887 -20.656 2.449 1 98.69 296 GLY B C 1
ATOM 5993 O O . GLY B 1 296 ? 0.416 -21.328 3.371 1 98.69 296 GLY B O 1
ATOM 5994 N N . HIS B 1 297 ? 1.294 -19.422 2.654 1 98.62 297 HIS B N 1
ATOM 5995 C CA . HIS B 1 297 ? 1.166 -18.625 3.871 1 98.62 297 HIS B CA 1
ATOM 5996 C C . HIS B 1 297 ? 2.102 -19.125 4.961 1 98.62 297 HIS B C 1
ATOM 5998 O O . HIS B 1 297 ? 3.082 -18.469 5.305 1 98.62 297 HIS B O 1
ATOM 6004 N N . PHE B 1 298 ? 1.777 -20.359 5.484 1 98.75 298 PHE B N 1
ATOM 6005 C CA . PHE B 1 298 ? 2.715 -21.031 6.375 1 98.75 298 PHE B CA 1
ATOM 6006 C C . PHE B 1 298 ? 3.107 -20.125 7.535 1 98.75 298 PHE B C 1
ATOM 6008 O O . PHE B 1 298 ? 4.293 -19.922 7.793 1 98.75 298 PHE B O 1
ATOM 6015 N N . ILE B 1 299 ? 2.186 -19.641 8.344 1 98.81 299 ILE B N 1
ATOM 6016 C CA . ILE B 1 299 ? 2.381 -18.578 9.32 1 98.81 299 ILE B CA 1
ATOM 6017 C C . ILE B 1 299 ? 2.635 -19.172 10.695 1 98.81 299 ILE B C 1
ATOM 6019 O O . ILE B 1 299 ? 3.613 -18.828 11.367 1 98.81 299 ILE B O 1
ATOM 6023 N N . HIS B 1 300 ? 1.803 -20.078 11.125 1 98.5 300 HIS B N 1
ATOM 6024 C CA . HIS B 1 300 ? 1.789 -20.578 12.492 1 98.5 300 HIS B CA 1
ATOM 6025 C C . HIS B 1 300 ? 2.557 -21.891 12.617 1 98.5 300 HIS B C 1
ATOM 6027 O O . HIS B 1 300 ? 2.025 -22.875 13.133 1 98.5 300 HIS B O 1
ATOM 6033 N N . THR B 1 301 ? 3.746 -21.828 12.281 1 98.44 301 THR B N 1
ATOM 6034 C CA . THR B 1 301 ? 4.641 -22.984 12.336 1 98.44 301 THR B CA 1
ATOM 6035 C C . THR B 1 301 ? 5.277 -23.109 13.711 1 98.44 301 THR B C 1
ATOM 6037 O O . THR B 1 301 ? 4.887 -22.406 14.648 1 98.44 301 THR B O 1
ATOM 6040 N N . ASP B 1 302 ? 6.133 -24.047 13.898 1 97.62 302 ASP B N 1
ATOM 6041 C CA . ASP B 1 302 ? 7 -24.219 15.062 1 97.62 302 ASP B CA 1
ATOM 6042 C C . ASP B 1 302 ? 8.391 -24.688 14.648 1 97.62 302 ASP B C 1
ATOM 6044 O O . ASP B 1 302 ? 8.633 -24.953 13.469 1 97.62 302 ASP B O 1
ATOM 6048 N N . PRO B 1 303 ? 9.336 -24.734 15.523 1 97.5 303 PRO B N 1
ATOM 6049 C CA . PRO B 1 303 ? 10.719 -25.047 15.148 1 97.5 303 PRO B CA 1
ATOM 6050 C C . PRO B 1 303 ? 10.859 -26.422 14.5 1 97.5 303 PRO B C 1
ATOM 6052 O O . PRO B 1 303 ? 11.703 -26.609 13.625 1 97.5 303 PRO B O 1
ATOM 6055 N N . ILE B 1 304 ? 10.07 -27.344 14.891 1 97.81 304 ILE B N 1
ATOM 6056 C CA . ILE B 1 304 ? 10.148 -28.703 14.344 1 97.81 304 ILE B CA 1
ATOM 6057 C C . ILE B 1 304 ? 9.688 -28.703 12.891 1 97.81 304 ILE B C 1
ATOM 6059 O O . ILE B 1 304 ? 10.352 -29.266 12.016 1 97.81 304 ILE B O 1
ATOM 6063 N N . ILE B 1 305 ? 8.602 -28.094 12.617 1 98.62 305 ILE B N 1
ATOM 6064 C CA . ILE B 1 305 ? 8.047 -28 11.273 1 98.62 305 ILE B CA 1
ATOM 6065 C C . ILE B 1 305 ? 9.008 -27.234 10.367 1 98.62 305 ILE B C 1
ATOM 6067 O O . ILE B 1 305 ? 9.273 -27.656 9.242 1 98.62 305 ILE B O 1
ATOM 6071 N N . ILE B 1 306 ? 9.547 -26.172 10.852 1 98.69 306 ILE B N 1
ATOM 6072 C CA . ILE B 1 306 ? 10.477 -25.359 10.086 1 98.69 306 ILE B CA 1
ATOM 6073 C C . ILE B 1 306 ? 11.711 -26.188 9.727 1 98.69 306 ILE B C 1
ATOM 6075 O O . ILE B 1 306 ? 12.133 -26.203 8.562 1 98.69 306 ILE B O 1
ATOM 6079 N N . ALA B 1 307 ? 12.273 -26.844 10.688 1 98.44 307 ALA B N 1
ATOM 6080 C CA . ALA B 1 307 ? 13.477 -27.641 10.461 1 98.44 307 ALA B CA 1
ATOM 6081 C C . ALA B 1 307 ? 13.234 -28.75 9.438 1 98.44 307 ALA B C 1
ATOM 6083 O O . ALA B 1 307 ? 14.062 -28.984 8.562 1 98.44 307 ALA B O 1
ATOM 6084 N N . ALA B 1 308 ? 12.148 -29.453 9.57 1 98.5 308 ALA B N 1
ATOM 6085 C CA . ALA B 1 308 ? 11.805 -30.531 8.641 1 98.5 308 ALA B CA 1
ATOM 6086 C C . ALA B 1 308 ? 11.602 -29.984 7.227 1 98.5 308 ALA B C 1
ATOM 6088 O O . ALA B 1 308 ? 12.016 -30.625 6.246 1 98.5 308 ALA B O 1
ATOM 6089 N N . THR B 1 309 ? 10.938 -28.859 7.156 1 98.75 309 THR B N 1
ATOM 6090 C CA . THR B 1 309 ? 10.695 -28.219 5.867 1 98.75 309 THR B CA 1
ATOM 6091 C C . THR B 1 309 ? 12.008 -27.844 5.188 1 98.75 309 THR B C 1
ATOM 6093 O O . THR B 1 309 ? 12.203 -28.125 4.008 1 98.75 309 THR B O 1
ATOM 6096 N N . ALA B 1 310 ? 12.883 -27.25 5.938 1 98.75 310 ALA B N 1
ATOM 6097 C CA . ALA B 1 310 ? 14.188 -26.859 5.418 1 98.75 310 ALA B CA 1
ATOM 6098 C C . ALA B 1 310 ? 15 -28.062 4.98 1 98.75 310 ALA B C 1
ATOM 6100 O O . ALA B 1 310 ? 15.594 -28.062 3.898 1 98.75 310 ALA B O 1
ATOM 6101 N N . LYS B 1 311 ? 15.031 -29.047 5.824 1 98.5 311 LYS B N 1
ATOM 6102 C CA . LYS B 1 311 ? 15.805 -30.25 5.551 1 98.5 311 LYS B CA 1
ATOM 6103 C C . LYS B 1 311 ? 15.344 -30.922 4.258 1 98.5 311 LYS B C 1
ATOM 6105 O O . LYS B 1 311 ? 16.172 -31.422 3.49 1 98.5 311 LYS B O 1
ATOM 6110 N N . ALA B 1 312 ? 14.078 -30.891 3.986 1 98.56 312 ALA B N 1
ATOM 6111 C CA . ALA B 1 312 ? 13.492 -31.547 2.822 1 98.56 312 ALA B CA 1
ATOM 6112 C C . ALA B 1 312 ? 13.648 -30.703 1.57 1 98.56 312 ALA B C 1
ATOM 6114 O O . ALA B 1 312 ? 13.406 -31.172 0.455 1 98.56 312 ALA B O 1
ATOM 6115 N N . GLY B 1 313 ? 13.992 -29.422 1.744 1 98.5 313 GLY B N 1
ATOM 6116 C CA . GLY B 1 313 ? 14.078 -28.484 0.629 1 98.5 313 GLY B CA 1
ATOM 6117 C C . GLY B 1 313 ? 12.727 -27.969 0.188 1 98.5 313 GLY B C 1
ATOM 6118 O O . GLY B 1 313 ? 12.594 -27.422 -0.916 1 98.5 313 GLY B O 1
ATOM 6119 N N . ALA B 1 314 ? 11.688 -28.172 1.016 1 98.75 314 ALA B N 1
ATOM 6120 C CA . ALA B 1 314 ? 10.367 -27.625 0.724 1 98.75 314 ALA B CA 1
ATOM 6121 C C . ALA B 1 314 ? 10.367 -26.094 0.836 1 98.75 314 ALA B C 1
ATOM 6123 O O . ALA B 1 314 ? 11.328 -25.5 1.33 1 98.75 314 ALA B O 1
ATOM 6124 N N . ALA B 1 315 ? 9.312 -25.516 0.282 1 98.88 315 ALA B N 1
ATOM 6125 C CA . ALA B 1 315 ? 9.266 -24.047 0.161 1 98.88 315 ALA B CA 1
ATOM 6126 C C . ALA B 1 315 ? 7.961 -23.5 0.732 1 98.88 315 ALA B C 1
ATOM 6128 O O . ALA B 1 315 ? 7.074 -24.266 1.121 1 98.88 315 ALA B O 1
ATOM 6129 N N . MET B 1 316 ? 7.926 -22.219 0.852 1 98.81 316 MET B N 1
ATOM 6130 C CA . MET B 1 316 ? 6.68 -21.562 1.207 1 98.81 316 MET B CA 1
ATOM 6131 C C . MET B 1 316 ? 6.484 -20.297 0.381 1 98.81 316 MET B C 1
ATOM 6133 O O . MET B 1 316 ? 7.445 -19.75 -0.174 1 98.81 316 MET B O 1
ATOM 6137 N N . SER B 1 317 ? 5.266 -19.859 0.206 1 98.88 317 SER B N 1
ATOM 6138 C CA . SER B 1 317 ? 4.898 -18.578 -0.404 1 98.88 317 SER B CA 1
ATOM 6139 C C . SER B 1 317 ? 4.336 -17.609 0.632 1 98.88 317 SER B C 1
ATOM 6141 O O . SER B 1 317 ? 3.316 -17.891 1.264 1 98.88 317 SER B O 1
ATOM 6143 N N . TRP B 1 318 ? 5.051 -16.516 0.794 1 98.88 318 TRP B N 1
ATOM 6144 C CA . TRP B 1 318 ? 4.66 -15.445 1.704 1 98.88 318 TRP B CA 1
ATOM 6145 C C . TRP B 1 318 ? 3.629 -14.531 1.055 1 98.88 318 TRP B C 1
ATOM 6147 O O . TRP B 1 318 ? 3.844 -14.031 -0.05 1 98.88 318 TRP B O 1
ATOM 6157 N N . ASN B 1 319 ? 2.461 -14.32 1.691 1 98.75 319 ASN B N 1
ATOM 6158 C CA . ASN B 1 319 ? 1.356 -13.531 1.151 1 98.75 319 ASN B CA 1
ATOM 6159 C C . ASN B 1 319 ? 0.927 -12.43 2.117 1 98.75 319 ASN B C 1
ATOM 6161 O O . ASN B 1 319 ? -0.173 -12.477 2.67 1 98.75 319 ASN B O 1
ATOM 6165 N N . PRO B 1 320 ? 1.686 -11.359 2.225 1 98.44 320 PRO B N 1
ATOM 6166 C CA . PRO B 1 320 ? 1.488 -10.406 3.32 1 98.44 320 PRO B CA 1
ATOM 6167 C C . PRO B 1 320 ? 0.175 -9.633 3.203 1 98.44 320 PRO B C 1
ATOM 6169 O O . PRO B 1 320 ? -0.509 -9.414 4.207 1 98.44 320 PRO B O 1
ATOM 6172 N N . LEU B 1 321 ? -0.223 -9.141 2.031 1 98.5 321 LEU B N 1
ATOM 6173 C CA . LEU B 1 321 ? -1.478 -8.406 1.898 1 98.5 321 LEU B CA 1
ATOM 6174 C C . LEU B 1 321 ? -2.658 -9.273 2.33 1 98.5 321 LEU B C 1
ATOM 6176 O O . LEU B 1 321 ? -3.514 -8.82 3.098 1 98.5 321 LEU B O 1
ATOM 6180 N N . SER B 1 322 ? -2.668 -10.461 1.851 1 98.62 322 SER B N 1
ATOM 6181 C CA . SER B 1 322 ? -3.754 -11.367 2.197 1 98.62 322 SER B CA 1
ATOM 6182 C C . SER B 1 322 ? -3.758 -11.68 3.691 1 98.62 322 SER B C 1
ATOM 6184 O O . SER B 1 322 ? -4.82 -11.742 4.316 1 98.62 322 SER B O 1
ATOM 6186 N N . ASN B 1 323 ? -2.555 -11.977 4.254 1 98.69 323 ASN B N 1
ATOM 6187 C CA . ASN B 1 323 ? -2.457 -12.266 5.68 1 98.69 323 ASN B CA 1
ATOM 6188 C C . ASN B 1 323 ? -3.066 -11.148 6.52 1 98.69 323 ASN B C 1
ATOM 6190 O O . ASN B 1 323 ? -3.814 -11.414 7.465 1 98.69 323 ASN B O 1
ATOM 6194 N N . GLY B 1 324 ? -2.771 -9.914 6.145 1 98.5 324 GLY B N 1
ATOM 6195 C CA . GLY B 1 324 ? -3.338 -8.773 6.855 1 98.5 324 GLY B CA 1
ATOM 6196 C C . GLY B 1 324 ? -4.828 -8.617 6.633 1 98.5 324 GLY B C 1
ATOM 6197 O O . GLY B 1 324 ? -5.582 -8.391 7.582 1 98.5 324 GLY B O 1
ATOM 6198 N N . ARG B 1 325 ? -5.258 -8.766 5.391 1 98.62 325 ARG B N 1
ATOM 6199 C CA . ARG B 1 325 ? -6.656 -8.648 5 1 98.62 325 ARG B CA 1
ATOM 6200 C C . ARG B 1 325 ? -7.531 -9.602 5.812 1 98.62 325 ARG B C 1
ATOM 6202 O O . ARG B 1 325 ? -8.625 -9.227 6.246 1 98.62 325 ARG B O 1
ATOM 6209 N N . LEU B 1 326 ? -7.023 -10.75 6.105 1 98.69 326 LEU B N 1
ATOM 6210 C CA . LEU B 1 326 ? -7.809 -11.805 6.734 1 98.69 326 LEU B CA 1
ATOM 6211 C C . LEU B 1 326 ? -7.402 -11.992 8.195 1 98.69 326 LEU B C 1
ATOM 6213 O O . LEU B 1 326 ? -7.914 -12.883 8.875 1 98.69 326 LEU B O 1
ATOM 6217 N N . ALA B 1 327 ? -6.469 -11.195 8.656 1 98.62 327 ALA B N 1
ATOM 6218 C CA . ALA B 1 327 ? -5.996 -11.242 10.039 1 98.62 327 ALA B CA 1
ATOM 6219 C C . ALA B 1 327 ? -5.367 -12.594 10.352 1 98.62 327 ALA B C 1
ATOM 6221 O O . ALA B 1 327 ? -5.637 -13.18 11.406 1 98.62 327 ALA B O 1
ATOM 6222 N N . SER B 1 328 ? -4.562 -13.039 9.414 1 98.69 328 SER B N 1
ATOM 6223 C CA . SER B 1 328 ? -4.02 -14.383 9.547 1 98.69 328 SER B CA 1
ATOM 6224 C C . SER B 1 328 ? -2.73 -14.383 10.359 1 98.69 328 SER B C 1
ATOM 6226 O O . SER B 1 328 ? -2.283 -15.438 10.828 1 98.69 328 SER B O 1
ATOM 6228 N N . GLY B 1 329 ? -2.117 -13.273 10.531 1 98.19 329 GLY B N 1
ATOM 6229 C CA . GLY B 1 329 ? -0.876 -13.172 11.281 1 98.19 329 GLY B CA 1
ATOM 6230 C C . GLY B 1 329 ? 0.326 -12.867 10.406 1 98.19 329 GLY B C 1
ATOM 6231 O O . GLY B 1 329 ? 0.178 -12.586 9.219 1 98.19 329 GLY B O 1
ATOM 6232 N N . VAL B 1 330 ? 1.513 -12.805 11.055 1 98.19 330 VAL B N 1
ATOM 6233 C CA . VAL B 1 330 ? 2.748 -12.445 10.367 1 98.19 330 VAL B CA 1
ATOM 6234 C C . VAL B 1 330 ? 3.705 -13.633 10.367 1 98.19 330 VAL B C 1
ATOM 6236 O O . VAL B 1 330 ? 4.168 -14.062 11.422 1 98.19 330 VAL B O 1
ATOM 6239 N N . ALA B 1 331 ? 3.955 -14.141 9.203 1 98.44 331 ALA B N 1
ATOM 6240 C CA . ALA B 1 331 ? 4.93 -15.227 9.086 1 98.44 331 ALA B CA 1
ATOM 6241 C C . ALA B 1 331 ? 6.332 -14.742 9.438 1 98.44 331 ALA B C 1
ATOM 6243 O O . ALA B 1 331 ? 6.723 -13.625 9.07 1 98.44 331 ALA B O 1
ATOM 6244 N N . ASP B 1 332 ? 7.109 -15.57 10.117 1 98.25 332 ASP B N 1
ATOM 6245 C CA . ASP B 1 332 ? 8.445 -15.188 10.57 1 98.25 332 ASP B CA 1
ATOM 6246 C C . ASP B 1 332 ? 9.484 -15.43 9.477 1 98.25 332 ASP B C 1
ATOM 6248 O O . ASP B 1 332 ? 10.367 -16.281 9.633 1 98.25 332 ASP B O 1
ATOM 6252 N N . ILE B 1 333 ? 9.539 -14.625 8.5 1 98.81 333 ILE B N 1
ATOM 6253 C CA . ILE B 1 333 ? 10.297 -14.828 7.266 1 98.81 333 ILE B CA 1
ATOM 6254 C C . ILE B 1 333 ? 11.797 -14.844 7.574 1 98.81 333 ILE B C 1
ATOM 6256 O O . ILE B 1 333 ? 12.523 -15.711 7.09 1 98.81 333 ILE B O 1
ATOM 6260 N N . PRO B 1 334 ? 12.32 -13.867 8.422 1 98.56 334 PRO B N 1
ATOM 6261 C CA . PRO B 1 334 ? 13.75 -13.938 8.734 1 98.56 334 PRO B CA 1
ATOM 6262 C C . PRO B 1 334 ? 14.156 -15.266 9.359 1 98.56 334 PRO B C 1
ATOM 6264 O O . PRO B 1 334 ? 15.203 -15.82 9.016 1 98.56 334 PRO B O 1
ATOM 6267 N N . ALA B 1 335 ? 13.328 -15.773 10.219 1 98.31 335 ALA B N 1
ATOM 6268 C CA . ALA B 1 335 ? 13.617 -17.062 10.836 1 98.31 335 ALA B CA 1
ATOM 6269 C C . ALA B 1 335 ? 13.594 -18.188 9.812 1 98.31 335 ALA B C 1
ATOM 6271 O O . ALA B 1 335 ? 14.406 -19.109 9.875 1 98.31 335 ALA B O 1
ATOM 6272 N N . TYR B 1 336 ? 12.625 -18.188 8.914 1 98.75 336 TYR B N 1
ATOM 6273 C CA . TYR B 1 336 ? 12.531 -19.203 7.859 1 98.75 336 TYR B CA 1
ATOM 6274 C C . TYR B 1 336 ? 13.773 -19.188 6.984 1 98.75 336 TYR B C 1
ATOM 6276 O O . TYR B 1 336 ? 14.375 -20.25 6.738 1 98.75 336 TYR B O 1
ATOM 6284 N N . LEU B 1 337 ? 14.141 -18 6.543 1 98.62 337 LEU B N 1
ATOM 6285 C CA . LEU B 1 337 ? 15.312 -17.859 5.691 1 98.62 337 LEU B CA 1
ATOM 6286 C C . LEU B 1 337 ? 16.562 -18.344 6.414 1 98.62 337 LEU B C 1
ATOM 6288 O O . LEU B 1 337 ? 17.391 -19.047 5.824 1 98.62 337 LEU B O 1
ATOM 6292 N N . LYS B 1 338 ? 16.703 -17.969 7.637 1 98.19 338 LYS B N 1
ATOM 6293 C CA . LYS B 1 338 ? 17.859 -18.391 8.43 1 98.19 338 LYS B CA 1
ATOM 6294 C C . LYS B 1 338 ? 17.922 -19.922 8.555 1 98.19 338 LYS B C 1
ATOM 6296 O O . LYS B 1 338 ? 19 -20.5 8.555 1 98.19 338 LYS B O 1
ATOM 6301 N N . ALA B 1 339 ? 16.781 -20.547 8.648 1 98.56 339 ALA B N 1
ATOM 6302 C CA . ALA B 1 339 ? 16.688 -22 8.805 1 98.56 339 ALA B CA 1
ATOM 6303 C C . ALA B 1 339 ? 16.938 -22.703 7.473 1 98.56 339 ALA B C 1
ATOM 6305 O O . ALA B 1 339 ? 17.141 -23.922 7.438 1 98.56 339 ALA B O 1
ATOM 6306 N N . GLY B 1 340 ? 16.859 -21.969 6.391 1 98.5 340 GLY B N 1
ATOM 6307 C CA . GLY B 1 340 ? 17.125 -22.562 5.086 1 98.5 340 GLY B CA 1
ATOM 6308 C C . GLY B 1 340 ? 15.859 -22.891 4.316 1 98.5 340 GLY B C 1
ATOM 6309 O O . GLY B 1 340 ? 15.914 -23.562 3.287 1 98.5 340 GLY B O 1
ATOM 6310 N N . VAL B 1 341 ? 14.742 -22.484 4.789 1 98.88 341 VAL B N 1
ATOM 6311 C CA . VAL B 1 341 ? 13.508 -22.672 4.039 1 98.88 341 VAL B CA 1
ATOM 6312 C C . VAL B 1 341 ? 13.516 -21.766 2.803 1 98.88 341 VAL B C 1
ATOM 6314 O O . VAL B 1 341 ? 13.891 -20.594 2.885 1 98.88 341 VAL B O 1
ATOM 6317 N N . ARG B 1 342 ? 13.188 -22.312 1.657 1 98.81 342 ARG B N 1
ATOM 6318 C CA . ARG B 1 342 ? 13.016 -21.516 0.449 1 98.81 342 ARG B CA 1
ATOM 6319 C C . ARG B 1 342 ? 11.734 -20.688 0.519 1 98.81 342 ARG B C 1
ATOM 6321 O O . ARG B 1 342 ? 10.672 -21.188 0.89 1 98.81 342 ARG B O 1
ATOM 6328 N N . VAL B 1 343 ? 11.883 -19.375 0.257 1 98.94 343 VAL B N 1
ATOM 6329 C CA . VAL B 1 343 ? 10.734 -18.484 0.407 1 98.94 343 VAL B CA 1
ATOM 6330 C C . VAL B 1 343 ? 10.523 -17.703 -0.886 1 98.94 343 VAL B C 1
ATOM 6332 O O . VAL B 1 343 ? 11.469 -17.141 -1.449 1 98.94 343 VAL B O 1
ATOM 6335 N N . GLY B 1 344 ? 9.328 -17.734 -1.447 1 98.88 344 GLY B N 1
ATOM 6336 C CA . GLY B 1 344 ? 8.812 -16.797 -2.439 1 98.88 344 GLY B CA 1
ATOM 6337 C C . GLY B 1 344 ? 7.723 -15.891 -1.898 1 98.88 344 GLY B C 1
ATOM 6338 O O . GLY B 1 344 ? 7.379 -15.961 -0.716 1 98.88 344 GLY B O 1
ATOM 6339 N N . MET B 1 345 ? 7.254 -15.023 -2.738 1 98.69 345 MET B N 1
ATOM 6340 C CA . MET B 1 345 ? 6.18 -14.102 -2.363 1 98.69 345 MET B CA 1
ATOM 6341 C C . MET B 1 345 ? 5.035 -14.164 -3.367 1 98.69 345 MET B C 1
ATOM 6343 O O . MET B 1 345 ? 5.262 -14.352 -4.562 1 98.69 345 MET B O 1
ATOM 6347 N N . GLY B 1 346 ? 3.84 -14.117 -2.883 1 98.75 346 GLY B N 1
ATOM 6348 C CA . GLY B 1 346 ? 2.652 -14.078 -3.721 1 98.75 346 GLY B CA 1
ATOM 6349 C C . GLY B 1 346 ? 1.708 -12.945 -3.363 1 98.75 346 GLY B C 1
ATOM 6350 O O . GLY B 1 346 ? 1.812 -12.359 -2.283 1 98.75 346 GLY B O 1
ATOM 6351 N N . VAL B 1 347 ? 0.847 -12.641 -4.324 1 98.5 347 VAL B N 1
ATOM 63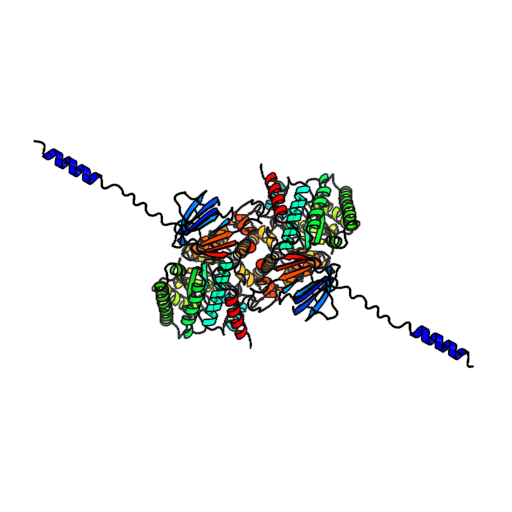52 C CA . VAL B 1 347 ? -0.161 -11.617 -4.078 1 98.5 347 VAL B CA 1
ATOM 6353 C C . VAL B 1 347 ? -1.477 -12.273 -3.668 1 98.5 347 VAL B C 1
ATOM 6355 O O . VAL B 1 347 ? -2.463 -11.586 -3.393 1 98.5 347 VAL B O 1
ATOM 6358 N N . ASP B 1 348 ? -1.503 -13.57 -3.594 1 98.12 348 ASP B N 1
ATOM 6359 C CA . ASP B 1 348 ? -2.65 -14.391 -3.217 1 98.12 348 ASP B CA 1
ATOM 6360 C C . ASP B 1 348 ? -3.836 -14.141 -4.145 1 98.12 348 ASP B C 1
ATOM 6362 O O . ASP B 1 348 ? -3.701 -14.219 -5.367 1 98.12 348 ASP B O 1
ATOM 6366 N N . GLY B 1 349 ? -5.066 -13.945 -3.562 1 96.5 349 GLY B N 1
ATOM 6367 C CA . GLY B 1 349 ? -6.258 -13.781 -4.383 1 96.5 349 GLY B CA 1
ATOM 6368 C C . GLY B 1 349 ? -6.836 -12.383 -4.324 1 96.5 349 GLY B C 1
ATOM 6369 O O . GLY B 1 349 ? -6.695 -11.688 -3.312 1 96.5 349 GLY B O 1
ATOM 6370 N N . GLU B 1 350 ? -7.539 -12.016 -5.457 1 96.19 350 GLU B N 1
ATOM 6371 C CA . GLU B 1 350 ? -8.141 -10.688 -5.562 1 96.19 350 GLU B CA 1
ATOM 6372 C C . GLU B 1 350 ? -9.414 -10.594 -4.734 1 96.19 350 GLU B C 1
ATOM 6374 O O . GLU B 1 350 ? -10.094 -9.562 -4.746 1 96.19 350 GLU B O 1
ATOM 6379 N N . ALA B 1 351 ? -9.711 -11.625 -3.967 1 97.38 351 ALA B N 1
ATOM 6380 C CA . ALA B 1 351 ? -10.781 -11.531 -2.984 1 97.38 351 ALA B CA 1
ATOM 6381 C C . ALA B 1 351 ? -10.25 -11.742 -1.568 1 97.38 351 ALA B C 1
ATOM 6383 O O . ALA B 1 351 ? -10.969 -11.508 -0.59 1 97.38 351 ALA B O 1
ATOM 6384 N N . SER B 1 352 ? -9.07 -12.188 -1.464 1 97.31 352 SER B N 1
ATOM 6385 C CA . SER B 1 352 ? -8.469 -12.406 -0.154 1 97.31 352 SER B CA 1
ATOM 6386 C C . SER B 1 352 ? -7.422 -11.344 0.158 1 97.31 352 SER B C 1
ATOM 6388 O O . SER B 1 352 ? -7.121 -11.086 1.325 1 97.31 352 SER B O 1
ATOM 6390 N N . ALA B 1 353 ? -6.793 -10.789 -0.834 1 97.44 353 ALA B N 1
ATOM 6391 C CA . ALA B 1 353 ? -5.938 -9.617 -0.723 1 97.44 353 ALA B CA 1
ATOM 6392 C C . ALA B 1 353 ? -6.605 -8.391 -1.341 1 97.44 353 ALA B C 1
ATOM 6394 O O . ALA B 1 353 ? -6.289 -7.254 -0.977 1 97.44 353 ALA B O 1
ATOM 6395 N N . ASP B 1 354 ? -7.441 -8.656 -2.332 1 97.5 354 ASP B N 1
ATOM 6396 C CA . ASP B 1 354 ? -8.273 -7.703 -3.062 1 97.5 354 ASP B CA 1
ATOM 6397 C C . ASP B 1 354 ? -7.441 -6.902 -4.062 1 97.5 354 ASP B C 1
ATOM 6399 O O . ASP B 1 354 ? -7.973 -6.402 -5.059 1 97.5 354 ASP B O 1
ATOM 6403 N N . LEU B 1 355 ? -6.164 -6.668 -3.762 1 95.5 355 LEU B N 1
ATOM 6404 C CA . LEU B 1 355 ? -5.25 -5.961 -4.656 1 95.5 355 LEU B CA 1
ATOM 6405 C C . LEU B 1 355 ? -4.07 -6.848 -5.039 1 95.5 355 LEU B C 1
ATOM 6407 O O . LEU B 1 355 ? -3.426 -7.441 -4.172 1 95.5 355 LEU B O 1
ATOM 6411 N N . ALA B 1 356 ? -3.789 -6.902 -6.363 1 95.81 356 ALA B N 1
ATOM 6412 C CA . ALA B 1 356 ? -2.625 -7.633 -6.852 1 95.81 356 ALA B CA 1
ATOM 6413 C C . ALA B 1 356 ? -1.468 -6.684 -7.156 1 95.81 356 ALA B C 1
ATOM 6415 O O . ALA B 1 356 ? -0.898 -6.719 -8.25 1 95.81 356 ALA B O 1
ATOM 6416 N N . ASP B 1 357 ? -1.086 -5.84 -6.238 1 97.5 357 ASP B N 1
ATOM 6417 C CA . ASP B 1 357 ? -0.031 -4.84 -6.391 1 97.5 357 ASP B CA 1
ATOM 6418 C C . ASP B 1 357 ? 1.26 -5.301 -5.715 1 97.5 357 ASP B C 1
ATOM 6420 O O . ASP B 1 357 ? 1.387 -5.223 -4.492 1 97.5 357 ASP B O 1
ATOM 6424 N N . PRO B 1 358 ? 2.232 -5.656 -6.516 1 98.44 358 PRO B N 1
ATOM 6425 C CA . PRO B 1 358 ? 3.461 -6.176 -5.91 1 98.44 358 PRO B CA 1
ATOM 6426 C C . PRO B 1 358 ? 4.246 -5.102 -5.156 1 98.44 358 PRO B C 1
ATOM 6428 O O . PRO B 1 358 ? 4.938 -5.406 -4.184 1 98.44 358 PRO B O 1
ATOM 6431 N N . PHE B 1 359 ? 4.191 -3.822 -5.57 1 98.56 359 PHE B N 1
ATOM 6432 C CA . PHE B 1 359 ? 4.898 -2.764 -4.859 1 98.56 359 PHE B CA 1
ATOM 6433 C C . PHE B 1 359 ? 4.375 -2.621 -3.436 1 98.56 359 PHE B C 1
ATOM 6435 O O . PHE B 1 359 ? 5.156 -2.578 -2.482 1 98.56 359 PHE B O 1
ATOM 6442 N N . GLU B 1 360 ? 3.1 -2.57 -3.33 1 98.31 360 GLU B N 1
ATOM 6443 C CA . GLU B 1 360 ? 2.498 -2.508 -2.002 1 98.31 360 GLU B CA 1
ATOM 6444 C C . GLU B 1 360 ? 2.746 -3.797 -1.223 1 98.31 360 GLU B C 1
ATOM 6446 O O . GLU B 1 360 ? 2.943 -3.764 -0.006 1 98.31 360 GLU B O 1
ATOM 6451 N N . ASN B 1 361 ? 2.672 -4.898 -1.929 1 98.62 361 ASN B N 1
ATOM 6452 C CA . ASN B 1 361 ? 2.908 -6.191 -1.295 1 98.62 361 ASN B CA 1
ATOM 6453 C C . ASN B 1 361 ? 4.297 -6.258 -0.663 1 98.62 361 ASN B C 1
ATOM 6455 O O . ASN B 1 361 ? 4.449 -6.754 0.455 1 98.62 361 ASN B O 1
ATOM 6459 N N . LEU B 1 362 ? 5.297 -5.766 -1.312 1 98.69 362 LEU B N 1
ATOM 6460 C CA . LEU B 1 362 ? 6.66 -5.684 -0.795 1 98.69 362 LEU B CA 1
ATOM 6461 C C . LEU B 1 362 ? 6.703 -4.867 0.493 1 98.69 362 LEU B C 1
ATOM 6463 O O . LEU B 1 362 ? 7.258 -5.316 1.498 1 98.69 362 LEU B O 1
ATOM 6467 N N . ARG B 1 363 ? 6.07 -3.674 0.482 1 98.56 363 ARG B N 1
ATOM 6468 C CA . ARG B 1 363 ? 6.109 -2.775 1.631 1 98.56 363 ARG B CA 1
ATOM 6469 C C . ARG B 1 363 ? 5.324 -3.35 2.805 1 98.56 363 ARG B C 1
ATOM 6471 O O . ARG B 1 363 ? 5.789 -3.311 3.947 1 98.56 363 ARG B O 1
ATOM 6478 N N . THR B 1 364 ? 4.191 -3.914 2.469 1 98.31 364 THR B N 1
ATOM 6479 C CA . THR B 1 364 ? 3.361 -4.484 3.525 1 98.31 364 THR B CA 1
ATOM 6480 C C . THR B 1 364 ? 4.113 -5.582 4.27 1 98.31 364 THR B C 1
ATOM 6482 O O . THR B 1 364 ? 4.125 -5.609 5.5 1 98.31 364 THR B O 1
ATOM 6485 N N . GLY B 1 365 ? 4.73 -6.453 3.51 1 98.69 365 GLY B N 1
ATOM 6486 C CA . GLY B 1 365 ? 5.504 -7.52 4.129 1 98.69 365 GLY B CA 1
ATOM 6487 C C . GLY B 1 365 ? 6.703 -7.012 4.906 1 98.69 365 GLY B C 1
ATOM 6488 O O . GLY B 1 365 ? 6.891 -7.367 6.07 1 98.69 365 GLY B O 1
ATOM 6489 N N . LEU B 1 366 ? 7.469 -6.18 4.285 1 98.81 366 LEU B N 1
ATOM 6490 C CA . LEU B 1 366 ? 8.695 -5.676 4.898 1 98.81 366 LEU B CA 1
ATOM 6491 C C . LEU B 1 366 ? 8.391 -4.918 6.184 1 98.81 366 LEU B C 1
ATOM 6493 O O . LEU B 1 366 ? 9.039 -5.133 7.207 1 98.81 366 LEU B O 1
ATOM 6497 N N . TYR B 1 367 ? 7.41 -4.078 6.148 1 98.69 367 TYR B N 1
ATOM 6498 C CA . TYR B 1 367 ? 7.086 -3.238 7.297 1 98.69 367 TYR B CA 1
ATOM 6499 C C . TYR B 1 367 ? 6.539 -4.074 8.445 1 98.69 367 TYR B C 1
ATOM 6501 O O . TYR B 1 367 ? 6.828 -3.801 9.609 1 98.69 367 TYR B O 1
ATOM 6509 N N . ALA B 1 368 ? 5.801 -5.105 8.086 1 98.44 368 ALA B N 1
ATOM 6510 C CA . ALA B 1 368 ? 5.305 -6 9.133 1 98.44 368 ALA B CA 1
ATOM 6511 C C . ALA B 1 368 ? 6.457 -6.699 9.844 1 98.44 368 ALA B C 1
ATOM 6513 O O . ALA B 1 368 ? 6.457 -6.816 11.07 1 98.44 368 ALA B O 1
ATOM 6514 N N . ILE B 1 369 ? 7.414 -7.16 9.055 1 98.44 369 ILE B N 1
ATOM 6515 C CA . ILE B 1 369 ? 8.57 -7.867 9.609 1 98.44 369 ILE B CA 1
ATOM 6516 C C . ILE B 1 369 ? 9.406 -6.91 10.445 1 98.44 369 ILE B C 1
ATOM 6518 O O . ILE B 1 369 ? 9.867 -7.266 11.531 1 98.44 369 ILE B O 1
ATOM 6522 N N . ARG B 1 370 ? 9.57 -5.699 9.969 1 98.5 370 ARG B N 1
ATOM 6523 C CA . ARG B 1 370 ? 10.359 -4.695 10.68 1 98.5 370 ARG B CA 1
ATOM 6524 C C . ARG B 1 370 ? 9.703 -4.328 12.008 1 98.5 370 ARG B C 1
ATOM 6526 O O . ARG B 1 370 ? 10.383 -4.238 13.039 1 98.5 370 ARG B O 1
ATOM 6533 N N . ASP B 1 371 ? 8.453 -4.145 12.016 1 98.19 371 ASP B N 1
ATOM 6534 C CA . ASP B 1 371 ? 7.73 -3.828 13.242 1 98.19 371 ASP B CA 1
ATOM 6535 C C . ASP B 1 371 ? 7.785 -4.992 14.234 1 98.19 371 ASP B C 1
ATOM 6537 O O . ASP B 1 371 ? 7.992 -4.785 15.43 1 98.19 371 ASP B O 1
ATOM 6541 N N . LYS B 1 372 ? 7.613 -6.203 13.703 1 96.88 372 LYS B N 1
AT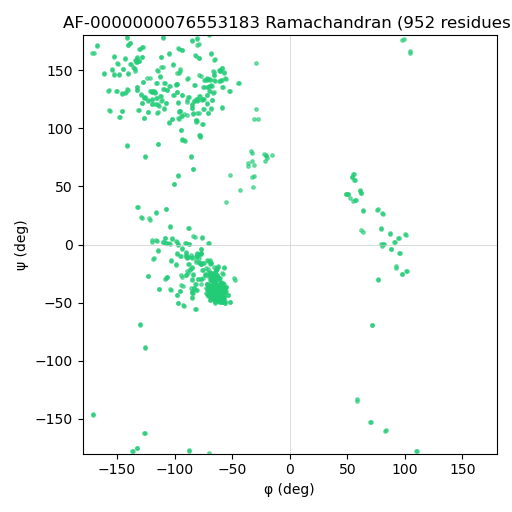OM 6542 C CA . LYS B 1 372 ? 7.621 -7.398 14.539 1 96.88 372 LYS B CA 1
ATOM 6543 C C . LYS B 1 372 ? 8.945 -7.535 15.289 1 96.88 372 LYS B C 1
ATOM 6545 O O . LYS B 1 372 ? 8.961 -7.891 16.469 1 96.88 372 LYS B O 1
ATOM 6550 N N . TYR B 1 373 ? 10 -7.227 14.609 1 97.94 373 TYR B N 1
ATOM 6551 C CA . TYR B 1 373 ? 11.328 -7.406 15.18 1 97.94 373 TYR B CA 1
ATOM 6552 C C . TYR B 1 373 ? 11.836 -6.117 15.805 1 97.94 373 TYR B C 1
ATOM 6554 O O . TYR B 1 373 ? 12.867 -6.109 16.484 1 97.94 373 TYR B O 1
ATOM 6562 N N . GLU B 1 374 ? 11.109 -5.012 15.562 1 97.62 374 GLU B N 1
ATOM 6563 C CA . GLU B 1 374 ? 11.586 -3.691 15.969 1 97.62 374 GLU B CA 1
ATOM 6564 C C . GLU B 1 374 ? 13.031 -3.469 15.523 1 97.62 374 GLU B C 1
ATOM 6566 O O . GLU B 1 374 ? 13.867 -3.039 16.312 1 97.62 374 GLU B O 1
ATOM 6571 N N . ASN B 1 375 ? 13.312 -3.85 14.297 1 98.12 375 ASN B N 1
ATOM 6572 C CA . ASN B 1 375 ? 14.625 -3.818 13.672 1 98.12 375 ASN B CA 1
ATOM 6573 C C . ASN B 1 375 ? 14.523 -3.562 12.172 1 98.12 375 ASN B C 1
ATOM 6575 O O . ASN B 1 375 ? 14.125 -4.445 11.406 1 98.12 375 ASN B O 1
ATOM 6579 N N . ALA B 1 376 ? 14.953 -2.383 11.758 1 98.06 376 ALA B N 1
ATOM 6580 C CA . ALA B 1 376 ? 14.805 -1.97 10.359 1 98.06 376 ALA B CA 1
ATOM 6581 C C . ALA B 1 376 ? 15.812 -2.686 9.469 1 98.06 376 ALA B C 1
ATOM 6583 O O . ALA B 1 376 ? 15.664 -2.707 8.25 1 98.06 376 ALA B O 1
ATOM 6584 N N . GLY B 1 377 ? 16.812 -3.271 10 1 97.88 377 GLY B N 1
ATOM 6585 C CA . GLY B 1 377 ? 17.844 -3.961 9.242 1 97.88 377 GLY B CA 1
ATOM 6586 C C . GLY B 1 377 ? 17.625 -5.461 9.172 1 97.88 377 GLY B C 1
ATOM 6587 O O . GLY B 1 377 ? 18.438 -6.18 8.57 1 97.88 377 GLY B O 1
ATOM 6588 N N . VAL B 1 378 ? 16.547 -5.953 9.742 1 98.38 378 VAL B N 1
ATOM 6589 C CA . VAL B 1 378 ? 16.312 -7.391 9.828 1 98.38 378 VAL B CA 1
ATOM 6590 C C . VAL B 1 378 ? 16.109 -7.965 8.422 1 98.38 378 VAL B C 1
ATOM 6592 O O . VAL B 1 378 ? 16.422 -9.133 8.18 1 98.38 378 VAL B O 1
ATOM 6595 N N . MET B 1 379 ? 15.625 -7.18 7.539 1 97.88 379 MET B N 1
ATOM 6596 C CA . MET B 1 379 ? 15.445 -7.469 6.121 1 97.88 379 MET B CA 1
ATOM 6597 C C . MET B 1 379 ? 15.555 -6.195 5.289 1 97.88 379 MET B C 1
ATOM 6599 O O . MET B 1 379 ? 14.93 -5.18 5.613 1 97.88 379 MET B O 1
ATOM 6603 N N . SER B 1 380 ? 16.328 -6.211 4.211 1 97.94 380 SER B N 1
ATOM 6604 C CA . SER B 1 380 ? 16.578 -5.027 3.398 1 97.94 380 SER B CA 1
ATOM 6605 C C . SER B 1 380 ? 15.594 -4.93 2.236 1 97.94 380 SER B C 1
ATOM 6607 O O . SER B 1 380 ? 14.898 -5.895 1.924 1 97.94 380 SER B O 1
ATOM 6609 N N . PRO B 1 381 ? 15.562 -3.723 1.565 1 98.5 381 PRO B N 1
ATOM 6610 C CA . PRO B 1 381 ? 14.773 -3.602 0.334 1 98.5 381 PRO B CA 1
ATOM 6611 C C . PRO B 1 381 ? 15.203 -4.602 -0.737 1 98.5 381 PRO B C 1
ATOM 6613 O O . PRO B 1 381 ? 14.352 -5.18 -1.42 1 98.5 381 PRO B O 1
ATOM 6616 N N . TYR B 1 382 ? 16.453 -4.871 -0.872 1 98.25 382 TYR B N 1
ATOM 6617 C CA . TYR B 1 382 ? 16.922 -5.863 -1.826 1 98.25 382 TYR B CA 1
ATOM 6618 C C . TYR B 1 382 ? 16.375 -7.246 -1.491 1 98.25 382 TYR B C 1
ATOM 6620 O O . TYR B 1 382 ? 15.945 -7.98 -2.383 1 98.25 382 TYR B O 1
ATOM 6628 N N . ASP B 1 383 ? 16.422 -7.547 -0.173 1 97.88 383 ASP B N 1
ATOM 6629 C CA . ASP B 1 383 ? 15.992 -8.867 0.271 1 97.88 383 ASP B CA 1
ATOM 6630 C C . ASP B 1 383 ? 14.531 -9.125 -0.089 1 97.88 383 ASP B C 1
ATOM 6632 O O . ASP B 1 383 ? 14.188 -10.195 -0.603 1 97.88 383 ASP B O 1
ATOM 6636 N N . VAL B 1 384 ? 13.695 -8.203 0.19 1 98.75 384 VAL B N 1
ATOM 6637 C CA . VAL B 1 384 ? 12.273 -8.43 -0.035 1 98.75 384 VAL B CA 1
ATOM 6638 C C . VAL B 1 384 ? 11.984 -8.438 -1.534 1 98.75 384 VAL B C 1
ATOM 6640 O O . VAL B 1 384 ? 11.133 -9.195 -2.004 1 98.75 384 VAL B O 1
ATOM 6643 N N . LEU B 1 385 ? 12.633 -7.582 -2.32 1 98.75 385 LEU B N 1
ATOM 6644 C CA . LEU B 1 385 ? 12.477 -7.586 -3.771 1 98.75 385 LEU B CA 1
ATOM 6645 C C . LEU B 1 385 ? 12.867 -8.938 -4.359 1 98.75 385 LEU B C 1
ATOM 6647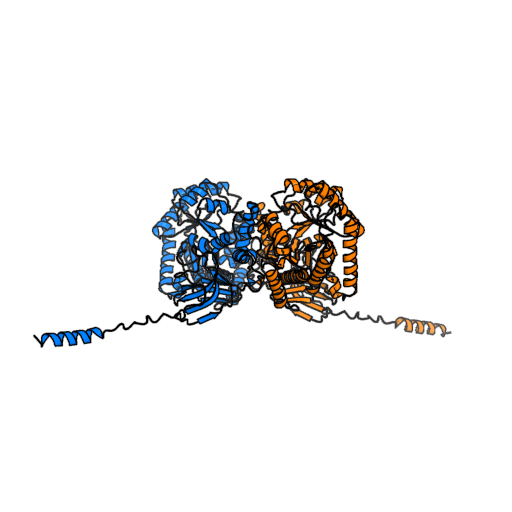 O O . LEU B 1 385 ? 12.211 -9.438 -5.27 1 98.75 385 LEU B O 1
ATOM 6651 N N . LYS B 1 386 ? 13.906 -9.492 -3.832 1 98.62 386 LYS B N 1
ATOM 6652 C CA . LYS B 1 386 ? 14.383 -10.797 -4.277 1 98.62 386 LYS B CA 1
ATOM 6653 C C . LYS B 1 386 ? 13.305 -11.859 -4.094 1 98.62 386 LYS B C 1
ATOM 6655 O O . LYS B 1 386 ? 13.156 -12.758 -4.93 1 98.62 386 LYS B O 1
ATOM 6660 N N . LEU B 1 387 ? 12.516 -11.766 -3.082 1 98.81 387 LEU B N 1
ATOM 6661 C CA . LEU B 1 387 ? 11.492 -12.766 -2.811 1 98.81 387 LEU B CA 1
ATOM 6662 C C . LEU B 1 387 ? 10.398 -12.727 -3.871 1 98.81 387 LEU B C 1
ATOM 6664 O O . LEU B 1 387 ? 9.797 -13.758 -4.195 1 98.81 387 LEU B O 1
ATOM 6668 N N . HIS B 1 388 ? 10.102 -11.523 -4.496 1 98.38 388 HIS B N 1
ATOM 6669 C CA . HIS B 1 388 ? 9.055 -11.359 -5.5 1 98.38 388 HIS B CA 1
ATOM 6670 C C . HIS B 1 388 ? 9.594 -11.586 -6.906 1 98.38 388 HIS B C 1
ATOM 6672 O O . HIS B 1 388 ? 8.891 -11.359 -7.891 1 98.38 388 HIS B O 1
ATOM 6678 N N . THR B 1 389 ? 10.914 -11.93 -7.027 1 98.69 389 THR B N 1
ATOM 6679 C CA . THR B 1 389 ? 11.555 -12.227 -8.305 1 98.69 389 THR B CA 1
ATOM 6680 C C . THR B 1 389 ? 12.234 -13.594 -8.258 1 98.69 389 THR B C 1
ATOM 6682 O O . THR B 1 389 ? 11.57 -14.625 -8.359 1 98.69 389 THR B O 1
ATOM 6685 N N . MET B 1 390 ? 13.484 -13.586 -7.832 1 98.69 390 MET B N 1
ATOM 6686 C CA . MET B 1 390 ? 14.258 -14.82 -7.844 1 98.69 390 MET B CA 1
ATOM 6687 C C . MET B 1 390 ? 13.727 -15.812 -6.809 1 98.69 390 MET B C 1
ATOM 6689 O O . MET B 1 390 ? 13.75 -17.016 -7.031 1 98.69 390 MET B O 1
ATOM 6693 N N . GLY B 1 391 ? 13.312 -15.312 -5.676 1 98.81 391 GLY B N 1
ATOM 6694 C CA . GLY B 1 391 ? 12.75 -16.203 -4.672 1 98.81 391 GLY B CA 1
ATOM 6695 C C . GLY B 1 391 ? 11.531 -16.969 -5.16 1 98.81 391 GLY B C 1
ATOM 6696 O O . GLY B 1 391 ? 11.453 -18.188 -4.992 1 98.81 391 GLY B O 1
ATOM 6697 N N . SER B 1 392 ? 10.648 -16.266 -5.762 1 98.94 392 SER B N 1
ATOM 6698 C CA . SER B 1 392 ? 9.453 -16.891 -6.305 1 98.94 392 SER B CA 1
ATOM 6699 C C . SER B 1 392 ? 9.781 -17.812 -7.473 1 98.94 392 SER B C 1
ATOM 6701 O O . SER B 1 392 ? 9.18 -18.875 -7.625 1 98.94 392 SER B O 1
ATOM 6703 N N . ALA B 1 393 ? 10.742 -17.406 -8.281 1 98.88 393 ALA B N 1
ATOM 6704 C CA . ALA B 1 393 ? 11.18 -18.281 -9.375 1 98.88 393 ALA B CA 1
ATOM 6705 C C . ALA B 1 393 ? 11.727 -19.594 -8.836 1 98.88 393 ALA B C 1
ATOM 6707 O O . ALA B 1 393 ? 11.43 -20.656 -9.375 1 98.88 393 ALA B O 1
ATOM 6708 N N . ASP B 1 394 ? 12.461 -19.5 -7.785 1 98.69 394 ASP B N 1
ATOM 6709 C CA . ASP B 1 394 ? 13.047 -20.688 -7.156 1 98.69 394 ASP B CA 1
ATOM 6710 C C . ASP B 1 394 ? 11.961 -21.594 -6.586 1 98.69 394 ASP B C 1
ATOM 6712 O O . ASP B 1 394 ? 11.969 -22.797 -6.84 1 98.69 394 ASP B O 1
ATOM 6716 N N . VAL B 1 395 ? 11.047 -21 -5.898 1 98.5 395 VAL B N 1
ATOM 6717 C CA . VAL B 1 395 ? 9.984 -21.75 -5.23 1 98.5 395 VAL B CA 1
ATOM 6718 C C . VAL B 1 395 ? 9.125 -22.469 -6.27 1 98.5 395 VAL B C 1
ATOM 6720 O O . VAL B 1 395 ? 8.656 -23.594 -6.031 1 98.5 395 VAL B O 1
ATOM 6723 N N . LEU B 1 396 ? 9.008 -21.891 -7.461 1 98.69 396 LEU B N 1
ATOM 6724 C CA . LEU B 1 396 ? 8.141 -22.453 -8.492 1 98.69 396 LEU B CA 1
ATOM 6725 C C . LEU B 1 396 ? 8.922 -23.375 -9.422 1 98.69 396 LEU B C 1
ATOM 6727 O O . LEU B 1 396 ? 8.352 -23.969 -10.336 1 98.69 396 LEU B O 1
ATOM 6731 N N . GLY B 1 397 ? 10.219 -23.484 -9.234 1 98.25 397 GLY B N 1
ATOM 6732 C CA . GLY B 1 397 ? 11.062 -24.375 -10.023 1 98.25 397 GLY B CA 1
ATOM 6733 C C . GLY B 1 397 ? 11.352 -23.828 -11.406 1 98.25 397 GLY B C 1
ATOM 6734 O O . GLY B 1 397 ? 11.5 -24.609 -12.359 1 98.25 397 GLY B O 1
ATOM 6735 N N . VAL B 1 398 ? 11.391 -22.484 -11.516 1 98.19 398 VAL B N 1
ATOM 6736 C CA . VAL B 1 398 ? 11.57 -21.922 -12.852 1 98.19 398 VAL B CA 1
ATOM 6737 C C . VAL B 1 398 ? 12.703 -20.906 -12.828 1 98.19 398 VAL B C 1
ATOM 6739 O O . VAL B 1 398 ? 12.727 -19.969 -13.633 1 98.19 398 VAL B O 1
ATOM 6742 N N . ALA B 1 399 ? 13.641 -20.984 -11.898 1 98.25 399 ALA B N 1
ATOM 6743 C CA . ALA B 1 399 ? 14.734 -20.031 -11.703 1 98.25 399 ALA B CA 1
ATOM 6744 C C . ALA B 1 399 ? 15.664 -20.016 -12.922 1 98.25 399 ALA B C 1
ATOM 6746 O O . ALA B 1 399 ? 16.391 -19.047 -13.141 1 98.25 399 ALA B O 1
ATOM 6747 N N . ASP B 1 400 ? 15.641 -21.047 -13.711 1 97.81 400 ASP B N 1
ATOM 6748 C CA . ASP B 1 400 ? 16.469 -21.109 -14.914 1 97.81 400 ASP B CA 1
ATOM 6749 C C . ASP B 1 400 ? 15.844 -20.328 -16.062 1 97.81 400 ASP B C 1
ATOM 6751 O O . ASP B 1 400 ? 16.5 -20.031 -17.062 1 97.81 400 ASP B O 1
ATOM 6755 N N . ARG B 1 401 ? 14.633 -19.906 -15.914 1 97.81 401 ARG B N 1
ATOM 6756 C CA . ARG B 1 401 ? 13.906 -19.281 -17.016 1 97.81 401 ARG B CA 1
ATOM 6757 C C . ARG B 1 401 ? 13.43 -17.891 -16.641 1 97.81 401 ARG B C 1
ATOM 6759 O O . ARG B 1 401 ? 13.211 -17.047 -17.531 1 97.81 401 ARG B O 1
ATOM 6766 N N . LEU B 1 402 ? 13.203 -17.609 -15.383 1 98.38 402 LEU B N 1
ATOM 6767 C CA . LEU B 1 402 ? 12.586 -16.375 -14.922 1 98.38 402 LEU B CA 1
ATOM 6768 C C . LEU B 1 402 ? 13.281 -15.852 -13.672 1 98.38 402 LEU B C 1
ATOM 6770 O O . LEU B 1 402 ? 14.203 -16.484 -13.156 1 98.38 402 LEU B O 1
ATOM 6774 N N . GLY B 1 403 ? 12.922 -14.672 -13.211 1 98.69 403 GLY B N 1
ATOM 6775 C CA . GLY B 1 403 ? 13.297 -14.141 -11.906 1 98.69 403 GLY B CA 1
ATOM 6776 C C . GLY B 1 403 ? 14.445 -13.148 -11.977 1 98.69 403 GLY B C 1
ATOM 6777 O O . GLY B 1 403 ? 14.641 -12.359 -11.047 1 98.69 403 GLY B O 1
ATOM 6778 N N . SER B 1 404 ? 15.25 -13.195 -13.008 1 98.81 404 SER B N 1
ATOM 6779 C CA . SER B 1 404 ? 16.344 -12.266 -13.234 1 98.81 404 SER B CA 1
ATOM 6780 C C . SER B 1 404 ? 16.5 -11.953 -14.727 1 98.81 404 SER B C 1
ATOM 6782 O O . SER B 1 404 ? 15.906 -12.617 -15.57 1 98.81 404 SER B O 1
ATOM 6784 N N . LEU B 1 405 ? 17.156 -10.852 -14.992 1 98.81 405 LEU B N 1
ATOM 6785 C CA . LEU B 1 405 ? 17.5 -10.508 -16.359 1 98.81 405 LEU B CA 1
ATOM 6786 C C . LEU B 1 405 ? 18.906 -11.016 -16.719 1 98.81 405 LEU B C 1
ATOM 6788 O O . LEU B 1 405 ? 19.891 -10.305 -16.5 1 98.81 405 LEU B O 1
ATOM 6792 N N . GLU B 1 406 ? 18.922 -12.164 -17.203 1 98.69 406 GLU B N 1
ATOM 6793 C CA . GLU B 1 406 ? 20.141 -12.852 -17.594 1 98.69 406 GLU B CA 1
ATOM 6794 C C . GLU B 1 406 ? 20 -13.531 -18.953 1 98.69 406 GLU B C 1
ATOM 6796 O O . GLU B 1 406 ? 18.891 -13.938 -19.328 1 98.69 406 GLU B O 1
ATOM 6801 N N . LYS B 1 407 ? 21.125 -13.664 -19.641 1 97.75 407 LYS B N 1
ATOM 6802 C CA . LYS B 1 407 ? 21.125 -14.312 -20.938 1 97.75 407 LYS B CA 1
ATOM 6803 C C . LYS B 1 407 ? 20.453 -15.68 -20.875 1 97.75 407 LYS B C 1
ATOM 6805 O O . LYS B 1 407 ? 20.719 -16.453 -19.953 1 97.75 407 LYS B O 1
ATOM 6810 N N . GLY B 1 408 ? 19.562 -15.938 -21.797 1 97.62 408 GLY B N 1
ATOM 6811 C CA . GLY B 1 408 ? 18.906 -17.234 -21.906 1 97.62 408 GLY B CA 1
ATOM 6812 C C . GLY B 1 408 ? 17.547 -17.266 -21.25 1 97.62 408 GLY B C 1
ATOM 6813 O O . GLY B 1 408 ? 16.688 -18.078 -21.609 1 97.62 408 GLY B O 1
ATOM 6814 N N . LYS B 1 409 ? 17.297 -16.469 -20.312 1 98.19 409 LYS B N 1
ATOM 6815 C CA . LYS B 1 409 ? 16 -16.438 -19.625 1 98.19 409 LYS B CA 1
ATOM 6816 C C . LYS B 1 409 ? 14.961 -15.688 -20.453 1 98.19 409 LYS B C 1
ATOM 6818 O O . LYS B 1 409 ? 15.305 -14.992 -21.406 1 98.19 409 LYS B O 1
ATOM 6823 N N . PHE B 1 410 ? 13.703 -15.961 -20.125 1 97.75 410 PHE B N 1
ATOM 6824 C CA . PHE B 1 410 ? 12.633 -15.227 -20.797 1 97.75 410 PHE B CA 1
ATOM 6825 C C . PHE B 1 410 ? 12.75 -13.734 -20.516 1 97.75 410 PHE B C 1
ATOM 6827 O O . PHE B 1 410 ? 13.07 -13.328 -19.406 1 97.75 410 PHE B O 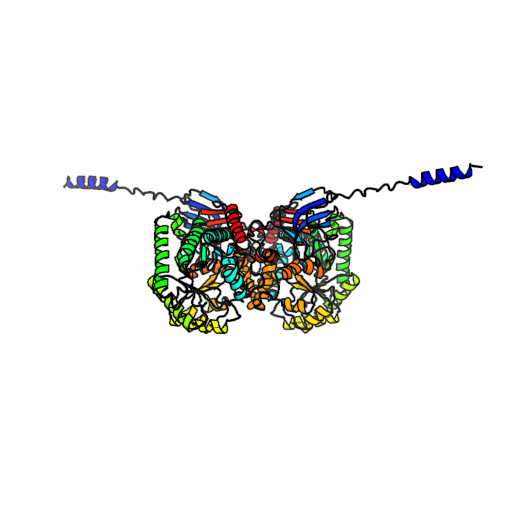1
ATOM 6834 N N . ALA B 1 411 ? 12.484 -12.953 -21.547 1 97.94 411 ALA B N 1
ATOM 6835 C CA . ALA B 1 411 ? 12.531 -11.5 -21.406 1 97.94 411 ALA B CA 1
ATOM 6836 C C . ALA B 1 411 ? 11.227 -10.953 -20.844 1 97.94 411 ALA B C 1
ATOM 6838 O O . ALA B 1 411 ? 10.516 -10.195 -21.516 1 97.94 411 ALA B O 1
ATOM 6839 N N . ASP B 1 412 ? 10.914 -11.297 -19.656 1 98.56 412 ASP B N 1
ATOM 6840 C CA . ASP B 1 412 ? 9.844 -10.703 -18.859 1 98.56 412 ASP B CA 1
ATOM 6841 C C . ASP B 1 412 ? 10.375 -9.578 -17.969 1 98.56 412 ASP B C 1
ATOM 6843 O O . ASP B 1 412 ? 11.078 -9.836 -17 1 98.56 412 ASP B O 1
ATOM 6847 N N . PHE B 1 413 ? 9.969 -8.344 -18.312 1 98.88 413 PHE B N 1
ATOM 6848 C CA . PHE B 1 413 ? 10.555 -7.246 -17.562 1 98.88 413 PHE B CA 1
ATOM 6849 C C . PHE B 1 413 ? 9.609 -6.051 -17.516 1 98.88 413 PHE B C 1
ATOM 6851 O O . PHE B 1 413 ? 8.633 -6 -18.266 1 98.88 413 PHE B O 1
ATOM 6858 N N . L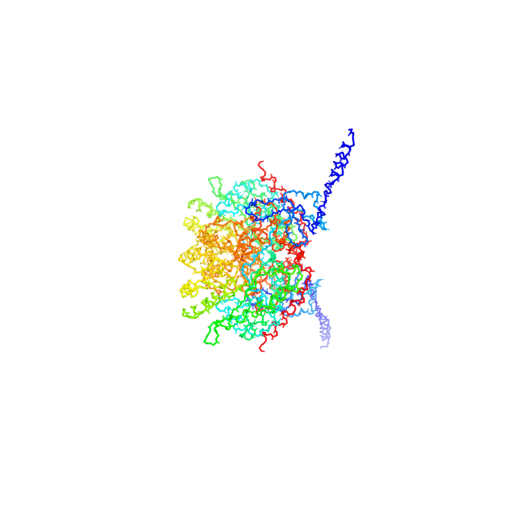EU B 1 414 ? 9.867 -5.199 -16.609 1 98.94 414 LEU B N 1
ATOM 6859 C CA . LEU B 1 414 ? 9.109 -3.977 -16.375 1 98.94 414 LEU B CA 1
ATOM 6860 C C . LEU B 1 414 ? 9.945 -2.744 -16.703 1 98.94 414 LEU B C 1
ATOM 6862 O O . LEU B 1 414 ? 11.164 -2.744 -16.484 1 98.94 414 LEU B O 1
ATOM 6866 N N . VAL B 1 415 ? 9.312 -1.745 -17.219 1 98.94 415 VAL B N 1
ATOM 6867 C CA . VAL B 1 415 ? 9.898 -0.419 -17.375 1 98.94 415 VAL B CA 1
ATOM 6868 C C . VAL B 1 415 ? 9.211 0.569 -16.438 1 98.94 415 VAL B C 1
ATOM 6870 O O . VAL B 1 415 ? 7.992 0.745 -16.484 1 98.94 415 VAL B O 1
ATOM 6873 N N . ILE B 1 416 ? 10 1.22 -15.602 1 98.88 416 ILE B N 1
ATOM 6874 C CA . ILE B 1 416 ? 9.5 2.115 -14.562 1 98.88 416 ILE B CA 1
ATOM 6875 C C . ILE B 1 416 ? 10.016 3.531 -14.812 1 98.88 416 ILE B C 1
ATOM 6877 O O . ILE B 1 416 ? 11.203 3.73 -15.07 1 98.88 416 ILE B O 1
ATOM 6881 N N . ASP B 1 417 ? 9.148 4.488 -14.758 1 98.25 417 ASP B N 1
ATOM 6882 C CA . ASP B 1 417 ? 9.477 5.898 -14.938 1 98.25 417 ASP B CA 1
ATOM 6883 C C . ASP B 1 417 ? 9.961 6.52 -13.633 1 98.25 417 ASP B C 1
ATOM 6885 O O . ASP B 1 417 ? 9.18 6.688 -12.688 1 98.25 417 ASP B O 1
ATOM 6889 N N . PRO B 1 418 ? 11.188 6.898 -13.531 1 97 418 PRO B N 1
ATOM 6890 C CA . PRO B 1 418 ? 11.742 7.422 -12.281 1 97 418 PRO B CA 1
ATOM 6891 C C . PRO B 1 418 ? 11.547 8.93 -12.133 1 97 418 PRO B C 1
ATOM 6893 O O . PRO B 1 418 ? 12.117 9.539 -11.227 1 97 418 PRO B O 1
ATOM 6896 N N . SER B 1 419 ? 10.734 9.547 -12.898 1 93.88 419 SER B N 1
ATOM 6897 C CA . SER B 1 419 ? 10.656 11 -13 1 93.88 419 SER B CA 1
ATOM 6898 C C . SER B 1 419 ? 10.258 11.625 -11.664 1 93.88 419 SER B C 1
ATOM 6900 O O . SER B 1 419 ? 10.695 12.727 -11.336 1 93.88 419 SER B O 1
ATOM 6902 N N . ASP B 1 420 ? 9.523 10.883 -10.875 1 92.62 420 ASP B N 1
ATOM 6903 C CA . ASP B 1 420 ? 8.969 11.477 -9.656 1 92.62 420 ASP B CA 1
ATOM 6904 C C . ASP B 1 420 ? 9.75 11.023 -8.422 1 92.62 420 ASP B C 1
ATOM 6906 O O . ASP B 1 420 ? 9.297 11.227 -7.293 1 92.62 420 ASP B O 1
ATOM 6910 N N . TYR B 1 421 ? 10.914 10.477 -8.555 1 95.31 421 TYR B N 1
ATOM 6911 C CA . TYR B 1 421 ? 11.641 9.922 -7.418 1 95.31 421 TYR B CA 1
ATOM 6912 C C . TYR B 1 421 ? 12.422 11 -6.688 1 95.31 421 TYR B C 1
ATOM 6914 O O . TYR B 1 421 ? 12.734 10.859 -5.504 1 95.31 421 TYR B O 1
ATOM 6922 N N . GLY B 1 422 ? 12.773 12.07 -7.41 1 93.5 422 GLY B N 1
ATOM 6923 C CA . GLY B 1 422 ? 13.758 13 -6.871 1 93.5 422 GLY B CA 1
ATOM 6924 C C . GLY B 1 422 ? 15.156 12.422 -6.812 1 93.5 422 GLY B C 1
ATOM 6925 O O . GLY B 1 422 ? 15.547 11.625 -7.676 1 93.5 422 GLY B O 1
ATOM 6926 N N . HIS B 1 423 ? 15.93 12.938 -5.879 1 94.5 423 HIS B N 1
ATOM 6927 C CA . HIS B 1 423 ? 17.281 12.414 -5.688 1 94.5 423 HIS B CA 1
ATOM 6928 C C . HIS B 1 423 ? 17.25 10.977 -5.184 1 94.5 423 HIS B C 1
ATOM 6930 O O . HIS B 1 423 ? 16.547 10.664 -4.223 1 94.5 423 HIS B O 1
ATOM 6936 N N . VAL B 1 424 ? 18.016 10.133 -5.812 1 96.38 424 VAL B N 1
ATOM 6937 C CA . VAL B 1 424 ? 18.047 8.727 -5.441 1 96.38 424 VAL B CA 1
ATOM 6938 C C . VAL B 1 424 ? 19.234 8.461 -4.516 1 96.38 424 VAL B C 1
ATOM 6940 O O . VAL B 1 424 ? 20.391 8.438 -4.957 1 96.38 424 VAL B O 1
ATOM 6943 N N . PHE B 1 425 ? 18.938 8.219 -3.264 1 95.69 425 PHE B N 1
ATOM 6944 C CA . PHE B 1 425 ? 19.984 7.926 -2.283 1 95.69 425 PHE B CA 1
ATOM 6945 C C . PHE B 1 425 ? 20.375 6.457 -2.344 1 95.69 425 PHE B C 1
ATOM 6947 O O . PHE B 1 425 ? 21.547 6.117 -2.135 1 95.69 425 PHE B O 1
ATOM 6954 N N . ASP B 1 426 ? 19.5 5.598 -2.547 1 96.5 426 ASP B N 1
ATOM 6955 C CA . ASP B 1 426 ? 19.625 4.148 -2.652 1 96.5 426 ASP B CA 1
ATOM 6956 C C . ASP B 1 426 ? 18.625 3.576 -3.658 1 96.5 426 ASP B C 1
ATOM 6958 O O . ASP B 1 426 ? 17.422 3.609 -3.428 1 96.5 426 ASP B O 1
ATOM 6962 N N . PRO B 1 427 ? 19.156 3.037 -4.719 1 98.06 427 PRO B N 1
ATOM 6963 C CA . PRO B 1 427 ? 18.266 2.596 -5.789 1 98.06 427 PRO B CA 1
ATOM 6964 C C . PRO B 1 427 ? 17.281 1.509 -5.336 1 98.06 427 PRO B C 1
ATOM 6966 O O . PRO B 1 427 ? 16.125 1.521 -5.723 1 98.06 427 PRO B O 1
ATOM 6969 N N . TYR B 1 428 ? 17.719 0.549 -4.543 1 98.56 428 TYR B N 1
ATOM 6970 C CA . TYR B 1 428 ? 16.828 -0.513 -4.09 1 98.56 428 TYR B CA 1
ATOM 6971 C C . TYR B 1 428 ? 15.805 0.02 -3.092 1 98.56 428 TYR B C 1
ATOM 6973 O O . TYR B 1 428 ? 14.641 -0.382 -3.111 1 98.56 428 TYR B O 1
ATOM 6981 N N . ALA B 1 429 ? 16.25 0.937 -2.215 1 98.56 429 ALA B N 1
ATOM 6982 C CA . ALA B 1 429 ? 15.305 1.584 -1.312 1 98.56 429 ALA B CA 1
ATOM 6983 C C . ALA B 1 429 ? 14.234 2.344 -2.09 1 98.56 429 ALA B C 1
ATOM 6985 O O . ALA B 1 429 ? 13.047 2.264 -1.768 1 98.56 429 ALA B O 1
ATOM 6986 N N . THR B 1 430 ? 14.695 3.064 -3.117 1 98.38 430 THR B N 1
ATOM 6987 C CA . THR B 1 430 ? 13.758 3.822 -3.941 1 98.38 430 THR B CA 1
ATOM 6988 C C . THR B 1 430 ? 12.766 2.891 -4.633 1 98.38 430 THR B C 1
ATOM 6990 O O . THR B 1 430 ? 11.57 3.18 -4.684 1 98.38 430 THR B O 1
ATOM 6993 N N . LEU B 1 431 ? 13.195 1.757 -5.07 1 98.38 431 LEU B N 1
ATOM 6994 C CA . LEU B 1 431 ? 12.352 0.791 -5.754 1 98.38 431 LEU B CA 1
ATOM 6995 C C . LEU B 1 431 ? 11.281 0.238 -4.812 1 98.38 431 LEU B C 1
ATOM 6997 O O . LEU B 1 431 ? 10.148 -0.006 -5.227 1 98.38 431 LEU B O 1
ATOM 7001 N N . VAL B 1 432 ? 11.664 0.071 -3.572 1 98.62 432 VAL B N 1
ATOM 7002 C CA . VAL B 1 432 ? 10.75 -0.597 -2.648 1 98.62 432 VAL B CA 1
ATOM 7003 C C . VAL B 1 432 ? 9.938 0.444 -1.885 1 98.62 432 VAL B C 1
ATOM 7005 O O . VAL B 1 432 ? 8.719 0.306 -1.743 1 98.62 432 VAL B O 1
ATOM 7008 N N . PHE B 1 433 ? 10.539 1.549 -1.463 1 98.56 433 PHE B N 1
ATOM 7009 C CA . PHE B 1 433 ? 9.891 2.475 -0.54 1 98.56 433 PHE B CA 1
ATOM 7010 C C . PHE B 1 433 ? 9.102 3.533 -1.3 1 98.56 433 PHE B C 1
ATOM 7012 O O . PHE B 1 433 ? 8.148 4.102 -0.767 1 98.56 433 PHE B O 1
ATOM 7019 N N . VAL B 1 434 ? 9.531 3.812 -2.549 1 98.19 434 VAL B N 1
ATOM 7020 C CA . VAL B 1 434 ? 9.023 5.004 -3.219 1 98.19 434 VAL B CA 1
ATOM 7021 C C . VAL B 1 434 ? 8.164 4.598 -4.418 1 98.19 434 VAL B C 1
ATOM 7023 O O . VAL B 1 434 ? 7.105 5.176 -4.652 1 98.19 434 VAL B O 1
ATOM 7026 N N . THR B 1 435 ? 8.562 3.576 -5.129 1 98.44 435 THR B N 1
ATOM 7027 C CA . THR B 1 435 ? 7.941 3.205 -6.395 1 98.44 435 THR B CA 1
ATOM 7028 C C . THR B 1 435 ? 6.535 2.658 -6.164 1 98.44 435 THR B C 1
ATOM 7030 O O . THR B 1 435 ? 6.309 1.885 -5.23 1 98.44 435 THR B O 1
ATOM 7033 N N . SER B 1 436 ? 5.629 3.109 -7.016 1 97.19 436 SER B N 1
ATOM 7034 C CA . SER B 1 436 ? 4.246 2.645 -6.957 1 97.19 436 SER B CA 1
ATOM 7035 C C . SER B 1 436 ? 3.666 2.455 -8.352 1 97.19 436 SER B C 1
ATOM 7037 O O . SER B 1 436 ? 4.367 2.637 -9.352 1 97.19 436 SER B O 1
ATOM 7039 N N . GLN B 1 437 ? 2.422 2 -8.406 1 96.38 437 GLN B N 1
ATOM 7040 C CA . GLN B 1 437 ? 1.779 1.587 -9.648 1 96.38 437 GLN B CA 1
ATOM 7041 C C . GLN B 1 437 ? 1.785 2.717 -10.68 1 96.38 437 GLN B C 1
ATOM 7043 O O . GLN B 1 437 ? 1.982 2.479 -11.867 1 96.38 437 GLN B O 1
ATOM 7048 N N . PRO B 1 438 ? 1.599 3.996 -10.273 1 95.5 438 PRO B N 1
ATOM 7049 C CA . PRO B 1 438 ? 1.613 5.059 -11.281 1 95.5 438 PRO B CA 1
ATOM 7050 C C . PRO B 1 438 ? 2.957 5.176 -11.992 1 95.5 438 PRO B C 1
ATOM 7052 O O . PRO B 1 438 ? 3.027 5.715 -13.102 1 95.5 438 PRO B O 1
ATOM 7055 N N . ASP B 1 439 ? 4.016 4.633 -11.406 1 97.44 439 ASP B N 1
ATOM 7056 C CA . ASP B 1 439 ? 5.352 4.738 -11.992 1 97.44 439 ASP B CA 1
ATOM 7057 C C . ASP B 1 439 ? 5.586 3.643 -13.023 1 97.44 439 ASP B C 1
ATOM 7059 O O . ASP B 1 439 ? 6.523 3.729 -13.828 1 97.44 439 ASP B O 1
ATOM 7063 N N . LEU B 1 440 ? 4.809 2.6 -12.953 1 98.5 440 LEU B N 1
ATOM 7064 C CA . LEU B 1 440 ? 4.965 1.489 -13.891 1 98.5 440 LEU B CA 1
ATOM 7065 C C . LEU B 1 440 ? 4.508 1.887 -15.289 1 98.5 440 LEU B C 1
ATOM 7067 O O . LEU B 1 440 ? 3.314 2.07 -15.523 1 98.5 440 LEU B O 1
ATOM 7071 N N . GLU B 1 441 ? 5.453 1.946 -16.219 1 98.38 441 GLU B N 1
ATOM 7072 C CA . GLU B 1 441 ? 5.141 2.471 -17.547 1 98.38 441 GLU B CA 1
ATOM 7073 C C . GLU B 1 441 ? 4.871 1.34 -18.531 1 98.38 441 GLU B C 1
ATOM 7075 O O . GLU B 1 441 ? 3.965 1.439 -19.375 1 98.38 441 GLU B O 1
ATOM 7080 N N . ARG B 1 442 ? 5.719 0.28 -18.484 1 98.69 442 ARG B N 1
ATOM 7081 C CA . ARG B 1 442 ? 5.566 -0.797 -19.453 1 98.69 442 ARG B CA 1
ATOM 7082 C C . ARG B 1 442 ? 5.789 -2.158 -18.797 1 98.69 442 ARG B C 1
ATOM 7084 O O . ARG B 1 442 ? 6.613 -2.291 -17.891 1 98.69 442 ARG B O 1
ATOM 7091 N N . VAL B 1 443 ? 5.066 -3.127 -19.328 1 98.75 443 VAL B N 1
ATOM 7092 C CA . VAL B 1 443 ? 5.234 -4.523 -18.938 1 98.75 443 VAL B CA 1
ATOM 7093 C C . VAL B 1 443 ? 5.477 -5.379 -20.188 1 98.75 443 VAL B C 1
ATOM 7095 O O . VAL B 1 443 ? 4.699 -5.328 -21.141 1 98.75 443 VAL B O 1
ATOM 7098 N N . TYR B 1 444 ? 6.547 -6.113 -20.141 1 98.31 444 TYR B N 1
ATOM 7099 C CA . TYR B 1 444 ? 6.902 -7.004 -21.234 1 98.31 444 TYR B CA 1
ATOM 7100 C C . TYR B 1 444 ? 6.852 -8.461 -20.797 1 98.31 444 TYR B C 1
ATOM 7102 O O . TYR B 1 444 ? 7.277 -8.797 -19.688 1 98.31 444 TYR B O 1
ATOM 7110 N N . VAL B 1 445 ? 6.332 -9.336 -21.641 1 97.5 445 VAL B N 1
ATOM 7111 C CA . VAL B 1 445 ? 6.418 -10.781 -21.516 1 97.5 445 VAL B CA 1
ATOM 7112 C C . VAL B 1 445 ? 7.051 -11.375 -22.766 1 97.5 445 VAL B C 1
ATOM 7114 O O . VAL B 1 445 ? 6.496 -11.273 -23.859 1 97.5 445 VAL B O 1
ATOM 7117 N N . GLY B 1 446 ? 8.242 -11.945 -22.578 1 95.69 446 GLY B N 1
ATOM 7118 C CA . GLY B 1 446 ? 8.953 -12.461 -23.734 1 95.69 446 GLY B CA 1
ATOM 7119 C C . GLY B 1 446 ? 9.328 -11.375 -24.734 1 95.69 446 GLY B C 1
ATOM 7120 O O . GLY B 1 446 ? 9.273 -11.594 -25.953 1 95.69 446 GLY B O 1
ATOM 7121 N N . GLY B 1 447 ? 9.531 -10.211 -24.234 1 95.62 447 GLY B N 1
ATOM 7122 C CA . GLY B 1 447 ? 9.898 -9.102 -25.094 1 95.62 447 GLY B CA 1
ATOM 7123 C C . GLY B 1 447 ? 8.719 -8.492 -25.828 1 95.62 447 GLY B C 1
ATOM 7124 O O . GLY B 1 447 ? 8.883 -7.562 -26.625 1 95.62 447 GLY B O 1
ATOM 7125 N N . GLU B 1 448 ? 7.617 -9 -25.609 1 95.19 448 GLU B N 1
ATOM 7126 C CA . GLU B 1 448 ? 6.406 -8.43 -26.188 1 95.19 448 GLU B CA 1
ATOM 7127 C C . GLU B 1 448 ? 5.738 -7.453 -25.219 1 95.19 448 GLU B C 1
ATOM 7129 O O . GLU B 1 448 ? 5.488 -7.789 -24.062 1 95.19 448 GLU B O 1
ATOM 7134 N N . LEU B 1 449 ? 5.441 -6.238 -25.734 1 96.94 449 LEU B N 1
ATOM 7135 C CA . LEU B 1 449 ? 4.766 -5.23 -24.922 1 96.94 449 LEU B CA 1
ATOM 7136 C C . LEU B 1 449 ? 3.33 -5.648 -24.625 1 96.94 449 LEU B C 1
ATOM 7138 O O . LEU B 1 449 ? 2.531 -5.844 -25.531 1 96.94 449 LEU B O 1
ATOM 7142 N N . LYS B 1 450 ? 3.043 -5.855 -23.344 1 97.44 450 LYS B N 1
ATOM 7143 C CA . LYS B 1 450 ? 1.71 -6.301 -22.953 1 97.44 450 LYS B CA 1
ATOM 7144 C C . LYS B 1 450 ? 0.896 -5.148 -22.375 1 97.44 450 LYS B C 1
ATOM 7146 O O . LYS B 1 450 ? -0.325 -5.098 -22.531 1 97.44 450 LYS B O 1
ATOM 7151 N N . VAL B 1 451 ? 1.567 -4.301 -21.594 1 98.31 451 VAL B N 1
ATOM 7152 C CA . VAL B 1 451 ? 0.92 -3.186 -20.922 1 98.31 451 VAL B CA 1
ATOM 7153 C C . VAL B 1 451 ? 1.733 -1.91 -21.125 1 98.31 451 VAL B C 1
ATOM 7155 O O . VAL B 1 451 ? 2.965 -1.932 -21.047 1 98.31 451 VAL B O 1
ATOM 7158 N N . GLU B 1 452 ? 1.063 -0.85 -21.422 1 97.81 452 GLU B N 1
ATOM 7159 C CA . GLU B 1 452 ? 1.661 0.48 -21.5 1 97.81 452 GLU B CA 1
ATOM 7160 C C . GLU B 1 452 ? 0.842 1.503 -20.719 1 97.81 452 GLU B C 1
ATOM 7162 O O . GLU B 1 452 ? -0.304 1.788 -21.078 1 97.81 452 GLU B O 1
ATOM 7167 N N . ARG B 1 453 ? 1.403 2.111 -19.641 1 93.5 453 ARG B N 1
ATOM 7168 C CA . ARG B 1 453 ? 0.791 3.113 -18.781 1 93.5 453 ARG B CA 1
ATOM 7169 C C . ARG B 1 453 ? -0.578 2.652 -18.297 1 93.5 453 ARG B C 1
ATOM 7171 O O . ARG B 1 453 ? -1.57 3.369 -18.438 1 93.5 453 ARG B O 1
ATOM 7178 N N . GLY B 1 454 ? -0.552 1.404 -17.938 1 93.44 454 GLY B N 1
ATOM 7179 C CA . GLY B 1 454 ? -1.739 0.848 -17.312 1 93.44 454 GLY B CA 1
ATOM 7180 C C . GLY B 1 454 ? -2.736 0.288 -18.312 1 93.44 454 GLY B C 1
ATOM 7181 O O . GLY B 1 454 ? -3.715 -0.355 -17.922 1 93.44 454 GLY B O 1
ATOM 7182 N N . HIS B 1 455 ? -2.502 0.413 -19.609 1 95.06 455 HIS B N 1
ATOM 7183 C CA . HIS B 1 455 ? -3.426 -0.062 -20.625 1 95.06 455 HIS B CA 1
ATOM 7184 C C . HIS B 1 455 ? -2.896 -1.321 -21.312 1 95.06 455 HIS B C 1
ATOM 7186 O O . HIS B 1 455 ? -1.732 -1.375 -21.703 1 95.06 455 HIS B O 1
ATOM 7192 N N . LEU B 1 456 ? -3.779 -2.273 -21.422 1 96.56 456 LEU B N 1
ATOM 7193 C CA . LEU B 1 456 ? -3.428 -3.494 -22.141 1 96.56 456 LEU B CA 1
ATOM 7194 C C . LEU B 1 456 ? -3.33 -3.236 -23.625 1 96.56 456 LEU B C 1
ATOM 7196 O O . LEU B 1 456 ? -4.188 -2.562 -24.203 1 96.56 456 LEU B O 1
ATOM 7200 N N . VAL B 1 457 ? -2.336 -3.74 -24.25 1 94.06 457 VAL B N 1
ATOM 7201 C CA . VAL B 1 457 ? -2.059 -3.451 -25.656 1 94.06 457 VAL B CA 1
ATOM 7202 C C . VAL B 1 457 ? -2.955 -4.309 -26.547 1 94.06 457 VAL B C 1
ATOM 7204 O O . VAL B 1 457 ? -3.475 -3.83 -27.562 1 94.06 457 VAL B O 1
ATOM 7207 N N . ALA B 1 458 ? -3.199 -5.586 -26.203 1 90 458 ALA B N 1
ATOM 7208 C CA . ALA B 1 458 ? -3.838 -6.5 -27.141 1 90 458 ALA B CA 1
ATOM 7209 C C . ALA B 1 458 ? -5.156 -7.031 -26.578 1 90 458 ALA B C 1
ATOM 7211 O O . ALA B 1 458 ? -5.773 -7.922 -27.156 1 90 458 ALA B O 1
ATOM 7212 N N . GLN B 1 459 ? -5.543 -6.613 -25.469 1 91.5 459 GLN B N 1
ATOM 7213 C CA . GLN B 1 459 ? -6.758 -7.129 -24.844 1 91.5 459 GLN B CA 1
ATOM 7214 C C . GLN B 1 459 ? -7.758 -6.008 -24.578 1 91.5 459 GLN B C 1
ATOM 7216 O O . GLN B 1 459 ? -7.367 -4.895 -24.219 1 91.5 459 GLN B O 1
ATOM 7221 N N . ASP B 1 460 ? -8.984 -6.32 -24.75 1 93.56 460 ASP B N 1
ATOM 7222 C CA . ASP B 1 460 ? -10.07 -5.402 -24.438 1 93.56 460 ASP B CA 1
ATOM 7223 C C . ASP B 1 460 ? -10.547 -5.609 -23 1 93.56 460 ASP B C 1
ATOM 7225 O O . ASP B 1 460 ? -11.516 -6.34 -22.75 1 93.56 460 ASP B O 1
ATOM 7229 N N . LEU B 1 461 ? -9.93 -4.887 -22.125 1 94.44 461 LEU B N 1
ATOM 7230 C CA . LEU B 1 461 ? -10.211 -5.059 -20.703 1 94.44 461 LEU B CA 1
ATOM 7231 C C . LEU B 1 461 ? -11.656 -4.668 -20.391 1 94.44 461 LEU B C 1
ATOM 7233 O O . LEU B 1 461 ? -12.289 -5.27 -19.516 1 94.44 461 LEU B O 1
ATOM 7237 N N . ASP B 1 462 ? -12.156 -3.689 -21.031 1 94.06 462 ASP B N 1
ATOM 7238 C CA . ASP B 1 462 ? -13.523 -3.238 -20.797 1 94.06 462 ASP B CA 1
ATOM 7239 C C . ASP B 1 462 ? -14.523 -4.355 -21.062 1 94.06 462 ASP B C 1
ATOM 7241 O O . ASP B 1 462 ? -15.469 -4.551 -20.297 1 94.06 462 ASP B O 1
ATOM 7245 N N . ARG B 1 463 ? -14.297 -5.031 -22.141 1 96.62 463 ARG B N 1
ATOM 7246 C CA . ARG B 1 463 ? -15.172 -6.152 -22.453 1 96.62 463 ARG B CA 1
ATOM 7247 C C . ARG B 1 463 ? -15.086 -7.238 -21.391 1 96.62 463 ARG B C 1
ATOM 7249 O O . ARG B 1 463 ? -16.109 -7.766 -20.953 1 96.62 463 ARG B O 1
ATOM 7256 N N . VAL B 1 464 ? -13.867 -7.562 -21.016 1 97.81 464 VAL B N 1
ATOM 7257 C CA . VAL B 1 464 ? -13.656 -8.602 -20.016 1 97.81 464 VAL B CA 1
ATOM 7258 C C . VAL B 1 464 ? -14.359 -8.219 -18.719 1 97.81 464 VAL B C 1
ATOM 7260 O O . VAL B 1 464 ? -15.086 -9.031 -18.125 1 97.81 464 VAL B O 1
ATOM 7263 N N . GLU B 1 465 ? -14.211 -6.996 -18.297 1 96.62 465 GLU B N 1
ATOM 7264 C CA . GLU B 1 465 ? -14.82 -6.52 -17.062 1 96.62 465 GLU B CA 1
ATOM 7265 C C . GLU B 1 465 ? -16.344 -6.531 -17.141 1 96.62 465 GLU B C 1
ATOM 7267 O O . GLU B 1 465 ? -17.016 -6.871 -16.172 1 96.62 465 GLU B O 1
ATOM 7272 N N . ARG B 1 466 ? -16.875 -6.184 -18.266 1 96.62 466 ARG B N 1
ATOM 7273 C CA . ARG B 1 466 ? -18.328 -6.227 -18.469 1 96.62 466 ARG B CA 1
ATOM 7274 C C . ARG B 1 466 ? -18.844 -7.656 -18.344 1 96.62 466 ARG B C 1
ATOM 7276 O O . ARG B 1 466 ? -19.875 -7.895 -17.719 1 96.62 466 ARG B O 1
ATOM 7283 N N . GLU B 1 467 ? -18.125 -8.562 -18.984 1 97.44 467 GLU B N 1
ATOM 7284 C CA . GLU B 1 467 ? -18.516 -9.969 -18.906 1 97.44 467 GLU B CA 1
ATOM 7285 C C . GLU B 1 467 ? -18.516 -10.461 -17.469 1 97.44 467 GLU B C 1
ATOM 7287 O O . GLU B 1 467 ? -19.469 -11.078 -17.016 1 97.44 467 GLU B O 1
ATOM 7292 N N . VAL B 1 468 ? -17.484 -10.141 -16.75 1 98 468 VAL B N 1
ATOM 7293 C CA . VAL B 1 468 ? -17.328 -10.594 -15.375 1 98 468 VAL B CA 1
ATOM 7294 C C . VAL B 1 468 ? -18.438 -9.984 -14.508 1 98 468 VAL B C 1
ATOM 7296 O O . VAL B 1 468 ? -19.094 -10.695 -13.742 1 98 468 VAL B O 1
ATOM 7299 N N . ASN B 1 469 ? -18.625 -8.695 -14.648 1 96.31 469 ASN B N 1
ATOM 7300 C CA . ASN B 1 469 ? -19.625 -8 -13.844 1 96.31 469 ASN B CA 1
ATOM 7301 C C . ASN B 1 469 ? -21.031 -8.555 -14.086 1 96.31 469 ASN B C 1
ATOM 7303 O O . ASN B 1 469 ? -21.797 -8.742 -13.148 1 96.31 469 ASN B O 1
ATOM 7307 N N . THR B 1 470 ? -21.328 -8.781 -15.32 1 96.19 470 THR B N 1
ATOM 7308 C CA . THR B 1 470 ? -22.641 -9.328 -15.68 1 96.19 470 THR B CA 1
ATOM 7309 C C . THR B 1 470 ? -22.828 -10.711 -15.07 1 96.19 470 THR B C 1
ATOM 7311 O O . THR B 1 470 ? -23.891 -11.016 -14.523 1 96.19 470 THR B O 1
ATOM 7314 N N . ARG B 1 471 ? -21.859 -11.484 -15.102 1 96.56 471 ARG B N 1
ATOM 7315 C CA . ARG B 1 471 ? -21.922 -12.859 -14.609 1 96.56 471 ARG B CA 1
ATOM 7316 C C . ARG B 1 471 ? -22.047 -12.891 -13.086 1 96.56 471 ARG B C 1
ATOM 7318 O O . ARG B 1 471 ? -22.844 -13.656 -12.539 1 96.56 471 ARG B O 1
ATOM 7325 N N . VAL B 1 472 ? -21.312 -12.086 -12.406 1 96.62 472 VAL B N 1
ATOM 7326 C CA . VAL B 1 472 ? -21.359 -12.047 -10.953 1 96.62 472 VAL B CA 1
ATOM 7327 C C . VAL B 1 472 ? -22.703 -11.5 -10.492 1 96.62 472 VAL B C 1
ATOM 7329 O O . VAL B 1 472 ? -23.312 -12.031 -9.562 1 96.62 472 VAL B O 1
ATOM 7332 N N . ALA B 1 473 ? -23.156 -10.461 -11.133 1 92.81 473 ALA B N 1
ATOM 7333 C CA . ALA B 1 473 ? -24.438 -9.867 -10.789 1 92.81 473 ALA B CA 1
ATOM 7334 C C . ALA B 1 473 ? -25.578 -10.875 -10.945 1 92.81 473 ALA B C 1
ATOM 7336 O O . ALA B 1 473 ? -26.484 -10.93 -10.125 1 92.81 473 ALA B O 1
ATOM 7337 N N . ALA B 1 474 ? -25.547 -11.609 -11.953 1 91.38 474 ALA B N 1
ATOM 7338 C CA . ALA B 1 474 ? -26.578 -12.602 -12.242 1 91.38 474 ALA B CA 1
ATOM 7339 C C . ALA B 1 474 ? -26.609 -13.688 -11.172 1 91.38 474 ALA B C 1
ATOM 7341 O O . ALA B 1 474 ? -27.656 -14.281 -10.898 1 91.38 474 ALA B O 1
ATOM 7342 N N . ARG B 1 475 ? -25.484 -13.898 -10.523 1 88 475 ARG B N 1
ATOM 7343 C CA . ARG B 1 475 ? -25.359 -14.992 -9.562 1 88 475 ARG B CA 1
ATOM 7344 C C . ARG B 1 475 ? -25.547 -14.492 -8.133 1 88 475 ARG B C 1
ATOM 7346 O O . ARG B 1 475 ? -25.688 -15.289 -7.203 1 88 475 ARG B O 1
ATOM 7353 N N . SER B 1 476 ? -25.438 -13.25 -7.902 1 80 476 SER B N 1
ATOM 7354 C CA . SER B 1 476 ? -25.562 -12.656 -6.574 1 80 476 SER B CA 1
ATOM 7355 C C . SER B 1 476 ? -27.016 -12.281 -6.27 1 80 476 SER B C 1
ATOM 7357 O O . SER B 1 476 ? -27.344 -11.938 -5.133 1 80 476 SER B O 1
ATOM 7359 N N . THR B 1 477 ? -27.859 -12.305 -7.234 1 66.06 477 THR B N 1
ATOM 7360 C CA . THR B 1 477 ? -29.281 -12.016 -7.043 1 66.06 477 THR B CA 1
ATOM 7361 C C . THR B 1 477 ? -30 -13.219 -6.438 1 66.06 477 THR B C 1
ATOM 7363 O O . THR B 1 477 ? -29.812 -14.352 -6.887 1 66.06 477 THR B O 1
ATOM 7366 N N . PRO B 1 478 ? -30.766 -13 -5.305 1 56.22 478 PRO B N 1
ATOM 7367 C CA . PRO B 1 478 ? -31.547 -14.109 -4.746 1 56.22 478 PRO B CA 1
ATOM 7368 C C . PRO B 1 478 ? -32.5 -14.734 -5.762 1 56.22 478 PRO B C 1
ATOM 7370 O O . PRO B 1 478 ? -32.938 -14.055 -6.688 1 56.22 478 PRO B O 1
#

Secondary structure (DSSP, 8-state):
--HHHHHHHHHHHHHHTS-----------EEEEEEEEEE----TT--S-EEEEEEE-TTSBEEEEEESSPPTT--EEEEEE-TT-EEEEPEEEEEEEGGGGGGTT-STT--HHHHHHHHTTTGGGG--HHHHHHHHHHHHHHHHHTTEEEEEEE----SSTTTHHHHHHHHHHHHHHH--EEEEEE------SS--HHHHHHHHHHHHHHHHHHHHHS-HHHHTTEEEEEEE--GGG-SSHHHHHHHHHHHHHHHHHHT-EEEEEES--STTHHHHHHTHHHHHHTT--STTEEEEE--S--HHHHHHHHHHT-EEEE-HHHHHHTT-----HHHHHHHT-EEEE--EETTTTS---HHHHHHHHHHHHHHHHT-TTSS-HHHHHHIIIIIHHHHTT-TTTSSS--TTSB--EEEE-GGGS-S-S-HHHIIIII--GGGEEEEEETTEEEEETTEESS--HHHHHHHHHHHHHHHH--/-THHHHHHHHHHHHHHT------------EEEEEEEEEE----TT--S-EEEEEEE-TTSBEEEEEESSPPTT--EEEEEE-TT-EEEEPEEEEEEEGGGGGGTT-STT--HHHHHHHHTTTGGGG--HHHHHHHHHHHHHHHHHTTEEEEEEE----SSHHHHHHHHHHHHHHHHHHT-EEEEEE------SS--HHHHHHHHHHHHHHHHHHHHHS-HHHHTTEEEEEEE--GGG-SSHHHHHHHHHHHHHHHHHHT-EEEEEES--STTHHHHHHTHHHHHHHT--STTEEEEE--S--HHHHHHHHHHT-EEEE-HHHHHHTT-----HHHHHHHT-EEEE--EETTTTS---HHHHHHHHHHHHHHHHT-TTSS-HHHHHHIIIIIHHHHTT-TTTSSS--TTSB--EEEE-GGGS-S-S-HHHIIIII--GGGEEEEEETTEEEEETTEESS--HHHHHHHHHHHHHHHH--

InterPro domains:
  IPR006680 Amidohydrolase-related [PF01979] (86-449)
  IPR011059 Metal-dependent hydrolase, composite domain superfamily [G3DSA:2.30.40.10] (58-456)
  IPR011059 Metal-dependent hydrolase, composite domain superfamily [SSF51338] (32-472)
  IPR032466 Metal-dependent hydrolase [SSF51556] (89-404)
  IPR050287 5-Methylthioadenosine/S-adenosylhomocysteine deaminase [PTHR43794] (30-472)

Solvent-accessible surface area (backbone atoms only — not comparable to full-atom values): 46524 Å² total; per-residue (Å²): 129,68,72,67,53,52,56,50,46,54,53,46,52,62,56,56,64,67,58,82,70,68,68,66,65,72,70,73,50,22,42,34,31,40,29,49,21,32,31,42,30,64,34,92,91,39,77,73,62,45,55,8,24,43,30,20,30,78,86,12,23,21,65,41,65,48,73,44,75,69,60,86,80,65,46,47,79,37,76,43,80,44,80,58,23,33,32,35,42,22,31,26,23,45,30,26,22,36,47,31,42,61,41,24,28,44,59,65,50,26,31,60,68,56,31,46,46,48,41,64,67,48,64,51,66,72,62,49,40,69,51,37,17,45,19,15,24,46,22,42,44,50,28,38,57,44,40,31,40,30,31,28,31,54,55,84,44,54,92,43,82,88,41,20,58,58,26,48,52,27,32,50,49,15,37,59,72,49,63,47,29,31,31,44,28,42,53,57,69,72,67,51,99,87,32,46,59,69,55,25,48,50,54,50,49,54,47,52,54,50,49,52,54,55,49,69,72,41,54,73,79,57,44,69,25,61,71,46,63,29,34,38,49,56,38,70,75,48,93,44,65,68,54,16,35,54,30,21,40,41,52,31,52,50,25,66,75,69,71,36,37,36,39,25,64,36,40,41,52,67,89,50,27,74,66,50,57,60,44,49,54,26,36,54,76,40,60,44,64,25,65,49,22,31,28,34,47,47,32,56,70,52,73,66,58,51,49,54,35,18,73,35,46,14,27,32,20,39,30,43,48,24,24,19,48,20,10,29,37,77,50,61,56,65,60,39,50,74,65,52,30,43,50,12,21,20,44,36,21,24,37,49,26,29,41,57,44,55,48,59,36,47,43,48,36,51,20,51,52,10,24,75,65,55,32,19,59,74,61,44,49,61,57,53,52,37,21,30,15,40,25,10,17,49,59,72,72,37,51,82,40,36,27,28,59,44,66,67,10,43,28,36,29,32,36,31,53,61,84,84,54,60,47,78,72,31,70,50,28,32,55,44,48,53,45,47,75,87,31,45,37,35,24,26,52,39,63,38,76,45,25,50,68,67,38,57,68,88,54,64,60,68,59,48,48,49,52,38,34,52,54,48,53,67,59,69,54,133,131,76,67,70,58,53,58,52,52,55,53,50,52,61,58,62,59,68,62,80,68,69,65,66,67,73,72,74,51,22,44,34,30,39,30,49,20,32,33,41,29,63,34,91,92,39,76,72,60,44,54,8,24,43,29,19,30,79,85,12,24,21,66,41,65,47,74,43,76,70,59,87,82,66,47,49,78,36,76,44,79,44,81,57,23,34,33,34,43,23,31,27,25,45,30,26,23,35,47,32,43,60,40,24,27,45,59,63,52,25,31,59,68,57,30,45,45,48,41,65,67,48,65,52,64,71,61,47,41,70,50,37,18,45,18,14,23,46,22,42,44,49,26,38,56,45,40,32,41,31,31,28,32,54,54,84,44,52,92,44,82,88,42,19,57,57,25,48,54,26,33,49,49,14,38,60,73,49,63,46,29,29,32,44,29,42,54,59,69,72,67,50,99,87,34,47,59,69,56,28,49,51,54,49,48,53,46,52,53,51,48,52,53,56,48,70,73,42,55,74,79,58,44,68,24,62,70,48,64,29,32,38,49,55,40,72,75,47,92,43,63,69,54,15,33,53,29,22,40,41,51,31,51,49,25,64,74,68,73,36,38,36,38,25,64,35,41,42,50,66,91,51,27,74,67,49,57,61,45,47,54,26,36,55,76,39,60,46,62,25,65,50,24,30,28,34,47,48,33,56,71,51,72,67,57,50,49,53,35,18,74,37,46,14,27,32,21,41,30,44,48,24,22,20,49,20,10,30,36,76,49,60,57,67,61,39,50,73,63,51,30,44,49,13,21,20,44,37,23,24,38,49,26,29,41,59,45,57,47,58,37,46,43,48,37,51,20,50,53,11,24,73,64,54,32,20,60,75,59,47,50,59,56,53,53,36,21,30,15,41,24,9,17,48,59,70,72,37,51,81,41,36,27,26,59,45,65,68,10,43,30,35,28,31,36,30,53,62,82,83,55,60,47,80,71,30,71,49,27,33,54,44,48,52,44,48,74,87,31,43,39,36,25,26,53,39,62,37,75,45,24,51,68,67,38,57,68,87,54,64,61,68,60,46,48,50,53,39,34,53,55,49,53,68,58,69,54,132

Sequence (956 aa):
MNFLSRLVWMFVVCLLGILTSLRAAAQIPAKLVVRNAYIFSMASSEREPFTGFLAVGADGRILAVGKGEPPASLKAATVWDAKGHWVIPGFISAHSHLWQSAYRGLAADKTLLGWIDELYGKAATKATAEDLYWFTLEGSLDHLRHGVTSAYSFNYGGHTPEQAVEFAEQEYRGQMDSGFRFVFGLEPGRATATYGLEDARKRLKTFLDWVAVQQASKDPQTRGKLLSVMINGGTAFTDTPKQAGTQALMEAALMKEFDLGNQSHYLEQPETQVEDRKLFQAFTDAGLVTNRMIFGHFIHTDPIIIAATAKAGAAMSWNPLSNGRLASGVADIPAYLKAGVRVGMGVDGEASADLADPFENLRTGLYAIRDKYENAGVMSPYDVLKLHTMGSADVLGVADRLGSLEKGKFADFLVIDPSDYGHVFDPYATLVFVTSQPDLERVYVGGELKVERGHLVAQDLDRVEREVNTRVAARSTPMNFLSRLVWMFVVCLLGILTSLRAAAQIPAKLVVRNAYIFSMASSEREPFTGFLAVGADGRILAVGKGEPPASLKAATVWDAKGHWVIPGFISAHSHLWQSAYRGLAADKTLLGWIDELYGKAATKATAEDLYWFTLEGSLDHLRHGVTSAYSFNYGGHTPEQAVEFAEQEYRGQMDSGFRFVFGLEPGRATATYGLEDARKRLKTFLDWVAVQQASKDPQTRGKLLSVMINGGTAFTDTPKQAGTQALMEAALMKEFDLGNQSHYLEQPETQVEDRKLFQAFTDAGLVTNRMIFGHFIHTDPIIIAATAKAGAAMSWNPLSNGRLASGVADIPAYLKAGVRVGMGVDGEASADLADPFENLRTGLYAIRDKYENAGVMSPYDVLKLHTMGSADVLGVADRLGSLEKGKFADFLVIDPSDYGHVFDPYATLVFVTSQPDLERVYVGGELKVERGHLVAQDLDRVEREVNTRVAARSTP